Protein AF-A0A2U2SBF8-F1 (afdb_monomer_lite)

pLDDT: mean 79.32, std 17.65, range [24.75, 98.31]

Sequence (1031 aa):
MKTRMFLLTSVWLTLLSLLQAPPASLASSTLSITDLVFDFTANAALAEWRSGAGPLPFPGTSGDHRGYVIKLDSPMQEDGTTGAPGLLTVPQNKYDGYIQGVYPAFTVQNGDRFQVTVGCELGAKNCYVTYRLDYITPAGATKILWSWKEKHEGRTYSANIDLSKLAGQRVRFVLTLLASGPASPDRPLWVSPRIVRPGNGQTPLPSMTPTATPFNTPPPIPPAGCDRASFVADVTVRDGTAFAPGQAFTKTWRLKNAGSCTWTKDYALVFYGGEQLNAPTLVNLPWRVEPGAMVDVTINAIAPPTPGQYRSDWILRNASGQLFGIGTKADKPFWLLINVLGQAPQANTGYTFSDNLCAAEWRSGAGSLSCPFNEGDSRGFALTRSVRLEDGSTIASAILTSPQNKYDGYIQGTFPTFTVQPGDRFQATVGCEHNANCYVTFRLEYLTAGGAPRIFWKWTEKNEGKTYSVDLDLSPLAGQSLRFVLTTLAAGPATNDRAVWGQPRIVRPGLTIITPTASPAPHWPLFTHPAYGFQFRYPPQASFQNQETHFLHLELPKLVADTNLSSKYLEYRLVNGLENCTVENTLGTLPGVISTQQVSLNGRTFTRIDGLDAAMNHTYRYTYYITQNNQTCLALLFMLRAGNPEVYDPPRPVYNYELEASTFTEIINSFTWLPLPSGQVTNVSLSATLAPVSCTPGPVQVELSGTITTNGAAIVAYHWEIIGDSVNQVTTDQILTFPEASTQTVATTMHLPCGNHALRLVTVAPNVYGAQFNAPLYPPDPTPIATFTSPYAVINIPAENSLPLYLSASAQSPVIGWLPAQTRNLERSVEMIPAENSHWVQARLPGGITGWVDDQYLTEYITPAQFTADPRPRERLQQLAQAINNADGELLASLISPKHGLRIFYHGSWGSNPITYDAERAQQAFRSPEILDWGVEGASGYNAIGTFSEVIQPKLLEVFTAPHEFYPNDPSYAYMYWEPWPGIYQNINYYAVLKLPTPEIQLDWRLWLIGFEYVDGVPYLTALLHYVWEP

Structure (mmCIF, N/CA/C/O backbone):
data_AF-A0A2U2SBF8-F1
#
_entry.id   AF-A0A2U2SBF8-F1
#
loop_
_atom_site.group_PDB
_atom_site.id
_atom_site.type_symbol
_atom_site.label_atom_id
_atom_site.label_alt_id
_atom_site.label_comp_id
_atom_site.label_asym_id
_atom_site.label_entity_id
_atom_site.label_seq_id
_atom_site.pdbx_PDB_ins_code
_atom_site.Cartn_x
_atom_site.Cartn_y
_atom_site.Cartn_z
_atom_site.occupancy
_atom_site.B_iso_or_equiv
_atom_site.auth_seq_id
_atom_site.auth_comp_id
_atom_site.auth_asym_id
_atom_site.auth_atom_id
_atom_site.pdbx_PDB_model_num
ATOM 1 N N . MET A 1 1 ? 57.103 -41.539 -51.529 1.00 36.16 1 MET A N 1
ATOM 2 C CA . MET A 1 1 ? 58.163 -40.503 -51.477 1.00 36.16 1 MET A CA 1
ATOM 3 C C . MET A 1 1 ? 58.186 -39.970 -50.058 1.00 36.16 1 MET A C 1
ATOM 5 O O . MET A 1 1 ? 57.188 -39.430 -49.625 1.00 36.16 1 MET A O 1
ATOM 9 N N . LYS A 1 2 ? 59.088 -40.489 -49.228 1.00 33.41 2 LYS A N 1
ATOM 10 C CA . LYS A 1 2 ? 60.466 -40.027 -48.941 1.00 33.41 2 LYS A CA 1
ATOM 11 C C . LYS A 1 2 ? 60.442 -39.219 -47.628 1.00 33.41 2 LYS A C 1
ATOM 13 O O . LYS A 1 2 ? 59.820 -38.173 -47.595 1.00 33.41 2 LYS A O 1
ATOM 18 N N . THR A 1 3 ? 60.835 -39.815 -46.496 1.00 33.91 3 THR A N 1
ATOM 19 C CA . THR A 1 3 ? 62.224 -39.920 -45.970 1.00 33.91 3 THR A CA 1
ATOM 20 C C . THR A 1 3 ? 62.618 -38.619 -45.255 1.00 33.91 3 THR A C 1
ATOM 22 O O . THR A 1 3 ? 62.738 -37.610 -45.931 1.00 33.91 3 THR A O 1
ATOM 25 N N . ARG A 1 4 ? 62.654 -38.639 -43.901 1.00 34.62 4 ARG A N 1
ATOM 26 C CA . ARG A 1 4 ? 63.838 -38.471 -42.997 1.00 34.62 4 ARG A CA 1
ATOM 27 C C . ARG A 1 4 ? 64.533 -37.100 -43.109 1.00 34.62 4 ARG A C 1
ATOM 29 O O . ARG A 1 4 ? 64.665 -36.594 -44.204 1.00 34.62 4 ARG A O 1
ATOM 36 N N . MET A 1 5 ? 65.159 -36.477 -42.113 1.00 30.03 5 MET A N 1
ATOM 37 C CA . MET A 1 5 ? 65.556 -36.690 -40.706 1.00 30.03 5 MET A CA 1
ATOM 38 C C . MET A 1 5 ? 66.524 -35.508 -40.405 1.00 30.03 5 MET A C 1
ATOM 40 O O . MET A 1 5 ? 66.919 -34.840 -41.358 1.00 30.03 5 MET A O 1
ATOM 44 N N . PHE A 1 6 ? 66.974 -35.336 -39.149 1.00 31.64 6 PHE A N 1
ATOM 45 C CA . PHE A 1 6 ? 68.003 -34.381 -38.646 1.00 31.64 6 PHE A CA 1
ATOM 46 C C . PHE A 1 6 ? 67.497 -32.967 -38.290 1.00 31.64 6 PHE A C 1
ATOM 48 O O . PHE A 1 6 ? 66.692 -32.415 -39.021 1.00 31.64 6 PHE A O 1
ATOM 55 N N . LEU A 1 7 ? 67.950 -32.265 -37.241 1.00 28.86 7 LEU A N 1
ATOM 56 C CA . LEU A 1 7 ? 68.692 -32.533 -35.993 1.00 28.86 7 LEU A CA 1
ATOM 57 C C . LEU A 1 7 ? 68.703 -31.183 -35.214 1.00 28.86 7 LEU A C 1
ATOM 59 O O . LEU A 1 7 ? 68.804 -30.142 -35.848 1.00 28.86 7 LEU A O 1
ATOM 63 N N . LEU A 1 8 ? 68.681 -31.234 -33.876 1.00 28.58 8 LEU A N 1
ATOM 64 C CA . LEU A 1 8 ? 69.198 -30.261 -32.882 1.00 28.58 8 LEU A CA 1
ATOM 65 C C . LEU A 1 8 ? 68.748 -28.771 -32.823 1.00 28.58 8 LEU A C 1
ATOM 67 O O . LEU A 1 8 ? 68.954 -27.958 -33.715 1.00 28.58 8 LEU A O 1
ATOM 71 N N . THR A 1 9 ? 68.369 -28.433 -31.580 1.00 29.89 9 THR A N 1
ATOM 72 C CA . THR A 1 9 ? 68.481 -27.169 -30.818 1.00 29.89 9 THR A CA 1
ATOM 73 C C . THR A 1 9 ? 67.500 -26.008 -31.033 1.00 29.89 9 THR A C 1
ATOM 75 O O . THR A 1 9 ? 67.595 -25.245 -31.984 1.00 29.89 9 THR A O 1
ATOM 78 N N . SER A 1 10 ? 66.760 -25.770 -29.935 1.00 30.94 10 SER A N 1
ATOM 79 C CA . SER A 1 10 ? 66.361 -24.484 -29.335 1.00 30.94 10 SER A CA 1
ATOM 80 C C . SER A 1 10 ? 64.996 -23.852 -29.694 1.00 30.94 10 SER A C 1
ATOM 82 O O . SER A 1 10 ? 64.654 -23.677 -30.853 1.00 30.94 10 SER A O 1
ATOM 84 N N . VAL A 1 11 ? 64.298 -23.431 -28.617 1.00 28.05 11 VAL A N 1
ATOM 85 C CA . VAL A 1 11 ? 63.286 -22.350 -28.512 1.00 28.05 11 VAL A CA 1
ATOM 86 C C . VAL A 1 11 ? 61.798 -22.708 -28.787 1.00 28.05 11 VAL A C 1
ATOM 88 O O . VAL A 1 11 ? 61.366 -22.842 -29.919 1.00 28.05 11 VAL A O 1
ATOM 91 N N . TRP A 1 12 ? 61.028 -22.705 -27.680 1.00 24.75 12 TRP A N 1
ATOM 92 C CA . TRP A 1 12 ? 59.601 -22.343 -27.484 1.00 24.75 12 TRP A CA 1
ATOM 93 C C . TRP A 1 12 ? 58.421 -23.304 -27.813 1.00 24.75 12 TRP A C 1
ATOM 95 O O . TRP A 1 12 ? 58.272 -23.827 -28.905 1.00 24.75 12 TRP A O 1
ATOM 105 N N . LEU A 1 13 ? 57.537 -23.388 -26.798 1.00 24.77 13 LEU A N 1
ATOM 106 C CA . LEU A 1 13 ? 56.058 -23.481 -26.756 1.00 24.77 13 LEU A CA 1
ATOM 107 C C . LEU A 1 13 ? 55.248 -24.689 -27.325 1.00 24.77 13 LEU A C 1
ATOM 109 O O . LEU A 1 13 ? 55.001 -24.814 -28.515 1.00 24.77 13 LEU A O 1
ATOM 113 N N . THR A 1 14 ? 54.642 -25.416 -26.366 1.00 29.00 14 THR A N 1
ATOM 114 C CA . THR A 1 14 ? 53.218 -25.847 -26.224 1.00 29.00 14 THR A CA 1
ATOM 115 C C . THR A 1 14 ? 52.525 -26.951 -27.057 1.00 29.00 14 THR A C 1
ATOM 117 O O . THR A 1 14 ? 52.389 -26.865 -28.267 1.00 29.00 14 THR A O 1
ATOM 120 N N . LEU A 1 15 ? 51.856 -27.818 -26.265 1.00 26.94 15 LEU A N 1
ATOM 121 C CA . LEU A 1 15 ? 50.497 -28.409 -26.359 1.00 26.94 15 LEU A CA 1
ATOM 122 C C . LEU A 1 15 ? 50.253 -29.838 -26.924 1.00 26.94 15 LEU A C 1
ATOM 124 O O . LEU A 1 15 ? 50.361 -30.097 -28.112 1.00 26.94 15 LEU A O 1
ATOM 128 N N . LEU A 1 16 ? 49.777 -30.699 -26.002 1.00 27.50 16 LEU A N 1
ATOM 129 C CA . LEU A 1 16 ? 48.580 -31.572 -26.035 1.00 27.50 16 LEU A CA 1
ATOM 130 C C . LEU A 1 16 ? 48.309 -32.509 -27.237 1.00 27.50 16 LEU A C 1
ATOM 132 O O . LEU A 1 16 ? 47.969 -32.065 -28.326 1.00 27.50 16 LEU A O 1
ATOM 136 N N . SER A 1 17 ? 48.180 -33.816 -26.974 1.00 26.89 17 SER A N 1
ATOM 137 C CA . SER A 1 17 ? 46.876 -34.498 -26.774 1.00 26.89 17 SER A CA 1
ATOM 138 C C . SER A 1 17 ? 46.970 -36.031 -26.905 1.00 26.89 17 SER A C 1
ATOM 140 O O . SER A 1 17 ? 47.814 -36.582 -27.604 1.00 26.89 17 SER A O 1
ATOM 142 N N . LEU A 1 18 ? 46.085 -36.690 -26.156 1.00 28.81 18 LEU A N 1
ATOM 143 C CA . LEU A 1 18 ? 45.899 -38.121 -25.900 1.00 28.81 18 LEU A CA 1
ATOM 144 C C . LEU A 1 18 ? 44.418 -38.455 -26.162 1.00 28.81 18 LEU A C 1
ATOM 146 O O . LEU A 1 18 ? 43.567 -37.639 -25.821 1.00 28.81 18 LEU A O 1
ATOM 150 N N . LEU A 1 19 ? 44.120 -39.669 -26.637 1.00 25.41 19 LEU A N 1
ATOM 151 C CA . LEU A 1 19 ? 42.870 -40.446 -26.465 1.00 25.41 19 LEU A CA 1
ATOM 152 C C . LEU A 1 19 ? 43.270 -41.935 -26.658 1.00 25.41 19 LEU A C 1
ATOM 154 O O . LEU A 1 19 ? 44.097 -42.197 -27.522 1.00 25.41 19 LEU A O 1
ATOM 158 N N . GLN A 1 20 ? 42.803 -42.971 -25.944 1.00 28.08 20 GLN A N 1
ATOM 159 C CA . GLN A 1 20 ? 41.683 -43.166 -25.010 1.00 28.08 20 GLN A CA 1
ATOM 160 C C . GLN A 1 20 ? 41.868 -44.506 -24.220 1.00 28.08 20 GLN A C 1
ATOM 162 O O . GLN A 1 20 ? 42.428 -45.440 -24.782 1.00 28.08 20 GLN A O 1
ATOM 167 N N . ALA A 1 21 ? 41.394 -44.531 -22.954 1.00 30.25 21 ALA A N 1
ATOM 168 C CA . ALA A 1 21 ? 40.854 -45.574 -22.015 1.00 30.25 21 ALA A CA 1
ATOM 169 C C . ALA A 1 21 ? 40.942 -47.111 -22.302 1.00 30.25 21 ALA A C 1
ATOM 171 O O . ALA A 1 21 ? 41.028 -47.465 -23.475 1.00 30.25 21 ALA A O 1
ATOM 172 N N . PRO A 1 22 ? 40.804 -48.056 -21.307 1.00 38.22 22 PRO A N 1
ATOM 173 C CA . PRO A 1 22 ? 39.936 -48.052 -20.080 1.00 38.22 22 PRO A CA 1
ATOM 174 C C . PRO A 1 22 ? 40.557 -48.795 -18.834 1.00 38.22 22 PRO A C 1
ATOM 176 O O . PRO A 1 22 ? 41.773 -48.975 -18.857 1.00 38.22 22 PRO A O 1
ATOM 179 N N . PRO A 1 23 ? 39.856 -49.307 -17.771 1.00 38.09 23 PRO A N 1
ATOM 180 C CA . PRO A 1 23 ? 38.511 -49.097 -17.188 1.00 38.09 23 PRO A CA 1
ATOM 181 C C . PRO A 1 23 ? 38.514 -48.708 -15.669 1.00 38.09 23 PRO A C 1
ATOM 183 O O . PRO A 1 23 ? 39.554 -48.528 -15.043 1.00 38.09 23 PRO A O 1
ATOM 186 N N . ALA A 1 24 ? 37.314 -48.571 -15.086 1.00 30.27 24 ALA A N 1
ATOM 187 C CA . ALA A 1 24 ? 37.006 -48.033 -13.755 1.00 30.27 24 ALA A CA 1
ATOM 188 C C . ALA A 1 24 ? 36.966 -49.060 -12.595 1.00 30.27 24 ALA A C 1
ATOM 190 O O . ALA A 1 24 ? 36.478 -50.176 -12.762 1.00 30.27 24 ALA A O 1
ATOM 191 N N . SER A 1 25 ? 37.339 -48.611 -11.385 1.00 28.20 25 SER A N 1
ATOM 192 C CA . SER A 1 25 ? 36.855 -49.132 -10.094 1.00 28.20 25 SER A CA 1
ATOM 193 C C . SER A 1 25 ? 36.404 -47.964 -9.207 1.00 28.20 25 SER A C 1
ATOM 195 O O . SER A 1 25 ? 37.173 -47.033 -8.970 1.00 28.20 25 SER A O 1
ATOM 197 N N . LEU A 1 26 ? 35.160 -48.022 -8.733 1.00 31.70 26 LEU A N 1
ATOM 198 C CA . LEU A 1 26 ? 34.514 -47.039 -7.863 1.00 31.70 26 LEU A CA 1
ATOM 199 C C . LEU A 1 26 ? 35.007 -47.182 -6.415 1.00 31.70 26 LEU A C 1
ATOM 201 O O . LEU A 1 26 ? 34.719 -48.179 -5.758 1.00 31.70 26 LEU A O 1
ATOM 205 N N . ALA A 1 27 ? 35.686 -46.154 -5.907 1.00 29.67 27 ALA A N 1
ATOM 206 C CA . ALA A 1 27 ? 35.792 -45.881 -4.478 1.00 29.67 27 ALA A CA 1
ATOM 207 C C . ALA A 1 27 ? 34.960 -44.629 -4.179 1.00 29.67 27 ALA A C 1
ATOM 209 O O . ALA A 1 27 ? 35.193 -43.558 -4.738 1.00 29.67 27 ALA A O 1
ATOM 210 N N . SER A 1 28 ? 33.953 -44.802 -3.326 1.00 34.53 28 SER A N 1
ATOM 211 C CA . SER A 1 28 ? 33.046 -43.761 -2.853 1.00 34.53 28 SER A CA 1
ATOM 212 C C . SER A 1 28 ? 33.815 -42.748 -2.000 1.00 34.53 28 SER A C 1
ATOM 214 O O . SER A 1 28 ? 34.154 -43.033 -0.853 1.00 34.53 28 SER A O 1
ATOM 216 N N . SER A 1 29 ? 34.103 -41.566 -2.546 1.00 30.88 29 SER A N 1
ATOM 217 C CA . SER A 1 29 ? 34.658 -40.448 -1.783 1.00 30.88 29 SER A CA 1
ATOM 218 C C . SER A 1 29 ? 33.524 -39.699 -1.081 1.00 30.88 29 SER A C 1
ATOM 220 O O . SER A 1 29 ? 32.827 -38.883 -1.684 1.00 30.88 29 SER A O 1
ATOM 222 N N . THR A 1 30 ? 33.330 -39.982 0.203 1.00 32.44 30 THR A N 1
ATOM 223 C CA . THR A 1 30 ? 32.526 -39.152 1.103 1.00 32.44 30 THR A CA 1
ATOM 224 C C . THR A 1 30 ? 33.192 -37.781 1.237 1.00 32.44 30 THR A C 1
ATOM 226 O O . THR A 1 30 ? 34.246 -37.669 1.862 1.00 32.44 30 THR A O 1
ATOM 229 N N . LEU A 1 31 ? 32.604 -36.749 0.626 1.00 32.62 31 LEU A N 1
ATOM 230 C CA . LEU A 1 31 ? 33.008 -35.355 0.827 1.00 32.62 31 LEU A CA 1
ATOM 231 C C . LEU A 1 31 ? 32.787 -34.974 2.299 1.00 32.62 31 LEU A C 1
ATOM 233 O O . LEU A 1 31 ? 31.705 -35.195 2.846 1.00 32.62 31 LEU A O 1
ATOM 237 N N . SER A 1 32 ? 33.815 -34.428 2.949 1.00 35.38 32 SER A N 1
ATOM 238 C CA . SER A 1 32 ? 33.715 -33.886 4.301 1.00 35.38 32 SER A CA 1
ATOM 239 C C . SER A 1 32 ? 32.763 -32.686 4.328 1.00 35.38 32 SER A C 1
ATOM 241 O O . SER A 1 32 ? 32.751 -31.849 3.429 1.00 35.38 32 SER A O 1
ATOM 243 N N . ILE A 1 33 ? 31.975 -32.569 5.400 1.00 41.34 33 ILE A N 1
ATOM 244 C CA . ILE A 1 33 ? 30.994 -31.487 5.642 1.00 41.34 33 ILE A CA 1
ATOM 245 C C . ILE A 1 33 ? 31.677 -30.103 5.810 1.00 41.34 33 ILE A C 1
ATOM 247 O O . ILE A 1 33 ? 31.018 -29.082 5.960 1.00 41.34 33 ILE A O 1
ATOM 251 N N . THR A 1 34 ? 33.008 -30.041 5.747 1.00 47.22 34 THR A N 1
ATOM 252 C CA . THR A 1 34 ? 33.827 -28.842 5.975 1.00 47.22 34 THR A CA 1
ATOM 253 C C . THR A 1 34 ? 33.850 -27.842 4.819 1.00 47.22 34 THR A C 1
ATOM 255 O O . THR A 1 34 ? 34.283 -26.714 5.033 1.00 47.22 34 THR A O 1
ATOM 258 N N . ASP A 1 35 ? 33.364 -28.217 3.630 1.00 63.34 35 ASP A N 1
ATOM 259 C CA . ASP A 1 35 ? 33.554 -27.410 2.414 1.00 63.34 35 ASP A CA 1
ATOM 260 C C . ASP A 1 35 ? 32.246 -26.790 1.879 1.00 63.34 35 ASP A C 1
ATOM 262 O O . ASP A 1 35 ? 32.288 -26.003 0.935 1.00 63.34 35 ASP A O 1
ATOM 266 N N . LEU A 1 36 ? 31.076 -27.118 2.450 1.00 72.56 36 LEU A N 1
ATOM 267 C CA . LEU A 1 36 ? 29.775 -26.563 2.046 1.00 72.56 36 LEU A CA 1
ATOM 268 C C . LEU A 1 36 ? 29.567 -25.168 2.651 1.00 72.56 36 LEU A C 1
ATOM 270 O O . LEU A 1 36 ? 29.479 -25.020 3.866 1.00 72.56 36 LEU A O 1
ATOM 274 N N . VAL A 1 37 ? 29.430 -24.153 1.798 1.00 74.19 37 VAL A N 1
ATOM 275 C CA . VAL A 1 37 ? 29.276 -22.748 2.217 1.00 74.19 37 VAL A CA 1
ATOM 276 C C . VAL A 1 37 ? 27.838 -22.259 2.064 1.00 74.19 37 VAL A C 1
ATOM 278 O O . VAL A 1 37 ? 27.371 -21.452 2.865 1.00 74.19 37 VAL A O 1
ATOM 281 N N . PHE A 1 38 ? 27.115 -22.737 1.050 1.00 65.06 38 PHE A N 1
ATOM 282 C CA . PHE A 1 38 ? 25.713 -22.375 0.839 1.00 65.06 38 PHE A CA 1
ATOM 283 C C . PHE A 1 38 ? 24.968 -23.478 0.091 1.00 65.06 38 PHE A C 1
ATOM 285 O O . PHE A 1 38 ? 25.454 -23.959 -0.925 1.00 65.06 38 PHE A O 1
ATOM 292 N N . ASP A 1 39 ? 23.780 -23.856 0.553 1.00 78.62 39 ASP A N 1
ATOM 293 C CA . ASP A 1 39 ? 22.914 -24.844 -0.106 1.00 78.62 39 ASP A CA 1
ATOM 294 C C . ASP A 1 39 ? 21.624 -24.159 -0.575 1.00 78.62 39 ASP A C 1
ATOM 296 O O . ASP A 1 39 ? 20.821 -23.699 0.241 1.00 78.62 39 ASP A O 1
ATOM 300 N N . PHE A 1 40 ? 21.410 -24.078 -1.887 1.00 84.12 40 PHE A N 1
ATOM 301 C CA . PHE A 1 40 ? 20.254 -23.387 -2.461 1.00 84.12 40 PHE A CA 1
ATOM 302 C C . PHE A 1 40 ? 18.950 -24.169 -2.277 1.00 84.12 40 PHE A C 1
ATOM 304 O O . PHE A 1 40 ? 17.884 -23.559 -2.217 1.00 84.12 40 PHE A O 1
ATOM 311 N N . THR A 1 41 ? 19.007 -25.496 -2.151 1.00 81.06 41 THR A N 1
ATOM 312 C CA . THR A 1 41 ? 17.818 -26.331 -1.926 1.00 81.06 41 THR A CA 1
ATOM 313 C C . THR A 1 41 ? 17.344 -26.194 -0.486 1.00 81.06 41 THR A C 1
ATOM 315 O O . THR A 1 41 ? 16.157 -25.982 -0.232 1.00 81.06 41 THR A O 1
ATOM 318 N N . ALA A 1 42 ? 18.273 -26.250 0.471 1.00 65.69 42 ALA A N 1
ATOM 319 C CA . ALA A 1 42 ? 17.965 -26.032 1.881 1.00 65.69 42 ALA A CA 1
ATOM 320 C C . ALA A 1 42 ? 17.438 -24.608 2.128 1.00 65.69 42 ALA A C 1
ATOM 322 O O . ALA A 1 42 ? 16.514 -24.414 2.920 1.00 65.69 42 ALA A O 1
ATOM 323 N N . ASN A 1 43 ? 17.969 -23.617 1.408 1.00 59.69 43 ASN A N 1
ATOM 324 C CA . ASN A 1 43 ? 17.605 -22.205 1.549 1.00 59.69 43 ASN A CA 1
ATOM 325 C C . ASN A 1 43 ? 16.546 -21.718 0.545 1.00 59.69 43 ASN A C 1
ATOM 327 O O . ASN A 1 43 ? 16.310 -20.518 0.462 1.00 59.69 43 ASN A O 1
ATOM 331 N N . ALA A 1 44 ? 15.871 -22.606 -0.192 1.00 59.91 44 ALA A N 1
ATOM 332 C CA . ALA A 1 44 ? 14.910 -22.204 -1.225 1.00 59.91 44 ALA A CA 1
ATOM 333 C C . ALA A 1 44 ? 13.714 -21.392 -0.691 1.00 59.91 44 ALA A C 1
ATOM 335 O O . ALA A 1 44 ? 13.187 -20.557 -1.411 1.00 59.91 44 ALA A O 1
ATOM 336 N N . ALA A 1 45 ? 13.334 -21.555 0.581 1.00 58.84 45 ALA A N 1
ATOM 337 C CA . ALA A 1 45 ? 12.300 -20.729 1.221 1.00 58.84 45 ALA A CA 1
ATOM 338 C C . ALA A 1 45 ? 12.740 -19.277 1.495 1.00 58.84 45 ALA A C 1
ATOM 340 O O . ALA A 1 45 ? 11.899 -18.427 1.753 1.00 58.84 45 ALA A O 1
ATOM 341 N N . LEU A 1 46 ? 14.050 -19.002 1.468 1.00 52.25 46 LEU A N 1
ATOM 342 C CA . LEU A 1 46 ? 14.616 -17.660 1.634 1.00 52.25 46 LEU A CA 1
ATOM 343 C C . LEU A 1 46 ? 14.756 -16.920 0.298 1.00 52.25 46 LEU A C 1
ATOM 345 O O . LEU A 1 46 ? 15.131 -15.749 0.292 1.00 52.25 46 LEU A O 1
ATOM 349 N N . ALA A 1 47 ? 14.536 -17.608 -0.824 1.00 64.19 47 ALA A N 1
ATOM 350 C CA . ALA A 1 47 ? 14.574 -16.991 -2.136 1.00 64.19 47 ALA A CA 1
ATOM 351 C C . ALA A 1 47 ? 13.238 -16.307 -2.443 1.00 64.19 47 ALA A C 1
ATOM 353 O O . ALA A 1 47 ? 12.165 -16.859 -2.203 1.00 64.19 47 ALA A O 1
ATOM 354 N N . GLU A 1 48 ? 13.311 -15.113 -3.020 1.00 76.81 48 GLU A N 1
ATOM 355 C CA . GLU A 1 48 ? 12.152 -14.423 -3.579 1.00 76.81 48 GLU A CA 1
ATOM 356 C C . GLU A 1 48 ? 11.833 -15.058 -4.935 1.00 76.81 48 GLU A C 1
ATOM 358 O O . GLU A 1 48 ? 12.492 -14.772 -5.941 1.00 76.81 48 GLU A O 1
ATOM 363 N N . TRP A 1 49 ? 10.862 -15.973 -4.949 1.00 85.56 49 TRP A N 1
ATOM 364 C CA . TRP A 1 49 ? 10.415 -16.637 -6.168 1.00 85.56 49 TRP A CA 1
ATOM 365 C C . TRP A 1 49 ? 9.431 -15.769 -6.934 1.00 85.56 49 TRP A C 1
ATOM 367 O O . TRP A 1 49 ? 8.505 -15.191 -6.364 1.00 85.56 49 TRP A O 1
ATOM 377 N N . ARG A 1 50 ? 9.612 -15.695 -8.249 1.00 85.12 50 ARG A N 1
ATOM 378 C CA . ARG A 1 50 ? 8.707 -14.977 -9.147 1.00 85.12 50 ARG A CA 1
ATOM 379 C C . ARG A 1 50 ? 8.736 -15.553 -10.552 1.00 85.12 50 ARG A C 1
ATOM 381 O O . ARG A 1 50 ? 9.735 -16.126 -10.987 1.00 85.12 50 ARG A O 1
ATOM 388 N N . SER A 1 51 ? 7.664 -15.305 -11.283 1.00 88.25 51 SER A N 1
ATOM 389 C CA . SER A 1 51 ? 7.575 -15.502 -12.728 1.00 88.25 51 SER A CA 1
ATOM 390 C C . SER A 1 51 ? 7.111 -14.210 -13.405 1.00 88.25 51 SER A C 1
ATOM 392 O O . SER A 1 51 ? 7.119 -13.138 -12.786 1.00 88.25 51 SER A O 1
ATOM 394 N N . GLY A 1 52 ? 6.717 -14.295 -14.677 1.00 65.50 52 GLY A N 1
ATOM 395 C CA . GLY A 1 52 ? 6.015 -13.209 -15.362 1.00 65.50 52 GLY A CA 1
ATOM 396 C C . GLY A 1 52 ? 4.629 -12.917 -14.769 1.00 65.50 52 GLY A C 1
ATOM 397 O O . GLY A 1 52 ? 4.108 -11.830 -14.977 1.00 65.50 52 GLY A O 1
ATOM 398 N N . ALA A 1 53 ? 4.058 -13.835 -13.979 1.00 66.06 53 ALA A N 1
ATOM 399 C CA . ALA A 1 53 ? 2.773 -13.669 -13.293 1.00 66.06 53 ALA A CA 1
ATOM 400 C C . ALA A 1 53 ? 2.887 -13.057 -11.880 1.00 66.06 53 ALA A C 1
ATOM 402 O O . ALA A 1 53 ? 1.899 -13.005 -11.149 1.00 66.06 53 ALA A O 1
ATOM 403 N N . GLY A 1 54 ? 4.084 -12.614 -11.480 1.00 67.69 54 GLY A N 1
ATOM 404 C CA . GLY A 1 54 ? 4.333 -11.994 -10.177 1.00 67.69 54 GLY A CA 1
ATOM 405 C C . GLY A 1 54 ? 5.001 -12.924 -9.154 1.00 67.69 54 GLY A C 1
ATOM 406 O O . GLY A 1 54 ? 5.626 -13.920 -9.537 1.00 67.69 54 GLY A O 1
ATOM 407 N N . PRO A 1 55 ? 4.952 -12.568 -7.854 1.00 76.44 55 PRO A N 1
ATOM 408 C CA . PRO A 1 55 ? 5.552 -13.352 -6.775 1.00 76.44 55 PRO A CA 1
ATOM 409 C C . PRO A 1 55 ? 4.916 -14.741 -6.641 1.00 76.44 55 PRO A C 1
ATOM 411 O O . PRO A 1 55 ? 3.699 -14.891 -6.750 1.00 76.44 55 PRO A O 1
ATOM 414 N N . LEU A 1 56 ? 5.738 -15.752 -6.361 1.00 69.75 56 LEU A N 1
ATOM 415 C CA . LEU A 1 56 ? 5.320 -17.143 -6.193 1.00 69.75 56 LEU A CA 1
ATOM 416 C C . LEU A 1 56 ? 5.628 -17.634 -4.769 1.00 69.75 56 LEU A C 1
ATOM 418 O O . LEU A 1 56 ? 6.693 -17.326 -4.232 1.00 69.75 56 LEU A O 1
ATOM 422 N N . PRO A 1 57 ? 4.731 -18.417 -4.145 1.00 72.44 57 PRO A N 1
ATOM 423 C CA . PRO A 1 57 ? 4.994 -19.012 -2.842 1.00 72.44 57 PRO A CA 1
ATOM 424 C C . PRO A 1 57 ? 5.994 -20.175 -2.948 1.00 72.44 57 PRO A C 1
ATOM 426 O O . PRO A 1 57 ? 6.043 -20.881 -3.957 1.00 72.44 57 PRO A O 1
ATOM 429 N N . PHE A 1 58 ? 6.745 -20.419 -1.871 1.00 72.25 58 PHE A N 1
ATOM 430 C CA . PHE A 1 58 ? 7.537 -21.636 -1.685 1.00 72.25 58 PHE A CA 1
ATOM 431 C C . PHE A 1 58 ? 7.099 -22.362 -0.394 1.00 72.25 58 PHE A C 1
ATOM 433 O O . PHE A 1 58 ? 7.075 -21.732 0.664 1.00 72.25 58 PHE A O 1
ATOM 440 N N . PRO A 1 59 ? 6.815 -23.679 -0.432 1.00 84.62 59 PRO A N 1
ATOM 441 C CA . PRO A 1 59 ? 6.697 -24.495 -1.638 1.00 84.62 59 PRO A CA 1
ATOM 442 C C . PRO A 1 59 ? 5.490 -24.054 -2.482 1.00 84.62 59 PRO A C 1
ATOM 444 O O . PRO A 1 59 ? 4.448 -23.669 -1.955 1.00 84.62 59 PRO A O 1
ATOM 447 N N . GLY A 1 60 ? 5.647 -24.099 -3.800 1.00 80.38 60 GLY A N 1
ATOM 448 C CA . GLY A 1 60 ? 4.585 -23.824 -4.757 1.00 80.38 60 GLY A CA 1
ATOM 449 C C . GLY A 1 60 ? 3.602 -24.990 -4.869 1.00 80.38 60 GLY A C 1
ATOM 450 O O . GLY A 1 60 ? 3.893 -26.119 -4.473 1.00 80.38 60 GLY A O 1
ATOM 451 N N . THR A 1 61 ? 2.426 -24.722 -5.436 1.00 88.38 61 THR A N 1
ATOM 452 C CA . THR A 1 61 ? 1.418 -25.759 -5.698 1.00 88.38 61 THR A CA 1
ATOM 453 C C . THR A 1 61 ? 1.673 -26.377 -7.069 1.00 88.38 61 THR A C 1
ATOM 455 O O . THR A 1 61 ? 1.746 -25.660 -8.065 1.00 88.38 61 THR A O 1
ATOM 458 N N . SER A 1 62 ? 1.816 -27.704 -7.140 1.00 84.25 62 SER A N 1
ATOM 459 C CA . SER A 1 62 ? 2.032 -28.378 -8.424 1.00 84.25 62 SER A CA 1
ATOM 460 C C . SER A 1 62 ? 0.836 -28.158 -9.352 1.00 84.25 62 SER A C 1
ATOM 462 O O . SER A 1 62 ? -0.304 -28.393 -8.960 1.00 84.25 62 SER A O 1
ATOM 464 N N . GLY A 1 63 ? 1.105 -27.693 -10.572 1.00 78.88 63 GLY A N 1
ATOM 465 C CA . GLY A 1 63 ? 0.081 -27.361 -11.565 1.00 78.88 63 GLY A CA 1
ATOM 466 C C . GLY A 1 63 ? -0.385 -25.901 -11.547 1.00 78.88 63 GLY A C 1
ATOM 467 O O . GLY A 1 63 ? -1.216 -25.545 -12.379 1.00 78.88 63 GLY A O 1
ATOM 468 N N . ASP A 1 64 ? 0.146 -25.044 -10.663 1.00 85.00 64 ASP A N 1
ATOM 469 C CA . ASP A 1 64 ? -0.120 -23.600 -10.718 1.00 85.00 64 ASP A CA 1
ATOM 470 C C . ASP A 1 64 ? 0.335 -23.033 -12.075 1.00 85.00 64 ASP A C 1
ATOM 472 O O . ASP A 1 64 ? 1.509 -23.121 -12.448 1.00 85.00 64 ASP A O 1
ATOM 476 N N . HIS A 1 65 ? -0.605 -22.449 -12.821 1.00 81.06 65 HIS A N 1
ATOM 477 C CA . HIS A 1 65 ? -0.364 -21.901 -14.156 1.00 81.06 65 HIS A CA 1
ATOM 478 C C . HIS A 1 65 ? 0.611 -20.713 -14.140 1.00 81.06 65 HIS A C 1
ATOM 480 O O . HIS A 1 65 ? 1.216 -20.399 -15.164 1.00 81.06 65 HIS A O 1
ATOM 486 N N . ARG A 1 66 ? 0.817 -20.074 -12.983 1.00 85.38 66 ARG A N 1
ATOM 487 C CA . ARG A 1 66 ? 1.799 -18.998 -12.788 1.00 85.38 66 ARG A CA 1
ATOM 488 C C . ARG A 1 66 ? 3.239 -19.513 -12.694 1.00 85.38 66 ARG A C 1
ATOM 490 O O . ARG A 1 66 ? 4.162 -18.700 -12.714 1.00 85.38 66 ARG A O 1
ATOM 497 N N . GLY A 1 67 ? 3.442 -20.829 -12.641 1.00 86.62 67 GLY A N 1
ATOM 498 C CA . GLY A 1 67 ? 4.720 -21.478 -12.353 1.00 86.62 67 GLY A CA 1
ATOM 499 C C . GLY A 1 67 ? 4.820 -21.849 -10.875 1.00 86.62 67 GLY A C 1
ATOM 500 O O . GLY A 1 67 ? 4.121 -21.292 -10.030 1.00 86.62 67 GLY A O 1
ATOM 501 N N . TYR A 1 68 ? 5.669 -22.817 -10.543 1.00 90.56 68 TYR A N 1
ATOM 502 C CA . TYR A 1 68 ? 5.816 -23.284 -9.166 1.00 90.56 68 TYR A CA 1
ATOM 503 C C . TYR A 1 68 ? 7.194 -23.876 -8.903 1.00 90.56 68 TYR A C 1
ATOM 505 O O . TYR A 1 68 ? 7.843 -24.431 -9.787 1.00 90.56 68 TYR A O 1
ATOM 513 N N . VAL A 1 69 ? 7.621 -23.797 -7.645 1.00 93.31 69 VAL A N 1
ATOM 514 C CA . VAL A 1 69 ? 8.867 -24.396 -7.173 1.00 93.31 69 VAL A CA 1
ATOM 515 C C . VAL A 1 69 ? 8.607 -25.317 -5.988 1.00 93.31 69 VAL A C 1
ATOM 517 O O . VAL A 1 69 ? 7.988 -24.920 -5.005 1.00 93.31 69 VAL A O 1
ATOM 520 N N . ILE A 1 70 ? 9.080 -26.557 -6.052 1.00 88.75 70 ILE A N 1
ATOM 521 C CA . ILE A 1 70 ? 8.913 -27.539 -4.974 1.00 88.75 70 ILE A CA 1
ATOM 522 C C . ILE A 1 70 ? 10.272 -28.163 -4.671 1.00 88.75 70 ILE A C 1
ATOM 524 O O . ILE A 1 70 ? 11.018 -28.519 -5.582 1.00 88.75 70 ILE A O 1
ATOM 528 N N . LYS A 1 71 ? 10.600 -28.310 -3.385 1.00 90.38 71 LYS A N 1
ATOM 529 C CA . LYS A 1 71 ? 11.754 -29.107 -2.961 1.00 90.38 71 LYS A CA 1
ATOM 530 C C . LYS A 1 71 ? 11.415 -30.592 -3.056 1.00 90.38 71 LYS A C 1
ATOM 532 O O . LYS A 1 71 ? 10.413 -31.030 -2.500 1.00 90.38 71 LYS A O 1
ATOM 537 N N . LEU A 1 72 ? 12.290 -31.355 -3.697 1.00 82.44 72 LEU A N 1
ATOM 538 C CA . LEU A 1 72 ? 12.230 -32.810 -3.769 1.00 82.44 72 LEU A CA 1
ATOM 539 C C . LEU A 1 72 ? 13.413 -33.381 -2.987 1.00 82.44 72 LEU A C 1
ATOM 541 O O . LEU A 1 72 ? 14.555 -33.012 -3.249 1.00 82.44 72 LEU A O 1
ATOM 545 N N . ASP A 1 73 ? 13.162 -34.268 -2.023 1.00 83.06 73 ASP A N 1
ATOM 546 C CA . ASP A 1 73 ? 14.233 -34.851 -1.197 1.00 83.06 73 ASP A CA 1
ATOM 547 C C . ASP A 1 73 ? 15.004 -35.969 -1.924 1.00 83.06 73 ASP A C 1
ATOM 549 O O . ASP A 1 73 ? 16.141 -36.278 -1.572 1.00 83.06 73 ASP A O 1
ATOM 553 N N . SER A 1 74 ? 14.401 -36.583 -2.944 1.00 86.25 74 SER A N 1
ATOM 554 C CA . SER A 1 74 ? 15.008 -37.650 -3.754 1.00 86.25 74 SER A CA 1
ATOM 555 C C . SER A 1 74 ? 14.415 -37.654 -5.172 1.00 86.25 74 SER A C 1
ATOM 557 O O . SER A 1 74 ? 13.634 -38.547 -5.507 1.00 86.25 74 SER A O 1
ATOM 559 N N . PRO A 1 75 ? 14.690 -36.623 -5.994 1.00 89.94 75 PRO A N 1
ATOM 560 C CA . PRO A 1 75 ? 14.112 -36.505 -7.329 1.00 89.94 75 PRO A CA 1
ATOM 561 C C . PRO A 1 75 ? 14.599 -37.627 -8.254 1.00 89.94 75 PRO A C 1
ATOM 563 O O . PRO A 1 75 ? 15.797 -37.903 -8.327 1.00 89.94 75 PRO A O 1
ATOM 566 N N . MET A 1 76 ? 13.680 -38.258 -8.987 1.00 87.25 76 MET A N 1
ATOM 567 C CA . MET A 1 76 ? 14.044 -39.165 -10.078 1.00 87.25 76 MET A CA 1
ATOM 568 C C . MET A 1 76 ? 14.393 -38.346 -11.319 1.00 87.25 76 MET A C 1
ATOM 570 O O . MET A 1 76 ? 13.552 -37.613 -11.841 1.00 87.25 76 MET A O 1
ATOM 574 N N . GLN A 1 77 ? 15.632 -38.471 -11.776 1.00 89.06 77 GLN A N 1
ATOM 575 C CA . GLN A 1 77 ? 16.153 -37.747 -12.929 1.00 89.06 77 GLN A CA 1
ATOM 576 C C . GLN A 1 77 ? 15.899 -38.527 -14.225 1.00 89.06 77 GLN A C 1
ATOM 578 O O . GLN A 1 77 ? 15.662 -39.735 -14.205 1.00 89.06 77 GLN A O 1
ATOM 583 N N . GLU A 1 78 ? 15.952 -37.838 -15.362 1.00 89.50 78 GLU A N 1
ATOM 584 C CA . GLU A 1 78 ? 15.653 -38.399 -16.686 1.00 89.50 78 GLU A CA 1
ATOM 585 C C . GLU A 1 78 ? 16.534 -39.582 -17.130 1.00 89.50 78 GLU A C 1
ATOM 587 O O . GLU A 1 78 ? 16.115 -40.360 -17.985 1.00 89.50 78 GLU A O 1
ATOM 592 N N . ASP A 1 79 ? 17.717 -39.766 -16.536 1.00 86.56 79 ASP A N 1
ATOM 593 C CA . ASP A 1 79 ? 18.601 -40.922 -16.764 1.00 86.56 79 ASP A CA 1
ATOM 594 C C . ASP A 1 79 ? 18.217 -42.164 -15.929 1.00 86.56 79 ASP A C 1
ATOM 596 O O . ASP A 1 79 ? 18.880 -43.202 -15.988 1.00 86.56 79 ASP A O 1
ATOM 600 N N . GLY A 1 80 ? 17.134 -42.071 -15.150 1.00 80.88 80 GLY A N 1
ATOM 601 C CA . GLY A 1 80 ? 16.632 -43.131 -14.278 1.00 80.88 80 GLY A CA 1
ATOM 602 C C . GLY A 1 80 ? 17.312 -43.191 -12.909 1.00 80.88 80 GLY A C 1
ATOM 603 O O . GLY A 1 80 ? 16.961 -44.055 -12.103 1.00 80.88 80 GLY A O 1
ATOM 604 N N . THR A 1 81 ? 18.256 -42.292 -12.613 1.00 83.06 81 THR A N 1
ATOM 605 C CA . THR A 1 81 ? 18.918 -42.221 -11.306 1.00 83.06 81 THR A CA 1
ATOM 606 C C . THR A 1 81 ? 18.118 -41.393 -10.300 1.00 83.06 81 THR A C 1
ATOM 608 O O . THR A 1 81 ? 17.381 -40.468 -10.646 1.00 83.06 81 THR A O 1
ATOM 611 N N . THR A 1 82 ? 18.268 -41.709 -9.014 1.00 84.19 82 THR A N 1
ATOM 612 C CA . THR A 1 82 ? 17.733 -40.887 -7.922 1.00 84.19 82 THR A CA 1
ATOM 613 C C . THR A 1 82 ? 18.782 -39.864 -7.495 1.00 84.19 82 THR A C 1
ATOM 615 O O . THR A 1 82 ? 19.872 -40.233 -7.057 1.00 84.19 82 THR A O 1
ATOM 618 N N . GLY A 1 83 ? 18.456 -38.580 -7.631 1.00 77.06 83 GLY A N 1
ATOM 619 C CA . GLY A 1 83 ? 19.314 -37.469 -7.232 1.00 77.06 83 GLY A CA 1
ATOM 620 C C . GLY A 1 83 ? 19.276 -37.188 -5.726 1.00 77.06 83 GLY A C 1
ATOM 621 O O . GLY A 1 83 ? 18.363 -37.607 -5.013 1.00 77.06 83 GLY A O 1
ATOM 622 N N . ALA A 1 84 ? 20.265 -36.430 -5.243 1.00 81.31 84 ALA A N 1
ATOM 623 C CA . ALA A 1 84 ? 20.222 -35.814 -3.913 1.00 81.31 84 ALA A CA 1
ATOM 624 C C . ALA A 1 84 ? 19.103 -34.746 -3.846 1.00 81.31 84 ALA A C 1
ATOM 626 O O . ALA A 1 84 ? 18.550 -34.397 -4.894 1.00 81.31 84 ALA A O 1
ATOM 627 N N . PRO A 1 85 ? 18.772 -34.177 -2.668 1.00 87.25 85 PRO A N 1
ATOM 628 C CA . PRO A 1 85 ? 17.749 -33.142 -2.582 1.00 87.25 85 PRO A CA 1
ATOM 629 C C . PRO A 1 85 ? 17.952 -32.017 -3.608 1.00 87.25 85 PRO A C 1
ATOM 631 O O . PRO A 1 85 ? 19.069 -31.525 -3.808 1.00 87.25 85 PRO A O 1
ATOM 634 N N . GLY A 1 86 ? 16.864 -31.616 -4.258 1.00 89.69 86 GLY A N 1
ATOM 635 C CA . GLY A 1 86 ? 16.868 -30.628 -5.331 1.00 89.69 86 GLY A CA 1
ATOM 636 C C . GLY A 1 86 ? 15.562 -29.848 -5.432 1.00 89.69 86 GLY A C 1
ATOM 637 O O . GLY A 1 86 ? 14.644 -30.024 -4.628 1.00 89.69 86 GLY A O 1
ATOM 638 N N . LEU A 1 87 ? 15.480 -28.971 -6.427 1.00 95.94 87 LEU A N 1
ATOM 639 C CA . LEU A 1 87 ? 14.318 -28.131 -6.702 1.00 95.94 87 LEU A CA 1
ATOM 640 C C . LEU A 1 87 ? 13.709 -28.503 -8.050 1.00 95.94 87 LEU A C 1
ATOM 642 O O . LEU A 1 87 ? 14.400 -28.460 -9.063 1.00 95.94 87 LEU A O 1
ATOM 646 N N . LEU A 1 88 ? 12.415 -28.807 -8.062 1.00 95.44 88 LEU A N 1
ATOM 647 C CA . LEU A 1 88 ? 11.595 -28.799 -9.268 1.00 95.44 88 LEU A CA 1
ATOM 648 C C . LEU A 1 88 ? 11.112 -27.366 -9.486 1.00 95.44 88 LEU A C 1
ATOM 650 O O . LEU A 1 88 ? 10.341 -26.868 -8.669 1.00 95.44 88 LEU A O 1
ATOM 654 N N . THR A 1 89 ? 11.568 -26.703 -10.547 1.00 93.44 89 THR A N 1
ATOM 655 C CA . THR A 1 89 ? 11.264 -25.285 -10.819 1.00 93.44 89 THR A CA 1
ATOM 656 C C . THR A 1 89 ? 10.492 -25.152 -12.124 1.00 93.44 89 THR A C 1
ATOM 658 O O . THR A 1 89 ? 11.089 -24.930 -13.170 1.00 93.44 89 THR A O 1
ATOM 661 N N . VAL A 1 90 ? 9.171 -25.303 -12.090 1.00 93.00 90 VAL A N 1
ATOM 662 C CA . VAL A 1 90 ? 8.339 -25.244 -13.297 1.00 93.00 90 VAL A CA 1
ATOM 663 C C . VAL A 1 90 ? 8.056 -23.783 -13.663 1.00 93.00 90 VAL A C 1
ATOM 665 O O . VAL A 1 90 ? 7.531 -23.044 -12.822 1.00 93.00 90 VAL A O 1
ATOM 668 N N . PRO A 1 91 ? 8.413 -23.342 -14.885 1.00 89.19 91 PRO A N 1
ATOM 669 C CA . PRO A 1 91 ? 8.159 -21.980 -15.335 1.00 89.19 91 PRO A CA 1
ATOM 670 C C . PRO A 1 91 ? 6.657 -21.701 -15.458 1.00 89.19 91 PRO A C 1
ATOM 672 O O . PRO A 1 91 ? 5.829 -22.611 -15.457 1.00 89.19 91 PRO A O 1
ATOM 675 N N . GLN A 1 92 ? 6.291 -20.421 -15.553 1.00 90.25 92 GLN A N 1
ATOM 676 C CA . GLN A 1 92 ? 4.914 -20.028 -15.860 1.00 90.25 92 GLN A CA 1
ATOM 677 C C . GLN A 1 92 ? 4.402 -20.772 -17.096 1.00 90.25 92 GLN A C 1
ATOM 679 O O . GLN A 1 92 ? 5.110 -20.827 -18.097 1.00 90.25 92 GLN A O 1
ATOM 684 N N . ASN A 1 93 ? 3.173 -21.292 -17.039 1.00 85.44 93 ASN A N 1
ATOM 685 C CA . ASN A 1 93 ? 2.539 -22.054 -18.114 1.00 85.44 93 ASN A CA 1
ATOM 686 C C . ASN A 1 93 ? 2.143 -21.143 -19.296 1.00 85.44 93 ASN A C 1
ATOM 688 O O . ASN A 1 93 ? 0.969 -20.864 -19.531 1.00 85.44 93 ASN A O 1
ATOM 692 N N . LYS A 1 94 ? 3.155 -20.631 -19.998 1.00 76.38 94 LYS A N 1
ATOM 693 C CA . LYS A 1 94 ? 3.094 -19.779 -21.186 1.00 76.38 94 LYS A CA 1
ATOM 694 C C . LYS A 1 94 ? 4.275 -20.137 -22.094 1.00 76.38 94 LYS A C 1
ATOM 696 O O . LYS A 1 94 ? 5.289 -20.652 -21.628 1.00 76.38 94 LYS A O 1
ATOM 701 N N . TYR A 1 95 ? 4.142 -19.863 -23.386 1.00 75.94 95 TYR A N 1
ATOM 702 C CA . TYR A 1 95 ? 5.256 -19.955 -24.328 1.00 75.94 95 TYR A CA 1
ATOM 703 C C . TYR A 1 95 ? 6.423 -19.060 -23.867 1.00 75.94 95 TYR A C 1
ATOM 705 O O . TYR A 1 95 ? 6.200 -17.888 -23.562 1.00 75.94 95 TYR A O 1
ATOM 713 N N . ASP A 1 96 ? 7.627 -19.628 -23.755 1.00 75.69 96 ASP A N 1
ATOM 714 C CA . ASP A 1 96 ? 8.838 -18.983 -23.212 1.00 75.69 96 ASP A CA 1
ATOM 715 C C . ASP A 1 96 ? 8.669 -18.405 -21.789 1.00 75.69 96 ASP A C 1
ATOM 717 O O . ASP A 1 96 ? 9.312 -17.428 -21.393 1.00 75.69 96 ASP A O 1
ATOM 721 N N . GLY A 1 97 ? 7.788 -19.015 -20.988 1.00 78.81 97 GLY A N 1
ATOM 722 C CA . GLY A 1 97 ? 7.612 -18.665 -19.582 1.00 78.81 97 GLY A CA 1
ATOM 723 C C . GLY A 1 97 ? 8.902 -18.833 -18.774 1.00 78.81 97 GLY A C 1
ATOM 724 O O . GLY A 1 97 ? 9.749 -19.668 -19.083 1.00 78.81 97 GLY A O 1
ATOM 725 N N . TYR A 1 98 ? 9.049 -18.066 -17.694 1.00 90.12 98 TYR A N 1
ATOM 726 C CA . TYR A 1 98 ? 10.203 -18.179 -16.801 1.00 90.12 98 TYR A CA 1
ATOM 727 C C . TYR A 1 98 ? 9.800 -18.344 -15.342 1.00 90.12 98 TYR A C 1
ATOM 729 O O . TYR A 1 98 ? 8.698 -17.976 -14.930 1.00 90.12 98 TYR A O 1
ATOM 737 N N . ILE A 1 99 ? 10.734 -18.851 -14.546 1.00 92.50 99 ILE A N 1
ATOM 738 C CA . ILE A 1 99 ? 10.716 -18.771 -13.087 1.00 92.50 99 ILE A CA 1
ATOM 739 C C . ILE A 1 99 ? 12.115 -18.398 -12.600 1.00 92.50 99 ILE A C 1
ATOM 741 O O . ILE A 1 99 ? 13.117 -18.863 -13.140 1.00 92.50 99 ILE A O 1
ATOM 745 N N . GLN A 1 100 ? 12.194 -17.528 -11.599 1.00 93.12 100 GLN A N 1
ATOM 746 C CA . GLN A 1 100 ? 13.457 -17.134 -10.982 1.00 93.12 100 GLN A CA 1
ATOM 747 C C . GLN A 1 100 ? 13.322 -17.094 -9.459 1.00 93.12 100 GLN A C 1
ATOM 749 O O . GLN A 1 100 ? 12.289 -16.667 -8.943 1.00 93.12 100 GLN A O 1
ATOM 754 N N . GLY A 1 101 ? 14.360 -17.538 -8.753 1.00 84.62 101 GLY A N 1
ATOM 755 C CA . GLY A 1 101 ? 14.477 -17.444 -7.299 1.00 84.62 101 GLY A CA 1
ATOM 756 C C . GLY A 1 101 ? 15.680 -16.594 -6.923 1.00 84.62 101 GLY A C 1
ATOM 757 O O . GLY A 1 101 ? 16.814 -17.009 -7.165 1.00 84.62 101 GLY A O 1
ATOM 758 N N . VAL A 1 102 ? 15.446 -15.411 -6.344 1.00 83.31 102 VAL A N 1
ATOM 759 C CA . VAL A 1 102 ? 16.514 -14.493 -5.915 1.00 83.31 102 VAL A CA 1
ATOM 760 C C . VAL A 1 102 ? 16.868 -14.761 -4.455 1.00 83.31 102 VAL A C 1
ATOM 762 O O . VAL A 1 102 ? 16.100 -14.435 -3.552 1.00 83.31 102 VAL A O 1
ATOM 765 N N . TYR A 1 103 ? 18.053 -15.311 -4.210 1.00 78.88 103 TYR A N 1
ATOM 766 C CA . TYR A 1 103 ? 18.516 -15.674 -2.872 1.00 78.88 103 TYR A CA 1
ATOM 767 C C . TYR A 1 103 ? 19.066 -14.457 -2.099 1.00 78.88 103 TYR A C 1
ATOM 769 O O . TYR A 1 103 ? 19.416 -13.432 -2.703 1.00 78.88 103 TYR A O 1
ATOM 777 N N . PRO A 1 104 ? 19.154 -14.536 -0.756 1.00 67.25 104 PRO A N 1
ATOM 778 C CA . PRO A 1 104 ? 19.759 -13.488 0.062 1.00 67.25 104 PRO A CA 1
ATOM 779 C C . PRO A 1 104 ? 21.208 -13.183 -0.337 1.00 67.25 104 PRO A C 1
ATOM 781 O O . PRO A 1 104 ? 21.894 -13.993 -0.961 1.00 67.25 104 PRO A O 1
ATOM 784 N N . ALA A 1 105 ? 21.687 -11.998 0.042 1.00 60.91 105 ALA A N 1
ATOM 785 C CA . ALA A 1 105 ? 23.029 -11.554 -0.316 1.00 60.91 105 ALA A CA 1
ATOM 786 C C . ALA A 1 105 ? 24.117 -12.454 0.299 1.00 60.91 105 ALA A C 1
ATOM 788 O O . ALA A 1 105 ? 24.178 -12.644 1.515 1.00 60.91 105 ALA A O 1
ATOM 789 N N . PHE A 1 106 ? 25.011 -12.942 -0.554 1.00 70.81 106 PHE A N 1
ATOM 790 C CA . PHE A 1 106 ? 26.130 -13.818 -0.248 1.00 70.81 106 PHE A CA 1
ATOM 791 C C . PHE A 1 106 ? 27.448 -13.099 -0.553 1.00 70.81 106 PHE A C 1
ATOM 793 O O . PHE A 1 106 ? 27.623 -12.532 -1.632 1.00 70.81 106 PHE A O 1
ATOM 800 N N . THR A 1 107 ? 28.386 -13.107 0.394 1.00 82.94 107 THR A N 1
ATOM 801 C CA . THR A 1 107 ? 29.733 -12.572 0.161 1.00 82.94 107 THR A CA 1
ATOM 802 C C . THR A 1 107 ? 30.610 -13.678 -0.402 1.00 82.94 107 THR A C 1
ATOM 804 O O . THR A 1 107 ? 30.955 -14.614 0.318 1.00 82.94 107 THR A O 1
ATOM 807 N N . VAL A 1 108 ? 30.976 -13.554 -1.677 1.00 76.38 108 VAL A N 1
ATOM 808 C CA . VAL A 1 108 ? 31.822 -14.540 -2.350 1.00 76.38 108 VAL A CA 1
ATOM 809 C C . VAL A 1 108 ? 33.246 -14.422 -1.831 1.00 76.38 108 VAL A C 1
ATOM 811 O O . VAL A 1 108 ? 33.785 -13.324 -1.715 1.00 76.38 108 VAL A O 1
ATOM 814 N N . GLN A 1 109 ? 33.876 -15.544 -1.521 1.00 81.69 109 GLN A N 1
ATOM 815 C CA . GLN A 1 109 ? 35.288 -15.606 -1.169 1.00 81.69 109 GLN A CA 1
ATOM 816 C C . GLN A 1 109 ? 36.107 -16.208 -2.304 1.00 81.69 109 GLN A C 1
ATOM 818 O O . GLN A 1 109 ? 35.600 -16.904 -3.185 1.00 81.69 109 GLN A O 1
ATOM 823 N N . ASN A 1 110 ? 37.403 -15.909 -2.290 1.00 82.75 110 ASN A N 1
ATOM 824 C CA . ASN A 1 110 ? 38.329 -16.484 -3.251 1.00 82.75 110 ASN A CA 1
ATOM 825 C C . ASN A 1 110 ? 38.350 -18.011 -3.089 1.00 82.75 110 ASN A C 1
ATOM 827 O O . ASN A 1 110 ? 38.531 -18.504 -1.976 1.00 82.75 110 ASN A O 1
ATOM 831 N N . GLY A 1 111 ? 38.150 -18.743 -4.185 1.00 81.44 111 GLY A N 1
ATOM 832 C CA . GLY A 1 111 ? 38.016 -20.200 -4.171 1.00 81.44 111 GLY A CA 1
ATOM 833 C C . GLY A 1 111 ? 36.587 -20.729 -4.010 1.00 81.44 111 GLY A C 1
ATOM 834 O O . GLY A 1 111 ? 36.400 -21.939 -4.113 1.00 81.44 111 GLY A O 1
ATOM 835 N N . ASP A 1 112 ? 35.574 -19.878 -3.812 1.00 89.38 112 ASP A N 1
ATOM 836 C CA . ASP A 1 112 ? 34.176 -20.325 -3.833 1.00 89.38 112 ASP A CA 1
ATOM 837 C C . ASP A 1 112 ? 33.797 -20.855 -5.228 1.00 89.38 112 ASP A C 1
ATOM 839 O O . ASP A 1 112 ? 34.121 -20.256 -6.260 1.00 89.38 112 ASP A O 1
ATOM 843 N N . ARG A 1 113 ? 33.069 -21.975 -5.271 1.00 89.69 113 ARG A N 1
ATOM 844 C CA . ARG A 1 113 ? 32.572 -22.583 -6.513 1.00 89.69 113 ARG A CA 1
ATOM 845 C C . ARG A 1 113 ? 31.110 -22.979 -6.403 1.00 89.69 113 ARG A C 1
ATOM 847 O O . ARG A 1 113 ? 30.732 -23.652 -5.448 1.00 89.69 113 ARG A O 1
ATOM 854 N N . PHE A 1 114 ? 30.305 -22.615 -7.399 1.00 94.31 114 PHE A N 1
ATOM 855 C CA . PHE A 1 114 ? 28.925 -23.086 -7.520 1.00 94.31 114 PHE A CA 1
ATOM 856 C C . PHE A 1 114 ? 28.889 -24.461 -8.193 1.00 94.31 114 PHE A C 1
ATOM 858 O O . PHE A 1 114 ? 29.455 -24.635 -9.269 1.00 94.31 114 PHE A O 1
ATOM 865 N N . GLN A 1 115 ? 28.217 -25.429 -7.578 1.00 91.56 115 GLN A N 1
ATOM 866 C CA . GLN A 1 115 ? 28.072 -26.798 -8.061 1.00 91.56 115 GLN A CA 1
ATOM 867 C C . GLN A 1 115 ? 26.596 -27.183 -8.135 1.00 91.56 115 GLN A C 1
ATOM 869 O O . GLN A 1 115 ? 25.862 -26.956 -7.176 1.00 91.56 115 GLN A O 1
ATOM 874 N N . VAL A 1 116 ? 26.170 -27.795 -9.240 1.00 94.56 116 VAL A N 1
ATOM 875 C CA . VAL A 1 116 ? 24.800 -28.304 -9.423 1.00 94.56 116 VAL A CA 1
ATOM 876 C C . VAL A 1 116 ? 24.760 -29.431 -10.453 1.00 94.56 116 VAL A C 1
ATOM 878 O O . VAL A 1 116 ? 25.650 -29.510 -11.296 1.00 94.56 116 VAL A O 1
ATOM 881 N N . THR A 1 117 ? 23.731 -30.278 -10.410 1.00 91.44 117 THR A N 1
ATOM 882 C CA . THR A 1 117 ? 23.334 -31.150 -11.528 1.00 91.44 117 THR A CA 1
ATOM 883 C C . THR A 1 117 ? 21.957 -30.731 -12.039 1.00 91.44 117 THR A C 1
ATOM 885 O O . THR A 1 117 ? 21.058 -30.502 -11.236 1.00 91.44 117 THR A O 1
ATOM 888 N N . VAL A 1 118 ? 21.796 -30.570 -13.350 1.00 94.25 118 VAL A N 1
ATOM 889 C CA . VAL A 1 118 ? 20.548 -30.154 -14.006 1.00 94.25 118 VAL A CA 1
ATOM 890 C C . VAL A 1 118 ? 20.063 -31.231 -14.977 1.00 94.25 118 VAL A C 1
ATOM 892 O O . VAL A 1 118 ? 20.866 -32.014 -15.487 1.00 94.25 118 VAL A O 1
ATOM 895 N N . GLY A 1 119 ? 18.752 -31.285 -15.193 1.00 90.50 119 GLY A N 1
ATOM 896 C CA . GLY A 1 119 ? 18.066 -32.263 -16.042 1.00 90.50 119 GLY A CA 1
ATOM 897 C C . GLY A 1 119 ? 16.561 -32.252 -15.769 1.00 90.50 119 GLY A C 1
ATOM 898 O O . GLY A 1 119 ? 16.096 -31.572 -14.855 1.00 90.50 119 GLY A O 1
ATOM 899 N N . CYS A 1 120 ? 15.782 -33.006 -16.528 1.00 93.62 120 CYS A N 1
ATOM 900 C CA . CYS A 1 120 ? 14.334 -33.101 -16.360 1.00 93.62 120 CYS A CA 1
ATOM 901 C C . CYS A 1 120 ? 13.925 -34.247 -15.413 1.00 93.62 120 CYS A C 1
ATOM 903 O O . CYS A 1 120 ? 14.668 -35.204 -15.187 1.00 93.62 120 CYS A O 1
ATOM 905 N N . GLU A 1 121 ? 12.729 -34.153 -14.830 1.00 92.69 121 GLU A N 1
ATOM 906 C CA . GLU A 1 121 ? 12.138 -35.231 -14.034 1.00 92.69 121 GLU A CA 1
ATOM 907 C C . GLU A 1 121 ? 11.792 -36.430 -14.929 1.00 92.69 121 GLU A C 1
ATOM 909 O O . GLU A 1 121 ? 11.324 -36.270 -16.063 1.00 92.69 121 GLU A O 1
ATOM 914 N N . LEU A 1 122 ? 12.012 -37.644 -14.416 1.00 89.06 122 LEU A N 1
ATOM 915 C CA . LEU A 1 122 ? 11.786 -38.882 -15.159 1.00 89.06 122 LEU A CA 1
ATOM 916 C C . LEU A 1 122 ? 10.367 -38.945 -15.751 1.00 89.06 122 LEU A C 1
ATOM 918 O O . LEU A 1 122 ? 9.371 -38.928 -15.030 1.00 89.06 122 LEU A O 1
ATOM 922 N N . GLY A 1 123 ? 10.280 -39.074 -17.078 1.00 82.06 123 GLY A N 1
ATOM 923 C CA . GLY A 1 123 ? 9.013 -39.179 -17.809 1.00 82.06 123 GLY A CA 1
ATOM 924 C C . GLY A 1 123 ? 8.519 -37.870 -18.432 1.00 82.06 123 GLY A C 1
ATOM 925 O O . GLY A 1 123 ? 7.601 -37.912 -19.255 1.00 82.06 123 GLY A O 1
ATOM 926 N N . ALA A 1 124 ? 9.150 -36.728 -18.141 1.00 87.62 124 ALA A N 1
ATOM 927 C CA . ALA A 1 124 ? 8.833 -35.434 -18.746 1.00 87.62 124 ALA A CA 1
ATOM 928 C C . ALA A 1 124 ? 9.430 -35.286 -20.162 1.00 87.62 124 ALA A C 1
ATOM 930 O O . ALA A 1 124 ? 10.254 -34.416 -20.422 1.00 87.62 124 ALA A O 1
ATOM 931 N N . LYS A 1 125 ? 9.010 -36.141 -21.105 1.00 83.88 125 LYS A N 1
ATOM 932 C CA . LYS A 1 125 ? 9.605 -36.272 -22.458 1.00 83.88 125 LYS A CA 1
ATOM 933 C C . LYS A 1 125 ? 9.577 -35.005 -23.324 1.00 83.88 125 LYS A C 1
ATOM 935 O O . LYS A 1 125 ? 10.317 -34.929 -24.298 1.00 83.88 125 LYS A O 1
ATOM 940 N N . ASN A 1 126 ? 8.717 -34.045 -22.992 1.00 81.38 126 ASN A N 1
ATOM 941 C CA . ASN A 1 126 ? 8.593 -32.773 -23.707 1.00 81.38 126 ASN A CA 1
ATOM 942 C C . ASN A 1 126 ? 9.370 -31.632 -23.034 1.00 81.38 126 ASN A C 1
ATOM 944 O O . ASN A 1 126 ? 9.288 -30.509 -23.510 1.00 81.38 126 ASN A O 1
ATOM 948 N N . CYS A 1 127 ? 10.101 -31.916 -21.951 1.00 87.06 127 CYS A N 1
ATOM 949 C CA . CYS A 1 127 ? 10.851 -30.919 -21.202 1.00 87.06 127 CYS A CA 1
ATOM 950 C C . CYS A 1 127 ? 11.935 -30.278 -22.083 1.00 87.06 127 CYS A C 1
ATOM 952 O O . CYS A 1 127 ? 12.837 -30.975 -22.565 1.00 87.06 127 CYS A O 1
ATOM 954 N N . TYR A 1 128 ? 11.827 -28.967 -22.313 1.00 87.44 128 TYR A N 1
ATOM 955 C CA . TYR A 1 128 ? 12.784 -28.202 -23.111 1.00 87.44 128 TYR A CA 1
ATOM 956 C C . TYR A 1 128 ? 12.995 -26.796 -22.537 1.00 87.44 128 TYR A C 1
ATOM 958 O O . TYR A 1 128 ? 12.188 -25.890 -22.735 1.00 87.44 128 TYR A O 1
ATOM 966 N N . VAL A 1 129 ? 14.103 -26.605 -21.817 1.00 91.38 129 VAL A N 1
ATOM 967 C CA . VAL A 1 129 ? 14.324 -25.429 -20.961 1.00 91.38 129 VAL A CA 1
ATOM 968 C C . VAL A 1 129 ? 15.751 -24.891 -21.062 1.00 91.38 129 VAL A C 1
ATOM 970 O O . VAL A 1 129 ? 16.666 -25.562 -21.522 1.00 91.38 129 VAL A O 1
ATOM 973 N N . THR A 1 130 ? 15.972 -23.667 -20.595 1.00 89.31 130 THR A N 1
ATOM 974 C CA . THR A 1 130 ? 17.299 -23.079 -20.394 1.00 89.31 130 THR A CA 1
ATOM 975 C C . THR A 1 130 ? 17.491 -22.743 -18.916 1.00 89.31 130 THR A C 1
ATOM 977 O O . THR A 1 130 ? 16.778 -21.909 -18.359 1.00 89.31 130 THR A O 1
ATOM 980 N N . TYR A 1 131 ? 18.471 -23.390 -18.289 1.00 93.12 131 TYR A N 1
ATOM 981 C CA . TYR A 1 131 ? 18.961 -23.114 -16.942 1.00 93.12 131 TYR A CA 1
ATOM 982 C C . TYR A 1 131 ? 19.929 -21.941 -16.965 1.00 93.12 131 TYR A C 1
ATOM 984 O O . TYR A 1 131 ? 20.790 -21.870 -17.840 1.00 93.12 131 TYR A O 1
ATOM 992 N N . ARG A 1 132 ? 19.849 -21.051 -15.975 1.00 93.38 132 ARG A N 1
ATOM 993 C CA . ARG A 1 132 ? 20.758 -19.913 -15.850 1.00 93.38 132 ARG A CA 1
ATOM 994 C C . ARG A 1 132 ? 21.073 -19.609 -14.386 1.00 93.38 132 ARG A C 1
ATOM 996 O O . ARG A 1 132 ? 20.171 -19.513 -13.556 1.00 93.38 132 ARG A O 1
ATOM 1003 N N . LEU A 1 133 ? 22.360 -19.465 -14.072 1.00 94.25 133 LEU A N 1
ATOM 1004 C CA . LEU A 1 133 ? 22.821 -18.895 -12.807 1.00 94.25 133 LEU A CA 1
ATOM 1005 C C . LEU A 1 133 ? 23.154 -17.428 -13.049 1.00 94.25 133 LEU A C 1
ATOM 1007 O O . LEU A 1 133 ? 24.093 -17.121 -13.791 1.00 94.25 133 LEU A O 1
ATOM 1011 N N . ASP A 1 134 ? 22.434 -16.546 -12.370 1.00 90.69 134 ASP A N 1
ATOM 1012 C CA . ASP A 1 134 ? 22.731 -15.119 -12.359 1.00 90.69 134 ASP A CA 1
ATOM 1013 C C . ASP A 1 134 ? 23.216 -14.668 -10.994 1.00 90.69 134 ASP A C 1
ATOM 1015 O O . ASP A 1 134 ? 23.103 -15.364 -9.982 1.00 90.69 134 ASP A O 1
ATOM 1019 N N . TYR A 1 135 ? 23.717 -13.444 -10.964 1.00 84.94 135 TYR A N 1
ATOM 1020 C CA . TYR A 1 135 ? 23.921 -12.705 -9.739 1.00 84.94 135 TYR A CA 1
ATOM 1021 C C . TYR A 1 135 ? 23.534 -11.247 -9.930 1.00 84.94 135 TYR A C 1
ATOM 1023 O O . TYR A 1 135 ? 23.748 -10.652 -10.987 1.00 84.94 135 TYR A O 1
ATOM 1031 N N . ILE A 1 136 ? 22.978 -10.670 -8.878 1.00 73.06 136 ILE A N 1
ATOM 1032 C CA . ILE A 1 136 ? 22.690 -9.251 -8.770 1.00 73.06 136 ILE A CA 1
ATOM 1033 C C . ILE A 1 136 ? 23.852 -8.629 -8.002 1.00 73.06 136 ILE A C 1
ATOM 1035 O O . ILE A 1 136 ? 24.177 -9.057 -6.889 1.00 73.06 136 ILE A O 1
ATOM 1039 N N . THR A 1 137 ? 24.509 -7.648 -8.614 1.00 73.69 137 THR A N 1
ATOM 1040 C CA . THR A 1 137 ? 25.570 -6.875 -7.960 1.00 73.69 137 THR A CA 1
ATOM 1041 C C . THR A 1 137 ? 24.981 -5.992 -6.850 1.00 73.69 137 THR A C 1
ATOM 1043 O O . THR A 1 137 ? 23.778 -5.731 -6.859 1.00 73.69 137 THR A O 1
ATOM 1046 N N . PRO A 1 138 ? 25.794 -5.466 -5.915 1.00 53.31 138 PRO A N 1
ATOM 1047 C CA . PRO A 1 138 ? 25.320 -4.469 -4.946 1.00 53.31 138 PRO A CA 1
ATOM 1048 C C . PRO A 1 138 ? 24.584 -3.282 -5.597 1.00 53.31 138 PRO A C 1
ATOM 1050 O O . PRO A 1 138 ? 23.583 -2.804 -5.077 1.00 53.31 138 PRO A O 1
ATOM 1053 N N . ALA A 1 139 ? 25.012 -2.907 -6.809 1.00 48.69 139 ALA A N 1
ATOM 1054 C CA . ALA A 1 139 ? 24.411 -1.863 -7.637 1.00 48.69 139 ALA A CA 1
ATOM 1055 C C . ALA A 1 139 ? 23.078 -2.260 -8.317 1.00 48.69 139 ALA A C 1
ATOM 1057 O O . ALA A 1 139 ? 22.581 -1.517 -9.158 1.00 48.69 139 ALA A O 1
ATOM 1058 N N . GLY A 1 140 ? 22.520 -3.439 -8.025 1.00 55.56 140 GLY A N 1
ATOM 1059 C CA . GLY A 1 140 ? 21.240 -3.906 -8.570 1.00 55.56 140 GLY A CA 1
ATOM 1060 C C . GLY A 1 140 ? 21.296 -4.460 -10.000 1.00 55.56 140 GLY A C 1
ATOM 1061 O O . GLY A 1 140 ? 20.280 -4.918 -10.517 1.00 55.56 140 GLY A O 1
ATOM 1062 N N . ALA A 1 141 ? 22.465 -4.466 -10.649 1.00 58.94 141 ALA A N 1
ATOM 1063 C CA . ALA A 1 141 ? 22.606 -4.985 -12.007 1.00 58.94 141 ALA A CA 1
ATOM 1064 C C . ALA A 1 141 ? 22.635 -6.520 -12.003 1.00 58.94 141 ALA A C 1
ATOM 1066 O O . ALA A 1 141 ? 23.480 -7.126 -11.340 1.00 58.94 141 ALA A O 1
ATOM 1067 N N . THR A 1 142 ? 21.749 -7.144 -12.781 1.00 76.31 142 THR A N 1
ATOM 1068 C CA . THR A 1 142 ? 21.738 -8.602 -12.972 1.00 76.31 142 THR A CA 1
ATOM 1069 C C . THR A 1 142 ? 22.750 -8.991 -14.046 1.00 76.31 142 THR A C 1
ATOM 1071 O O . THR A 1 142 ? 22.749 -8.430 -15.142 1.00 76.31 142 THR A O 1
ATOM 1074 N N . LYS A 1 143 ? 23.622 -9.951 -13.741 1.00 80.94 143 LYS A N 1
ATOM 1075 C CA . LYS A 1 143 ? 24.637 -10.481 -14.656 1.00 80.94 143 LYS A CA 1
ATOM 1076 C C . LYS A 1 143 ? 24.565 -12.002 -14.709 1.00 80.94 143 LYS A C 1
ATOM 1078 O O . LYS A 1 143 ? 24.403 -12.653 -13.681 1.00 80.94 143 LYS A O 1
ATOM 1083 N N . ILE A 1 144 ? 24.738 -12.552 -15.907 1.00 87.12 144 ILE A N 1
ATOM 1084 C CA . ILE A 1 144 ? 24.721 -13.997 -16.150 1.00 87.12 144 ILE A CA 1
ATOM 1085 C C . ILE A 1 144 ? 26.106 -14.569 -15.829 1.00 87.12 144 ILE A C 1
ATOM 1087 O O . ILE A 1 144 ? 27.106 -14.110 -16.384 1.00 87.12 144 ILE A O 1
ATOM 1091 N N . LEU A 1 145 ? 26.171 -15.568 -14.946 1.00 82.88 145 LEU A N 1
ATOM 1092 C CA . LEU A 1 145 ? 27.400 -16.322 -14.656 1.00 82.88 145 LEU A CA 1
ATOM 1093 C C . LEU A 1 145 ? 27.507 -17.591 -15.484 1.00 82.88 145 LEU A C 1
ATOM 1095 O O . LEU A 1 145 ? 28.607 -17.980 -15.872 1.00 82.88 145 LEU A O 1
ATOM 1099 N N . TRP A 1 146 ? 26.378 -18.251 -15.723 1.00 92.12 146 TRP A N 1
ATOM 1100 C CA . TRP A 1 146 ? 26.333 -19.525 -16.425 1.00 92.12 146 TRP A CA 1
ATOM 1101 C C . TRP A 1 146 ? 24.948 -19.767 -17.027 1.00 92.12 146 TRP A C 1
ATOM 1103 O O . TRP A 1 146 ? 23.948 -19.325 -16.466 1.00 92.12 146 TRP A O 1
ATOM 1113 N N . SER A 1 147 ? 24.900 -20.466 -18.162 1.00 87.44 147 SER A N 1
ATOM 1114 C CA . SER A 1 147 ? 23.671 -20.855 -18.855 1.00 87.44 147 SER A CA 1
ATOM 1115 C C . SER A 1 147 ? 23.837 -22.231 -19.506 1.00 87.44 147 SER A C 1
ATOM 1117 O O . SER A 1 147 ? 24.925 -22.544 -19.997 1.00 87.44 147 SER A O 1
ATOM 1119 N N . TRP A 1 148 ? 22.775 -23.034 -19.523 1.00 87.50 148 TRP A N 1
ATOM 1120 C CA . TRP A 1 148 ? 22.721 -24.350 -20.163 1.00 87.50 148 TRP A CA 1
ATOM 1121 C C . TRP A 1 148 ? 21.330 -24.624 -20.726 1.00 87.50 148 TRP A C 1
ATOM 1123 O O . TRP A 1 148 ? 20.337 -24.425 -20.031 1.00 87.50 148 TRP A O 1
ATOM 1133 N N . LYS A 1 149 ? 21.252 -25.096 -21.972 1.00 87.94 149 LYS A N 1
ATOM 1134 C CA . LYS A 1 149 ? 19.988 -25.466 -22.613 1.00 87.94 149 LYS A CA 1
ATOM 1135 C C . LYS A 1 149 ? 19.799 -26.976 -22.527 1.00 87.94 149 LYS A C 1
ATOM 1137 O O . LYS A 1 149 ? 20.639 -27.712 -23.028 1.00 87.94 149 LYS A O 1
ATOM 1142 N N . GLU A 1 150 ? 18.696 -27.393 -21.925 1.00 85.44 150 GLU A N 1
ATOM 1143 C CA . GLU A 1 150 ? 18.345 -28.781 -21.654 1.00 85.44 150 GLU A CA 1
ATOM 1144 C C . GLU A 1 150 ? 17.155 -29.218 -22.504 1.00 85.44 150 GLU A C 1
ATOM 1146 O O . GLU A 1 150 ? 16.164 -28.490 -22.595 1.00 85.44 150 GLU A O 1
ATOM 1151 N N . LYS A 1 151 ? 17.235 -30.412 -23.095 1.00 85.69 151 LYS A N 1
ATOM 1152 C CA . LYS A 1 151 ? 16.131 -31.075 -23.791 1.00 85.69 151 LYS A CA 1
ATOM 1153 C C . LYS A 1 151 ? 16.116 -32.522 -23.338 1.00 85.69 151 LYS A C 1
ATOM 1155 O O . LYS A 1 151 ? 17.116 -33.194 -23.540 1.00 85.69 151 LYS A O 1
ATOM 1160 N N . HIS A 1 152 ? 14.972 -33.014 -22.860 1.00 83.75 152 HIS A N 1
ATOM 1161 C CA . HIS A 1 152 ? 14.875 -34.386 -22.362 1.00 83.75 152 HIS A CA 1
ATOM 1162 C C . HIS A 1 152 ? 15.420 -35.401 -23.385 1.00 83.75 152 HIS A C 1
ATOM 1164 O O . HIS A 1 152 ? 14.798 -35.701 -24.409 1.00 83.75 152 HIS A O 1
ATOM 1170 N N . GLU A 1 153 ? 16.567 -35.985 -23.059 1.00 85.12 153 GLU A N 1
ATOM 1171 C CA . GLU A 1 153 ? 17.338 -36.896 -23.912 1.00 85.12 153 GLU A CA 1
ATOM 1172 C C . GLU A 1 153 ? 17.900 -38.091 -23.129 1.00 85.12 153 GLU A C 1
ATOM 1174 O O . GLU A 1 153 ? 18.605 -38.936 -23.686 1.00 85.12 153 GLU A O 1
ATOM 1179 N N . GLY A 1 154 ? 17.515 -38.204 -21.851 1.00 80.50 154 GLY A N 1
ATOM 1180 C CA . GLY A 1 154 ? 17.860 -39.318 -20.973 1.00 80.50 154 GLY A CA 1
ATOM 1181 C C . GLY A 1 154 ? 19.245 -39.174 -20.347 1.00 80.50 154 GLY A C 1
ATOM 1182 O O . GLY A 1 154 ? 19.908 -40.182 -20.096 1.00 80.50 154 GLY A O 1
ATOM 1183 N N . ARG A 1 155 ? 19.716 -37.937 -20.152 1.00 78.31 155 ARG A N 1
ATOM 1184 C CA . ARG A 1 155 ? 21.019 -37.612 -19.554 1.00 78.31 155 ARG A CA 1
ATOM 1185 C C . ARG A 1 155 ? 20.884 -36.468 -18.558 1.00 78.31 155 ARG A C 1
ATOM 1187 O O . ARG A 1 155 ? 19.975 -35.666 -18.656 1.00 78.31 155 ARG A O 1
ATOM 1194 N N . THR A 1 156 ? 21.812 -36.385 -17.613 1.00 85.00 156 THR A N 1
ATOM 1195 C CA . THR A 1 156 ? 21.911 -35.275 -16.658 1.00 85.00 156 THR A CA 1
ATOM 1196 C C . THR A 1 156 ? 23.251 -34.563 -16.815 1.00 85.00 156 THR A C 1
ATOM 1198 O O . THR A 1 156 ? 24.237 -35.155 -17.268 1.00 85.00 156 THR A O 1
ATOM 1201 N N . TYR A 1 157 ? 23.305 -33.283 -16.441 1.00 84.62 157 TYR A N 1
ATOM 1202 C CA . TYR A 1 157 ? 24.476 -32.434 -16.662 1.00 84.62 157 TYR A CA 1
ATOM 1203 C C . TYR A 1 157 ? 24.928 -31.748 -15.378 1.00 84.62 157 TYR A C 1
ATOM 1205 O O . TYR A 1 157 ? 24.178 -31.001 -14.756 1.00 84.62 157 TYR A O 1
ATOM 1213 N N . SER A 1 158 ? 26.185 -31.961 -14.985 1.00 87.62 158 SER A N 1
ATOM 1214 C CA . SER A 1 158 ? 26.770 -31.300 -13.815 1.00 87.62 158 SER A CA 1
ATOM 1215 C C . SER A 1 158 ? 27.573 -30.057 -14.200 1.00 87.62 158 SER A C 1
ATOM 1217 O O . SER A 1 158 ? 28.401 -30.090 -15.109 1.00 87.62 158 SER A O 1
ATOM 1219 N N . ALA A 1 159 ? 27.386 -28.973 -13.450 1.00 82.12 159 ALA A N 1
ATOM 1220 C CA . ALA A 1 159 ? 28.133 -27.728 -13.581 1.00 82.12 159 ALA A CA 1
ATOM 1221 C C . ALA A 1 159 ? 28.975 -27.451 -12.324 1.00 82.12 159 ALA A C 1
ATOM 1223 O O . ALA A 1 159 ? 28.552 -27.731 -11.203 1.00 82.12 159 ALA A O 1
ATOM 1224 N N . ASN A 1 160 ? 30.172 -26.887 -12.519 1.00 87.69 160 ASN A N 1
ATOM 1225 C CA . ASN A 1 160 ? 31.099 -26.472 -11.460 1.00 87.69 160 ASN A CA 1
ATOM 1226 C C . ASN A 1 160 ? 31.750 -25.133 -11.847 1.00 87.69 160 ASN A C 1
ATOM 1228 O O . ASN A 1 160 ? 32.739 -25.100 -12.584 1.00 87.69 160 ASN A O 1
ATOM 1232 N N . ILE A 1 161 ? 31.158 -24.034 -11.386 1.00 90.12 161 ILE A N 1
ATOM 1233 C CA . ILE A 1 161 ? 31.452 -22.669 -11.823 1.00 90.12 161 ILE A CA 1
ATOM 1234 C C . ILE A 1 161 ? 32.344 -21.973 -10.802 1.00 90.12 161 ILE A C 1
ATOM 1236 O O . ILE A 1 161 ? 32.025 -21.927 -9.616 1.00 90.12 161 ILE A O 1
ATOM 1240 N N . ASP A 1 162 ? 33.456 -21.413 -11.272 1.00 88.38 162 ASP A N 1
ATOM 1241 C CA . ASP A 1 162 ? 34.384 -20.655 -10.437 1.00 88.38 162 ASP A CA 1
ATOM 1242 C C . ASP A 1 162 ? 33.838 -19.260 -10.132 1.00 88.38 162 ASP A C 1
ATOM 1244 O O . ASP A 1 162 ? 33.619 -18.459 -11.047 1.00 88.38 162 ASP A O 1
ATOM 1248 N N . LEU A 1 163 ? 33.639 -18.955 -8.851 1.00 91.25 163 LEU A N 1
ATOM 1249 C CA . LEU A 1 163 ? 33.122 -17.663 -8.415 1.00 91.25 163 LEU A CA 1
ATOM 1250 C C . LEU A 1 163 ? 34.239 -16.701 -8.005 1.00 91.25 163 LEU A C 1
ATOM 1252 O O . LEU A 1 163 ? 33.947 -15.568 -7.637 1.00 91.25 163 LEU A O 1
ATOM 1256 N N . SER A 1 164 ? 35.516 -17.079 -8.117 1.00 85.19 164 SER A N 1
ATOM 1257 C CA . SER A 1 164 ? 36.642 -16.272 -7.618 1.00 85.19 164 SER A CA 1
ATOM 1258 C C . SER A 1 164 ? 36.736 -14.882 -8.260 1.00 85.19 164 SER A C 1
ATOM 1260 O O . SER A 1 164 ? 37.237 -13.949 -7.642 1.00 85.19 164 SER A O 1
ATOM 1262 N N . LYS A 1 165 ? 36.178 -14.683 -9.465 1.00 82.56 165 LYS A N 1
ATOM 1263 C CA . LYS A 1 165 ? 36.054 -13.349 -10.095 1.00 82.56 165 LYS A CA 1
ATOM 1264 C C . LYS A 1 165 ? 35.141 -12.390 -9.321 1.00 82.56 165 LYS A C 1
ATOM 1266 O O . LYS A 1 165 ? 35.204 -11.180 -9.523 1.00 82.56 165 LYS A O 1
ATOM 1271 N N . LEU A 1 166 ? 34.279 -12.937 -8.472 1.00 81.44 166 LEU A N 1
ATOM 1272 C CA . LEU A 1 166 ? 33.385 -12.213 -7.581 1.00 81.44 166 LEU A CA 1
ATOM 1273 C C . LEU A 1 166 ? 33.924 -12.158 -6.149 1.00 81.44 166 LEU A C 1
ATOM 1275 O O . LEU A 1 166 ? 33.248 -11.600 -5.293 1.00 81.44 166 LEU A O 1
ATOM 1279 N N . ALA A 1 167 ? 35.109 -12.712 -5.866 1.00 79.81 167 ALA A N 1
ATOM 1280 C CA . ALA A 1 167 ? 35.674 -12.727 -4.522 1.00 79.81 167 ALA A CA 1
ATOM 1281 C C . ALA A 1 167 ? 35.717 -11.317 -3.909 1.00 79.81 167 ALA A C 1
ATOM 1283 O O . ALA A 1 167 ? 36.132 -10.350 -4.548 1.00 79.81 167 ALA A O 1
ATOM 1284 N N . GLY A 1 168 ? 35.254 -11.205 -2.667 1.00 61.44 168 GLY A N 1
ATOM 1285 C CA . GLY A 1 168 ? 35.073 -9.949 -1.942 1.00 61.44 168 GLY A CA 1
ATOM 1286 C C . GLY A 1 168 ? 33.768 -9.210 -2.260 1.00 61.44 168 GLY A C 1
ATOM 1287 O O . GLY A 1 168 ? 33.381 -8.330 -1.496 1.00 61.44 168 GLY A O 1
ATOM 1288 N N . GLN A 1 169 ? 33.050 -9.560 -3.332 1.00 67.81 169 GLN A N 1
ATOM 1289 C CA . GLN A 1 169 ? 31.776 -8.928 -3.679 1.00 67.81 169 GLN A CA 1
ATOM 1290 C C . GLN A 1 169 ? 30.616 -9.579 -2.919 1.00 67.81 169 GLN A C 1
ATOM 1292 O O . GLN A 1 169 ? 30.521 -10.804 -2.799 1.00 67.81 169 GLN A O 1
ATOM 1297 N N . ARG A 1 170 ? 29.694 -8.741 -2.436 1.00 75.44 170 ARG A N 1
ATOM 1298 C CA . ARG A 1 170 ? 28.435 -9.162 -1.816 1.00 75.44 170 ARG A CA 1
ATOM 1299 C C . ARG A 1 170 ? 27.326 -9.158 -2.864 1.00 75.44 170 ARG A C 1
ATOM 1301 O O . ARG A 1 170 ? 26.840 -8.102 -3.242 1.00 75.44 170 ARG A O 1
ATOM 1308 N N . VAL A 1 171 ? 26.939 -10.328 -3.352 1.00 69.50 171 VAL A N 1
ATOM 1309 C CA . VAL A 1 171 ? 26.021 -10.479 -4.493 1.00 69.50 171 VAL A CA 1
ATOM 1310 C C . VAL A 1 171 ? 24.794 -11.293 -4.096 1.00 69.50 171 VAL A C 1
ATOM 1312 O O . VAL A 1 171 ? 24.867 -12.110 -3.185 1.00 69.50 171 VAL A O 1
ATOM 1315 N N . ARG A 1 172 ? 23.654 -11.104 -4.761 1.00 84.62 172 ARG A N 1
ATOM 1316 C CA . ARG A 1 172 ? 22.490 -12.000 -4.606 1.00 84.62 172 ARG A CA 1
ATOM 1317 C C . ARG A 1 172 ? 22.472 -12.976 -5.771 1.00 84.62 172 ARG A C 1
ATOM 1319 O O . ARG A 1 172 ? 22.381 -12.528 -6.907 1.00 84.62 172 ARG A O 1
ATOM 1326 N N . PHE A 1 173 ? 22.573 -14.277 -5.524 1.00 89.38 173 PHE A N 1
ATOM 1327 C CA . PHE A 1 173 ? 22.478 -15.269 -6.600 1.00 89.38 173 PHE A CA 1
ATOM 1328 C C . PHE A 1 173 ? 21.026 -15.485 -7.024 1.00 89.38 173 PHE A C 1
ATOM 1330 O O . PHE A 1 173 ? 20.125 -15.468 -6.186 1.00 89.38 173 PHE A O 1
ATOM 1337 N N . VAL A 1 174 ? 20.809 -15.715 -8.318 1.00 93.50 174 VAL A N 1
ATOM 1338 C CA . VAL A 1 174 ? 19.490 -16.008 -8.884 1.00 93.50 174 VAL A CA 1
ATOM 1339 C C . VAL A 1 174 ? 19.554 -17.332 -9.629 1.00 93.50 174 VAL A C 1
ATOM 1341 O O . VAL A 1 174 ? 20.381 -17.500 -10.527 1.00 93.50 174 VAL A O 1
ATOM 1344 N N . LEU A 1 175 ? 18.682 -18.268 -9.256 1.00 94.94 175 LEU A N 1
ATOM 1345 C CA . LEU A 1 175 ? 18.423 -19.458 -10.064 1.00 94.94 175 LEU A CA 1
ATOM 1346 C C . LEU A 1 175 ? 17.291 -19.121 -11.028 1.00 94.94 175 LEU A C 1
ATOM 1348 O O . LEU A 1 175 ? 16.166 -18.902 -10.584 1.00 94.94 175 LEU A O 1
ATOM 1352 N N . THR A 1 176 ? 17.596 -19.056 -12.319 1.00 93.81 176 THR A N 1
ATOM 1353 C CA . THR A 1 176 ? 16.652 -18.676 -13.372 1.00 93.81 176 THR A CA 1
ATOM 1354 C C . THR A 1 176 ? 16.430 -19.854 -14.306 1.00 93.81 176 THR A C 1
ATOM 1356 O O . THR A 1 176 ? 17.383 -20.487 -14.759 1.00 93.81 176 THR A O 1
ATOM 1359 N N . LEU A 1 177 ? 15.172 -20.129 -14.629 1.00 93.75 177 LEU A N 1
ATOM 1360 C CA . LEU A 1 177 ? 14.801 -21.141 -15.600 1.00 93.75 177 LEU A CA 1
ATOM 1361 C C . LEU A 1 177 ? 13.821 -20.570 -16.627 1.00 93.75 177 LEU A C 1
ATOM 1363 O O . LEU A 1 177 ? 12.848 -19.913 -16.260 1.00 93.75 177 LEU A O 1
ATOM 1367 N N . LEU A 1 178 ? 14.106 -20.811 -17.904 1.00 88.44 178 LEU A N 1
ATOM 1368 C CA . LEU A 1 178 ? 13.356 -20.317 -19.059 1.00 88.44 178 LEU A CA 1
ATOM 1369 C C . LEU A 1 178 ? 12.808 -21.517 -19.839 1.00 88.44 178 LEU A C 1
ATOM 1371 O O . LEU A 1 178 ? 13.588 -22.390 -20.211 1.00 88.44 178 LEU A O 1
ATOM 1375 N N . ALA A 1 179 ? 11.511 -21.566 -20.126 1.00 85.75 179 ALA A N 1
ATOM 1376 C CA . ALA A 1 179 ? 10.978 -22.491 -21.123 1.00 85.75 179 ALA A CA 1
ATOM 1377 C C . ALA A 1 179 ? 11.536 -22.126 -22.507 1.00 85.75 179 ALA A C 1
ATOM 1379 O O . ALA A 1 179 ? 11.832 -20.964 -22.782 1.00 85.75 179 ALA A O 1
ATOM 1380 N N . SER A 1 180 ? 11.746 -23.116 -23.368 1.00 77.75 180 SER A N 1
ATOM 1381 C CA . SER A 1 180 ? 12.156 -22.918 -24.763 1.00 77.75 180 SER A CA 1
ATOM 1382 C C . SER A 1 180 ? 11.041 -23.412 -25.681 1.00 77.75 180 SER A C 1
ATOM 1384 O O . SER A 1 180 ? 11.178 -24.444 -26.330 1.00 77.75 180 SER A O 1
ATOM 1386 N N . GLY A 1 181 ? 9.918 -22.697 -25.705 1.00 74.44 181 GLY A N 1
ATOM 1387 C CA . GLY A 1 181 ? 8.648 -23.163 -26.264 1.00 74.44 181 GLY A CA 1
ATOM 1388 C C . GLY A 1 181 ? 7.533 -23.266 -25.209 1.00 74.44 181 GLY A C 1
ATOM 1389 O O . GLY A 1 181 ? 7.546 -22.512 -24.233 1.00 74.44 181 GLY A O 1
ATOM 1390 N N . PRO A 1 182 ? 6.524 -24.143 -25.390 1.00 67.25 182 PRO A N 1
ATOM 1391 C CA . PRO A 1 182 ? 5.428 -24.283 -24.433 1.00 67.25 182 PRO A CA 1
ATOM 1392 C C . PRO A 1 182 ? 5.916 -24.857 -23.093 1.00 67.25 182 PRO A C 1
ATOM 1394 O O . PRO A 1 182 ? 6.364 -25.995 -23.032 1.00 67.25 182 PRO A O 1
ATOM 1397 N N . ALA A 1 183 ? 5.747 -24.085 -22.014 1.00 66.12 183 ALA A N 1
ATOM 1398 C CA . ALA A 1 183 ? 6.178 -24.432 -20.654 1.00 66.12 183 ALA A CA 1
ATOM 1399 C C . ALA A 1 183 ? 5.444 -25.626 -20.014 1.00 66.12 183 ALA A C 1
ATOM 1401 O O . ALA A 1 183 ? 5.861 -26.137 -18.975 1.00 66.12 183 ALA A O 1
ATOM 1402 N N . SER A 1 184 ? 4.331 -26.078 -20.596 1.00 68.88 184 SER A N 1
ATOM 1403 C CA . SER A 1 184 ? 3.650 -27.301 -20.172 1.00 68.88 184 SER A CA 1
ATOM 1404 C C . SER A 1 184 ? 3.849 -28.390 -21.226 1.00 68.88 184 SER A C 1
ATOM 1406 O O . SER A 1 184 ? 3.456 -28.174 -22.377 1.00 68.88 184 SER A O 1
ATOM 1408 N N . PRO A 1 185 ? 4.407 -29.568 -20.871 1.00 66.62 185 PRO A N 1
ATOM 1409 C CA . PRO A 1 185 ? 4.684 -30.073 -19.519 1.00 66.62 185 PRO A CA 1
ATOM 1410 C C . PRO A 1 185 ? 6.186 -30.068 -19.133 1.00 66.62 185 PRO A C 1
ATOM 1412 O O . PRO A 1 185 ? 6.757 -31.138 -18.897 1.00 66.62 185 PRO A O 1
ATOM 1415 N N . ASP A 1 186 ? 6.841 -28.904 -19.028 1.00 79.69 186 ASP A N 1
ATOM 1416 C CA . ASP A 1 186 ? 8.232 -28.833 -18.550 1.00 79.69 186 ASP A CA 1
ATOM 1417 C C . ASP A 1 186 ? 8.315 -29.195 -17.057 1.00 79.69 186 ASP A C 1
ATOM 1419 O O . ASP A 1 186 ? 7.593 -28.650 -16.218 1.00 79.69 186 ASP A O 1
ATOM 1423 N N . ARG A 1 187 ? 9.220 -30.117 -16.696 1.00 91.56 187 ARG A N 1
ATOM 1424 C CA . ARG A 1 187 ? 9.472 -30.519 -15.296 1.00 91.56 187 ARG A CA 1
ATOM 1425 C C . ARG A 1 187 ? 10.971 -30.550 -14.985 1.00 91.56 187 ARG A C 1
ATOM 1427 O O . ARG A 1 187 ? 11.548 -31.627 -14.867 1.00 91.56 187 ARG A O 1
ATOM 1434 N N . PRO A 1 188 ? 11.620 -29.384 -14.890 1.00 94.50 188 PRO A N 1
ATOM 1435 C CA . PRO A 1 188 ? 13.069 -29.285 -14.795 1.00 94.50 188 PRO A CA 1
ATOM 1436 C C . PRO A 1 188 ? 13.560 -29.282 -13.341 1.00 94.50 188 PRO A C 1
ATOM 1438 O O . PRO A 1 188 ? 12.949 -28.678 -12.454 1.00 94.50 188 PRO A O 1
ATOM 1441 N N . LEU A 1 189 ? 14.690 -29.944 -13.106 1.00 95.44 189 LEU A N 1
ATOM 1442 C CA . LEU A 1 189 ? 15.302 -30.156 -11.799 1.00 95.44 189 LEU A CA 1
ATOM 1443 C C . LEU A 1 189 ? 16.628 -29.397 -11.652 1.00 95.44 189 LEU A C 1
ATOM 1445 O O . LEU A 1 189 ? 17.488 -29.454 -12.530 1.00 95.44 189 LEU A O 1
ATOM 1449 N N . TRP A 1 190 ? 16.817 -28.744 -10.504 1.00 95.56 190 TRP A N 1
ATOM 1450 C CA . TRP A 1 190 ? 18.120 -28.331 -9.973 1.00 95.56 190 TRP A CA 1
ATOM 1451 C C . TRP A 1 190 ? 18.502 -29.278 -8.832 1.00 95.56 190 TRP A C 1
ATOM 1453 O O . TRP A 1 190 ? 17.984 -29.157 -7.723 1.00 95.56 190 TRP A O 1
ATOM 1463 N N . VAL A 1 191 ? 19.405 -30.222 -9.069 1.00 93.06 191 VAL A N 1
ATOM 1464 C CA . VAL A 1 191 ? 19.816 -31.248 -8.099 1.00 93.06 191 VAL A CA 1
ATOM 1465 C C . VAL A 1 191 ? 21.093 -30.824 -7.373 1.00 93.06 191 VAL A C 1
ATOM 1467 O O . VAL A 1 191 ? 22.141 -30.606 -7.984 1.00 93.06 191 VAL A O 1
ATOM 1470 N N . SER A 1 192 ? 21.011 -30.706 -6.043 1.00 87.75 192 SER A N 1
ATOM 1471 C CA . SER A 1 192 ? 22.092 -30.244 -5.156 1.00 87.75 192 SER A CA 1
ATOM 1472 C C . SER A 1 192 ? 22.810 -28.933 -5.575 1.00 87.75 192 SER A C 1
ATOM 1474 O O . SER A 1 192 ? 24.047 -28.890 -5.524 1.00 87.75 192 SER A O 1
ATOM 1476 N N . PRO A 1 193 ? 22.092 -27.853 -5.971 1.00 93.62 193 PRO A N 1
ATOM 1477 C CA . PRO A 1 193 ? 22.698 -26.538 -6.185 1.00 93.62 193 PRO A CA 1
ATOM 1478 C C . PRO A 1 193 ? 23.326 -26.007 -4.890 1.00 93.62 193 PRO A C 1
ATOM 1480 O O . PRO A 1 193 ? 22.636 -25.812 -3.887 1.00 93.62 193 PRO A O 1
ATOM 1483 N N . ARG A 1 194 ? 24.638 -25.756 -4.900 1.00 90.25 194 ARG A N 1
ATOM 1484 C CA . ARG A 1 194 ? 25.405 -25.337 -3.716 1.00 90.25 194 ARG A CA 1
ATOM 1485 C C . ARG A 1 194 ? 26.634 -24.502 -4.060 1.00 90.25 194 ARG A C 1
ATOM 1487 O O . ARG A 1 194 ? 27.172 -24.626 -5.152 1.00 90.25 194 ARG A O 1
ATOM 1494 N N . ILE A 1 195 ? 27.119 -23.707 -3.111 1.00 88.00 195 ILE A N 1
ATOM 1495 C CA . ILE A 1 195 ? 28.460 -23.113 -3.136 1.00 88.00 195 ILE A CA 1
ATOM 1496 C C . ILE A 1 195 ? 29.349 -23.881 -2.169 1.00 88.00 195 ILE A C 1
ATOM 1498 O O . ILE A 1 195 ? 28.979 -24.093 -1.012 1.00 88.00 195 ILE A O 1
ATOM 1502 N N . VAL A 1 196 ? 30.525 -24.274 -2.646 1.00 87.38 196 VAL A N 1
ATOM 1503 C CA . VAL A 1 196 ? 31.566 -24.928 -1.853 1.00 87.38 196 VAL A CA 1
ATOM 1504 C C . VAL A 1 196 ? 32.853 -24.110 -1.867 1.00 87.38 196 VAL A C 1
ATOM 1506 O O . VAL A 1 196 ? 33.122 -23.411 -2.843 1.00 87.38 196 VAL A O 1
ATOM 1509 N N . ARG A 1 197 ? 33.661 -24.218 -0.812 1.00 84.06 197 ARG A N 1
ATOM 1510 C CA . ARG A 1 197 ? 34.980 -23.583 -0.701 1.00 84.06 197 ARG A CA 1
ATOM 1511 C C . ARG A 1 197 ? 36.032 -24.626 -0.329 1.00 84.06 197 ARG A C 1
ATOM 1513 O O . ARG A 1 197 ? 36.009 -25.109 0.800 1.00 84.06 197 ARG A O 1
ATOM 1520 N N . PRO A 1 198 ? 36.974 -24.950 -1.228 1.00 59.22 198 PRO A N 1
ATOM 1521 C CA . PRO A 1 198 ? 38.090 -25.833 -0.913 1.00 59.22 198 PRO A CA 1
ATOM 1522 C C . PRO A 1 198 ? 39.091 -25.111 0.002 1.00 59.22 198 PRO A C 1
ATOM 1524 O O . PRO A 1 198 ? 39.601 -24.045 -0.345 1.00 59.22 198 PRO A O 1
ATOM 1527 N N . GLY A 1 199 ? 39.362 -25.668 1.183 1.00 52.34 199 GLY A N 1
ATOM 1528 C CA . GLY A 1 199 ? 40.231 -25.048 2.184 1.00 52.34 199 GLY A CA 1
ATOM 1529 C C . GLY A 1 199 ? 41.724 -25.096 1.836 1.00 52.34 199 GLY A C 1
ATOM 1530 O O . GLY A 1 199 ? 42.281 -26.166 1.614 1.00 52.34 199 GLY A O 1
ATOM 1531 N N . ASN A 1 200 ? 42.400 -23.944 1.902 1.00 34.88 200 ASN A N 1
ATOM 1532 C CA . ASN A 1 200 ? 43.802 -23.879 2.317 1.00 34.88 200 ASN A CA 1
ATOM 1533 C C . ASN A 1 200 ? 43.820 -23.412 3.774 1.00 34.88 200 ASN A C 1
ATOM 1535 O O . ASN A 1 200 ? 43.235 -22.380 4.103 1.00 34.88 200 ASN A O 1
ATOM 1539 N N . GLY A 1 201 ? 44.449 -24.211 4.637 1.00 42.62 201 GLY A N 1
ATOM 1540 C CA . GLY A 1 201 ? 44.420 -24.057 6.087 1.00 42.62 201 GLY A CA 1
ATOM 1541 C C . GLY A 1 201 ? 44.823 -22.662 6.556 1.00 42.62 201 GLY A C 1
ATOM 1542 O O . GLY A 1 201 ? 45.990 -22.283 6.482 1.00 42.62 201 GLY A O 1
ATOM 1543 N N . GLN A 1 202 ? 43.856 -21.931 7.104 1.00 27.94 202 GLN A N 1
ATOM 1544 C CA . GLN A 1 202 ? 44.111 -20.872 8.067 1.00 27.94 202 GLN A CA 1
ATOM 1545 C C . GLN A 1 202 ? 43.613 -21.331 9.436 1.00 27.94 202 GLN A C 1
ATOM 1547 O O . GLN A 1 202 ? 42.546 -21.927 9.578 1.00 27.94 202 GLN A O 1
ATOM 1552 N N . THR A 1 203 ? 44.471 -21.094 10.419 1.00 27.14 203 THR A N 1
ATOM 1553 C CA . THR A 1 203 ? 44.341 -21.351 11.852 1.00 27.14 203 THR A CA 1
ATOM 1554 C C . THR A 1 203 ? 42.967 -20.909 12.383 1.00 27.14 203 THR A C 1
ATOM 1556 O O . THR A 1 203 ? 42.488 -19.847 11.981 1.00 27.14 203 THR A O 1
ATOM 1559 N N . PRO A 1 204 ? 42.323 -21.671 13.291 1.00 29.28 204 PRO A N 1
ATOM 1560 C CA . PRO A 1 204 ? 40.991 -21.329 13.769 1.00 29.28 204 PRO A CA 1
ATOM 1561 C C . PRO A 1 204 ? 41.028 -20.003 14.534 1.00 29.28 204 PRO A C 1
ATOM 1563 O O . PRO A 1 204 ? 41.773 -19.860 15.505 1.00 29.28 204 PRO A O 1
ATOM 1566 N N . LEU A 1 205 ? 40.197 -19.044 14.114 1.00 28.44 205 LEU A N 1
ATOM 1567 C CA . LEU A 1 205 ? 39.781 -17.939 14.978 1.00 28.44 205 LEU A CA 1
ATOM 1568 C C . LEU A 1 205 ? 39.103 -18.524 16.236 1.00 28.44 205 LEU A C 1
ATOM 1570 O O . LEU A 1 205 ? 38.486 -19.591 16.151 1.00 28.44 205 LEU A O 1
ATOM 1574 N N . PRO A 1 206 ? 39.199 -17.858 17.401 1.00 26.17 206 PRO A N 1
ATOM 1575 C CA . PRO A 1 206 ? 38.696 -18.395 18.656 1.00 26.17 206 PRO A CA 1
ATOM 1576 C C . PRO A 1 206 ? 37.197 -18.692 18.558 1.00 26.17 206 PRO A C 1
ATOM 1578 O O . PRO A 1 206 ? 36.396 -17.840 18.174 1.00 26.17 206 PRO A O 1
ATOM 1581 N N . SER A 1 207 ? 36.835 -19.920 18.926 1.00 29.58 207 SER A N 1
ATOM 1582 C CA . SER A 1 207 ? 35.454 -20.345 19.132 1.00 29.58 207 SER A CA 1
ATOM 1583 C C . SER A 1 207 ? 34.806 -19.435 20.175 1.00 29.58 207 SER A C 1
ATOM 1585 O O . SER A 1 207 ? 35.222 -19.441 21.333 1.00 29.58 207 SER A O 1
ATOM 1587 N N . MET A 1 208 ? 33.784 -18.670 19.788 1.00 26.20 208 MET A N 1
ATOM 1588 C CA . MET A 1 208 ? 32.911 -18.016 20.761 1.00 26.20 208 MET A CA 1
ATOM 1589 C C . MET A 1 208 ? 32.043 -19.093 21.409 1.00 26.20 208 MET A C 1
ATOM 1591 O O . MET A 1 208 ? 31.085 -19.591 20.824 1.00 26.20 208 MET A O 1
ATOM 1595 N N . THR A 1 209 ? 32.439 -19.505 22.607 1.00 27.80 209 THR A N 1
ATOM 1596 C CA . THR A 1 209 ? 31.671 -20.396 23.473 1.00 27.80 209 THR A CA 1
ATOM 1597 C C . THR A 1 209 ? 30.342 -19.718 23.833 1.00 27.80 209 THR A C 1
ATOM 1599 O O . THR A 1 209 ? 30.364 -18.540 24.195 1.00 27.80 209 THR A O 1
ATOM 1602 N N . PRO A 1 210 ? 29.191 -20.412 23.778 1.00 28.91 210 PRO A N 1
ATOM 1603 C CA . PRO A 1 210 ? 27.944 -19.866 24.301 1.00 28.91 210 PRO A CA 1
ATOM 1604 C C . PRO A 1 210 ? 28.118 -19.547 25.791 1.00 28.91 210 PRO A C 1
ATOM 1606 O O . PRO A 1 210 ? 28.430 -20.431 26.592 1.00 28.91 210 PRO A O 1
ATOM 1609 N N . THR A 1 211 ? 27.926 -18.285 26.177 1.00 32.31 211 THR A N 1
ATOM 1610 C CA . THR A 1 211 ? 27.732 -17.923 27.582 1.00 32.31 211 THR A CA 1
ATOM 1611 C C . THR A 1 211 ? 26.367 -18.462 27.989 1.00 32.31 211 THR A C 1
ATOM 1613 O O . THR A 1 211 ? 25.343 -17.842 27.731 1.00 32.31 211 THR A O 1
ATOM 1616 N N . ALA A 1 212 ? 26.349 -19.661 28.568 1.00 30.61 212 ALA A N 1
ATOM 1617 C CA . ALA A 1 212 ? 25.150 -20.216 29.171 1.00 30.61 212 ALA A CA 1
ATOM 1618 C C . ALA A 1 212 ? 24.752 -19.346 30.372 1.00 30.61 212 ALA A C 1
ATOM 1620 O O . ALA A 1 212 ? 25.419 -19.355 31.408 1.00 30.61 212 ALA A O 1
ATOM 1621 N N . THR A 1 213 ? 23.657 -18.605 30.237 1.00 35.16 213 THR A N 1
ATOM 1622 C CA . THR A 1 213 ? 22.855 -18.159 31.375 1.00 35.16 213 THR A CA 1
ATOM 1623 C C . THR A 1 213 ? 22.447 -19.418 32.166 1.00 35.16 213 THR A C 1
ATOM 1625 O O . THR A 1 213 ? 22.038 -20.410 31.556 1.00 35.16 213 THR A O 1
ATOM 1628 N N . PRO A 1 214 ? 22.622 -19.466 33.500 1.00 32.06 214 PRO A N 1
ATOM 1629 C CA . PRO A 1 214 ? 22.347 -20.667 34.285 1.00 32.06 214 PRO A CA 1
ATOM 1630 C C . PRO A 1 214 ? 20.878 -21.090 34.145 1.00 32.06 214 PRO A C 1
ATOM 1632 O O . PRO A 1 214 ? 19.960 -20.334 34.458 1.00 32.06 214 PRO A O 1
ATOM 1635 N N . PHE A 1 215 ? 20.669 -22.313 33.656 1.00 36.56 215 PHE A N 1
ATOM 1636 C CA . PHE A 1 215 ? 19.353 -22.898 33.430 1.00 36.56 215 PHE A CA 1
ATOM 1637 C C . PHE A 1 215 ? 18.712 -23.304 34.762 1.00 36.56 215 PHE A C 1
ATOM 1639 O O . PHE A 1 215 ? 19.121 -24.293 35.371 1.00 36.56 215 PHE A O 1
ATOM 1646 N N . ASN A 1 216 ? 17.639 -22.622 35.170 1.00 39.25 216 ASN A N 1
ATOM 1647 C CA . ASN A 1 216 ? 16.634 -23.270 36.010 1.00 39.25 216 ASN A CA 1
ATOM 1648 C C . ASN A 1 216 ? 15.960 -24.329 35.140 1.00 39.25 216 ASN A C 1
ATOM 1650 O O . ASN A 1 216 ? 15.167 -23.998 34.264 1.00 39.25 216 ASN A O 1
ATOM 1654 N N . THR A 1 217 ? 16.329 -25.595 35.323 1.00 44.44 217 THR A N 1
ATOM 1655 C CA . THR A 1 217 ? 15.696 -26.704 34.608 1.00 44.44 217 THR A CA 1
ATOM 1656 C C . THR A 1 217 ? 14.236 -26.776 35.066 1.00 44.44 217 THR A C 1
ATOM 1658 O O . THR A 1 217 ? 14.003 -27.000 36.257 1.00 44.44 217 THR A O 1
ATOM 1661 N N . PRO A 1 218 ? 13.245 -26.555 34.183 1.00 55.22 218 PRO A N 1
ATOM 1662 C CA . PRO A 1 218 ? 11.850 -26.686 34.573 1.00 55.22 218 PRO A CA 1
ATOM 1663 C C . PRO A 1 218 ? 11.562 -28.138 34.996 1.00 55.22 218 PRO A C 1
ATOM 1665 O O . PRO A 1 218 ? 12.231 -29.061 34.514 1.00 55.22 218 PRO A O 1
ATOM 1668 N N . PRO A 1 219 ? 10.606 -28.362 35.915 1.00 57.88 219 PRO A N 1
ATOM 1669 C CA . PRO A 1 219 ? 10.306 -29.691 36.433 1.00 57.88 219 PRO A CA 1
ATOM 1670 C C . PRO A 1 219 ? 9.910 -30.672 35.311 1.00 57.88 219 PRO A C 1
ATOM 1672 O O . PRO A 1 219 ? 9.302 -30.254 34.324 1.00 57.88 219 PRO A O 1
ATOM 1675 N N . PRO A 1 220 ? 10.221 -31.977 35.455 1.00 60.69 220 PRO A N 1
ATOM 1676 C CA . PRO A 1 220 ? 9.849 -32.995 34.477 1.00 60.69 220 PRO A CA 1
ATOM 1677 C C . PRO A 1 220 ? 8.344 -32.978 34.193 1.00 60.69 220 PRO A C 1
ATOM 1679 O O . PRO A 1 220 ? 7.531 -32.996 35.119 1.00 60.69 220 PRO A O 1
ATOM 1682 N N . ILE A 1 221 ? 7.978 -32.967 32.913 1.00 70.44 221 ILE A N 1
ATOM 1683 C CA . ILE A 1 221 ? 6.580 -32.950 32.474 1.00 70.44 221 ILE A CA 1
ATOM 1684 C C . ILE A 1 221 ? 5.983 -34.363 32.638 1.00 70.44 221 ILE A C 1
ATOM 1686 O O . ILE A 1 221 ? 6.550 -35.324 32.107 1.00 70.44 221 ILE A O 1
ATOM 1690 N N . PRO A 1 222 ? 4.862 -34.537 33.366 1.00 69.81 222 PRO A N 1
ATOM 1691 C CA . PRO A 1 222 ? 4.159 -35.819 33.442 1.00 69.81 222 PRO A CA 1
ATOM 1692 C C . PRO A 1 222 ? 3.629 -36.255 32.060 1.00 69.81 222 PRO A C 1
ATOM 1694 O O . PRO A 1 222 ? 3.259 -35.391 31.267 1.00 69.81 222 PRO A O 1
ATOM 1697 N N . PRO A 1 223 ? 3.512 -37.565 31.757 1.00 65.75 223 PRO A N 1
ATOM 1698 C CA . PRO A 1 223 ? 2.969 -38.026 30.478 1.00 65.75 223 PRO A CA 1
ATOM 1699 C C . PRO A 1 223 ? 1.545 -37.503 30.241 1.00 65.75 223 PRO A C 1
ATOM 1701 O O . PRO A 1 223 ? 0.631 -37.793 31.014 1.00 65.75 223 PRO A O 1
ATOM 1704 N N . ALA A 1 224 ? 1.349 -36.767 29.149 1.00 65.19 224 ALA A N 1
ATOM 1705 C CA . ALA A 1 224 ? 0.138 -35.991 28.880 1.00 65.19 224 ALA A CA 1
ATOM 1706 C C . ALA A 1 224 ? -1.053 -36.799 28.322 1.00 65.19 224 ALA A C 1
ATOM 1708 O O . ALA A 1 224 ? -1.770 -36.336 27.440 1.00 65.19 224 ALA A O 1
ATOM 1709 N N . GLY A 1 225 ? -1.284 -38.021 28.813 1.00 81.19 225 GLY A N 1
ATOM 1710 C CA . GLY A 1 225 ? -2.428 -38.849 28.411 1.00 81.19 225 GLY A CA 1
ATOM 1711 C C . GLY A 1 225 ? -2.603 -38.956 26.885 1.00 81.19 225 GLY A C 1
ATOM 1712 O O . GLY A 1 225 ? -1.797 -39.593 26.199 1.00 81.19 225 GLY A O 1
ATOM 1713 N N . CYS A 1 226 ? -3.679 -38.347 26.375 1.00 89.06 226 CYS A N 1
ATOM 1714 C CA . CYS A 1 226 ? -4.043 -38.289 24.957 1.00 89.06 226 CYS A CA 1
ATOM 1715 C C . CYS A 1 226 ? -3.408 -37.126 24.172 1.00 89.06 226 CYS A C 1
ATOM 1717 O O . CYS A 1 226 ? -3.426 -37.181 22.943 1.00 89.06 226 CYS A O 1
ATOM 1719 N N . ASP A 1 227 ? -2.876 -36.090 24.827 1.00 94.00 227 ASP A N 1
ATOM 1720 C CA . ASP A 1 227 ? -2.323 -34.890 24.191 1.00 94.00 227 ASP A CA 1
ATOM 1721 C C . ASP A 1 227 ? -0.879 -35.124 23.743 1.00 94.00 227 ASP A C 1
ATOM 1723 O O . ASP A 1 227 ? -0.003 -35.462 24.541 1.00 94.00 227 ASP A O 1
ATOM 1727 N N . ARG A 1 228 ? -0.608 -34.967 22.442 1.00 93.06 228 ARG A N 1
ATOM 1728 C CA . ARG A 1 228 ? 0.740 -35.140 21.878 1.00 93.06 228 ARG A CA 1
ATOM 1729 C C . ARG A 1 228 ? 0.953 -34.212 20.703 1.00 93.06 228 ARG A C 1
ATOM 1731 O O . ARG A 1 228 ? 0.171 -34.246 19.756 1.00 93.06 228 ARG A O 1
ATOM 1738 N N . ALA A 1 229 ? 2.034 -33.444 20.715 1.00 94.50 229 ALA A N 1
ATOM 1739 C CA . ALA A 1 229 ? 2.425 -32.647 19.564 1.00 94.50 229 ALA A CA 1
ATOM 1740 C C . ALA A 1 229 ? 3.526 -33.341 18.764 1.00 94.50 229 ALA A C 1
ATOM 1742 O O . ALA A 1 229 ? 4.381 -34.048 19.294 1.00 94.50 229 ALA A O 1
ATOM 1743 N N . SER A 1 230 ? 3.534 -33.100 17.462 1.00 90.69 230 SER A N 1
ATOM 1744 C CA . SER A 1 230 ? 4.685 -33.368 16.610 1.00 90.69 230 SER A CA 1
ATOM 1745 C C . SER A 1 230 ? 5.118 -32.055 15.977 1.00 90.69 230 SER A C 1
ATOM 1747 O O . SER A 1 230 ? 4.294 -31.329 15.418 1.00 90.69 230 SER A O 1
ATOM 1749 N N . PHE A 1 231 ? 6.403 -31.731 16.107 1.00 93.56 231 PHE A N 1
ATOM 1750 C CA . PHE A 1 231 ? 6.988 -30.598 15.406 1.00 93.56 231 PHE A CA 1
ATOM 1751 C C . PHE A 1 231 ? 7.030 -30.908 13.911 1.00 93.56 231 PHE A C 1
ATOM 1753 O O . PHE A 1 231 ? 7.554 -31.950 13.516 1.00 93.56 231 PHE A O 1
ATOM 1760 N N . VAL A 1 232 ? 6.459 -30.019 13.098 1.00 88.06 232 VAL A N 1
ATOM 1761 C CA . VAL A 1 232 ? 6.422 -30.177 11.641 1.00 88.06 232 VAL A CA 1
ATOM 1762 C C . VAL A 1 232 ? 7.481 -29.298 10.993 1.00 88.06 232 VAL A C 1
ATOM 1764 O O . VAL A 1 232 ? 8.272 -29.801 10.201 1.00 88.06 232 VAL A O 1
ATOM 1767 N N . ALA A 1 233 ? 7.503 -27.998 11.306 1.00 68.12 233 ALA A N 1
ATOM 1768 C CA . ALA A 1 233 ? 8.460 -27.071 10.711 1.00 68.12 233 ALA A CA 1
ATOM 1769 C C . ALA A 1 233 ? 8.597 -25.759 11.487 1.00 68.12 233 ALA A C 1
ATOM 1771 O O . ALA A 1 233 ? 7.645 -25.268 12.095 1.00 68.12 233 ALA A O 1
ATOM 1772 N N . ASP A 1 234 ? 9.761 -25.136 11.340 1.00 68.38 234 ASP A N 1
ATOM 1773 C CA . ASP A 1 234 ? 9.896 -23.692 11.473 1.00 68.38 234 ASP A CA 1
ATOM 1774 C C . ASP A 1 234 ? 9.355 -23.053 10.191 1.00 68.38 234 ASP A C 1
ATOM 1776 O O . ASP A 1 234 ? 9.921 -23.250 9.114 1.00 68.38 234 ASP A O 1
ATOM 1780 N N . VAL A 1 235 ? 8.240 -22.328 10.293 1.00 69.50 235 VAL A N 1
ATOM 1781 C CA . VAL A 1 235 ? 7.549 -21.739 9.134 1.00 69.50 235 VAL A CA 1
ATOM 1782 C C . VAL A 1 235 ? 8.243 -20.460 8.670 1.00 69.50 235 VAL A C 1
ATOM 1784 O O . VAL A 1 235 ? 8.410 -20.274 7.469 1.00 69.50 235 VAL A O 1
ATOM 1787 N N . THR A 1 236 ? 8.676 -19.597 9.596 1.00 57.56 236 THR A N 1
ATOM 1788 C CA . THR A 1 236 ? 9.350 -18.327 9.260 1.00 57.56 236 THR A CA 1
ATOM 1789 C C . THR A 1 236 ? 10.847 -18.360 9.580 1.00 57.56 236 THR A C 1
ATOM 1791 O O . THR A 1 236 ? 11.682 -18.417 8.683 1.00 57.56 236 THR A O 1
ATOM 1794 N N . VAL A 1 237 ? 11.206 -18.337 10.864 1.00 58.47 237 VAL A N 1
ATOM 1795 C CA . VAL A 1 237 ? 12.588 -18.197 11.346 1.00 58.47 237 VAL A CA 1
ATOM 1796 C C . VAL A 1 237 ? 13.138 -19.567 11.704 1.00 58.47 237 VAL A C 1
ATOM 1798 O O . VAL A 1 237 ? 12.687 -20.164 12.677 1.00 58.47 237 VAL A O 1
ATOM 1801 N N . ARG A 1 238 ? 14.099 -20.080 10.934 1.00 53.19 238 ARG A N 1
ATOM 1802 C CA . ARG A 1 238 ? 14.769 -21.357 11.232 1.00 53.19 238 ARG A CA 1
ATOM 1803 C C . ARG A 1 238 ? 15.856 -21.185 12.280 1.00 53.19 238 ARG A C 1
ATOM 1805 O O . ARG A 1 238 ? 16.371 -20.084 12.482 1.00 53.19 238 ARG A O 1
ATOM 1812 N N . ASP A 1 239 ? 16.242 -22.284 12.898 1.00 59.66 239 ASP A N 1
ATOM 1813 C CA . ASP A 1 239 ? 17.338 -22.279 13.854 1.00 59.66 239 ASP A CA 1
ATOM 1814 C C . ASP A 1 239 ? 18.654 -21.750 13.269 1.00 59.66 239 ASP A C 1
ATOM 1816 O O . ASP A 1 239 ? 19.086 -22.135 12.183 1.00 59.66 239 ASP A O 1
ATOM 1820 N N . GLY A 1 240 ? 19.295 -20.846 14.010 1.00 48.56 240 GLY A N 1
ATOM 1821 C CA . GLY A 1 240 ? 20.532 -20.177 13.621 1.00 48.56 240 GLY A CA 1
ATOM 1822 C C . GLY A 1 240 ? 20.342 -18.997 12.662 1.00 48.56 240 GLY A C 1
ATOM 1823 O O . GLY A 1 240 ? 21.340 -18.456 12.179 1.00 48.56 240 GLY A O 1
ATOM 1824 N N . THR A 1 241 ? 19.100 -18.570 12.389 1.00 49.00 241 THR A N 1
ATOM 1825 C CA . THR A 1 241 ? 18.834 -17.381 11.557 1.00 49.00 241 THR A CA 1
ATOM 1826 C C . THR A 1 241 ? 19.581 -16.170 12.115 1.00 49.00 241 THR A C 1
ATOM 1828 O O . THR A 1 241 ? 19.509 -15.887 13.312 1.00 49.00 241 THR A O 1
ATOM 1831 N N . ALA A 1 242 ? 20.320 -15.477 11.246 1.00 46.44 242 ALA A N 1
ATOM 1832 C CA . ALA A 1 242 ? 21.084 -14.300 11.620 1.00 46.44 242 ALA A CA 1
ATOM 1833 C C . ALA A 1 242 ? 20.204 -13.046 11.617 1.00 46.44 242 ALA A C 1
ATOM 1835 O O . ALA A 1 242 ? 19.549 -12.742 10.622 1.00 46.44 242 ALA A O 1
ATOM 1836 N N . PHE A 1 243 ? 20.252 -12.298 12.708 1.00 50.50 243 PHE A N 1
ATOM 1837 C CA . PHE A 1 243 ? 19.589 -11.018 12.887 1.00 50.50 243 PHE A CA 1
ATOM 1838 C C . PHE A 1 243 ? 20.624 -9.952 13.252 1.00 50.50 243 PHE A C 1
ATOM 1840 O O . PHE A 1 243 ? 21.654 -10.243 13.863 1.00 50.50 243 PHE A O 1
ATOM 1847 N N . ALA A 1 244 ? 20.366 -8.704 12.880 1.00 45.34 244 ALA A N 1
ATOM 1848 C CA . ALA A 1 244 ? 21.103 -7.579 13.431 1.00 45.34 244 ALA A CA 1
ATOM 1849 C C . ALA A 1 244 ? 20.691 -7.352 14.899 1.00 45.34 244 ALA A C 1
ATOM 1851 O O . ALA A 1 244 ? 19.553 -7.658 15.274 1.00 45.34 244 ALA A O 1
ATOM 1852 N N . PRO A 1 245 ? 21.580 -6.789 15.735 1.00 54.38 245 PRO A N 1
ATOM 1853 C CA . PRO A 1 245 ? 21.216 -6.325 17.065 1.00 54.38 245 PRO A CA 1
ATOM 1854 C C . PRO A 1 245 ? 19.934 -5.482 17.068 1.00 54.38 245 PRO A C 1
ATOM 1856 O O . PRO A 1 245 ? 19.839 -4.501 16.333 1.00 54.38 245 PRO A O 1
ATOM 1859 N N . GLY A 1 246 ? 18.947 -5.857 17.886 1.00 48.38 246 GLY A N 1
ATOM 1860 C CA . GLY A 1 246 ? 17.670 -5.138 18.003 1.00 48.38 246 GLY A CA 1
ATOM 1861 C C . GLY A 1 246 ? 16.675 -5.366 16.858 1.00 48.38 246 GLY A C 1
ATOM 1862 O O . GLY A 1 246 ? 15.609 -4.753 16.855 1.00 48.38 246 GLY A O 1
ATOM 1863 N N . GLN A 1 247 ? 16.981 -6.230 15.885 1.00 45.88 247 GLN A N 1
ATOM 1864 C CA . GLN A 1 247 ? 16.075 -6.521 14.773 1.00 45.88 247 GLN A CA 1
ATOM 1865 C C . GLN A 1 247 ? 14.826 -7.272 15.265 1.00 45.88 247 GLN A C 1
ATOM 1867 O O . GLN A 1 247 ? 14.929 -8.363 15.826 1.00 45.88 247 GLN A O 1
ATOM 1872 N N . ALA A 1 248 ? 13.641 -6.704 15.028 1.00 52.94 248 ALA A N 1
ATOM 1873 C CA . ALA A 1 248 ? 12.365 -7.375 15.268 1.00 52.94 248 ALA A CA 1
ATOM 1874 C C . ALA A 1 248 ? 12.091 -8.441 14.196 1.00 52.94 248 ALA A C 1
ATOM 1876 O O . ALA A 1 248 ? 12.430 -8.262 13.023 1.00 52.94 248 ALA A O 1
ATOM 1877 N N . PHE A 1 249 ? 11.468 -9.547 14.593 1.00 58.53 249 PHE A N 1
ATOM 1878 C CA . PHE A 1 249 ? 11.094 -10.632 13.693 1.00 58.53 249 PHE A CA 1
ATOM 1879 C C . PHE A 1 249 ? 9.900 -11.436 14.220 1.00 58.53 249 PHE A C 1
ATOM 1881 O O . PHE A 1 249 ? 9.611 -11.462 15.415 1.00 58.53 249 PHE A O 1
ATOM 1888 N N . THR A 1 250 ? 9.215 -12.139 13.319 1.00 64.62 250 THR A N 1
ATOM 1889 C CA . THR A 1 250 ? 8.067 -12.993 13.652 1.00 64.62 250 THR A CA 1
ATOM 1890 C C . THR A 1 250 ? 8.453 -14.456 13.495 1.00 64.62 250 THR A C 1
ATOM 1892 O O . THR A 1 250 ? 8.865 -14.878 12.413 1.00 64.62 250 THR A O 1
ATOM 1895 N N . LYS A 1 251 ? 8.316 -15.248 14.561 1.00 85.62 251 LYS A N 1
ATOM 1896 C CA . LYS A 1 251 ? 8.572 -16.692 14.569 1.00 85.62 251 LYS A CA 1
ATOM 1897 C C . LYS A 1 251 ? 7.251 -17.453 14.543 1.00 85.62 251 LYS A C 1
ATOM 1899 O O . LYS A 1 251 ? 6.437 -17.308 15.447 1.00 85.62 251 LYS A O 1
ATOM 1904 N N . THR A 1 252 ? 7.090 -18.315 13.549 1.00 80.75 252 THR A N 1
ATOM 1905 C CA . THR A 1 252 ? 5.956 -19.232 13.430 1.00 80.75 252 THR A CA 1
ATOM 1906 C C . THR A 1 252 ? 6.461 -20.670 13.409 1.00 80.75 252 THR A C 1
ATOM 1908 O O . THR A 1 252 ? 7.356 -21.004 12.629 1.00 80.75 252 THR A O 1
ATOM 1911 N N . TRP A 1 253 ? 5.884 -21.526 14.250 1.00 93.62 253 TRP A N 1
ATOM 1912 C CA . TRP A 1 253 ? 6.085 -22.975 14.219 1.00 93.62 253 TRP A CA 1
ATOM 1913 C C . TRP A 1 253 ? 4.827 -23.654 13.686 1.00 93.62 253 TRP A C 1
ATOM 1915 O O . TRP A 1 253 ? 3.721 -23.315 14.106 1.00 93.62 253 TRP A O 1
ATOM 1925 N N . ARG A 1 254 ? 4.995 -24.660 12.828 1.00 93.31 254 ARG A N 1
ATOM 1926 C CA . ARG A 1 254 ? 3.925 -25.582 12.449 1.00 93.31 254 ARG A CA 1
ATOM 1927 C C . ARG A 1 254 ? 3.988 -26.809 13.339 1.00 93.31 254 ARG A C 1
ATOM 1929 O O . ARG A 1 254 ? 5.003 -27.511 13.369 1.00 93.31 254 ARG A O 1
ATOM 1936 N N . LEU A 1 255 ? 2.896 -27.085 14.037 1.00 94.62 255 LEU A N 1
ATOM 1937 C CA . LEU A 1 255 ? 2.735 -28.247 14.904 1.00 94.62 255 LEU A CA 1
ATOM 1938 C C . LEU A 1 255 ? 1.593 -29.117 14.388 1.00 94.62 255 LEU A C 1
ATOM 1940 O O . LEU A 1 255 ? 0.597 -28.614 13.874 1.00 94.62 255 LEU A O 1
ATOM 1944 N N . LYS A 1 256 ? 1.723 -30.431 14.546 1.00 94.06 256 LYS A N 1
ATOM 1945 C CA . LYS A 1 256 ? 0.658 -31.397 14.275 1.00 94.06 256 LYS A CA 1
ATOM 1946 C C . LYS A 1 256 ? 0.130 -31.953 15.587 1.00 94.06 256 LYS A C 1
ATOM 1948 O O . LYS A 1 256 ? 0.923 -32.354 16.442 1.00 94.06 256 LYS A O 1
ATOM 1953 N N . ASN A 1 257 ? -1.190 -32.054 15.701 1.00 96.62 257 ASN A N 1
ATOM 1954 C CA . ASN A 1 257 ? -1.816 -32.838 16.752 1.00 96.62 257 ASN A CA 1
ATOM 1955 C C . ASN A 1 257 ? -1.593 -34.328 16.466 1.00 96.62 257 ASN A C 1
ATOM 1957 O O . ASN A 1 257 ? -2.220 -34.915 15.589 1.00 96.62 257 ASN A O 1
ATOM 1961 N N . ALA A 1 258 ? -0.632 -34.927 17.163 1.00 93.50 258 ALA A N 1
ATOM 1962 C CA . ALA A 1 258 ? -0.294 -36.347 17.086 1.00 93.50 258 ALA A CA 1
ATOM 1963 C C . ALA A 1 258 ? -0.964 -37.164 18.207 1.00 93.50 258 ALA A C 1
ATOM 1965 O O . ALA A 1 258 ? -0.642 -38.339 18.399 1.00 93.50 258 ALA A O 1
ATOM 1966 N N . GLY A 1 259 ? -1.838 -36.522 18.982 1.00 91.62 259 GLY A N 1
ATOM 1967 C CA . GLY A 1 259 ? -2.606 -37.119 20.059 1.00 91.62 259 GLY A CA 1
ATOM 1968 C C . GLY A 1 259 ? -3.945 -37.678 19.590 1.00 91.62 259 GLY A C 1
ATOM 1969 O O . GLY A 1 259 ? -4.240 -37.724 18.397 1.00 91.62 259 GLY A O 1
ATOM 1970 N N . SER A 1 260 ? -4.768 -38.092 20.552 1.00 93.25 260 SER A N 1
ATOM 1971 C CA . SER A 1 260 ? -6.171 -38.471 20.330 1.00 93.25 260 SER A CA 1
ATOM 1972 C C . SER A 1 260 ? -7.170 -37.441 20.866 1.00 93.25 260 SER A C 1
ATOM 1974 O O . SER A 1 260 ? -8.363 -37.569 20.604 1.00 93.25 260 SER A O 1
ATOM 1976 N N . CYS A 1 261 ? -6.703 -36.414 21.583 1.00 94.25 261 CYS A N 1
ATOM 1977 C CA . CYS A 1 261 ? -7.534 -35.315 22.068 1.00 94.25 261 CYS A CA 1
ATOM 1978 C C . CYS A 1 261 ? -7.520 -34.136 21.097 1.00 94.25 261 CYS A C 1
ATOM 1980 O O . CYS A 1 261 ? -6.472 -33.763 20.573 1.00 94.25 261 CYS A O 1
ATOM 1982 N N . THR A 1 262 ? -8.685 -33.536 20.851 1.00 95.94 262 THR A N 1
ATOM 1983 C CA . THR A 1 262 ? -8.782 -32.312 20.053 1.00 95.94 262 THR A CA 1
ATOM 1984 C C . THR A 1 262 ? -8.288 -31.111 20.857 1.00 95.94 262 THR A C 1
ATOM 1986 O O . THR A 1 262 ? -8.796 -30.846 21.947 1.00 95.94 262 THR A O 1
ATOM 1989 N N . TRP A 1 263 ? -7.371 -30.326 20.292 1.00 96.56 263 TRP A N 1
ATOM 1990 C CA . TRP A 1 263 ? -6.929 -29.078 20.915 1.00 96.56 263 TRP A CA 1
ATOM 1991 C C . TRP A 1 263 ? -7.961 -27.980 20.659 1.00 96.56 263 TRP A C 1
ATOM 1993 O O . TRP A 1 263 ? -8.295 -27.700 19.508 1.00 96.56 263 TRP A O 1
ATOM 2003 N N . THR A 1 264 ? -8.499 -27.371 21.712 1.00 94.19 264 THR A N 1
ATOM 2004 C CA . THR A 1 264 ? -9.425 -26.228 21.615 1.00 94.19 264 THR A CA 1
ATOM 2005 C C . THR A 1 264 ? -8.654 -24.905 21.652 1.00 94.19 264 THR A C 1
ATOM 2007 O O . THR A 1 264 ? -7.433 -24.891 21.796 1.00 94.19 264 THR A O 1
ATOM 2010 N N . LYS A 1 265 ? -9.355 -23.769 21.551 1.00 90.81 265 LYS A N 1
ATOM 2011 C CA . LYS A 1 265 ? -8.741 -22.439 21.725 1.00 90.81 265 LYS A CA 1
ATOM 2012 C C . LYS A 1 265 ? -8.261 -22.167 23.162 1.00 90.81 265 LYS A C 1
ATOM 2014 O O . LYS A 1 265 ? -7.538 -21.201 23.375 1.00 90.81 265 LYS A O 1
ATOM 2019 N N . ASP A 1 266 ? -8.625 -23.023 24.121 1.00 89.06 266 ASP A N 1
ATOM 2020 C CA . ASP A 1 266 ? -8.165 -22.956 25.518 1.00 89.06 266 ASP A CA 1
ATOM 2021 C C . ASP A 1 266 ? -6.778 -23.593 25.716 1.00 89.06 266 ASP A C 1
ATOM 2023 O O . ASP A 1 266 ? -6.202 -23.533 26.804 1.00 89.06 266 ASP A O 1
ATOM 2027 N N . TYR A 1 267 ? -6.239 -24.221 24.666 1.00 95.44 267 TYR A N 1
ATOM 2028 C CA . TYR A 1 267 ? -4.862 -24.693 24.619 1.00 95.44 267 TYR A CA 1
ATOM 2029 C C . TYR A 1 267 ? -3.948 -23.522 24.261 1.00 95.44 267 TYR A C 1
ATOM 2031 O O . TYR A 1 267 ? -4.329 -22.635 23.494 1.00 95.44 267 TYR A O 1
ATOM 2039 N N . ALA A 1 268 ? -2.722 -23.530 24.776 1.00 93.38 268 ALA A N 1
ATOM 2040 C CA . ALA A 1 268 ? -1.789 -22.429 24.573 1.00 93.38 268 ALA A CA 1
ATOM 2041 C C . ALA A 1 268 ? -0.353 -22.901 24.340 1.00 93.38 268 ALA A C 1
ATOM 2043 O O . ALA A 1 268 ? 0.082 -23.906 24.894 1.00 93.38 268 ALA A O 1
ATOM 2044 N N . LEU A 1 269 ? 0.387 -22.128 23.553 1.00 96.38 269 LEU A N 1
ATOM 2045 C CA . LEU A 1 269 ? 1.841 -22.106 23.511 1.00 96.38 269 LEU A CA 1
ATOM 2046 C C . LEU A 1 269 ? 2.357 -21.345 24.738 1.00 96.38 269 LEU A C 1
ATOM 2048 O O . LEU A 1 269 ? 1.881 -20.249 25.023 1.00 96.38 269 LEU A O 1
ATOM 2052 N N . VAL A 1 270 ? 3.321 -21.907 25.459 1.00 92.81 270 VAL A N 1
ATOM 2053 C CA . VAL A 1 270 ? 3.856 -21.359 26.709 1.00 92.81 270 VAL A CA 1
ATOM 2054 C C . VAL A 1 270 ? 5.377 -21.328 26.649 1.00 92.81 270 VAL A C 1
ATOM 2056 O O . VAL A 1 270 ? 6.012 -22.300 26.233 1.00 92.81 270 VAL A O 1
ATOM 2059 N N . PHE A 1 271 ? 5.958 -20.207 27.072 1.00 91.81 271 PHE A N 1
ATOM 2060 C CA . PHE A 1 271 ? 7.401 -20.074 27.234 1.00 91.81 271 PHE A CA 1
ATOM 2061 C C . PHE A 1 271 ? 7.888 -21.029 28.330 1.00 91.81 271 PHE A C 1
ATOM 2063 O O . PHE A 1 271 ? 7.399 -20.997 29.460 1.00 91.81 271 PHE A O 1
ATOM 2070 N N . TYR A 1 272 ? 8.830 -21.901 27.982 1.00 86.19 272 TYR A N 1
ATOM 2071 C CA . TYR A 1 272 ? 9.305 -22.984 28.841 1.00 86.19 272 TYR A CA 1
ATOM 2072 C C . TYR A 1 272 ? 10.677 -22.686 29.457 1.00 86.19 272 TYR A C 1
ATOM 2074 O O . TYR A 1 272 ? 10.927 -23.070 30.598 1.00 86.19 272 TYR A O 1
ATOM 2082 N N . GLY A 1 273 ? 11.564 -21.996 28.730 1.00 79.31 273 GLY A N 1
ATOM 2083 C CA . GLY A 1 273 ? 12.904 -21.655 29.214 1.00 79.31 273 GLY A CA 1
ATOM 2084 C C . GLY A 1 273 ? 13.798 -20.988 28.165 1.00 79.31 273 GLY A C 1
ATOM 2085 O O . GLY A 1 273 ? 13.389 -20.767 27.029 1.00 79.31 273 GLY A O 1
ATOM 2086 N N . GLY A 1 274 ? 15.035 -20.659 28.542 1.00 82.62 274 GLY A N 1
ATOM 2087 C CA . GLY A 1 274 ? 15.976 -19.931 27.683 1.00 82.62 274 GLY A CA 1
ATOM 2088 C C . GLY A 1 274 ? 15.751 -18.416 27.706 1.00 82.62 274 GLY A C 1
ATOM 2089 O O . GLY A 1 274 ? 15.367 -17.851 28.725 1.00 82.62 274 GLY A O 1
ATOM 2090 N N . GLU A 1 275 ? 16.005 -17.758 26.581 1.00 83.75 275 GLU A N 1
ATOM 2091 C CA . GLU A 1 275 ? 15.882 -16.312 26.401 1.00 83.75 275 GLU A CA 1
ATOM 2092 C C . GLU A 1 275 ? 14.508 -15.984 25.817 1.00 83.75 275 GLU A C 1
ATOM 2094 O O . GLU A 1 275 ? 14.109 -16.524 24.787 1.00 83.75 275 GLU A O 1
ATOM 2099 N N . GLN A 1 276 ? 13.747 -15.104 26.463 1.00 79.38 276 GLN A N 1
ATOM 2100 C CA . GLN A 1 276 ? 12.367 -14.819 26.053 1.00 79.38 276 GLN A CA 1
ATOM 2101 C C . GLN A 1 276 ? 12.283 -13.970 24.770 1.00 79.38 276 GLN A C 1
ATOM 2103 O O . GLN A 1 276 ? 11.255 -13.977 24.098 1.00 79.38 276 GLN A O 1
ATOM 2108 N N . LEU A 1 277 ? 13.356 -13.253 24.405 1.00 84.75 277 LEU A N 1
ATOM 2109 C CA . LEU A 1 277 ? 13.449 -12.440 23.178 1.00 84.75 277 LEU A CA 1
ATOM 2110 C C . LEU A 1 277 ? 12.294 -11.431 23.018 1.00 84.75 277 LEU A C 1
ATOM 2112 O O . LEU A 1 277 ? 11.819 -11.186 21.911 1.00 84.75 277 LEU A O 1
ATOM 2116 N N . ASN A 1 278 ? 11.813 -10.875 24.133 1.00 81.31 278 ASN A N 1
ATOM 2117 C CA . ASN A 1 278 ? 10.643 -9.990 24.220 1.00 81.31 278 ASN A CA 1
ATOM 2118 C C . ASN A 1 278 ? 9.318 -10.593 23.698 1.00 81.31 278 ASN A C 1
ATOM 2120 O O . ASN A 1 278 ? 8.362 -9.854 23.463 1.00 81.31 278 ASN A O 1
ATOM 2124 N N . ALA A 1 279 ? 9.225 -11.917 23.550 1.00 77.19 279 ALA A N 1
ATOM 2125 C CA . ALA A 1 279 ? 7.996 -12.592 23.139 1.00 77.19 279 ALA A CA 1
ATOM 2126 C C . ALA A 1 279 ? 6.987 -12.755 24.302 1.00 77.19 279 ALA A C 1
ATOM 2128 O O . ALA A 1 279 ? 7.400 -12.835 25.461 1.00 77.19 279 ALA A O 1
ATOM 2129 N N . PRO A 1 280 ? 5.666 -12.852 24.047 1.00 77.69 280 PRO A N 1
ATOM 2130 C CA . PRO A 1 280 ? 4.658 -13.094 25.091 1.00 77.69 280 PRO A CA 1
ATOM 2131 C C . PRO A 1 280 ? 4.843 -14.451 25.787 1.00 77.69 280 PRO A C 1
ATOM 2133 O O . PRO A 1 280 ? 5.033 -15.449 25.112 1.00 77.69 280 PRO A O 1
ATOM 2136 N N . THR A 1 281 ? 4.711 -14.554 27.114 1.00 81.19 281 THR A N 1
ATOM 2137 C CA . THR A 1 281 ? 4.915 -15.838 27.830 1.00 81.19 281 THR A CA 1
ATOM 2138 C C . THR A 1 281 ? 3.858 -16.910 27.536 1.00 81.19 281 THR A C 1
ATOM 2140 O O . THR A 1 281 ? 4.090 -18.086 27.821 1.00 81.19 281 THR A O 1
ATOM 2143 N N . LEU A 1 282 ? 2.702 -16.521 26.989 1.00 88.88 282 LEU A N 1
ATOM 2144 C CA . LEU A 1 282 ? 1.586 -17.404 26.663 1.00 88.88 282 LEU A CA 1
ATOM 2145 C C . LEU A 1 282 ? 0.851 -16.901 25.412 1.00 88.88 282 LEU A C 1
ATOM 2147 O O . LEU A 1 282 ? 0.525 -15.718 25.323 1.00 88.88 282 LEU A O 1
ATOM 2151 N N . VAL A 1 283 ? 0.550 -17.803 24.475 1.00 88.56 283 VAL A N 1
ATOM 2152 C CA . VAL A 1 283 ? -0.227 -17.526 23.256 1.00 88.56 283 VAL A CA 1
ATOM 2153 C C . VAL A 1 283 ? -1.268 -18.626 23.049 1.00 88.56 283 VAL A C 1
ATOM 2155 O O . VAL A 1 283 ? -0.910 -19.784 22.850 1.00 88.56 283 VAL A O 1
ATOM 2158 N N . ASN A 1 284 ? -2.557 -18.281 23.084 1.00 87.69 284 ASN A N 1
ATOM 2159 C CA . ASN A 1 284 ? -3.638 -19.241 22.826 1.00 87.69 284 ASN A CA 1
ATOM 2160 C C . ASN A 1 284 ? -3.602 -19.748 21.377 1.00 87.69 284 ASN A C 1
ATOM 2162 O O . ASN A 1 284 ? -3.219 -19.013 20.463 1.00 87.69 284 ASN A O 1
ATOM 2166 N N . LEU A 1 285 ? -4.036 -20.992 21.150 1.00 86.25 285 LEU A N 1
ATOM 2167 C CA . LEU A 1 285 ? -4.150 -21.524 19.795 1.00 86.25 285 LEU A CA 1
ATOM 2168 C C . LEU A 1 285 ? -5.213 -20.751 18.991 1.00 86.25 285 LEU A C 1
ATOM 2170 O O . LEU A 1 285 ? -6.291 -20.446 19.510 1.00 86.25 285 LEU A O 1
ATOM 2174 N N . PRO A 1 286 ? -4.951 -20.457 17.705 1.00 78.38 286 PRO A N 1
ATOM 2175 C CA . PRO A 1 286 ? -5.809 -19.574 16.916 1.00 78.38 286 PRO A CA 1
ATOM 2176 C C . PRO A 1 286 ? -7.146 -20.229 16.518 1.00 78.38 286 PRO A C 1
ATOM 2178 O O . PRO A 1 286 ? -8.147 -19.541 16.294 1.00 78.38 286 PRO A O 1
ATOM 2181 N N . TRP A 1 287 ? -7.203 -21.564 16.475 1.00 84.62 287 TRP A N 1
ATOM 2182 C CA . TRP A 1 287 ? -8.405 -22.352 16.196 1.00 84.62 287 TRP A CA 1
ATOM 2183 C C . TRP A 1 287 ? -8.300 -23.769 16.766 1.00 84.62 287 TRP A C 1
ATOM 2185 O O . TRP A 1 287 ? -7.255 -24.191 17.257 1.00 84.62 287 TRP A O 1
ATOM 2195 N N . ARG A 1 288 ? -9.420 -24.498 16.706 1.00 89.56 288 ARG A N 1
ATOM 2196 C CA . ARG A 1 288 ? -9.528 -25.899 17.123 1.00 89.56 288 ARG A CA 1
ATOM 2197 C C . ARG A 1 288 ? -8.717 -26.805 16.184 1.00 89.56 288 ARG A C 1
ATOM 2199 O O . ARG A 1 288 ? -8.849 -26.679 14.970 1.00 89.56 288 ARG A O 1
ATOM 2206 N N . VAL A 1 289 ? -7.926 -27.728 16.731 1.00 92.94 289 VAL A N 1
ATOM 2207 C CA . VAL A 1 289 ? -7.019 -28.616 15.980 1.00 92.94 289 VAL A CA 1
ATOM 2208 C C . VAL A 1 289 ? -7.356 -30.074 16.269 1.00 92.94 289 VAL A C 1
ATOM 2210 O O . VAL A 1 289 ? -7.017 -30.616 17.325 1.00 92.94 289 VAL A O 1
ATOM 2213 N N . GLU A 1 290 ? -8.040 -30.713 15.325 1.00 92.25 290 GLU A N 1
ATOM 2214 C CA . GLU A 1 290 ? -8.409 -32.129 15.423 1.00 92.25 290 GLU A CA 1
ATOM 2215 C C . GLU A 1 290 ? -7.183 -33.056 15.454 1.00 92.25 290 GLU A C 1
ATOM 2217 O O . GLU A 1 290 ? -6.132 -32.687 14.920 1.00 92.25 290 GLU A O 1
ATOM 2222 N N . PRO A 1 291 ? -7.294 -34.269 16.029 1.00 96.81 291 PRO A N 1
ATOM 2223 C CA . PRO A 1 291 ? -6.275 -35.304 15.890 1.00 96.81 291 PRO A CA 1
ATOM 2224 C C . PRO A 1 291 ? -5.852 -35.485 14.428 1.00 96.81 291 PRO A C 1
ATOM 2226 O O . PRO A 1 291 ? -6.674 -35.687 13.537 1.00 96.81 291 PRO A O 1
ATOM 2229 N N . GLY A 1 292 ? -4.552 -35.384 14.167 1.00 87.56 292 GLY A N 1
ATOM 2230 C CA . GLY A 1 292 ? -3.970 -35.449 12.829 1.00 87.56 292 GLY A CA 1
ATOM 2231 C C . GLY A 1 292 ? -3.918 -34.120 12.064 1.00 87.56 292 GLY A C 1
ATOM 2232 O O . GLY A 1 292 ? -3.194 -34.053 11.069 1.00 87.56 292 GLY A O 1
ATOM 2233 N N . ALA A 1 293 ? -4.604 -33.065 12.514 1.00 84.31 293 ALA A N 1
ATOM 2234 C CA . ALA A 1 293 ? -4.559 -31.742 11.892 1.00 84.31 293 ALA A CA 1
ATOM 2235 C C . ALA A 1 293 ? -3.318 -30.937 12.322 1.00 84.31 293 ALA A C 1
ATOM 2237 O O . ALA A 1 293 ? -2.659 -31.247 13.320 1.00 84.31 293 ALA A O 1
ATOM 2238 N N . MET A 1 294 ? -2.987 -29.904 11.544 1.00 93.56 294 MET A N 1
ATOM 2239 C CA . MET A 1 294 ? -1.853 -29.010 11.795 1.00 93.56 294 MET A CA 1
ATOM 2240 C C . MET A 1 294 ? -2.317 -27.614 12.208 1.00 93.56 294 MET A C 1
ATOM 2242 O O . MET A 1 294 ? -3.411 -27.176 11.853 1.00 93.56 294 MET A O 1
ATOM 2246 N N . VAL A 1 295 ? -1.457 -26.910 12.935 1.00 90.94 295 VAL A N 1
ATOM 2247 C CA . VAL A 1 295 ? -1.654 -25.526 13.358 1.00 90.94 295 VAL A CA 1
ATOM 2248 C C . VAL A 1 295 ? -0.345 -24.759 13.269 1.00 90.94 295 VAL A C 1
ATOM 2250 O O . VAL A 1 295 ? 0.712 -25.285 13.621 1.00 90.94 295 VAL A O 1
ATOM 2253 N N . ASP A 1 296 ? -0.439 -23.511 12.820 1.00 90.81 296 ASP A N 1
ATOM 2254 C CA . ASP A 1 296 ? 0.665 -22.560 12.834 1.00 90.81 296 ASP A CA 1
ATOM 2255 C C . ASP A 1 296 ? 0.511 -21.658 14.058 1.00 90.81 296 ASP A C 1
ATOM 2257 O O . ASP A 1 296 ? -0.486 -20.953 14.212 1.00 90.81 296 ASP A O 1
ATOM 2261 N N . VAL A 1 297 ? 1.493 -21.707 14.954 1.00 82.62 297 VAL A N 1
ATOM 2262 C CA . VAL A 1 297 ? 1.528 -20.922 16.193 1.00 82.62 297 VAL A CA 1
ATOM 2263 C C . VAL A 1 297 ? 2.634 -19.886 16.081 1.00 82.62 297 VAL A C 1
ATOM 2265 O O . VAL A 1 297 ? 3.765 -20.228 15.738 1.00 82.62 297 VAL A O 1
ATOM 2268 N N . THR A 1 298 ? 2.299 -18.621 16.339 1.00 85.06 298 THR A N 1
ATOM 2269 C CA . THR A 1 298 ? 3.153 -17.470 16.016 1.00 85.06 298 THR A CA 1
ATOM 2270 C C . THR A 1 298 ? 3.452 -16.619 17.244 1.00 85.06 298 THR A C 1
ATOM 2272 O O . THR A 1 298 ? 2.558 -16.343 18.041 1.00 85.06 298 THR A O 1
ATOM 2275 N N . ILE A 1 299 ? 4.698 -16.157 17.352 1.00 84.69 299 ILE A N 1
ATOM 2276 C CA . ILE A 1 299 ? 5.150 -15.131 18.295 1.00 84.69 299 ILE A CA 1
ATOM 2277 C C . ILE A 1 299 ? 5.874 -14.005 17.545 1.00 84.69 299 ILE A C 1
ATOM 2279 O O . ILE A 1 299 ? 6.519 -14.236 16.521 1.00 84.69 299 ILE A O 1
ATOM 2283 N N . ASN A 1 300 ? 5.820 -12.794 18.093 1.00 71.00 300 ASN A N 1
ATOM 2284 C CA . ASN A 1 300 ? 6.712 -11.701 17.708 1.00 71.00 300 ASN A CA 1
ATOM 2285 C C . ASN A 1 300 ? 7.868 -11.636 18.710 1.00 71.00 300 ASN A C 1
ATOM 2287 O O . ASN A 1 300 ? 7.635 -11.768 19.910 1.00 71.00 300 ASN A O 1
ATOM 2291 N N . ALA A 1 301 ? 9.092 -11.453 18.220 1.00 71.12 301 ALA A N 1
ATOM 2292 C CA . ALA A 1 301 ? 10.314 -11.446 19.015 1.00 71.12 301 ALA A CA 1
ATOM 2293 C C . ALA A 1 301 ? 11.291 -10.363 18.524 1.00 71.12 301 ALA A C 1
ATOM 2295 O O . ALA A 1 301 ? 11.172 -9.848 17.411 1.00 71.12 301 ALA A O 1
ATOM 2296 N N . ILE A 1 302 ? 12.261 -10.003 19.365 1.00 66.19 302 ILE A N 1
ATOM 2297 C CA . ILE A 1 302 ? 13.302 -9.015 19.063 1.00 66.19 302 ILE A CA 1
ATOM 2298 C C . ILE A 1 302 ? 14.672 -9.635 19.342 1.00 66.19 302 ILE A C 1
ATOM 2300 O O . ILE A 1 302 ? 14.916 -10.182 20.418 1.00 66.19 302 ILE A O 1
ATOM 2304 N N . ALA A 1 303 ? 15.571 -9.544 18.361 1.00 60.56 303 ALA A N 1
ATOM 2305 C CA . ALA A 1 303 ? 16.946 -10.001 18.483 1.00 60.56 303 ALA A CA 1
ATOM 2306 C C . ALA A 1 303 ? 17.696 -9.168 19.544 1.00 60.56 303 ALA A C 1
ATOM 2308 O O . ALA A 1 303 ? 17.622 -7.937 19.505 1.00 60.56 303 ALA A O 1
ATOM 2309 N N . PRO A 1 304 ? 18.434 -9.787 20.482 1.00 68.38 304 PRO A N 1
ATOM 2310 C CA . PRO A 1 304 ? 19.136 -9.053 21.531 1.00 68.38 304 PRO A CA 1
ATOM 2311 C C . PRO A 1 304 ? 20.166 -8.060 20.970 1.00 68.38 304 PRO A C 1
ATOM 2313 O O . PRO A 1 304 ? 20.655 -8.240 19.856 1.00 68.38 304 PRO A O 1
ATOM 2316 N N . PRO A 1 305 ? 20.520 -7.001 21.718 1.00 48.94 305 PRO A N 1
ATOM 2317 C CA . PRO A 1 305 ? 21.446 -5.970 21.244 1.00 48.94 305 PRO A CA 1
ATOM 2318 C C . PRO A 1 305 ? 22.912 -6.432 21.223 1.00 48.94 305 PRO A C 1
ATOM 2320 O O . PRO A 1 305 ? 23.770 -5.764 20.646 1.00 48.94 305 PRO A O 1
ATOM 2323 N N . THR A 1 306 ? 23.216 -7.558 21.866 1.00 54.34 306 THR A N 1
ATOM 2324 C CA . THR A 1 306 ? 24.569 -8.104 21.941 1.00 54.34 306 THR A CA 1
ATOM 2325 C C . THR A 1 306 ? 24.736 -9.196 20.886 1.00 54.34 306 THR A C 1
ATOM 2327 O O . THR A 1 306 ? 23.879 -10.070 20.776 1.00 54.34 306 THR A O 1
ATOM 2330 N N . PRO A 1 307 ? 25.825 -9.178 20.099 1.00 50.47 307 PRO A N 1
ATOM 2331 C CA . PRO A 1 307 ? 26.139 -10.276 19.197 1.00 50.47 307 PRO A CA 1
ATOM 2332 C C . PRO A 1 307 ? 26.330 -11.578 19.965 1.00 50.47 307 PRO A C 1
ATOM 2334 O O . PRO A 1 307 ? 27.025 -11.618 20.978 1.00 50.47 307 PRO A O 1
ATOM 2337 N N . GLY A 1 308 ? 25.719 -12.647 19.477 1.00 51.53 308 GLY A N 1
ATOM 2338 C CA . GLY A 1 308 ? 25.704 -13.924 20.176 1.00 51.53 308 GLY A CA 1
ATOM 2339 C C . GLY A 1 308 ? 24.641 -14.860 19.628 1.00 51.53 308 GLY A C 1
ATOM 2340 O O . GLY A 1 308 ? 23.789 -14.463 18.836 1.00 51.53 308 GLY A O 1
ATOM 2341 N N . GLN A 1 309 ? 24.700 -16.120 20.036 1.00 70.62 309 GLN A N 1
ATOM 2342 C CA . GLN A 1 309 ? 23.657 -17.091 19.736 1.00 70.62 309 GLN A CA 1
ATOM 2343 C C . GLN A 1 309 ? 22.656 -17.131 20.890 1.00 70.62 309 GLN A C 1
ATOM 2345 O O . GLN A 1 309 ? 23.055 -17.223 22.049 1.00 70.62 309 GLN A O 1
ATOM 2350 N N . TYR A 1 310 ? 21.365 -17.093 20.572 1.00 71.62 310 TYR A N 1
ATOM 2351 C CA . TYR A 1 310 ? 20.284 -17.049 21.552 1.00 71.62 310 TYR A CA 1
ATOM 2352 C C . TYR A 1 310 ? 19.263 -18.145 21.282 1.00 71.62 310 TYR A C 1
ATOM 2354 O O . TYR A 1 310 ? 18.900 -18.385 20.130 1.00 71.62 310 TYR A O 1
ATOM 2362 N N . ARG A 1 311 ? 18.784 -18.795 22.348 1.00 88.31 311 ARG A N 1
ATOM 2363 C CA . ARG A 1 311 ? 17.801 -19.883 22.292 1.00 88.31 311 ARG A CA 1
ATOM 2364 C C . ARG A 1 311 ? 16.607 -19.583 23.195 1.00 88.31 311 ARG A C 1
ATOM 2366 O O . ARG A 1 311 ? 16.808 -19.228 24.348 1.00 88.31 311 ARG A O 1
ATOM 2373 N N . SER A 1 312 ? 15.396 -19.798 22.689 1.00 85.06 312 SER A N 1
ATOM 2374 C CA . SER A 1 312 ? 14.118 -19.662 23.401 1.00 85.06 312 SER A CA 1
ATOM 2375 C C . SER A 1 312 ? 13.330 -20.970 23.296 1.00 85.06 312 SER A C 1
ATOM 2377 O O . SER A 1 312 ? 13.028 -21.397 22.184 1.00 85.06 312 SER A O 1
ATOM 2379 N N . ASP A 1 313 ? 13.019 -21.626 24.413 1.00 90.50 313 ASP A N 1
ATOM 2380 C CA . ASP A 1 313 ? 12.316 -22.914 24.476 1.00 90.50 313 ASP A CA 1
ATOM 2381 C C . ASP A 1 313 ? 10.825 -22.731 24.807 1.00 90.50 313 ASP A C 1
ATOM 2383 O O . ASP A 1 313 ? 10.455 -21.956 25.690 1.00 90.50 313 ASP A O 1
ATOM 2387 N N . TRP A 1 314 ? 9.966 -23.492 24.128 1.00 94.19 314 TRP A N 1
ATOM 2388 C CA . TRP A 1 314 ? 8.506 -23.394 24.179 1.00 94.19 314 TRP A CA 1
ATOM 2389 C C . TRP A 1 314 ? 7.839 -24.771 24.249 1.00 94.19 314 TRP A C 1
ATOM 2391 O O . TRP A 1 314 ? 8.364 -25.772 23.755 1.00 94.19 314 TRP A O 1
ATOM 2401 N N . ILE A 1 315 ? 6.658 -24.817 24.864 1.00 94.38 315 ILE A N 1
ATOM 2402 C CA . ILE A 1 315 ? 5.856 -26.032 25.053 1.00 94.38 315 ILE A CA 1
ATOM 2403 C C . ILE A 1 315 ? 4.355 -25.724 24.939 1.00 94.38 315 ILE A C 1
ATOM 2405 O O . ILE A 1 315 ? 3.964 -24.563 25.016 1.00 94.38 315 ILE A O 1
ATOM 2409 N N . LEU A 1 316 ? 3.496 -26.732 24.753 1.00 95.88 316 LEU A N 1
ATOM 2410 C CA . LEU A 1 316 ? 2.043 -26.548 24.784 1.00 95.88 316 LEU A CA 1
ATOM 2411 C C . LEU A 1 316 ? 1.471 -26.805 26.184 1.00 95.88 316 LEU A C 1
ATOM 2413 O O . LEU A 1 316 ? 2.029 -27.556 26.984 1.00 95.88 316 LEU A O 1
ATOM 2417 N N . ARG A 1 317 ? 0.321 -26.193 26.462 1.00 94.31 317 ARG A N 1
ATOM 2418 C CA . ARG A 1 317 ? -0.499 -26.391 27.658 1.00 94.31 317 ARG A CA 1
ATOM 2419 C C . ARG A 1 317 ? -1.933 -26.694 27.243 1.00 94.31 317 ARG A C 1
ATOM 2421 O O . ARG A 1 317 ? -2.473 -25.985 26.396 1.00 94.31 317 ARG A O 1
ATOM 2428 N N . ASN A 1 318 ? -2.549 -27.713 27.834 1.00 93.06 318 ASN A N 1
ATOM 2429 C CA . ASN A 1 318 ? -3.956 -28.033 27.599 1.00 93.06 318 ASN A CA 1
ATOM 2430 C C . ASN A 1 318 ? -4.903 -27.192 28.483 1.00 93.06 318 ASN A C 1
ATOM 2432 O O . ASN A 1 318 ? -4.465 -26.405 29.329 1.00 93.06 318 ASN A O 1
ATOM 2436 N N . ALA A 1 319 ? -6.214 -27.370 28.292 1.00 88.94 319 ALA A N 1
ATOM 2437 C CA . ALA A 1 319 ? -7.252 -26.604 28.989 1.00 88.94 319 ALA A CA 1
ATOM 2438 C C . ALA A 1 319 ? -7.251 -26.783 30.524 1.00 88.94 319 ALA A C 1
ATOM 2440 O O . ALA A 1 319 ? -7.673 -25.881 31.244 1.00 88.94 319 ALA A O 1
ATOM 2441 N N . SER A 1 320 ? -6.753 -27.912 31.047 1.00 86.50 320 SER A N 1
ATOM 2442 C CA . SER A 1 320 ? -6.616 -28.160 32.494 1.00 86.50 320 SER A CA 1
ATOM 2443 C C . SER A 1 320 ? -5.295 -27.639 33.075 1.00 86.50 320 SER A C 1
ATOM 2445 O O . SER A 1 320 ? -5.028 -27.811 34.264 1.00 86.50 320 SER A O 1
ATOM 2447 N N . GLY A 1 321 ? -4.466 -26.988 32.254 1.00 86.31 321 GLY A N 1
ATOM 2448 C CA . GLY A 1 321 ? -3.187 -26.418 32.663 1.00 86.31 321 GLY A CA 1
ATOM 2449 C C . GLY A 1 321 ? -2.005 -27.390 32.604 1.00 86.31 321 GLY A C 1
ATOM 2450 O O . GLY A 1 321 ? -0.903 -27.009 32.995 1.00 86.31 321 GLY A O 1
ATOM 2451 N N . GLN A 1 322 ? -2.191 -28.616 32.108 1.00 89.50 322 GLN A N 1
ATOM 2452 C CA . GLN A 1 322 ? -1.118 -29.605 31.985 1.00 89.50 322 GLN A CA 1
ATOM 2453 C C . GLN A 1 322 ? -0.247 -29.311 30.758 1.00 89.50 322 GLN A C 1
ATOM 2455 O O . GLN A 1 322 ? -0.759 -29.027 29.674 1.00 89.50 322 GLN A O 1
ATOM 2460 N N . LEU A 1 323 ? 1.076 -29.380 30.932 1.00 92.06 323 LEU A N 1
ATOM 2461 C CA . LEU A 1 323 ? 2.040 -29.182 29.850 1.00 92.06 323 LEU A CA 1
ATOM 2462 C C . LEU A 1 323 ? 2.216 -30.460 29.034 1.00 92.06 323 LEU A C 1
ATOM 2464 O O . LEU A 1 323 ? 2.237 -31.559 29.583 1.00 92.06 323 LEU A O 1
ATOM 2468 N N . PHE A 1 324 ? 2.388 -30.299 27.729 1.00 94.00 324 PHE A N 1
ATOM 2469 C CA . PHE A 1 324 ? 2.720 -31.375 26.810 1.00 94.00 324 PHE A CA 1
ATOM 2470 C C . PHE A 1 324 ? 3.468 -30.812 25.606 1.00 94.00 324 PHE A C 1
ATOM 2472 O O . PHE A 1 324 ? 3.335 -29.647 25.240 1.00 94.00 324 PHE A O 1
ATOM 2479 N N . GLY A 1 325 ? 4.282 -31.638 24.972 1.00 91.81 325 GLY A N 1
ATOM 2480 C CA . GLY A 1 325 ? 5.162 -31.194 23.907 1.00 91.81 325 GLY A CA 1
ATOM 2481 C C . GLY A 1 325 ? 5.379 -32.262 22.857 1.00 91.81 325 GLY A C 1
ATOM 2482 O O . GLY A 1 325 ? 4.482 -33.041 22.522 1.00 91.81 325 GLY A O 1
ATOM 2483 N N . ILE A 1 326 ? 6.589 -32.263 22.318 1.00 91.56 326 ILE A N 1
ATOM 2484 C CA . ILE A 1 326 ? 7.005 -33.151 21.240 1.00 91.56 326 ILE A CA 1
ATOM 2485 C C . ILE A 1 326 ? 7.733 -34.388 21.777 1.00 91.56 326 ILE A C 1
ATOM 2487 O O . ILE A 1 326 ? 8.000 -34.526 22.972 1.00 91.56 326 ILE A O 1
ATOM 2491 N N . GLY A 1 327 ? 8.074 -35.307 20.874 1.00 85.31 327 GLY A N 1
ATOM 2492 C CA . GLY A 1 327 ? 8.774 -36.550 21.200 1.00 85.31 327 GLY A CA 1
ATOM 2493 C C . GLY A 1 327 ? 7.833 -37.698 21.570 1.00 85.31 327 GLY A C 1
ATOM 2494 O O . GLY A 1 327 ? 6.630 -37.525 21.735 1.00 85.31 327 GLY A O 1
ATOM 2495 N N . THR A 1 328 ? 8.386 -38.905 21.692 1.00 82.38 328 THR A N 1
ATOM 2496 C CA . THR A 1 328 ? 7.601 -40.141 21.880 1.00 82.38 328 THR A CA 1
ATOM 2497 C C . THR A 1 328 ? 6.793 -40.170 23.179 1.00 82.38 328 THR A C 1
ATOM 2499 O O . THR A 1 328 ? 5.787 -40.872 23.250 1.00 82.38 328 THR A O 1
ATOM 2502 N N . LYS A 1 329 ? 7.210 -39.393 24.185 1.00 83.81 329 LYS A N 1
ATOM 2503 C CA . LYS A 1 329 ? 6.528 -39.229 25.476 1.00 83.81 329 LYS A CA 1
ATOM 2504 C C . LYS A 1 329 ? 5.739 -37.918 25.601 1.00 83.81 329 LYS A C 1
ATOM 2506 O O . LYS A 1 329 ? 5.117 -37.711 26.636 1.00 83.81 329 LYS A O 1
ATOM 2511 N N . ALA A 1 330 ? 5.748 -37.068 24.569 1.00 87.94 330 ALA A N 1
ATOM 2512 C CA . ALA A 1 330 ? 5.157 -35.726 24.581 1.00 87.94 330 ALA A CA 1
ATOM 2513 C C . ALA A 1 330 ? 5.651 -34.833 25.740 1.00 87.94 330 ALA A C 1
ATOM 2515 O O . ALA A 1 330 ? 4.896 -34.032 26.281 1.00 87.94 330 ALA A O 1
ATOM 2516 N N . ASP A 1 331 ? 6.923 -34.964 26.117 1.00 86.81 331 ASP A N 1
ATOM 2517 C CA . ASP A 1 331 ? 7.551 -34.300 27.267 1.00 86.81 331 ASP A CA 1
ATOM 2518 C C . ASP A 1 331 ? 8.702 -33.359 26.870 1.00 86.81 331 ASP A C 1
ATOM 2520 O O . ASP A 1 331 ? 9.408 -32.845 27.736 1.00 86.81 331 ASP A O 1
ATOM 2524 N N . LYS A 1 332 ? 8.923 -33.123 25.568 1.00 89.06 332 LYS A N 1
ATOM 2525 C CA . LYS A 1 332 ? 10.022 -32.272 25.088 1.00 89.06 332 LYS A CA 1
ATOM 2526 C C . LYS A 1 332 ? 9.526 -30.912 24.592 1.00 89.06 332 LYS A C 1
ATOM 2528 O O . LYS A 1 332 ? 8.537 -30.875 23.855 1.00 89.06 332 LYS A O 1
ATOM 2533 N N . PRO A 1 333 ? 10.228 -29.810 24.911 1.00 91.81 333 PRO A N 1
ATOM 2534 C CA . PRO A 1 333 ? 9.975 -28.524 24.280 1.00 91.81 333 PRO A CA 1
ATOM 2535 C C . PRO A 1 333 ? 10.494 -28.505 22.834 1.00 91.81 333 PRO A C 1
ATOM 2537 O O . PRO A 1 333 ? 11.290 -29.352 22.416 1.00 91.81 333 PRO A O 1
ATOM 2540 N N . PHE A 1 334 ? 10.063 -27.496 22.089 1.00 92.88 334 PHE A N 1
ATOM 2541 C CA . PHE A 1 334 ? 10.637 -27.061 20.814 1.00 92.88 334 PHE A CA 1
ATOM 2542 C C . PHE A 1 334 ? 11.168 -25.636 20.977 1.00 92.88 334 PHE A C 1
ATOM 2544 O O . PHE A 1 334 ? 10.887 -24.992 21.985 1.00 92.88 334 PHE A O 1
ATOM 2551 N N . TRP A 1 335 ? 11.974 -25.143 20.039 1.00 91.94 335 TRP A N 1
ATOM 2552 C CA . TRP A 1 335 ? 12.741 -23.924 20.287 1.00 91.94 335 TRP A CA 1
ATOM 2553 C C . TRP A 1 335 ? 12.805 -22.965 19.101 1.00 91.94 335 TRP A C 1
ATOM 2555 O O . TRP A 1 335 ? 12.408 -23.265 17.975 1.00 91.94 335 TRP A O 1
ATOM 2565 N N . LEU A 1 336 ? 13.273 -21.761 19.405 1.00 89.12 336 LEU A N 1
ATOM 2566 C CA . LEU A 1 336 ? 13.749 -20.744 18.484 1.00 89.12 336 LEU A CA 1
ATOM 2567 C C . LEU A 1 336 ? 15.232 -20.539 18.779 1.00 89.12 336 LEU A C 1
ATOM 2569 O O . LEU A 1 336 ? 15.576 -20.136 19.887 1.00 89.12 336 LEU A O 1
ATOM 2573 N N . LEU A 1 337 ? 16.096 -20.801 17.802 1.00 79.38 337 LEU A N 1
ATOM 2574 C CA . LEU A 1 337 ? 17.523 -20.497 17.874 1.00 79.38 337 LEU A CA 1
ATOM 2575 C C . LEU A 1 337 ? 17.869 -19.387 16.873 1.00 79.38 337 LEU A C 1
ATOM 2577 O O . LEU A 1 337 ? 17.549 -19.504 15.694 1.00 79.38 337 LEU A O 1
ATOM 2581 N N . ILE A 1 338 ? 18.548 -18.327 17.306 1.00 68.44 338 ILE A N 1
ATOM 2582 C CA . ILE A 1 338 ? 18.971 -17.211 16.445 1.00 68.44 338 ILE A CA 1
ATOM 2583 C C . ILE A 1 338 ? 20.436 -16.848 16.675 1.00 68.44 338 ILE A C 1
ATOM 2585 O O . ILE A 1 338 ? 20.982 -17.108 17.744 1.00 68.44 338 ILE A O 1
ATOM 2589 N N . ASN A 1 339 ? 21.058 -16.203 15.691 1.00 54.12 339 ASN A N 1
ATOM 2590 C CA . ASN A 1 339 ? 22.388 -15.610 15.797 1.00 54.12 339 ASN A CA 1
ATOM 2591 C C . ASN A 1 339 ? 22.276 -14.089 15.638 1.00 54.12 339 ASN A C 1
ATOM 2593 O O . ASN A 1 339 ? 21.642 -13.620 14.704 1.00 54.12 339 ASN A O 1
ATOM 2597 N N . VAL A 1 340 ? 22.911 -13.305 16.498 1.00 49.88 340 VAL A N 1
ATOM 2598 C CA . VAL A 1 340 ? 22.985 -11.846 16.368 1.00 49.88 340 VAL A CA 1
ATOM 2599 C C . VAL A 1 340 ? 24.372 -11.459 15.855 1.00 49.88 340 VAL A C 1
ATOM 2601 O O . VAL A 1 340 ? 25.365 -11.803 16.495 1.00 49.88 340 VAL A O 1
ATOM 2604 N N . LEU A 1 341 ? 24.456 -10.775 14.704 1.00 41.22 341 LEU A N 1
ATOM 2605 C CA . LEU A 1 341 ? 25.718 -10.446 14.013 1.00 41.22 341 LEU A CA 1
ATOM 2606 C C . LEU A 1 341 ? 25.884 -8.931 13.763 1.00 41.22 341 LEU A C 1
ATOM 2608 O O . LEU A 1 341 ? 24.933 -8.260 13.372 1.00 41.22 341 LEU A O 1
ATOM 2612 N N . GLY A 1 342 ? 27.115 -8.414 13.897 1.00 40.59 342 GLY A N 1
ATOM 2613 C CA . GLY A 1 342 ? 27.481 -7.000 13.668 1.00 40.59 342 GLY A CA 1
ATOM 2614 C C . GLY A 1 342 ? 27.660 -6.189 14.959 1.00 40.59 342 GLY A C 1
ATOM 2615 O O . GLY A 1 342 ? 27.191 -6.598 16.012 1.00 40.59 342 GLY A O 1
ATOM 2616 N N . GLN A 1 343 ? 28.360 -5.049 14.916 1.00 40.59 343 GLN A N 1
ATOM 2617 C CA . GLN A 1 343 ? 28.440 -4.155 16.080 1.00 40.59 343 GLN A CA 1
ATOM 2618 C C . GLN A 1 343 ? 27.210 -3.243 16.114 1.00 40.59 343 GLN A C 1
ATOM 2620 O O . GLN A 1 343 ? 26.976 -2.471 15.185 1.00 40.59 343 GLN A O 1
ATOM 2625 N N . ALA A 1 344 ? 26.427 -3.330 17.190 1.00 40.94 344 ALA A N 1
ATOM 2626 C CA . ALA A 1 344 ? 25.447 -2.302 17.519 1.00 40.94 344 ALA A CA 1
ATOM 2627 C C . ALA A 1 344 ? 26.170 -0.963 17.769 1.00 40.94 344 ALA A C 1
ATOM 2629 O O . ALA A 1 344 ? 27.312 -0.983 18.245 1.00 40.94 344 ALA A O 1
ATOM 2630 N N . PRO A 1 345 ? 25.529 0.197 17.531 1.00 40.44 345 PRO A N 1
ATOM 2631 C CA . PRO A 1 345 ? 26.019 1.460 18.065 1.00 40.44 345 PRO A CA 1
ATOM 2632 C C . PRO A 1 345 ? 26.190 1.302 19.578 1.00 40.44 345 PRO A C 1
ATOM 2634 O O . PRO A 1 345 ? 25.216 1.051 20.291 1.00 40.44 345 PRO A O 1
ATOM 2637 N N . GLN A 1 346 ? 27.422 1.406 20.071 1.00 41.84 346 GLN A N 1
ATOM 2638 C CA . GLN A 1 346 ? 27.646 1.473 21.508 1.00 41.84 346 GLN A CA 1
ATOM 2639 C C . GLN A 1 346 ? 27.187 2.841 22.012 1.00 41.84 346 GLN A C 1
ATOM 2641 O O . GLN A 1 346 ? 27.320 3.856 21.317 1.00 41.84 346 GLN A O 1
ATOM 2646 N N . ALA A 1 347 ? 26.639 2.869 23.228 1.00 36.03 347 ALA A N 1
ATOM 2647 C CA . ALA A 1 347 ? 26.362 4.121 23.913 1.00 36.03 347 ALA A CA 1
ATOM 2648 C C . ALA A 1 347 ? 27.650 4.968 23.944 1.00 36.03 347 ALA A C 1
ATOM 2650 O O . ALA A 1 347 ? 28.691 4.489 24.390 1.00 36.03 347 ALA A O 1
ATOM 2651 N N . ASN A 1 348 ? 27.557 6.211 23.460 1.00 44.53 348 ASN A N 1
ATOM 2652 C CA . ASN A 1 348 ? 28.599 7.248 23.433 1.00 44.53 348 ASN A CA 1
ATOM 2653 C C . ASN A 1 348 ? 29.651 7.239 22.298 1.00 44.53 348 ASN A C 1
ATOM 2655 O O . ASN A 1 348 ? 30.535 8.094 22.351 1.00 44.53 348 ASN A O 1
ATOM 2659 N N . THR A 1 349 ? 29.581 6.392 21.254 1.00 46.34 349 THR A N 1
ATOM 2660 C CA . THR A 1 349 ? 30.547 6.491 20.118 1.00 46.34 349 THR A CA 1
ATOM 2661 C C . THR A 1 349 ? 29.976 6.495 18.698 1.00 46.34 349 THR A C 1
ATOM 2663 O O . THR A 1 349 ? 30.617 7.071 17.823 1.00 46.34 349 THR A O 1
ATOM 2666 N N . GLY A 1 350 ? 28.764 5.991 18.446 1.00 62.88 350 GLY A N 1
ATOM 2667 C CA . GLY A 1 350 ? 28.120 6.185 17.138 1.00 62.88 350 GLY A CA 1
ATOM 2668 C C . GLY A 1 350 ? 28.771 5.461 15.930 1.00 62.88 350 GLY A C 1
ATOM 2669 O O . GLY A 1 350 ? 29.655 4.629 16.108 1.00 62.88 350 GLY A O 1
ATOM 2670 N N . TYR A 1 351 ? 28.294 5.715 14.699 1.00 73.62 351 TYR A N 1
ATOM 2671 C CA . TYR A 1 351 ? 28.770 5.100 13.438 1.00 73.62 351 TYR A CA 1
ATOM 2672 C C . TYR A 1 351 ? 29.844 5.962 12.761 1.00 73.62 351 TYR A C 1
ATOM 2674 O O . TYR A 1 351 ? 29.535 7.051 12.288 1.00 73.62 351 TYR A O 1
ATOM 2682 N N . THR A 1 352 ? 31.086 5.485 12.655 1.00 81.88 352 THR A N 1
ATOM 2683 C CA . THR A 1 352 ? 32.189 6.218 12.002 1.00 81.88 352 THR A CA 1
ATOM 2684 C C . THR A 1 352 ? 32.330 5.814 10.533 1.00 81.88 352 THR A C 1
ATOM 2686 O O . THR A 1 352 ? 32.584 4.650 10.222 1.00 81.88 352 THR A O 1
ATOM 2689 N N . PHE A 1 353 ? 32.212 6.768 9.608 1.00 87.62 353 PHE A N 1
ATOM 2690 C CA . PHE A 1 353 ? 32.268 6.489 8.168 1.00 87.62 353 PHE A CA 1
ATOM 2691 C C . PHE A 1 353 ? 33.691 6.177 7.686 1.00 87.62 353 PHE A C 1
ATOM 2693 O O . PHE A 1 353 ? 33.853 5.366 6.777 1.00 87.62 353 PHE A O 1
ATOM 2700 N N . SER A 1 354 ? 34.729 6.770 8.290 1.00 85.38 354 SER A N 1
ATOM 2701 C CA . SER A 1 354 ? 36.125 6.483 7.924 1.00 85.38 354 SER A CA 1
ATOM 2702 C C . SER A 1 354 ? 36.520 5.036 8.238 1.00 85.38 354 SER A C 1
ATOM 2704 O O . SER A 1 354 ? 37.095 4.372 7.381 1.00 85.38 354 SER A O 1
ATOM 2706 N N . ASP A 1 355 ? 36.113 4.494 9.387 1.00 79.31 355 ASP A N 1
ATOM 2707 C CA . ASP A 1 355 ? 36.358 3.084 9.744 1.00 79.31 355 ASP A CA 1
ATOM 2708 C C . ASP A 1 355 ? 35.613 2.103 8.817 1.00 79.31 355 ASP A C 1
ATOM 2710 O O . ASP A 1 355 ? 35.985 0.938 8.683 1.00 79.31 355 ASP A O 1
ATOM 2714 N N . ASN A 1 356 ? 34.573 2.592 8.136 1.00 73.69 356 ASN A N 1
ATOM 2715 C CA . ASN A 1 356 ? 33.718 1.833 7.230 1.00 73.69 356 ASN A CA 1
ATOM 2716 C C . ASN A 1 356 ? 33.930 2.206 5.748 1.00 73.69 356 ASN A C 1
ATOM 2718 O O . ASN A 1 356 ? 33.072 1.904 4.917 1.00 73.69 356 ASN A O 1
ATOM 2722 N N . LEU A 1 357 ? 35.067 2.819 5.380 1.00 79.81 357 LEU A N 1
ATOM 2723 C CA . LEU A 1 357 ? 35.336 3.296 4.012 1.00 79.81 357 LEU A CA 1
ATOM 2724 C C . LEU A 1 357 ? 35.116 2.217 2.940 1.00 79.81 357 LEU A C 1
ATOM 2726 O O . LEU A 1 357 ? 34.430 2.463 1.947 1.00 79.81 357 LEU A O 1
ATOM 2730 N N . CYS A 1 358 ? 35.685 1.024 3.134 1.00 79.25 358 CYS A N 1
ATOM 2731 C CA . CYS A 1 358 ? 35.541 -0.083 2.184 1.00 79.25 358 CYS A CA 1
ATOM 2732 C C . CYS A 1 358 ? 34.210 -0.844 2.322 1.00 79.25 358 CYS A C 1
ATOM 2734 O O . CYS A 1 358 ? 33.926 -1.707 1.495 1.00 79.25 358 CYS A O 1
ATOM 2736 N N . ALA A 1 359 ? 33.397 -0.548 3.343 1.00 64.19 359 ALA A N 1
ATOM 2737 C CA . ALA A 1 359 ? 32.037 -1.075 3.453 1.00 64.19 359 ALA A CA 1
ATOM 2738 C C . ALA A 1 359 ? 31.033 -0.269 2.607 1.00 64.19 359 ALA A C 1
ATOM 2740 O O . ALA A 1 359 ? 29.913 -0.731 2.390 1.00 64.19 359 ALA A O 1
ATOM 2741 N N . ALA A 1 360 ? 31.422 0.920 2.131 1.00 72.19 360 ALA A N 1
ATOM 2742 C CA . ALA A 1 360 ? 30.630 1.717 1.208 1.00 72.19 360 ALA A CA 1
ATOM 2743 C C . ALA A 1 360 ? 30.782 1.247 -0.249 1.00 72.19 360 ALA A C 1
ATOM 2745 O O . ALA A 1 360 ? 31.860 0.855 -0.697 1.00 72.19 360 ALA A O 1
ATOM 2746 N N . GLU A 1 361 ? 29.696 1.342 -1.012 1.00 81.88 361 GLU A N 1
ATOM 2747 C CA . GLU A 1 361 ? 29.698 1.163 -2.463 1.00 81.88 361 GLU A CA 1
ATOM 2748 C C . GLU A 1 361 ? 30.080 2.481 -3.138 1.00 81.88 361 GLU A C 1
ATOM 2750 O O . GLU A 1 361 ? 29.362 3.477 -3.009 1.00 81.88 361 GLU A O 1
ATOM 2755 N N . TRP A 1 362 ? 31.198 2.494 -3.863 1.00 85.94 362 TRP A N 1
ATOM 2756 C CA . TRP A 1 362 ? 31.722 3.707 -4.481 1.00 85.94 362 TRP A CA 1
ATOM 2757 C C . TRP A 1 362 ? 31.420 3.787 -5.976 1.00 85.94 362 TRP A C 1
ATOM 2759 O O . TRP A 1 362 ? 31.504 2.798 -6.708 1.00 85.94 362 TRP A O 1
ATOM 2769 N N . ARG A 1 363 ? 31.088 4.988 -6.448 1.00 89.50 363 ARG A N 1
ATOM 2770 C CA . ARG A 1 363 ? 30.805 5.277 -7.861 1.00 89.50 363 ARG A CA 1
ATOM 2771 C C . ARG A 1 363 ? 31.238 6.683 -8.254 1.00 89.50 363 ARG A C 1
ATOM 2773 O O . ARG A 1 363 ? 31.254 7.591 -7.426 1.00 89.50 363 ARG A O 1
ATOM 2780 N N . SER A 1 364 ? 31.509 6.861 -9.538 1.00 90.12 364 SER A N 1
ATOM 2781 C CA . SER A 1 364 ? 31.685 8.156 -10.195 1.00 90.12 364 SER A CA 1
ATOM 2782 C C . SER A 1 364 ? 30.978 8.163 -11.552 1.00 90.12 364 SER A C 1
ATOM 2784 O O . SER A 1 364 ? 30.316 7.192 -11.930 1.00 90.12 364 SER A O 1
ATOM 2786 N N . GLY A 1 365 ? 31.138 9.233 -12.335 1.00 77.88 365 GLY A N 1
ATOM 2787 C CA . GLY A 1 365 ? 30.704 9.245 -13.736 1.00 77.88 365 GLY A CA 1
ATOM 2788 C C . GLY A 1 365 ? 31.445 8.230 -14.623 1.00 77.88 365 GLY A C 1
ATOM 2789 O O . GLY A 1 365 ? 31.014 7.980 -15.743 1.00 77.88 365 GLY A O 1
ATOM 2790 N N . ALA A 1 366 ? 32.523 7.605 -14.130 1.00 80.38 366 ALA A N 1
ATOM 2791 C CA . ALA A 1 366 ? 33.211 6.492 -14.788 1.00 80.38 366 ALA A CA 1
ATOM 2792 C C . ALA A 1 366 ? 32.639 5.104 -14.420 1.00 80.38 366 ALA A C 1
ATOM 2794 O O . ALA A 1 366 ? 33.160 4.089 -14.885 1.00 80.38 366 ALA A O 1
ATOM 2795 N N . GLY A 1 367 ? 31.591 5.044 -13.590 1.00 75.38 367 GLY A N 1
ATOM 2796 C CA . GLY A 1 367 ? 30.979 3.806 -13.103 1.00 75.38 367 GLY A CA 1
ATOM 2797 C C . GLY A 1 367 ? 31.404 3.440 -11.678 1.00 75.38 367 GLY A C 1
ATOM 2798 O O . GLY A 1 367 ? 31.826 4.294 -10.899 1.00 75.38 367 GLY A O 1
ATOM 2799 N N . SER A 1 368 ? 31.243 2.166 -11.312 1.00 81.62 368 SER A N 1
ATOM 2800 C CA . SER A 1 368 ? 31.595 1.657 -9.980 1.00 81.62 368 SER A CA 1
ATOM 2801 C C . SER A 1 368 ? 33.110 1.644 -9.754 1.00 81.62 368 SER A C 1
ATOM 2803 O O . SER A 1 368 ? 33.878 1.243 -10.631 1.00 81.62 368 SER A O 1
ATOM 2805 N N . LEU A 1 369 ? 33.529 2.034 -8.553 1.00 74.19 369 LEU A N 1
ATOM 2806 C CA . LEU A 1 369 ? 34.915 2.040 -8.095 1.00 74.19 369 LEU A CA 1
ATOM 2807 C C . LEU A 1 369 ? 35.060 1.061 -6.923 1.00 74.19 369 LEU A C 1
ATOM 2809 O O . LEU A 1 369 ? 34.173 0.966 -6.076 1.00 74.19 369 LEU A O 1
ATOM 2813 N N . SER A 1 370 ? 36.172 0.331 -6.870 1.00 77.88 370 SER A N 1
ATOM 2814 C CA . SER A 1 370 ? 36.418 -0.687 -5.842 1.00 77.88 370 SER A CA 1
ATOM 2815 C C . SER A 1 370 ? 37.441 -0.196 -4.820 1.00 77.88 370 SER A C 1
ATOM 2817 O O . SER A 1 370 ? 38.483 0.325 -5.203 1.00 77.88 370 SER A O 1
ATOM 2819 N N . CYS A 1 371 ? 37.163 -0.413 -3.533 1.00 69.06 371 CYS A N 1
ATOM 2820 C CA . CYS A 1 371 ? 38.129 -0.254 -2.441 1.00 69.06 371 CYS A CA 1
ATOM 2821 C C . CYS A 1 371 ? 39.049 -1.497 -2.382 1.00 69.06 371 CYS A C 1
ATOM 2823 O O . CYS A 1 371 ? 38.538 -2.605 -2.570 1.00 69.06 371 CYS A O 1
ATOM 2825 N N . PRO A 1 372 ? 40.361 -1.378 -2.096 1.00 80.19 372 PRO A N 1
ATOM 2826 C CA . PRO A 1 372 ? 41.112 -0.152 -1.821 1.00 80.19 372 PRO A CA 1
ATOM 2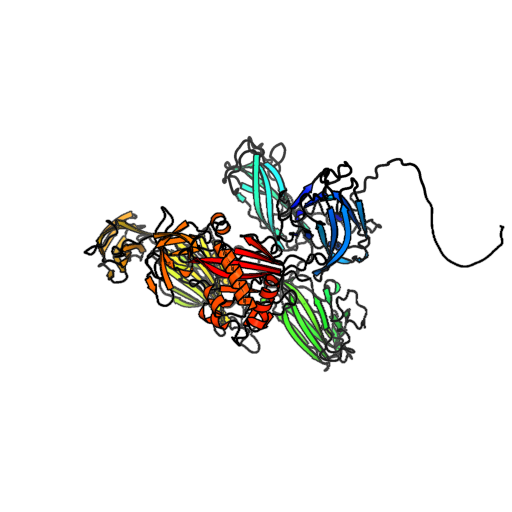827 C C . PRO A 1 372 ? 41.382 0.678 -3.083 1.00 80.19 372 PRO A C 1
ATOM 2829 O O . PRO A 1 372 ? 41.474 0.146 -4.186 1.00 80.19 372 PRO A O 1
ATOM 2832 N N . PHE A 1 373 ? 41.536 1.989 -2.902 1.00 86.75 373 PHE A N 1
ATOM 2833 C CA . PHE A 1 373 ? 41.765 2.931 -3.994 1.00 86.75 373 PHE A CA 1
ATOM 2834 C C . PHE A 1 373 ? 43.249 3.194 -4.237 1.00 86.75 373 PHE A C 1
ATOM 2836 O O . PHE A 1 373 ? 44.049 3.206 -3.303 1.00 86.75 373 PHE A O 1
ATOM 2843 N N . ASN A 1 374 ? 43.588 3.499 -5.489 1.00 88.19 374 ASN A N 1
ATOM 2844 C CA . ASN A 1 374 ? 44.886 4.059 -5.842 1.00 88.19 374 ASN A CA 1
ATOM 2845 C C . ASN A 1 374 ? 44.800 5.587 -5.818 1.00 88.19 374 ASN A C 1
ATOM 2847 O O . ASN A 1 374 ? 43.939 6.181 -6.471 1.00 88.19 374 ASN A O 1
ATOM 2851 N N . GLU A 1 375 ? 45.697 6.225 -5.072 1.00 90.94 375 GLU A N 1
ATOM 2852 C CA . GLU A 1 375 ? 45.793 7.682 -5.045 1.00 90.94 375 GLU A CA 1
ATOM 2853 C C . GLU A 1 375 ? 46.131 8.219 -6.443 1.00 90.94 375 GLU A C 1
ATOM 2855 O O . GLU A 1 375 ? 47.097 7.782 -7.065 1.00 90.94 375 GLU A O 1
ATOM 2860 N N . GLY A 1 376 ? 45.325 9.161 -6.940 1.00 87.31 376 GLY A N 1
ATOM 2861 C CA . GLY A 1 376 ? 45.487 9.740 -8.277 1.00 87.31 376 GLY A CA 1
ATOM 2862 C C . GLY A 1 376 ? 44.743 9.022 -9.412 1.00 87.31 376 GLY A C 1
ATOM 2863 O O . GLY A 1 376 ? 44.930 9.410 -10.565 1.00 87.31 376 GLY A O 1
ATOM 2864 N N . ASP A 1 377 ? 43.894 8.019 -9.135 1.00 93.00 377 ASP A N 1
ATOM 2865 C CA . ASP A 1 377 ? 43.018 7.424 -10.162 1.00 93.00 377 ASP A CA 1
ATOM 2866 C C . ASP A 1 377 ? 42.130 8.511 -10.798 1.00 93.00 377 ASP A C 1
ATOM 2868 O O . ASP A 1 377 ? 41.350 9.183 -10.119 1.00 93.00 377 ASP A O 1
ATOM 2872 N N . SER A 1 378 ? 42.235 8.684 -12.119 1.00 91.56 378 SER A N 1
ATOM 2873 C CA . SER A 1 378 ? 41.499 9.710 -12.868 1.00 91.56 378 SER A CA 1
ATOM 2874 C C . SER A 1 378 ? 39.987 9.471 -12.897 1.00 91.56 378 SER A C 1
ATOM 2876 O O . SER A 1 378 ? 39.224 10.379 -13.224 1.00 91.56 378 SER A O 1
ATOM 2878 N N . ARG A 1 379 ? 39.525 8.274 -12.522 1.00 91.88 379 ARG A N 1
ATOM 2879 C CA . ARG A 1 379 ? 38.102 7.957 -12.339 1.00 91.88 379 ARG A CA 1
ATOM 2880 C C . ARG A 1 379 ? 37.550 8.443 -10.994 1.00 91.88 379 ARG A C 1
ATOM 2882 O O . ARG A 1 379 ? 36.337 8.365 -10.799 1.00 91.88 379 ARG A O 1
ATOM 2889 N N . GLY A 1 380 ? 38.409 8.969 -10.122 1.00 92.88 380 GLY A N 1
ATOM 2890 C CA . GLY A 1 380 ? 38.117 9.385 -8.754 1.00 92.88 380 GLY A CA 1
ATOM 2891 C C . GLY A 1 380 ? 38.608 8.358 -7.731 1.00 92.88 380 GLY A C 1
ATOM 2892 O O . GLY A 1 380 ? 38.714 7.167 -8.032 1.00 92.88 380 GLY A O 1
ATOM 2893 N N . PHE A 1 381 ? 38.905 8.805 -6.510 1.00 94.88 381 PHE A N 1
ATOM 2894 C CA . PHE A 1 381 ? 39.349 7.928 -5.422 1.00 94.88 381 PHE A CA 1
ATOM 2895 C C . PHE A 1 381 ? 38.884 8.396 -4.040 1.00 94.88 381 PHE A C 1
ATOM 2897 O O . PHE A 1 381 ? 38.603 9.577 -3.841 1.00 94.88 381 PHE A O 1
ATOM 2904 N N . ALA A 1 382 ? 38.852 7.472 -3.076 1.00 95.38 382 ALA A N 1
ATOM 2905 C CA . ALA A 1 382 ? 38.619 7.761 -1.664 1.00 95.38 382 ALA A CA 1
ATOM 2906 C C . ALA A 1 382 ? 39.648 7.037 -0.778 1.00 95.38 382 ALA A C 1
ATOM 2908 O O . ALA A 1 382 ? 39.905 5.853 -0.960 1.00 95.38 382 ALA A O 1
ATOM 2909 N N . LEU A 1 383 ? 40.266 7.724 0.180 1.00 92.19 383 LEU A N 1
ATOM 2910 C CA . LEU A 1 383 ? 41.323 7.172 1.033 1.00 92.19 383 LEU A CA 1
ATOM 2911 C C . LEU A 1 383 ? 41.111 7.587 2.484 1.00 92.19 383 LEU A C 1
ATOM 2913 O O . LEU A 1 383 ? 40.808 8.743 2.762 1.00 92.19 383 LEU A O 1
ATOM 2917 N N . THR A 1 384 ? 41.338 6.668 3.418 1.00 90.88 384 THR A N 1
ATOM 2918 C CA . THR A 1 384 ? 41.360 6.974 4.852 1.00 90.88 384 THR A CA 1
ATOM 2919 C C . THR A 1 384 ? 42.774 7.225 5.330 1.00 90.88 384 THR A C 1
ATOM 2921 O O . THR A 1 384 ? 43.612 6.326 5.246 1.00 90.88 384 THR A O 1
ATOM 2924 N N . ARG A 1 385 ? 43.046 8.422 5.851 1.00 87.19 385 ARG A N 1
ATOM 2925 C CA . ARG A 1 385 ? 44.347 8.762 6.445 1.00 87.19 385 ARG A CA 1
ATOM 2926 C C . ARG A 1 385 ? 44.263 9.988 7.346 1.00 87.19 385 ARG A C 1
ATOM 2928 O O . ARG A 1 385 ? 43.258 10.700 7.345 1.00 87.19 385 ARG A O 1
ATOM 2935 N N . SER A 1 386 ? 45.353 10.255 8.057 1.00 91.44 386 SER A N 1
ATOM 2936 C CA . SER A 1 386 ? 45.597 11.577 8.625 1.00 91.44 386 SER A CA 1
ATOM 2937 C C . SER A 1 386 ? 45.809 12.580 7.493 1.00 91.44 386 SER A C 1
ATOM 2939 O O . SER A 1 386 ? 46.655 12.354 6.626 1.00 91.44 386 SER A O 1
ATOM 2941 N N . VAL A 1 387 ? 45.057 13.678 7.492 1.00 92.50 387 VAL A N 1
ATOM 2942 C CA . VAL A 1 387 ? 45.126 14.713 6.450 1.00 92.50 387 VAL A CA 1
ATOM 2943 C C . VAL A 1 387 ? 45.374 16.068 7.097 1.00 92.50 387 VAL A C 1
ATOM 2945 O O . VAL A 1 387 ? 44.735 16.413 8.093 1.00 92.50 387 VAL A O 1
ATOM 2948 N N . ARG A 1 388 ? 46.300 16.841 6.524 1.00 94.31 388 ARG A N 1
ATOM 2949 C CA . ARG A 1 388 ? 46.456 18.259 6.848 1.00 94.31 388 ARG A CA 1
ATOM 2950 C C . ARG A 1 388 ? 45.471 19.057 5.998 1.00 94.31 388 ARG A C 1
ATOM 2952 O O . ARG A 1 388 ? 45.493 18.921 4.777 1.00 94.31 388 ARG A O 1
ATOM 2959 N N . LEU A 1 389 ? 44.610 19.838 6.635 1.00 92.50 389 LEU A N 1
ATOM 2960 C CA . LEU A 1 389 ? 43.608 20.673 5.981 1.00 92.50 389 LEU A CA 1
ATOM 2961 C C . LEU A 1 389 ? 44.209 21.999 5.501 1.00 92.50 389 LEU A C 1
ATOM 2963 O O . LEU A 1 389 ? 45.329 22.376 5.861 1.00 92.50 389 LEU A O 1
ATOM 2967 N N . GLU A 1 390 ? 43.459 22.710 4.669 1.00 92.12 390 GLU A N 1
ATOM 2968 C CA . GLU A 1 390 ? 43.855 23.996 4.092 1.00 92.12 390 GLU A CA 1
ATOM 2969 C C . GLU A 1 390 ? 44.162 25.103 5.116 1.00 92.12 390 GLU A C 1
ATOM 2971 O O . GLU A 1 390 ? 45.079 25.885 4.878 1.00 92.12 390 GLU A O 1
ATOM 2976 N N . ASP A 1 391 ? 43.518 25.113 6.289 1.00 90.62 391 ASP A N 1
ATOM 2977 C CA . ASP A 1 391 ? 43.827 26.033 7.403 1.00 90.62 391 ASP A CA 1
ATOM 2978 C C . ASP A 1 391 ? 45.130 25.676 8.155 1.00 90.62 391 ASP A C 1
ATOM 2980 O O . ASP A 1 391 ? 45.551 26.361 9.090 1.00 90.62 391 ASP A O 1
ATOM 2984 N N . GLY A 1 392 ? 45.791 24.588 7.749 1.00 87.81 392 GLY A N 1
ATOM 2985 C CA . GLY A 1 392 ? 47.028 24.087 8.332 1.00 87.81 392 GLY A CA 1
ATOM 2986 C C . GLY A 1 392 ? 46.837 23.119 9.499 1.00 87.81 392 GLY A C 1
ATOM 2987 O O . GLY A 1 392 ? 47.838 22.518 9.912 1.00 87.81 392 GLY A O 1
ATOM 2988 N N . SER A 1 393 ? 45.608 22.924 9.992 1.00 88.44 393 SER A N 1
ATOM 2989 C CA . SER A 1 393 ? 45.269 21.931 11.017 1.00 88.44 393 SER A CA 1
ATOM 2990 C C . SER A 1 393 ? 45.414 20.502 10.481 1.00 88.44 393 SER A C 1
ATOM 2992 O O . SER A 1 393 ? 45.466 20.268 9.275 1.00 88.44 393 SER A O 1
ATOM 2994 N N . THR A 1 394 ? 45.548 19.513 11.367 1.00 89.38 394 THR A N 1
ATOM 2995 C CA . THR A 1 394 ? 45.662 18.096 10.978 1.00 89.38 394 THR A CA 1
ATOM 2996 C C . THR A 1 394 ? 44.564 17.282 11.641 1.00 89.38 394 THR A C 1
ATOM 2998 O O . THR A 1 394 ? 44.431 17.302 12.862 1.00 89.38 394 THR A O 1
ATOM 3001 N N . ILE A 1 395 ? 43.813 16.527 10.839 1.00 85.44 395 ILE A N 1
ATOM 3002 C CA . ILE A 1 395 ? 42.797 15.586 11.311 1.00 85.44 395 ILE A CA 1
ATOM 3003 C C . ILE A 1 395 ? 43.348 14.165 11.216 1.00 85.44 395 ILE A C 1
ATOM 3005 O O . ILE A 1 395 ? 43.799 13.743 10.156 1.00 85.44 395 ILE A O 1
ATOM 3009 N N . ALA A 1 396 ? 43.288 13.422 12.325 1.00 77.31 396 ALA A N 1
ATOM 3010 C CA . ALA A 1 396 ? 43.870 12.082 12.445 1.00 77.31 396 ALA A CA 1
ATOM 3011 C C . ALA A 1 396 ? 43.083 10.973 11.715 1.00 77.31 396 ALA A C 1
ATOM 3013 O O . ALA A 1 396 ? 43.653 9.947 11.362 1.00 77.31 396 ALA A O 1
ATOM 3014 N N . SER A 1 397 ? 41.779 11.159 11.493 1.00 82.94 397 SER A N 1
ATOM 3015 C CA . SER A 1 397 ? 40.929 10.203 10.771 1.00 82.94 397 SER A CA 1
ATOM 3016 C C . SER A 1 397 ? 40.009 10.970 9.831 1.00 82.94 397 SER A C 1
ATOM 3018 O O . SER A 1 397 ? 39.072 11.631 10.276 1.00 82.94 397 SER A O 1
ATOM 3020 N N . ALA A 1 398 ? 40.313 10.939 8.537 1.00 91.06 398 ALA A N 1
ATOM 3021 C CA . ALA A 1 398 ? 39.533 11.595 7.497 1.00 91.06 398 ALA A CA 1
ATOM 3022 C C . ALA A 1 398 ? 39.333 10.665 6.299 1.00 91.06 398 ALA A C 1
ATOM 3024 O O . ALA A 1 398 ? 40.155 9.783 6.055 1.00 91.06 398 ALA A O 1
ATOM 3025 N N . ILE A 1 399 ? 38.261 10.892 5.541 1.00 96.06 399 ILE A N 1
ATOM 3026 C CA . ILE A 1 399 ? 38.087 10.360 4.192 1.00 96.06 399 ILE A CA 1
ATOM 3027 C C . ILE A 1 399 ? 38.506 11.458 3.217 1.00 96.06 399 ILE A C 1
ATOM 3029 O O . ILE A 1 399 ? 37.799 12.448 3.031 1.00 96.06 399 ILE A O 1
ATOM 3033 N N . LEU A 1 400 ? 39.660 11.278 2.589 1.00 96.19 400 LEU A N 1
ATOM 3034 C CA . LEU A 1 400 ? 40.091 12.091 1.468 1.00 96.19 400 LEU A CA 1
ATOM 3035 C C . LEU A 1 400 ? 39.441 11.567 0.192 1.00 96.19 400 LEU A C 1
ATOM 3037 O O . LEU A 1 400 ? 39.681 10.430 -0.198 1.00 96.19 400 LEU A O 1
ATOM 3041 N N . THR A 1 401 ? 38.661 12.403 -0.471 1.00 96.81 401 THR A N 1
ATOM 3042 C CA . THR A 1 401 ? 38.007 12.111 -1.744 1.00 96.81 401 THR A CA 1
ATOM 3043 C C . THR A 1 401 ? 38.587 12.968 -2.858 1.00 96.81 401 THR A C 1
ATOM 3045 O O . THR A 1 401 ? 38.904 14.137 -2.653 1.00 96.81 401 THR A O 1
ATOM 3048 N N . SER A 1 402 ? 38.691 12.399 -4.052 1.00 95.75 402 SER A N 1
ATOM 3049 C CA . SER A 1 402 ? 38.907 13.151 -5.281 1.00 95.75 402 SER A CA 1
ATOM 3050 C C . SER A 1 402 ? 37.848 12.735 -6.298 1.00 95.75 402 SER A C 1
ATOM 3052 O O . SER A 1 402 ? 37.720 11.532 -6.561 1.00 95.75 402 SER A O 1
ATOM 3054 N N . PRO A 1 403 ? 37.043 13.677 -6.822 1.00 95.75 403 PRO A N 1
ATOM 3055 C CA . PRO A 1 403 ? 36.065 13.390 -7.864 1.00 95.75 403 PRO A CA 1
ATOM 3056 C C . PRO A 1 403 ? 36.721 12.811 -9.122 1.00 95.75 403 PRO A C 1
ATOM 3058 O O . PRO A 1 403 ? 37.932 12.902 -9.315 1.00 95.75 403 PRO A O 1
ATOM 3061 N N . GLN A 1 404 ? 35.919 12.232 -10.019 1.00 95.12 404 GLN A N 1
ATOM 3062 C CA . GLN A 1 404 ? 36.400 11.903 -11.364 1.00 95.12 404 GLN A CA 1
ATOM 3063 C C . GLN A 1 404 ? 37.075 13.128 -11.996 1.00 95.12 404 GLN A C 1
ATOM 3065 O O . GLN A 1 404 ? 36.473 14.197 -12.021 1.00 95.12 404 GLN A O 1
ATOM 3070 N N . ASN A 1 405 ? 38.282 12.962 -12.545 1.00 90.75 405 ASN A N 1
ATOM 3071 C CA . ASN A 1 405 ? 39.088 14.048 -13.102 1.00 90.75 405 ASN A CA 1
ATOM 3072 C C . ASN A 1 405 ? 38.527 14.545 -14.452 1.00 90.75 405 ASN A C 1
ATOM 3074 O O . ASN A 1 405 ? 39.073 14.282 -15.524 1.00 90.75 405 ASN A O 1
ATOM 3078 N N . LYS A 1 406 ? 37.372 15.206 -14.390 1.00 87.25 406 LYS A N 1
ATOM 3079 C CA . LYS A 1 406 ? 36.627 15.820 -15.486 1.00 87.25 406 LYS A CA 1
ATOM 3080 C C . LYS A 1 406 ? 35.883 17.039 -14.935 1.00 87.25 406 LYS A C 1
ATOM 3082 O O . LYS A 1 406 ? 35.632 17.127 -13.738 1.00 87.25 406 LYS A O 1
ATOM 3087 N N . TYR A 1 407 ? 35.520 17.966 -15.816 1.00 83.88 407 TYR A N 1
ATOM 3088 C CA . TYR A 1 407 ? 34.596 19.047 -15.483 1.00 83.88 407 TYR A CA 1
ATOM 3089 C C . TYR A 1 407 ? 33.297 18.485 -14.875 1.00 83.88 407 TYR A C 1
ATOM 3091 O O . TYR A 1 407 ? 32.715 17.564 -15.457 1.00 83.88 407 TYR A O 1
ATOM 3099 N N . ASP A 1 408 ? 32.897 18.998 -13.709 1.00 79.25 408 ASP A N 1
ATOM 3100 C CA . ASP A 1 408 ? 31.741 18.548 -12.910 1.00 79.25 408 ASP A CA 1
ATOM 3101 C C . ASP A 1 408 ? 31.740 17.038 -12.585 1.00 79.25 408 ASP A C 1
ATOM 3103 O O . ASP A 1 408 ? 30.695 16.399 -12.425 1.00 79.25 408 ASP A O 1
ATOM 3107 N N . GLY A 1 409 ? 32.928 16.430 -12.504 1.00 87.81 409 GLY A N 1
ATOM 3108 C CA . GLY A 1 409 ? 33.075 15.051 -12.054 1.00 87.81 409 GLY A CA 1
ATOM 3109 C C . GLY A 1 409 ? 32.586 14.873 -10.616 1.00 87.81 409 GLY A C 1
ATOM 3110 O O . GLY A 1 409 ? 32.605 15.801 -9.818 1.00 87.81 409 GLY A O 1
ATOM 3111 N N . TYR A 1 410 ? 32.162 13.666 -10.250 1.00 95.25 410 TYR A N 1
ATOM 3112 C CA . TYR A 1 410 ? 31.751 13.361 -8.877 1.00 95.25 410 TYR A CA 1
ATOM 3113 C C . TYR A 1 410 ? 32.370 12.059 -8.392 1.00 95.25 410 TYR A C 1
ATOM 3115 O O . TYR A 1 410 ? 32.775 11.215 -9.192 1.00 95.25 410 TYR A O 1
ATOM 3123 N N . ILE A 1 411 ? 32.407 11.885 -7.078 1.00 95.50 411 ILE A N 1
ATOM 3124 C CA . ILE A 1 411 ? 32.596 10.597 -6.424 1.00 95.50 411 ILE A CA 1
ATOM 3125 C C . ILE A 1 411 ? 31.591 10.472 -5.279 1.00 95.50 411 ILE A C 1
ATOM 3127 O O . ILE A 1 411 ? 31.345 11.429 -4.549 1.00 95.50 411 ILE A O 1
ATOM 3131 N N . GLN A 1 412 ? 30.981 9.300 -5.147 1.00 94.88 412 GLN A N 1
ATOM 3132 C CA . GLN A 1 412 ? 29.942 9.023 -4.163 1.00 94.88 412 GLN A CA 1
ATOM 3133 C C . GLN A 1 412 ? 30.204 7.681 -3.483 1.00 94.88 412 GLN A C 1
ATOM 3135 O O . GLN A 1 412 ? 30.405 6.687 -4.180 1.00 94.88 412 GLN A O 1
ATOM 3140 N N . GLY A 1 413 ? 30.157 7.651 -2.151 1.00 87.81 413 GLY A N 1
ATOM 3141 C CA . GLY A 1 413 ? 30.218 6.438 -1.334 1.00 87.81 413 GLY A CA 1
ATOM 3142 C C . GLY A 1 413 ? 28.884 6.182 -0.634 1.00 87.81 413 GLY A C 1
ATOM 3143 O O . GLY A 1 413 ? 28.452 6.996 0.179 1.00 87.81 413 GLY A O 1
ATOM 3144 N N . THR A 1 414 ? 28.230 5.060 -0.942 1.00 83.19 414 THR A N 1
ATOM 3145 C CA . THR A 1 414 ? 26.952 4.640 -0.338 1.00 83.19 414 THR A CA 1
ATOM 3146 C C . THR A 1 414 ? 27.188 3.613 0.766 1.00 83.19 414 THR A C 1
ATOM 3148 O O . THR A 1 414 ? 27.552 2.469 0.492 1.00 83.19 414 THR A O 1
ATOM 3151 N N . PHE A 1 415 ? 26.948 3.995 2.015 1.00 81.69 415 PHE A N 1
ATOM 3152 C CA . PHE A 1 415 ? 27.252 3.193 3.199 1.00 81.69 415 PHE A CA 1
ATOM 3153 C C . PHE A 1 415 ? 26.155 2.145 3.493 1.00 81.69 415 PHE A C 1
ATOM 3155 O O . PHE A 1 415 ? 25.055 2.212 2.928 1.00 81.69 415 PHE A O 1
ATOM 3162 N N . PRO A 1 416 ? 26.442 1.116 4.311 1.00 67.44 416 PRO A N 1
ATOM 3163 C CA . PRO A 1 416 ? 25.453 0.135 4.758 1.00 67.44 416 PRO A CA 1
ATOM 3164 C C . PRO A 1 416 ? 24.227 0.757 5.441 1.00 67.44 416 PRO A C 1
ATOM 3166 O O . PRO A 1 416 ? 24.247 1.912 5.866 1.00 67.44 416 PRO A O 1
ATOM 3169 N N . THR A 1 417 ? 23.153 -0.028 5.554 1.00 55.88 417 THR A N 1
ATOM 3170 C CA . THR A 1 417 ? 21.914 0.413 6.203 1.00 55.88 417 THR A CA 1
ATOM 3171 C C . THR A 1 417 ? 22.161 0.800 7.660 1.00 55.88 417 THR A C 1
ATOM 3173 O O . THR A 1 417 ? 22.744 0.038 8.429 1.00 55.88 417 THR A O 1
ATOM 3176 N N . PHE A 1 418 ? 21.662 1.969 8.033 1.00 64.44 418 PHE A N 1
ATOM 3177 C CA . PHE A 1 418 ? 21.665 2.534 9.365 1.00 64.44 418 PHE A CA 1
ATOM 3178 C C . PHE A 1 418 ? 20.218 2.823 9.773 1.00 64.44 418 PHE A C 1
ATOM 3180 O O . PHE A 1 418 ? 19.471 3.463 9.031 1.00 64.44 418 PHE A O 1
ATOM 3187 N N . THR A 1 419 ? 19.816 2.339 10.947 1.00 63.03 419 THR A N 1
ATOM 3188 C CA . THR A 1 419 ? 18.521 2.693 11.538 1.00 63.03 419 THR A CA 1
ATOM 3189 C C . THR A 1 419 ? 18.716 3.910 12.418 1.00 63.03 419 THR A C 1
ATOM 3191 O O . THR A 1 419 ? 19.346 3.813 13.473 1.00 63.03 419 THR A O 1
ATOM 3194 N N . VAL A 1 420 ? 18.174 5.041 11.980 1.00 57.91 420 VAL A N 1
ATOM 3195 C CA . VAL A 1 420 ? 18.308 6.300 12.709 1.00 57.91 420 VAL A CA 1
ATOM 3196 C C . VAL A 1 420 ? 17.495 6.234 13.993 1.00 57.91 420 VAL A C 1
ATOM 3198 O O . VAL A 1 420 ? 16.325 5.855 13.979 1.00 57.91 420 VAL A O 1
ATOM 3201 N N . GLN A 1 421 ? 18.122 6.587 15.110 1.00 55.16 421 GLN A N 1
ATOM 3202 C CA . GLN A 1 421 ? 17.460 6.722 16.400 1.00 55.16 421 GLN A CA 1
ATOM 3203 C C . GLN A 1 421 ? 17.249 8.202 16.739 1.00 55.16 421 GLN A C 1
ATOM 3205 O O . GLN A 1 421 ? 18.006 9.060 16.271 1.00 55.16 421 GLN A O 1
ATOM 3210 N N . PRO A 1 422 ? 16.246 8.519 17.573 1.00 48.66 422 PRO A N 1
ATOM 3211 C CA . PRO A 1 422 ? 16.080 9.860 18.115 1.00 48.66 422 PRO A CA 1
ATOM 3212 C C . PRO A 1 422 ? 17.383 10.407 18.715 1.00 48.66 422 PRO A C 1
ATOM 3214 O O . PRO A 1 422 ? 18.014 9.752 19.546 1.00 48.66 422 PRO A O 1
ATOM 3217 N N . GLY A 1 423 ? 17.779 11.612 18.300 1.00 60.16 423 GLY A N 1
ATOM 3218 C CA . GLY A 1 423 ? 18.977 12.291 18.799 1.00 60.16 423 GLY A CA 1
ATOM 3219 C C . GLY A 1 423 ? 20.289 11.914 18.106 1.00 60.16 423 GLY A C 1
ATOM 3220 O O . GLY A 1 423 ? 21.314 12.511 18.428 1.00 60.16 423 GLY A O 1
ATOM 3221 N N . ASP A 1 424 ? 20.295 10.977 17.154 1.00 72.44 424 ASP A N 1
ATOM 3222 C CA . ASP A 1 424 ? 21.479 10.720 16.329 1.00 72.44 424 ASP A CA 1
ATOM 3223 C C . ASP A 1 424 ? 21.858 11.989 15.529 1.00 72.44 424 ASP A C 1
ATOM 3225 O O . ASP A 1 424 ? 21.004 12.637 14.921 1.00 72.44 424 ASP A O 1
ATOM 3229 N N . ARG A 1 425 ? 23.148 12.353 15.503 1.00 82.25 425 ARG A N 1
ATOM 3230 C CA . ARG A 1 425 ? 23.666 13.522 14.767 1.00 82.25 425 ARG A CA 1
ATOM 3231 C C . ARG A 1 425 ? 24.830 13.154 13.862 1.00 82.25 425 ARG A C 1
ATOM 3233 O O . ARG A 1 425 ? 25.776 12.515 14.313 1.00 82.25 425 ARG A O 1
ATOM 3240 N N . PHE A 1 426 ? 24.804 13.593 12.607 1.00 91.00 426 PHE A N 1
ATOM 3241 C CA . PHE A 1 426 ? 25.951 13.488 11.708 1.00 91.00 426 PHE A CA 1
ATOM 3242 C C . PHE A 1 426 ? 26.938 14.626 11.974 1.00 91.00 426 PHE A C 1
ATOM 3244 O O . PHE A 1 426 ? 26.581 15.793 11.862 1.00 91.00 426 PHE A O 1
ATOM 3251 N N . GLN A 1 427 ? 28.185 14.285 12.273 1.00 88.00 427 GLN A N 1
ATOM 3252 C CA . GLN A 1 427 ? 29.273 15.213 12.550 1.00 88.00 427 GLN A CA 1
ATOM 3253 C C . GLN A 1 427 ? 30.436 14.984 11.593 1.00 88.00 427 GLN A C 1
ATOM 3255 O O . GLN A 1 427 ? 30.863 13.846 11.409 1.00 88.00 427 GLN A O 1
ATOM 3260 N N . ALA A 1 428 ? 30.973 16.060 11.022 1.00 92.88 428 ALA A N 1
ATOM 3261 C CA . ALA A 1 428 ? 32.181 16.043 10.200 1.00 92.88 428 ALA A CA 1
ATOM 3262 C C . ALA A 1 428 ? 32.861 17.422 10.197 1.00 92.88 428 ALA A C 1
ATOM 3264 O O . ALA A 1 428 ? 32.252 18.424 10.552 1.00 92.88 428 ALA A O 1
ATOM 3265 N N . THR A 1 429 ? 34.103 17.491 9.737 1.00 92.00 429 THR A N 1
ATOM 3266 C CA . THR A 1 429 ? 34.741 18.729 9.268 1.00 92.00 429 THR A CA 1
ATOM 3267 C C . THR A 1 429 ? 34.954 18.598 7.766 1.00 92.00 429 THR A C 1
ATOM 3269 O O . THR A 1 429 ? 35.453 17.568 7.331 1.00 92.00 429 THR A O 1
ATOM 3272 N N . VAL A 1 430 ? 34.587 19.587 6.959 1.00 94.56 430 VAL A N 1
ATOM 3273 C CA . VAL A 1 430 ? 34.817 19.583 5.507 1.00 94.56 430 VAL A CA 1
ATOM 3274 C C . VAL A 1 430 ? 35.807 20.678 5.107 1.00 94.56 430 VAL A C 1
ATOM 3276 O O . VAL A 1 430 ? 35.879 21.718 5.763 1.00 94.56 430 VAL A O 1
ATOM 3279 N N . GLY A 1 431 ? 36.601 20.416 4.069 1.00 93.25 431 GLY A N 1
ATOM 3280 C CA . GLY A 1 431 ? 37.611 21.340 3.538 1.00 93.25 431 GLY A CA 1
ATOM 3281 C C . GLY A 1 431 ? 38.491 20.687 2.467 1.00 93.25 431 GLY A C 1
ATOM 3282 O O . GLY A 1 431 ? 38.340 19.498 2.170 1.00 93.25 431 GLY A O 1
ATOM 3283 N N . CYS A 1 432 ? 39.431 21.433 1.899 1.00 95.44 432 CYS A N 1
ATOM 3284 C CA . CYS A 1 432 ? 40.461 20.921 0.996 1.00 95.44 432 CYS A CA 1
ATOM 3285 C C . CYS A 1 432 ? 41.666 20.339 1.760 1.00 95.44 432 CYS A C 1
ATOM 3287 O O . CYS A 1 432 ? 41.998 20.743 2.879 1.00 95.44 432 CYS A O 1
ATOM 3289 N N . GLU A 1 433 ? 42.386 19.407 1.130 1.00 95.75 433 GLU A N 1
ATOM 3290 C CA . GLU A 1 433 ? 43.729 19.028 1.578 1.00 95.75 433 GLU A CA 1
ATOM 3291 C C . GLU A 1 433 ? 44.699 20.214 1.423 1.00 95.75 433 GLU A C 1
ATOM 3293 O O . GLU A 1 433 ? 44.611 21.005 0.482 1.00 95.75 433 GLU A O 1
ATOM 3298 N N . HIS A 1 434 ? 45.649 20.345 2.348 1.00 92.19 434 HIS A N 1
ATOM 3299 C CA . HIS A 1 434 ? 46.634 21.421 2.348 1.00 92.19 434 HIS A CA 1
ATOM 3300 C C . HIS A 1 434 ? 47.390 21.507 1.009 1.00 92.19 434 HIS A C 1
ATOM 3302 O O . HIS A 1 434 ? 47.909 20.506 0.517 1.00 92.19 434 HIS A O 1
ATOM 3308 N N . ASN A 1 435 ? 47.490 22.719 0.449 1.00 87.00 435 ASN A N 1
ATOM 3309 C CA . ASN A 1 435 ? 48.059 23.025 -0.876 1.00 87.00 435 ASN A CA 1
ATOM 3310 C C . ASN A 1 435 ? 47.304 22.437 -2.090 1.00 87.00 435 ASN A C 1
ATOM 3312 O O . ASN A 1 435 ? 47.804 22.535 -3.213 1.00 87.00 435 ASN A O 1
ATOM 3316 N N . ALA A 1 436 ? 46.116 21.849 -1.909 1.00 91.19 436 ALA A N 1
ATOM 3317 C CA . ALA A 1 436 ? 45.258 21.446 -3.020 1.00 91.19 436 ALA A CA 1
ATOM 3318 C C . ALA A 1 436 ? 44.299 22.579 -3.405 1.00 91.19 436 ALA A C 1
ATOM 3320 O O . ALA A 1 436 ? 43.539 23.055 -2.569 1.00 91.19 436 ALA A O 1
ATOM 3321 N N . ASN A 1 437 ? 44.283 22.983 -4.675 1.00 87.00 437 ASN A N 1
ATOM 3322 C CA . ASN A 1 437 ? 43.400 24.044 -5.180 1.00 87.00 437 ASN A CA 1
ATOM 3323 C C . ASN A 1 437 ? 41.986 23.509 -5.450 1.00 87.00 437 ASN A C 1
ATOM 3325 O O . ASN A 1 437 ? 41.508 23.598 -6.579 1.00 87.00 437 ASN A O 1
ATOM 3329 N N . CYS A 1 438 ? 41.358 22.906 -4.437 1.00 90.62 438 CYS A N 1
ATOM 3330 C CA . CYS A 1 438 ? 40.078 22.243 -4.623 1.00 90.62 438 CYS A CA 1
ATOM 3331 C C . CYS A 1 438 ? 38.925 23.249 -4.751 1.00 90.62 438 CYS A C 1
ATOM 3333 O O . CYS A 1 438 ? 38.918 24.287 -4.085 1.00 90.62 438 CYS A O 1
ATOM 3335 N N . TYR A 1 439 ? 37.962 22.949 -5.620 1.00 92.94 439 TYR A N 1
ATOM 3336 C CA . TYR A 1 439 ? 36.690 23.653 -5.719 1.00 92.94 439 TYR A CA 1
ATOM 3337 C C . TYR A 1 439 ? 35.563 22.632 -5.902 1.00 92.94 439 TYR A C 1
ATOM 3339 O O . TYR A 1 439 ? 35.304 22.164 -7.008 1.00 92.94 439 TYR A O 1
ATOM 3347 N N . VAL A 1 440 ? 34.911 22.251 -4.800 1.00 94.75 440 VAL A N 1
ATOM 3348 C CA . VAL A 1 440 ? 34.004 21.095 -4.737 1.00 94.75 440 VAL A CA 1
ATOM 3349 C C . VAL A 1 440 ? 32.704 21.396 -3.997 1.00 94.75 440 VAL A C 1
ATOM 3351 O O . VAL A 1 440 ? 32.638 22.278 -3.155 1.00 94.75 440 VAL A O 1
ATOM 3354 N N . THR A 1 441 ? 31.664 20.605 -4.236 1.00 93.31 441 THR A N 1
ATOM 3355 C CA . THR A 1 441 ? 30.458 20.538 -3.411 1.00 93.31 441 THR A CA 1
ATOM 3356 C C . THR A 1 441 ? 30.400 19.209 -2.661 1.00 93.31 441 THR A C 1
ATOM 3358 O O . THR A 1 441 ? 30.336 18.144 -3.273 1.00 93.31 441 THR A O 1
ATOM 3361 N N . PHE A 1 442 ? 30.344 19.267 -1.335 1.00 95.19 442 PHE A N 1
ATOM 3362 C CA . PHE A 1 442 ? 30.022 18.154 -0.449 1.00 95.19 442 PHE A CA 1
ATOM 3363 C C . PHE A 1 442 ? 28.503 17.971 -0.347 1.00 95.19 442 PHE A C 1
ATOM 3365 O O . PHE A 1 442 ? 27.764 18.953 -0.256 1.00 95.19 442 PHE A O 1
ATOM 3372 N N . ARG A 1 443 ? 28.017 16.724 -0.322 1.00 95.19 443 ARG A N 1
ATOM 3373 C CA . ARG A 1 443 ? 26.624 16.385 0.010 1.00 95.19 443 ARG A CA 1
ATOM 3374 C C . ARG A 1 443 ? 26.555 15.189 0.950 1.00 95.19 443 ARG A C 1
ATOM 3376 O O . ARG A 1 443 ? 27.214 14.179 0.711 1.00 95.19 443 ARG A O 1
ATOM 3383 N N . LEU A 1 444 ? 25.718 15.306 1.977 1.00 93.62 444 LEU A N 1
ATOM 3384 C CA . LEU A 1 444 ? 25.200 14.166 2.727 1.00 93.62 444 LEU A CA 1
ATOM 3385 C C . LEU A 1 444 ? 23.822 13.839 2.157 1.00 93.62 444 LEU A C 1
ATOM 3387 O O . LEU A 1 444 ? 22.935 14.693 2.147 1.00 93.62 444 LEU A O 1
ATOM 3391 N N . GLU A 1 445 ? 23.641 12.616 1.681 1.00 90.06 445 GLU A N 1
ATOM 3392 C CA . GLU A 1 445 ? 22.386 12.136 1.104 1.00 90.06 445 GLU A CA 1
ATOM 3393 C C . GLU A 1 445 ? 21.945 10.842 1.809 1.00 90.06 445 GLU A C 1
ATOM 3395 O O . GLU A 1 445 ? 22.727 10.212 2.527 1.00 90.06 445 GLU A O 1
ATOM 3400 N N . TYR A 1 446 ? 20.689 10.436 1.622 1.00 80.50 446 TYR A N 1
ATOM 3401 C CA . TYR A 1 446 ? 20.168 9.165 2.131 1.00 80.50 446 TYR A CA 1
ATOM 3402 C C . TYR A 1 446 ? 19.289 8.440 1.103 1.00 80.50 446 TYR A C 1
ATOM 3404 O O . TYR A 1 446 ? 18.671 9.061 0.236 1.00 80.50 446 TYR A O 1
ATOM 3412 N N . LEU A 1 447 ? 19.235 7.112 1.215 1.00 63.41 447 LEU A N 1
ATOM 3413 C CA . LEU A 1 447 ? 18.444 6.201 0.383 1.00 63.41 447 LEU A CA 1
ATOM 3414 C C . LEU A 1 447 ? 17.463 5.405 1.249 1.00 63.41 447 LEU A C 1
ATOM 3416 O O . LEU A 1 447 ? 17.870 4.792 2.238 1.00 63.41 447 LEU A O 1
ATOM 3420 N N . THR A 1 448 ? 16.195 5.359 0.844 1.00 59.12 448 THR A N 1
ATOM 3421 C CA . THR A 1 448 ? 15.177 4.456 1.409 1.00 59.12 448 THR A CA 1
ATOM 3422 C C . THR A 1 448 ? 15.114 3.145 0.614 1.00 59.12 448 THR A C 1
ATOM 3424 O O . THR A 1 448 ? 15.684 3.051 -0.472 1.00 59.12 448 THR A O 1
ATOM 3427 N N . ALA A 1 449 ? 14.405 2.131 1.129 1.00 43.12 449 ALA A N 1
ATOM 3428 C CA . ALA A 1 449 ? 14.359 0.762 0.585 1.00 43.12 449 ALA A CA 1
ATOM 3429 C C . ALA A 1 449 ? 13.898 0.615 -0.890 1.00 43.12 449 ALA A C 1
ATOM 3431 O O . ALA A 1 449 ? 13.978 -0.481 -1.437 1.00 43.12 449 ALA A O 1
ATOM 3432 N N . GLY A 1 450 ? 13.473 1.696 -1.555 1.00 40.69 450 GLY A N 1
ATOM 3433 C CA . GLY A 1 450 ? 13.155 1.719 -2.989 1.00 40.69 450 GLY A CA 1
ATOM 3434 C C . GLY A 1 450 ? 13.316 3.090 -3.659 1.00 40.69 450 GLY A C 1
ATOM 3435 O O . GLY A 1 450 ? 12.678 3.334 -4.678 1.00 40.69 450 GLY A O 1
ATOM 3436 N N . GLY A 1 451 ? 14.095 4.014 -3.079 1.00 47.22 451 GLY A N 1
ATOM 3437 C CA . GLY A 1 451 ? 14.137 5.423 -3.503 1.00 47.22 451 GLY A CA 1
ATOM 3438 C C . GLY A 1 451 ? 15.460 5.882 -4.128 1.00 47.22 451 GLY A C 1
ATOM 3439 O O . GLY A 1 451 ? 16.519 5.333 -3.838 1.00 47.22 451 GLY A O 1
ATOM 3440 N N . ALA A 1 452 ? 15.403 6.938 -4.950 1.00 46.66 452 ALA A N 1
ATOM 3441 C CA . ALA A 1 452 ? 16.582 7.682 -5.410 1.00 46.66 452 ALA A CA 1
ATOM 3442 C C . ALA A 1 452 ? 17.255 8.453 -4.245 1.00 46.66 452 ALA A C 1
ATOM 3444 O O . ALA A 1 452 ? 16.554 8.802 -3.289 1.00 46.66 452 ALA A O 1
ATOM 3445 N N . PRO A 1 453 ? 18.578 8.741 -4.303 1.00 65.94 453 PRO A N 1
ATOM 3446 C CA . PRO A 1 453 ? 19.264 9.497 -3.254 1.00 65.94 453 PRO A CA 1
ATOM 3447 C C . PRO A 1 453 ? 18.597 10.854 -3.008 1.00 65.94 453 PRO A C 1
ATOM 3449 O O . PRO A 1 453 ? 18.371 11.619 -3.947 1.00 65.94 453 PRO A O 1
ATOM 3452 N N . ARG A 1 454 ? 18.294 11.158 -1.744 1.00 73.12 454 ARG A N 1
ATOM 3453 C CA . ARG A 1 454 ? 17.738 12.446 -1.314 1.00 73.12 454 ARG A CA 1
ATOM 3454 C C . ARG A 1 454 ? 18.802 13.254 -0.591 1.00 73.12 454 ARG A C 1
ATOM 3456 O O . ARG A 1 454 ? 19.421 12.751 0.344 1.00 73.12 454 ARG A O 1
ATOM 3463 N N . ILE A 1 455 ? 18.993 14.507 -0.998 1.00 77.75 455 ILE A N 1
ATOM 3464 C CA . ILE A 1 455 ? 19.975 15.404 -0.380 1.00 77.75 455 ILE A CA 1
ATOM 3465 C C . ILE A 1 455 ? 19.473 15.812 1.006 1.00 77.75 455 ILE A C 1
ATOM 3467 O O . ILE A 1 455 ? 18.419 16.430 1.124 1.00 77.75 455 ILE A O 1
ATOM 3471 N N . PHE A 1 456 ? 20.239 15.474 2.042 1.00 74.81 456 PHE A N 1
ATOM 3472 C CA . PHE A 1 456 ? 19.996 15.909 3.418 1.00 74.81 456 PHE A CA 1
ATOM 3473 C C . PHE A 1 456 ? 20.720 17.222 3.722 1.00 74.81 456 PHE A C 1
ATOM 3475 O O . PHE A 1 456 ? 20.185 18.095 4.395 1.00 74.81 456 PHE A O 1
ATOM 3482 N N . TRP A 1 457 ? 21.938 17.379 3.200 1.00 89.94 457 TRP A N 1
ATOM 3483 C CA . TRP A 1 457 ? 22.754 18.577 3.382 1.00 89.94 457 TRP A CA 1
ATOM 3484 C C . TRP A 1 457 ? 23.745 18.756 2.229 1.00 89.94 457 TRP A C 1
ATOM 3486 O O . TRP A 1 457 ? 24.173 17.769 1.625 1.00 89.94 457 TRP A O 1
ATOM 3496 N N . LYS A 1 458 ? 24.120 20.007 1.927 1.00 89.75 458 LYS A N 1
ATOM 3497 C CA . LYS A 1 458 ? 25.131 20.352 0.918 1.00 89.75 458 LYS A CA 1
ATOM 3498 C C . LYS A 1 458 ? 25.978 21.560 1.332 1.00 89.75 458 LYS A C 1
ATOM 3500 O O . LYS A 1 458 ? 25.455 22.481 1.954 1.00 89.75 458 LYS A O 1
ATOM 3505 N N . TRP A 1 459 ? 27.236 21.590 0.902 1.00 88.06 459 TRP A N 1
ATOM 3506 C CA . TRP A 1 459 ? 28.156 22.720 1.073 1.00 88.06 459 TRP A CA 1
ATOM 3507 C C . TRP A 1 459 ? 29.126 22.815 -0.098 1.00 88.06 459 TRP A C 1
ATOM 3509 O O . TRP A 1 459 ? 29.626 21.784 -0.537 1.00 88.06 459 TRP A O 1
ATOM 3519 N N . THR A 1 460 ? 29.399 24.020 -0.596 1.00 91.19 460 THR A N 1
ATOM 3520 C CA . THR A 1 460 ? 30.404 24.241 -1.644 1.00 91.19 460 THR A CA 1
ATOM 3521 C C . THR A 1 460 ? 31.643 24.868 -1.030 1.00 91.19 460 THR A C 1
ATOM 3523 O O . THR A 1 460 ? 31.555 25.936 -0.438 1.00 91.19 460 THR A O 1
ATOM 3526 N N . GLU A 1 461 ? 32.770 24.197 -1.213 1.00 87.81 461 GLU A N 1
ATOM 3527 C CA . GLU A 1 461 ? 34.088 24.548 -0.714 1.00 87.81 461 GLU A CA 1
ATOM 3528 C C . GLU A 1 461 ? 34.984 25.019 -1.852 1.00 87.81 461 GLU A C 1
ATOM 3530 O O . GLU A 1 461 ? 35.032 24.378 -2.905 1.00 87.81 461 GLU A O 1
ATOM 3535 N N . LYS A 1 462 ? 35.741 26.090 -1.623 1.00 90.38 462 LYS A N 1
ATOM 3536 C CA . LYS A 1 462 ? 36.846 26.514 -2.478 1.00 90.38 462 LYS A CA 1
ATOM 3537 C C . LYS A 1 462 ? 38.056 26.707 -1.579 1.00 90.38 462 LYS A C 1
ATOM 3539 O O . LYS A 1 462 ? 37.906 27.290 -0.524 1.00 90.38 462 LYS A O 1
ATOM 3544 N N . ASN A 1 463 ? 39.254 26.296 -1.997 1.00 87.69 463 ASN A N 1
ATOM 3545 C CA . ASN A 1 463 ? 40.412 26.530 -1.135 1.00 87.69 463 ASN A CA 1
ATOM 3546 C C . ASN A 1 463 ? 40.614 28.038 -0.881 1.00 87.69 463 ASN A C 1
ATOM 3548 O O . ASN A 1 463 ? 40.981 28.798 -1.786 1.00 87.69 463 ASN A O 1
ATOM 3552 N N . GLU A 1 464 ? 40.376 28.449 0.357 1.00 89.94 464 GLU A N 1
ATOM 3553 C CA . GLU A 1 464 ? 40.462 29.822 0.858 1.00 89.94 464 GLU A CA 1
ATOM 3554 C C . GLU A 1 464 ? 41.185 29.898 2.209 1.00 89.94 464 GLU A C 1
ATOM 3556 O O . GLU A 1 464 ? 41.242 30.962 2.836 1.00 89.94 464 GLU A O 1
ATOM 3561 N N . GLY A 1 465 ? 41.753 28.770 2.651 1.00 86.75 465 GLY A N 1
ATOM 3562 C CA . GLY A 1 465 ? 42.491 28.644 3.902 1.00 86.75 465 GLY A CA 1
ATOM 3563 C C . GLY A 1 465 ? 41.589 28.534 5.131 1.00 86.75 465 GLY A C 1
ATOM 3564 O O . GLY A 1 465 ? 42.015 28.911 6.224 1.00 86.75 465 GLY A O 1
ATOM 3565 N N . LYS A 1 466 ? 40.349 28.055 4.968 1.00 85.81 466 LYS A N 1
ATOM 3566 C CA . LYS A 1 466 ? 39.372 27.850 6.049 1.00 85.81 466 LYS A CA 1
ATOM 3567 C C . LYS A 1 466 ? 38.822 26.430 6.027 1.00 85.81 466 LYS A C 1
ATOM 3569 O O . LYS A 1 466 ? 38.918 25.735 5.035 1.00 85.81 466 LYS A O 1
ATOM 3574 N N . THR A 1 467 ? 38.261 25.986 7.144 1.00 86.06 467 THR A N 1
ATOM 3575 C CA . THR A 1 467 ? 37.604 24.679 7.252 1.00 86.06 467 THR A CA 1
ATOM 3576 C C . THR A 1 467 ? 36.249 24.846 7.926 1.00 86.06 467 THR A C 1
ATOM 3578 O O . THR A 1 467 ? 36.032 25.804 8.677 1.00 86.06 467 THR A O 1
ATOM 3581 N N . TYR A 1 468 ? 35.322 23.923 7.661 1.00 85.06 468 TYR A N 1
ATOM 3582 C CA . TYR A 1 468 ? 33.929 24.055 8.091 1.00 85.06 468 TYR A CA 1
ATOM 3583 C C . TYR A 1 468 ? 33.466 22.839 8.885 1.00 85.06 468 TYR A C 1
ATOM 3585 O O . TYR A 1 468 ? 33.558 21.702 8.430 1.00 85.06 468 TYR A O 1
ATOM 3593 N N . SER A 1 469 ? 32.931 23.076 10.080 1.00 84.25 469 SER A N 1
ATOM 3594 C CA . SER A 1 469 ? 32.329 22.028 10.907 1.00 84.25 469 SER A CA 1
ATOM 3595 C C . SER A 1 469 ? 30.870 21.802 10.522 1.00 84.25 469 SER A C 1
ATOM 3597 O O . SER A 1 469 ? 30.085 22.740 10.400 1.00 84.25 469 SER A O 1
ATOM 3599 N N . VAL A 1 470 ? 30.509 20.535 10.376 1.00 83.69 470 VAL A N 1
ATOM 3600 C CA . VAL A 1 470 ? 29.183 20.033 10.028 1.00 83.69 470 VAL A CA 1
ATOM 3601 C C . VAL A 1 470 ? 28.650 19.274 11.236 1.00 83.69 470 VAL A C 1
ATOM 3603 O O . VAL A 1 470 ? 29.314 18.366 11.730 1.00 83.69 470 VAL A O 1
ATOM 3606 N N . ASP A 1 471 ? 27.464 19.640 11.717 1.00 83.31 471 ASP A N 1
ATOM 3607 C CA . ASP A 1 471 ? 26.802 18.982 12.848 1.00 83.31 471 ASP A CA 1
ATOM 3608 C C . ASP A 1 471 ? 25.282 18.976 12.623 1.00 83.31 471 ASP A C 1
ATOM 3610 O O . ASP A 1 471 ? 24.572 19.934 12.933 1.00 83.31 471 ASP A O 1
ATOM 3614 N N . LEU A 1 472 ? 24.781 17.907 12.011 1.00 80.56 472 LEU A N 1
ATOM 3615 C CA . LEU A 1 472 ? 23.421 17.791 11.487 1.00 80.56 472 LEU A CA 1
ATOM 3616 C C . LEU A 1 472 ? 22.592 16.866 12.370 1.00 80.56 472 LEU A C 1
ATOM 3618 O O . LEU A 1 472 ? 23.006 15.745 12.649 1.00 80.56 472 LEU A O 1
ATOM 3622 N N . ASP A 1 473 ? 21.411 17.311 12.785 1.00 74.31 473 ASP A N 1
ATOM 3623 C CA . ASP A 1 473 ? 20.450 16.455 13.482 1.00 74.31 473 ASP A CA 1
ATOM 3624 C C . ASP A 1 473 ? 19.774 15.497 12.494 1.00 74.31 473 ASP A C 1
ATOM 3626 O O . ASP A 1 473 ? 19.148 15.938 11.532 1.00 74.31 473 ASP A O 1
ATOM 3630 N N . LEU A 1 474 ? 19.913 14.188 12.719 1.00 75.50 474 LEU A N 1
ATOM 3631 C CA . LEU A 1 474 ? 19.315 13.153 11.875 1.00 75.50 474 LEU A CA 1
ATOM 3632 C C . LEU A 1 474 ? 17.927 12.734 12.364 1.00 75.50 474 LEU A C 1
ATOM 3634 O O . LEU A 1 474 ? 17.268 11.948 11.690 1.00 75.50 474 LEU A O 1
ATOM 3638 N N . SER A 1 475 ? 17.442 13.280 13.480 1.00 64.75 475 SER A N 1
ATOM 3639 C CA . SER A 1 475 ? 16.124 12.983 14.051 1.00 64.75 475 SER A CA 1
ATOM 3640 C C . SER A 1 475 ? 14.937 13.019 13.071 1.00 64.75 475 SER A C 1
ATOM 3642 O O . SER A 1 475 ? 14.031 12.205 13.256 1.00 64.75 475 SER A O 1
ATOM 3644 N N . PRO A 1 476 ? 14.904 13.851 12.005 1.00 64.00 476 PRO A N 1
ATOM 3645 C CA . PRO A 1 476 ? 13.844 13.784 10.988 1.00 64.00 476 PRO A CA 1
ATOM 3646 C C . PRO A 1 476 ? 13.750 12.436 10.253 1.00 64.00 476 PRO A C 1
ATOM 3648 O O . PRO A 1 476 ? 12.748 12.145 9.602 1.00 64.00 476 PRO A O 1
ATOM 3651 N N . LEU A 1 477 ? 14.797 11.616 10.343 1.00 59.88 477 LEU A N 1
ATOM 3652 C CA . LEU A 1 477 ? 14.890 10.290 9.747 1.00 59.88 477 LEU A CA 1
ATOM 3653 C C . LEU A 1 477 ? 14.720 9.157 10.778 1.00 59.88 477 LEU A C 1
ATOM 3655 O O . LEU A 1 477 ? 14.827 7.990 10.403 1.00 59.88 477 LEU A O 1
ATOM 3659 N N . ALA A 1 478 ? 14.473 9.473 12.057 1.00 53.47 478 ALA A N 1
ATOM 3660 C CA . ALA A 1 478 ? 14.358 8.489 13.135 1.00 53.47 478 ALA A CA 1
ATOM 3661 C C . ALA A 1 478 ? 13.291 7.416 12.846 1.00 53.47 478 ALA A C 1
ATOM 3663 O O . ALA A 1 478 ? 12.270 7.682 12.209 1.00 53.47 478 ALA A O 1
ATOM 3664 N N . GLY A 1 479 ? 13.573 6.181 13.266 1.00 44.09 479 GLY A N 1
ATOM 3665 C CA . GLY A 1 479 ? 12.733 5.008 13.015 1.00 44.09 479 GLY A CA 1
ATOM 3666 C C . GLY A 1 479 ? 12.878 4.421 11.605 1.00 44.09 479 GLY A C 1
ATOM 3667 O O . GLY A 1 479 ? 12.465 3.285 11.368 1.00 44.09 479 GLY A O 1
ATOM 3668 N N . GLN A 1 480 ? 13.510 5.136 10.667 1.00 47.50 480 GLN A N 1
ATOM 3669 C CA . GLN A 1 480 ? 13.758 4.634 9.316 1.00 47.50 480 GLN A CA 1
ATOM 3670 C C . GLN A 1 480 ? 15.095 3.892 9.234 1.00 47.50 480 GLN A C 1
ATOM 3672 O O . GLN A 1 480 ? 16.133 4.368 9.701 1.00 47.50 480 GLN A O 1
ATOM 3677 N N . SER A 1 481 ? 15.076 2.736 8.572 1.00 55.56 481 SER A N 1
ATOM 3678 C CA . SER A 1 481 ? 16.279 2.039 8.118 1.00 55.56 481 SER A CA 1
ATOM 3679 C C . SER A 1 481 ? 16.642 2.522 6.716 1.00 55.56 481 SER A C 1
ATOM 3681 O O . SER A 1 481 ? 15.933 2.245 5.748 1.00 55.56 481 SER A O 1
ATOM 3683 N N . LEU A 1 482 ? 17.745 3.254 6.607 1.00 64.44 482 LEU A N 1
ATOM 3684 C CA . LEU A 1 482 ? 18.167 3.940 5.384 1.00 64.44 482 LEU A CA 1
ATOM 3685 C C . LEU A 1 482 ? 19.667 3.776 5.144 1.00 64.44 482 LEU A C 1
ATOM 3687 O O . LEU A 1 482 ? 20.394 3.349 6.032 1.00 64.44 482 LEU A O 1
ATOM 3691 N N . ARG A 1 483 ? 20.160 4.096 3.948 1.00 77.75 483 ARG A N 1
ATOM 3692 C CA . ARG A 1 483 ? 21.604 4.100 3.648 1.00 77.75 483 ARG A CA 1
ATOM 3693 C C . ARG A 1 483 ? 22.084 5.534 3.486 1.00 77.75 483 ARG A C 1
ATOM 3695 O O . ARG A 1 483 ? 21.523 6.254 2.666 1.00 77.75 483 ARG A O 1
ATOM 3702 N N . PHE A 1 484 ? 23.108 5.942 4.231 1.00 84.62 484 PHE A N 1
ATOM 3703 C CA . PHE A 1 484 ? 23.728 7.259 4.059 1.00 84.62 484 PHE A CA 1
ATOM 3704 C C . PHE A 1 484 ? 24.727 7.262 2.911 1.00 84.62 484 PHE A C 1
ATOM 3706 O O . PHE A 1 484 ? 25.371 6.254 2.615 1.00 84.62 484 PHE A O 1
ATOM 3713 N N . VAL A 1 485 ? 24.868 8.416 2.277 1.00 91.56 485 VAL A N 1
ATOM 3714 C CA . VAL A 1 485 ? 25.675 8.597 1.082 1.00 91.56 485 VAL A CA 1
ATOM 3715 C C . VAL A 1 485 ? 26.509 9.866 1.229 1.00 91.56 485 VAL A C 1
ATOM 3717 O O . VAL A 1 485 ? 25.959 10.943 1.455 1.00 91.56 485 VAL A O 1
ATOM 3720 N N . LEU A 1 486 ? 27.831 9.739 1.111 1.00 95.38 486 LEU A N 1
ATOM 3721 C CA . LEU A 1 486 ? 28.749 10.880 1.076 1.00 95.38 486 LEU A CA 1
ATOM 3722 C C . LEU A 1 486 ? 29.150 11.144 -0.373 1.00 95.38 486 LEU A C 1
ATOM 3724 O O . LEU A 1 486 ? 29.745 10.274 -1.014 1.00 95.38 486 LEU A O 1
ATOM 3728 N N . THR A 1 487 ? 28.840 12.335 -0.878 1.00 96.25 487 THR A N 1
ATOM 3729 C CA . THR A 1 487 ? 29.123 12.725 -2.264 1.00 96.25 487 THR A CA 1
ATOM 3730 C C . THR A 1 487 ? 30.013 13.957 -2.308 1.00 96.25 487 THR A C 1
ATOM 3732 O O . THR A 1 487 ? 29.714 14.964 -1.671 1.00 96.25 487 THR A O 1
ATOM 3735 N N . THR A 1 488 ? 31.064 13.900 -3.118 1.00 96.56 488 THR A N 1
ATOM 3736 C CA . THR A 1 488 ? 31.921 15.039 -3.460 1.00 96.56 488 THR A CA 1
ATOM 3737 C C . THR A 1 488 ? 31.792 15.295 -4.960 1.00 96.56 488 THR A C 1
ATOM 3739 O O . THR A 1 488 ? 32.080 14.407 -5.765 1.00 96.56 488 THR A O 1
ATOM 3742 N N . LEU A 1 489 ? 31.349 16.488 -5.348 1.00 93.69 489 LEU A N 1
ATOM 3743 C CA . LEU A 1 489 ? 31.229 16.927 -6.741 1.00 93.69 489 LEU A CA 1
ATOM 3744 C C . LEU A 1 489 ? 32.266 18.012 -7.024 1.00 93.69 489 LEU A C 1
ATOM 3746 O O . LEU A 1 489 ? 32.432 18.892 -6.196 1.00 93.69 489 LEU A O 1
ATOM 3750 N N . ALA A 1 490 ? 32.925 17.996 -8.173 1.00 90.50 490 ALA A N 1
ATOM 3751 C CA . ALA A 1 490 ? 33.713 19.129 -8.639 1.00 90.50 490 ALA A CA 1
ATOM 3752 C C . ALA A 1 490 ? 32.773 20.281 -9.026 1.00 90.50 490 ALA A C 1
ATOM 3754 O O . ALA A 1 490 ? 31.741 20.052 -9.655 1.00 90.50 490 ALA A O 1
ATOM 3755 N N . ALA A 1 491 ? 33.123 21.510 -8.657 1.00 84.50 491 ALA A N 1
ATOM 3756 C CA . ALA A 1 491 ? 32.417 22.732 -9.042 1.00 84.50 491 ALA A CA 1
ATOM 3757 C C . ALA A 1 491 ? 33.153 23.434 -10.204 1.00 84.50 491 ALA A C 1
ATOM 3759 O O . ALA A 1 491 ? 33.347 24.648 -10.209 1.00 84.50 491 ALA A O 1
ATOM 3760 N N . GLY A 1 492 ? 33.626 22.657 -11.179 1.00 81.00 492 GLY A N 1
ATOM 3761 C CA . GLY A 1 492 ? 34.532 23.100 -12.237 1.00 81.00 492 GLY A CA 1
ATOM 3762 C C . GLY A 1 492 ? 35.487 21.983 -12.677 1.00 81.00 492 GLY A C 1
ATOM 3763 O O . GLY A 1 492 ? 35.137 20.803 -12.580 1.00 81.00 492 GLY A O 1
ATOM 3764 N N . PRO A 1 493 ? 36.691 22.309 -13.194 1.00 82.38 493 PRO A N 1
ATOM 3765 C CA . PRO A 1 493 ? 37.703 21.305 -13.511 1.00 82.38 493 PRO A CA 1
ATOM 3766 C C . PRO A 1 493 ? 38.171 20.566 -12.250 1.00 82.38 493 PRO A C 1
ATOM 3768 O O . PRO A 1 493 ? 38.740 21.186 -11.362 1.00 82.38 493 PRO A O 1
ATOM 3771 N N . ALA A 1 494 ? 38.029 19.239 -12.223 1.00 85.12 494 ALA A N 1
ATOM 3772 C CA . ALA A 1 494 ? 38.392 18.406 -11.070 1.00 85.12 494 ALA A CA 1
ATOM 3773 C C . ALA A 1 494 ? 39.908 18.186 -10.855 1.00 85.12 494 ALA A C 1
ATOM 3775 O O . ALA A 1 494 ? 40.326 17.372 -10.024 1.00 85.12 494 ALA A O 1
ATOM 3776 N N . THR A 1 495 ? 40.762 18.874 -11.619 1.00 85.12 495 THR A N 1
ATOM 3777 C CA . THR A 1 495 ? 42.217 18.715 -11.535 1.00 85.12 495 THR A CA 1
ATOM 3778 C C . THR A 1 495 ? 42.708 19.174 -10.165 1.00 85.12 495 THR A C 1
ATOM 3780 O O . THR A 1 495 ? 42.716 20.366 -9.876 1.00 85.12 495 THR A O 1
ATOM 3783 N N . ASN A 1 496 ? 43.205 18.229 -9.362 1.00 86.31 496 ASN A N 1
ATOM 3784 C CA . ASN A 1 496 ? 43.666 18.456 -7.987 1.00 86.31 496 ASN A CA 1
ATOM 3785 C C . ASN A 1 496 ? 42.543 18.808 -6.983 1.00 86.31 496 ASN A C 1
ATOM 3787 O O . ASN A 1 496 ? 42.828 19.347 -5.912 1.00 86.31 496 ASN A O 1
ATOM 3791 N N . ASP A 1 497 ? 41.292 18.435 -7.280 1.00 92.56 497 ASP A N 1
ATOM 3792 C CA . ASP A 1 497 ? 40.191 18.487 -6.314 1.00 92.56 497 ASP A CA 1
ATOM 3793 C C . ASP A 1 497 ? 40.363 17.388 -5.265 1.00 92.56 497 ASP A C 1
ATOM 3795 O O . ASP A 1 497 ? 39.977 16.233 -5.460 1.00 92.56 497 ASP A O 1
ATOM 3799 N N . ARG A 1 498 ? 41.008 17.743 -4.154 1.00 95.44 498 ARG A N 1
ATOM 3800 C CA . ARG A 1 498 ? 41.333 16.840 -3.046 1.00 95.44 498 ARG A CA 1
ATOM 3801 C C . ARG A 1 498 ? 40.578 17.300 -1.809 1.00 95.44 498 ARG A C 1
ATOM 3803 O O . ARG A 1 498 ? 41.028 18.175 -1.076 1.00 95.44 498 ARG A O 1
ATOM 3810 N N . ALA A 1 499 ? 39.398 16.725 -1.643 1.00 96.31 499 ALA A N 1
ATOM 3811 C CA . ALA A 1 499 ? 38.363 17.150 -0.719 1.00 96.31 499 ALA A CA 1
ATOM 3812 C C . ALA A 1 499 ? 38.288 16.216 0.487 1.00 96.31 499 ALA A C 1
ATOM 3814 O O . ALA A 1 499 ? 38.270 14.993 0.340 1.00 96.31 499 ALA A O 1
ATOM 3815 N N . VAL A 1 500 ? 38.216 16.773 1.685 1.00 96.81 500 VAL A N 1
ATOM 3816 C CA . VAL A 1 500 ? 38.368 16.041 2.938 1.00 96.81 500 VAL A CA 1
ATOM 3817 C C . VAL A 1 500 ? 37.046 16.024 3.693 1.00 96.81 500 VAL A C 1
ATOM 3819 O O . VAL A 1 500 ? 36.530 17.070 4.063 1.00 96.81 500 VAL A O 1
ATOM 3822 N N . TRP A 1 501 ? 36.538 14.826 3.982 1.00 96.38 501 TRP A N 1
ATOM 3823 C CA . TRP A 1 501 ? 35.574 14.594 5.055 1.00 96.38 501 TRP A CA 1
ATOM 3824 C C . TRP A 1 501 ? 36.354 14.205 6.317 1.00 96.38 501 TRP A C 1
ATOM 3826 O O . TRP A 1 501 ? 36.784 13.064 6.474 1.00 96.38 501 TRP A O 1
ATOM 3836 N N . GLY A 1 502 ? 36.591 15.154 7.211 1.00 91.94 502 GLY A N 1
ATOM 3837 C CA . GLY A 1 502 ? 37.265 14.981 8.494 1.00 91.94 502 GLY A CA 1
ATOM 3838 C C . GLY A 1 502 ? 36.348 14.381 9.558 1.00 91.94 502 GLY A C 1
ATOM 3839 O O . GLY A 1 502 ? 35.283 14.921 9.835 1.00 91.94 502 GLY A O 1
ATOM 3840 N N . GLN A 1 503 ? 36.758 13.257 10.150 1.00 88.12 503 GLN A N 1
ATOM 3841 C CA . GLN A 1 503 ? 36.026 12.503 11.180 1.00 88.12 503 GLN A CA 1
ATOM 3842 C C . GLN A 1 503 ? 34.505 12.354 10.949 1.00 88.12 503 GLN A C 1
ATOM 3844 O O . GLN A 1 503 ? 33.742 12.560 11.901 1.00 88.12 503 GLN A O 1
ATOM 3849 N N . PRO A 1 504 ? 34.046 11.991 9.731 1.00 92.88 504 PRO A N 1
ATOM 3850 C CA . PRO A 1 504 ? 32.629 11.830 9.449 1.00 92.88 504 PRO A CA 1
ATOM 3851 C C . PRO A 1 504 ? 32.072 10.693 10.299 1.00 92.88 504 PRO A C 1
ATOM 3853 O O . PRO A 1 504 ? 32.534 9.550 10.213 1.00 92.88 504 PRO A O 1
ATOM 3856 N N . ARG A 1 505 ? 31.078 10.997 11.129 1.00 87.06 505 ARG A N 1
ATOM 3857 C CA . ARG A 1 505 ? 30.455 10.037 12.043 1.00 87.06 505 ARG A CA 1
ATOM 3858 C C . ARG A 1 505 ? 29.010 10.406 12.342 1.00 87.06 505 ARG A C 1
ATOM 3860 O O . ARG A 1 505 ? 28.660 11.576 12.329 1.00 87.06 505 ARG A O 1
ATOM 3867 N N . ILE A 1 506 ? 28.184 9.424 12.669 1.00 84.50 506 ILE A N 1
ATOM 3868 C CA . ILE A 1 506 ? 26.903 9.641 13.339 1.00 84.50 506 ILE A CA 1
ATOM 3869 C C . ILE A 1 506 ? 27.143 9.427 14.818 1.00 84.50 506 ILE A C 1
ATOM 3871 O O . ILE A 1 506 ? 27.353 8.289 15.210 1.00 84.50 506 ILE A O 1
ATOM 3875 N N . VAL A 1 507 ? 27.122 10.471 15.638 1.00 76.88 507 VAL A N 1
ATOM 3876 C CA . VAL A 1 507 ? 27.155 10.314 17.094 1.00 76.88 507 VAL A CA 1
ATOM 3877 C C . VAL A 1 507 ? 25.747 10.143 17.628 1.00 76.88 507 VAL A C 1
ATOM 3879 O O . VAL A 1 507 ? 24.818 10.808 17.183 1.00 76.88 507 VAL A O 1
ATOM 3882 N N . ARG A 1 508 ? 25.615 9.291 18.639 1.00 69.75 508 ARG A N 1
ATOM 3883 C CA . ARG A 1 508 ? 24.465 9.300 19.533 1.00 69.75 508 ARG A CA 1
ATOM 3884 C C . ARG A 1 508 ? 24.908 10.008 20.806 1.00 69.75 508 ARG A C 1
ATOM 3886 O O . ARG A 1 508 ? 25.637 9.391 21.589 1.00 69.75 508 ARG A O 1
ATOM 3893 N N . PRO A 1 509 ? 24.559 11.289 21.010 1.00 55.38 509 PRO A N 1
ATOM 3894 C CA . PRO A 1 509 ? 24.731 11.920 22.305 1.00 55.38 509 PRO A CA 1
ATOM 3895 C C . PRO A 1 509 ? 24.026 11.026 23.315 1.00 55.38 509 PRO A C 1
ATOM 3897 O O . PRO A 1 509 ? 22.887 10.618 23.079 1.00 55.38 509 PRO A O 1
ATOM 3900 N N . GLY A 1 510 ? 24.723 10.655 24.386 1.00 45.59 510 GLY A N 1
ATOM 3901 C CA . GLY A 1 510 ? 24.124 9.885 25.459 1.00 45.59 510 GLY A CA 1
ATOM 3902 C C . GLY A 1 510 ? 22.909 10.639 25.976 1.00 45.59 510 GLY A C 1
ATOM 3903 O O . GLY A 1 510 ? 23.040 11.555 26.783 1.00 45.59 510 GLY A O 1
ATOM 3904 N N . LEU A 1 511 ? 21.722 10.239 25.522 1.00 35.97 511 LEU A N 1
ATOM 3905 C CA . LEU A 1 511 ? 20.547 10.312 26.358 1.00 35.97 511 LEU A CA 1
ATOM 3906 C C . LEU A 1 511 ? 20.959 9.547 27.606 1.00 35.97 511 LEU A C 1
ATOM 3908 O O . LEU A 1 511 ? 21.301 8.363 27.538 1.00 35.97 511 LEU A O 1
ATOM 3912 N N . THR A 1 512 ? 21.029 10.254 28.726 1.00 30.91 512 THR A N 1
ATOM 3913 C CA . THR A 1 512 ? 20.975 9.643 30.043 1.00 30.91 512 THR A CA 1
ATOM 3914 C C . THR A 1 512 ? 19.970 8.504 29.963 1.00 30.91 512 THR A C 1
ATOM 3916 O O . THR A 1 512 ? 18.790 8.728 29.698 1.00 30.91 512 THR A O 1
ATOM 3919 N N . ILE A 1 513 ? 20.474 7.276 30.091 1.00 27.58 513 ILE A N 1
ATOM 3920 C CA . ILE A 1 513 ? 19.667 6.065 30.082 1.00 27.58 513 ILE A CA 1
ATOM 3921 C C . ILE A 1 513 ? 18.782 6.155 31.321 1.00 27.58 513 ILE A C 1
ATOM 3923 O O . ILE A 1 513 ? 19.165 5.739 32.410 1.00 27.58 513 ILE A O 1
ATOM 3927 N N . ILE A 1 514 ? 17.595 6.727 31.169 1.00 27.75 514 ILE A N 1
ATOM 3928 C CA . ILE A 1 514 ? 16.455 6.287 31.951 1.00 27.75 514 ILE A CA 1
ATOM 3929 C C . ILE A 1 514 ? 15.984 5.025 31.251 1.00 27.75 514 ILE A C 1
ATOM 3931 O O . ILE A 1 514 ? 15.271 5.054 30.253 1.00 27.75 514 ILE A O 1
ATOM 3935 N N . THR A 1 515 ? 16.479 3.900 31.758 1.00 26.61 515 THR A N 1
ATOM 3936 C CA . THR A 1 515 ? 15.868 2.586 31.596 1.00 26.61 515 THR A CA 1
ATOM 3937 C C . THR A 1 515 ? 14.351 2.774 31.648 1.00 26.61 515 THR A C 1
ATOM 3939 O O . THR A 1 515 ? 13.891 3.398 32.614 1.00 26.61 515 THR A O 1
ATOM 3942 N N . PRO A 1 516 ? 13.560 2.280 30.673 1.00 30.03 516 PRO A N 1
ATOM 3943 C CA . PRO A 1 516 ? 12.115 2.262 30.805 1.00 30.03 516 PRO A CA 1
ATOM 3944 C C . PRO A 1 516 ? 11.796 1.289 31.934 1.00 30.03 516 PRO A C 1
ATOM 3946 O O . PRO A 1 516 ? 11.608 0.088 31.760 1.00 30.03 516 PRO A O 1
ATOM 3949 N N . THR A 1 517 ? 11.812 1.833 33.142 1.00 29.39 517 THR A N 1
ATOM 3950 C CA . THR A 1 517 ? 11.144 1.246 34.276 1.00 29.39 517 THR A CA 1
ATOM 3951 C C . THR A 1 517 ? 9.685 1.326 33.884 1.00 29.39 517 THR A C 1
ATOM 3953 O O . THR A 1 517 ? 9.174 2.417 33.632 1.00 29.39 517 THR A O 1
ATOM 3956 N N . ALA A 1 518 ? 9.021 0.180 33.806 1.00 34.81 518 ALA A N 1
ATOM 3957 C CA . ALA A 1 518 ? 7.587 0.137 33.996 1.00 34.81 518 ALA A CA 1
ATOM 3958 C C . ALA A 1 518 ? 7.297 0.776 35.367 1.00 34.81 518 ALA A C 1
ATOM 3960 O O . ALA A 1 518 ? 7.328 0.125 36.405 1.00 34.81 518 ALA A O 1
ATOM 3961 N N . SER A 1 519 ? 7.129 2.092 35.365 1.00 34.84 519 SER A N 1
ATOM 3962 C CA . SER A 1 519 ? 6.641 2.896 36.466 1.00 34.84 519 SER A CA 1
ATOM 3963 C C . SER A 1 519 ? 5.698 3.902 35.817 1.00 34.84 519 SER A C 1
ATOM 3965 O O . SER A 1 519 ? 6.158 4.766 35.069 1.00 34.84 519 SER A O 1
ATOM 3967 N N . PRO A 1 520 ? 4.376 3.757 35.991 1.00 43.38 520 PRO A N 1
ATOM 3968 C CA . PRO A 1 520 ? 3.419 4.681 35.400 1.00 43.38 520 PRO A CA 1
ATOM 3969 C C . PRO A 1 520 ? 3.634 6.019 36.082 1.00 43.38 520 PRO A C 1
ATOM 3971 O O . PRO A 1 520 ? 3.300 6.079 37.253 1.00 43.38 520 PRO A O 1
ATOM 3974 N N . ALA A 1 521 ? 4.208 7.023 35.406 1.00 51.12 521 ALA A N 1
ATOM 3975 C CA . ALA A 1 521 ? 4.548 8.356 35.925 1.00 51.12 521 ALA A CA 1
ATOM 3976 C C . ALA A 1 521 ? 3.764 8.741 37.206 1.00 51.12 521 ALA A C 1
ATOM 3978 O O . ALA A 1 521 ? 2.738 9.423 37.126 1.00 51.12 521 ALA A O 1
ATOM 3979 N N . PRO A 1 522 ? 4.190 8.303 38.416 1.00 52.59 522 PRO A N 1
ATOM 3980 C CA . PRO A 1 522 ? 3.290 8.336 39.577 1.00 52.59 522 PRO A CA 1
ATOM 3981 C C . PRO A 1 522 ? 3.099 9.765 40.095 1.00 52.59 522 PRO A C 1
ATOM 3983 O O . PRO A 1 522 ? 2.165 10.058 40.839 1.00 52.59 522 PRO A O 1
ATOM 3986 N N . HIS A 1 523 ? 4.013 10.639 39.674 1.00 68.19 523 HIS A N 1
ATOM 3987 C CA . HIS A 1 523 ? 4.186 12.028 40.062 1.00 68.19 523 HIS A CA 1
ATOM 3988 C C . HIS A 1 523 ? 3.544 13.015 39.078 1.00 68.19 523 HIS A C 1
ATOM 3990 O O . HIS A 1 523 ? 3.490 14.205 39.377 1.00 68.19 523 HIS A O 1
ATOM 3996 N N . TRP A 1 524 ? 3.059 12.559 37.918 1.00 86.69 524 TRP A N 1
ATOM 3997 C CA . TRP A 1 524 ? 2.285 13.426 37.034 1.00 86.69 524 TRP A CA 1
ATOM 3998 C C . TRP A 1 524 ? 0.916 13.705 37.654 1.00 86.69 524 TRP A C 1
ATOM 4000 O O . TRP A 1 524 ? 0.279 12.760 38.143 1.00 86.69 524 TRP A O 1
ATOM 4010 N N . PRO A 1 525 ? 0.451 14.966 37.655 1.00 89.94 525 PRO A N 1
ATOM 4011 C CA . PRO A 1 525 ? -0.884 15.298 38.119 1.00 89.94 525 PRO A CA 1
ATOM 4012 C C . PRO A 1 525 ? -1.948 14.504 37.354 1.00 89.94 525 PRO A C 1
ATOM 4014 O O . PRO A 1 525 ? -1.783 14.139 36.188 1.00 89.94 525 PRO A O 1
ATOM 4017 N N . LEU A 1 526 ? -3.029 14.192 38.064 1.00 91.50 526 LEU A N 1
ATOM 4018 C CA . LEU A 1 526 ? -4.125 13.365 37.582 1.00 91.50 526 LEU A CA 1
ATOM 4019 C C . LEU A 1 526 ? -5.290 14.267 37.176 1.00 91.50 526 LEU A C 1
ATOM 4021 O O . LEU A 1 526 ? -5.858 14.966 38.013 1.00 91.50 526 LEU A O 1
ATOM 4025 N N . PHE A 1 527 ? -5.668 14.224 35.905 1.00 93.31 527 PHE A N 1
ATOM 4026 C CA . PHE A 1 527 ? -6.936 14.764 35.441 1.00 93.31 527 PHE A CA 1
ATOM 4027 C C . PHE A 1 527 ? -8.036 13.741 35.725 1.00 93.31 527 PHE A C 1
ATOM 4029 O O . PHE A 1 527 ? -7.886 12.566 35.397 1.00 93.31 527 PHE A O 1
ATOM 4036 N N . THR A 1 528 ? -9.141 14.178 36.329 1.00 91.50 528 THR A N 1
ATOM 4037 C CA . THR A 1 528 ? -10.315 13.338 36.603 1.00 91.50 528 THR A CA 1
ATOM 4038 C C . THR A 1 528 ? -11.563 14.045 36.100 1.00 91.50 528 THR A C 1
ATOM 4040 O O . THR A 1 528 ? -11.823 15.182 36.489 1.00 91.50 528 THR A O 1
ATOM 4043 N N . HIS A 1 529 ? -12.352 13.364 35.271 1.00 88.62 529 HIS A N 1
ATOM 4044 C CA . HIS A 1 529 ? -13.640 13.850 34.804 1.00 88.62 529 HIS A CA 1
ATOM 4045 C C . HIS A 1 529 ? -14.774 13.257 35.660 1.00 88.62 529 HIS A C 1
ATOM 4047 O O . HIS A 1 529 ? -15.164 12.108 35.444 1.00 88.62 529 HIS A O 1
ATOM 4053 N N . PRO A 1 530 ? -15.359 14.013 36.607 1.00 74.19 530 PRO A N 1
ATOM 4054 C CA . PRO A 1 530 ? -16.282 13.453 37.596 1.00 74.19 530 PRO A CA 1
ATOM 4055 C C . PRO A 1 530 ? -17.630 13.006 37.009 1.00 74.19 530 PRO A C 1
ATOM 4057 O O . PRO A 1 530 ? -18.197 12.033 37.492 1.00 74.19 530 PRO A O 1
ATOM 4060 N N . ALA A 1 531 ? -18.136 13.675 35.963 1.00 74.06 531 ALA A N 1
ATOM 4061 C CA . ALA A 1 531 ? -19.456 13.361 35.397 1.00 74.06 531 ALA A CA 1
ATOM 4062 C C . ALA A 1 531 ? -19.486 12.077 34.542 1.00 74.06 531 ALA A C 1
ATOM 4064 O O . ALA A 1 531 ? -20.432 11.304 34.635 1.00 74.06 531 ALA A O 1
ATOM 4065 N N . TYR A 1 532 ? -18.443 11.830 33.740 1.00 78.31 532 TYR A N 1
ATOM 4066 C CA . TYR A 1 532 ? -18.353 10.670 32.839 1.00 78.31 532 TYR A CA 1
ATOM 4067 C C . TYR A 1 532 ? -17.376 9.595 33.319 1.00 78.31 532 TYR A C 1
ATOM 4069 O O . TYR A 1 532 ? -17.205 8.577 32.657 1.00 78.31 532 TYR A O 1
ATOM 4077 N N . GLY A 1 533 ? -16.747 9.807 34.477 1.00 82.44 533 GLY A N 1
ATOM 4078 C CA . GLY A 1 533 ? -15.953 8.795 35.158 1.00 82.44 533 GLY A CA 1
ATOM 4079 C C . GLY A 1 533 ? -14.760 8.322 34.339 1.00 82.44 533 GLY A C 1
ATOM 4080 O O . GLY A 1 533 ? -14.642 7.137 34.071 1.00 82.44 533 GLY A O 1
ATOM 4081 N N . PHE A 1 534 ? -13.842 9.208 33.960 1.00 90.50 534 PHE A N 1
ATOM 4082 C CA . PHE A 1 534 ? -12.540 8.794 33.430 1.00 90.50 534 PHE A CA 1
ATOM 4083 C C . PHE A 1 534 ? -11.419 9.660 33.984 1.00 90.50 534 PHE A C 1
ATOM 4085 O O . PHE A 1 534 ? -11.646 10.771 34.464 1.00 90.50 534 PHE A O 1
ATOM 4092 N N . GLN A 1 535 ? -10.200 9.145 33.918 1.00 92.44 535 GLN A N 1
ATOM 4093 C CA . GLN A 1 535 ? -9.009 9.849 34.366 1.00 92.44 535 GLN A CA 1
ATOM 4094 C C . GLN A 1 535 ? -7.813 9.535 33.472 1.00 92.44 535 GLN A C 1
ATOM 4096 O O . GLN A 1 535 ? -7.742 8.462 32.875 1.00 92.44 535 GLN A O 1
ATOM 4101 N N . PHE A 1 536 ? -6.866 10.465 33.416 1.00 93.38 536 PHE A N 1
ATOM 4102 C CA . PHE A 1 536 ? -5.541 10.278 32.830 1.00 93.38 536 PHE A CA 1
ATOM 4103 C C . PHE A 1 536 ? -4.550 11.218 33.520 1.00 93.38 536 PHE A C 1
ATOM 4105 O O . PHE A 1 536 ? -4.927 12.234 34.103 1.00 93.38 536 PHE A O 1
ATOM 4112 N N . ARG A 1 537 ? -3.267 10.890 33.478 1.00 92.38 537 ARG A N 1
ATOM 4113 C CA . ARG A 1 537 ? -2.179 11.733 33.975 1.00 92.38 537 ARG A CA 1
ATOM 4114 C C . ARG A 1 537 ? -1.630 12.601 32.856 1.00 92.38 537 ARG A C 1
ATOM 4116 O O . ARG A 1 537 ? -1.622 12.185 31.702 1.00 92.38 537 ARG A O 1
ATOM 4123 N N . TYR A 1 538 ? -1.151 13.789 33.204 1.00 92.94 538 TYR A N 1
ATOM 4124 C CA . TYR A 1 538 ? -0.604 14.746 32.244 1.00 92.94 538 TYR A CA 1
ATOM 4125 C C . TYR A 1 538 ? 0.676 15.415 32.773 1.00 92.94 538 TYR A C 1
ATOM 4127 O O . TYR A 1 538 ? 0.876 15.463 33.988 1.00 92.94 538 TYR A O 1
ATOM 4135 N N . PRO A 1 539 ? 1.554 15.937 31.894 1.00 89.88 539 PRO A N 1
ATOM 4136 C CA . PRO A 1 539 ? 2.787 16.592 32.316 1.00 89.88 539 PRO A CA 1
ATOM 4137 C C . PRO A 1 539 ? 2.511 17.789 33.238 1.00 89.88 539 PRO A C 1
ATOM 4139 O O . PRO A 1 539 ? 1.645 18.602 32.915 1.00 89.88 539 PRO A O 1
ATOM 4142 N N . PRO A 1 540 ? 3.268 17.981 34.332 1.00 86.88 540 PRO A N 1
ATOM 4143 C CA . PRO A 1 540 ? 3.083 19.120 35.236 1.00 86.88 540 PRO A CA 1
ATOM 4144 C C . PRO A 1 540 ? 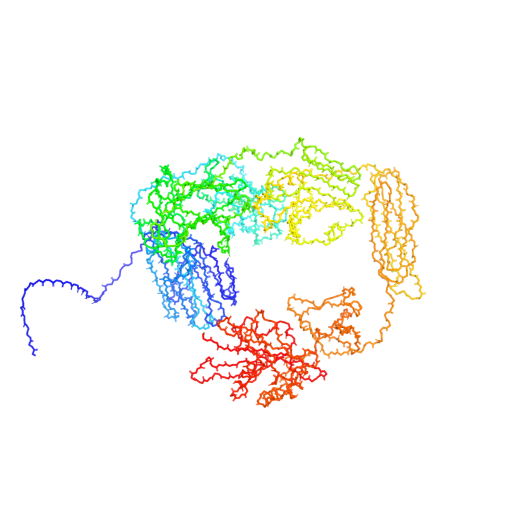3.158 20.498 34.558 1.00 86.88 540 PRO A C 1
ATOM 4146 O O . PRO A 1 540 ? 2.599 21.462 35.067 1.00 86.88 540 PRO A O 1
ATOM 4149 N N . GLN A 1 541 ? 3.862 20.595 33.427 1.00 87.75 541 GLN A N 1
ATOM 4150 C CA . GLN A 1 541 ? 4.035 21.819 32.642 1.00 87.75 541 GLN A CA 1
ATOM 4151 C C . GLN A 1 541 ? 2.918 22.049 31.612 1.00 87.75 541 GLN A C 1
ATOM 4153 O O . GLN A 1 541 ? 2.973 23.031 30.875 1.00 87.75 541 GLN A O 1
ATOM 4158 N N . ALA A 1 542 ? 1.946 21.140 31.505 1.00 90.62 542 ALA A N 1
ATOM 4159 C CA . ALA A 1 542 ? 0.817 21.327 30.606 1.00 90.62 542 ALA A CA 1
ATOM 4160 C C . ALA A 1 542 ? -0.079 22.477 31.086 1.00 90.62 542 ALA A C 1
ATOM 4162 O O . ALA A 1 542 ? -0.202 22.736 32.285 1.00 90.62 542 ALA A O 1
ATOM 4163 N N . SER A 1 543 ? -0.735 23.146 30.141 1.00 91.56 543 SER A N 1
ATOM 4164 C CA . SER A 1 543 ? -1.613 24.281 30.424 1.00 91.56 543 SER A CA 1
ATOM 4165 C C . SER A 1 543 ? -3.009 24.053 29.852 1.00 91.56 543 SER A C 1
ATOM 4167 O O . SER A 1 543 ? -3.175 23.749 28.671 1.00 91.56 543 SER A O 1
ATOM 4169 N N . PHE A 1 544 ? -4.023 24.181 30.706 1.00 90.56 544 PHE A N 1
ATOM 4170 C CA . PHE A 1 544 ? -5.427 24.070 30.320 1.00 90.56 544 PHE A CA 1
ATOM 4171 C C . PHE A 1 544 ? -5.846 25.368 29.629 1.00 90.56 544 PHE A C 1
ATOM 4173 O O . PHE A 1 544 ? -5.838 26.421 30.264 1.00 90.56 544 PHE A O 1
ATOM 4180 N N . GLN A 1 545 ? -6.180 25.300 28.339 1.00 86.19 545 GLN A N 1
ATOM 4181 C CA . GLN A 1 545 ? -6.597 26.477 27.565 1.00 86.19 545 GLN A CA 1
ATOM 4182 C C . GLN A 1 545 ? -8.121 26.597 27.502 1.00 86.19 545 GLN A C 1
ATOM 4184 O O . GLN A 1 545 ? -8.662 27.684 27.681 1.00 86.19 545 GLN A O 1
ATOM 4189 N N . ASN A 1 546 ? -8.817 25.476 27.284 1.00 83.62 546 ASN A N 1
ATOM 4190 C CA . ASN A 1 546 ? -10.275 25.401 27.349 1.00 83.62 546 ASN A CA 1
ATOM 4191 C C . ASN A 1 546 ? -10.695 24.105 28.047 1.00 83.62 546 ASN A C 1
ATOM 4193 O O . ASN A 1 546 ? -10.156 23.045 27.733 1.00 83.62 546 ASN A O 1
ATOM 4197 N N . GLN A 1 547 ? -11.644 24.188 28.977 1.00 86.81 547 GLN A N 1
ATOM 4198 C CA . GLN A 1 547 ? -12.189 23.042 29.693 1.00 86.81 547 GLN A CA 1
ATOM 4199 C C . GLN A 1 547 ? -13.706 23.185 29.814 1.00 86.81 547 GLN A C 1
ATOM 4201 O O . GLN A 1 547 ? -14.226 23.896 30.674 1.00 86.81 547 GLN A O 1
ATOM 4206 N N . GLU A 1 548 ? -14.402 22.451 28.961 1.00 85.19 548 GLU A N 1
ATOM 4207 C CA . GLU A 1 548 ? -15.849 22.297 28.949 1.00 85.19 548 GLU A CA 1
ATOM 4208 C C . GLU A 1 548 ? -16.217 20.862 29.348 1.00 85.19 548 GLU A C 1
ATOM 4210 O O . GLU A 1 548 ? -15.366 19.987 29.487 1.00 85.19 548 GLU A O 1
ATOM 4215 N N . THR A 1 549 ? -17.507 20.588 29.531 1.00 78.50 549 THR A N 1
ATOM 4216 C CA . THR A 1 549 ? -17.988 19.245 29.898 1.00 78.50 549 THR A CA 1
ATOM 4217 C C . THR A 1 549 ? -17.769 18.196 28.799 1.00 78.50 549 THR A C 1
ATOM 4219 O O . THR A 1 549 ? -17.632 17.016 29.105 1.00 78.50 549 THR A O 1
ATOM 4222 N N . HIS A 1 550 ? -17.752 18.603 27.525 1.00 81.81 550 HIS A N 1
ATOM 4223 C CA . HIS A 1 550 ? -17.628 17.691 26.376 1.00 81.81 550 HIS A CA 1
ATOM 4224 C C . HIS A 1 550 ? -16.353 17.911 25.556 1.00 81.81 550 HIS A C 1
ATOM 4226 O O . HIS A 1 550 ? -16.124 17.205 24.570 1.00 81.81 550 HIS A O 1
ATOM 4232 N N . PHE A 1 551 ? -15.528 18.877 25.962 1.00 85.81 551 PHE A N 1
ATOM 4233 C CA . PHE A 1 551 ? -14.313 19.245 25.259 1.00 85.81 551 PHE A CA 1
ATOM 4234 C C . PHE A 1 551 ? -13.239 19.738 26.226 1.00 85.81 551 PHE A C 1
ATOM 4236 O O . PHE A 1 551 ? -13.507 20.500 27.150 1.00 85.81 551 PHE A O 1
ATOM 4243 N N . LEU A 1 552 ? -12.000 19.343 25.972 1.00 90.62 552 LEU A N 1
ATOM 4244 C CA . LEU A 1 552 ? -10.816 19.889 26.627 1.00 90.62 552 LEU A CA 1
ATOM 4245 C C . LEU A 1 552 ? -9.793 20.200 25.554 1.00 90.62 552 LEU A C 1
ATOM 4247 O O . LEU A 1 552 ? -9.592 19.369 24.677 1.00 90.62 552 LEU A O 1
ATOM 4251 N N . HIS A 1 553 ? -9.095 21.321 25.704 1.00 92.44 553 HIS A N 1
ATOM 4252 C CA . HIS A 1 553 ? -7.846 21.600 25.013 1.00 92.44 553 HIS A CA 1
ATOM 4253 C C . HIS A 1 553 ? -6.734 21.816 26.043 1.00 92.44 553 HIS A C 1
ATOM 4255 O O . HIS A 1 553 ? -6.750 22.781 26.819 1.00 92.44 553 HIS A O 1
ATOM 4261 N N . LEU A 1 554 ? -5.773 20.898 26.050 1.00 94.62 554 LEU A N 1
ATOM 4262 C CA . LEU A 1 554 ? -4.628 20.876 26.948 1.00 94.62 554 LEU A CA 1
ATOM 4263 C C . LEU A 1 554 ? -3.346 21.050 26.129 1.00 94.62 554 LEU A C 1
ATOM 4265 O O . LEU A 1 554 ? -2.904 20.118 25.456 1.00 94.62 554 LEU A O 1
ATOM 4269 N N . GLU A 1 555 ? -2.731 22.228 26.215 1.00 95.44 555 GLU A N 1
ATOM 4270 C CA . GLU A 1 555 ? -1.433 22.493 25.588 1.00 95.44 555 GLU A CA 1
ATOM 4271 C C . GLU A 1 555 ? -0.334 21.764 26.364 1.00 95.44 555 GLU A C 1
ATOM 4273 O O . GLU A 1 555 ? -0.224 21.881 27.590 1.00 95.44 555 GLU A O 1
ATOM 4278 N N . LEU A 1 556 ? 0.476 20.993 25.645 1.00 94.38 556 LEU A N 1
ATOM 4279 C CA . LEU A 1 556 ? 1.504 20.121 26.198 1.00 94.38 556 LEU A CA 1
ATOM 4280 C C . LEU A 1 556 ? 2.898 20.714 25.951 1.00 94.38 556 LEU A C 1
ATOM 4282 O O . LEU A 1 556 ? 3.145 21.347 24.922 1.00 94.38 556 LEU A O 1
ATOM 4286 N N . PRO A 1 557 ? 3.861 20.480 26.859 1.00 87.38 557 PRO A N 1
ATOM 4287 C CA . PRO A 1 557 ? 5.217 20.969 26.666 1.00 87.38 557 PRO A CA 1
ATOM 4288 C C . PRO A 1 557 ? 5.871 20.305 25.446 1.00 87.38 557 PRO A C 1
ATOM 4290 O O . PRO A 1 557 ? 5.852 19.076 25.290 1.00 87.38 557 PRO A O 1
ATOM 4293 N N . LYS A 1 558 ? 6.493 21.134 24.602 1.00 85.25 558 LYS A N 1
ATOM 4294 C CA . LYS A 1 558 ? 7.433 20.680 23.571 1.00 85.25 558 LYS A CA 1
ATOM 4295 C C . LYS A 1 558 ? 8.689 20.176 24.268 1.00 85.25 558 LYS A C 1
ATOM 4297 O O . LYS A 1 558 ? 9.195 20.839 25.174 1.00 85.25 558 LYS A O 1
ATOM 4302 N N . LEU A 1 559 ? 9.172 19.009 23.867 1.00 74.25 559 LEU A N 1
ATOM 4303 C CA . LEU A 1 559 ? 10.362 18.410 24.467 1.00 74.25 559 LEU A CA 1
ATOM 4304 C C . LEU A 1 559 ? 11.645 19.036 23.921 1.00 74.25 559 LEU A C 1
ATOM 4306 O O . LEU A 1 559 ? 12.657 19.046 24.618 1.00 74.25 559 LEU A O 1
ATOM 4310 N N . VAL A 1 560 ? 11.595 19.589 22.704 1.00 70.31 560 VAL A N 1
ATOM 4311 C CA . VAL A 1 560 ? 12.728 20.276 22.076 1.00 70.31 560 VAL A CA 1
ATOM 4312 C C . VAL A 1 560 ? 12.329 21.690 21.654 1.00 70.31 560 VAL A C 1
ATOM 4314 O O . VAL A 1 560 ? 11.384 21.894 20.887 1.00 70.31 560 VAL A O 1
ATOM 4317 N N . ALA A 1 561 ? 13.068 22.679 22.157 1.00 70.62 561 ALA A N 1
ATOM 4318 C CA . ALA A 1 561 ? 12.918 24.073 21.754 1.00 70.62 561 ALA A CA 1
ATOM 4319 C C . ALA A 1 561 ? 13.465 24.311 20.332 1.00 70.62 561 ALA A C 1
ATOM 4321 O O . ALA A 1 561 ? 14.276 23.541 19.826 1.00 70.62 561 ALA A O 1
ATOM 4322 N N . ASP A 1 562 ? 13.015 25.390 19.688 1.00 71.06 562 ASP A N 1
ATOM 4323 C CA . ASP A 1 562 ? 13.551 25.892 18.411 1.00 71.06 562 ASP A CA 1
ATOM 4324 C C . ASP A 1 562 ? 13.436 24.970 17.181 1.00 71.06 562 ASP A C 1
ATOM 4326 O O . ASP A 1 562 ? 14.070 25.215 16.154 1.00 71.06 562 ASP A O 1
ATOM 4330 N N . THR A 1 563 ? 12.551 23.974 17.223 1.00 74.69 563 THR A N 1
ATOM 4331 C CA . THR A 1 563 ? 12.152 23.187 16.043 1.00 74.69 563 THR A CA 1
ATOM 4332 C C . THR A 1 563 ? 11.057 23.892 15.229 1.00 74.69 563 THR A C 1
ATOM 4334 O O . THR A 1 563 ? 10.522 24.933 15.624 1.00 74.69 563 THR A O 1
ATOM 4337 N N . ASN A 1 564 ? 10.675 23.323 14.082 1.00 78.25 564 ASN A N 1
ATOM 4338 C CA . ASN A 1 564 ? 9.496 23.761 13.334 1.00 78.25 564 ASN A CA 1
ATOM 4339 C C . ASN A 1 564 ? 8.159 23.351 13.998 1.00 78.25 564 ASN A C 1
ATOM 4341 O O . ASN A 1 564 ? 7.108 23.685 13.450 1.00 78.25 564 ASN A O 1
ATOM 4345 N N . LEU A 1 565 ? 8.155 22.667 15.157 1.00 84.88 565 LEU A N 1
ATOM 4346 C CA . LEU A 1 565 ? 6.929 22.351 15.901 1.00 84.88 565 LEU A CA 1
ATOM 4347 C C . LEU A 1 565 ? 6.334 23.622 16.501 1.00 84.88 565 LEU A C 1
ATOM 4349 O O . LEU A 1 565 ? 6.855 24.213 17.451 1.00 84.88 565 LEU A O 1
ATOM 4353 N N . SER A 1 566 ? 5.198 24.035 15.959 1.00 86.81 566 SER A N 1
ATOM 4354 C CA . SER A 1 566 ? 4.496 25.246 16.372 1.00 86.81 566 SER A CA 1
ATOM 4355 C C . SER A 1 566 ? 3.604 25.012 17.591 1.00 86.81 566 SER A C 1
ATOM 4357 O O . SER A 1 566 ? 3.593 25.854 18.487 1.00 86.81 566 SER A O 1
ATOM 4359 N N . SER A 1 567 ? 2.943 23.858 17.690 1.00 87.62 567 SER A N 1
ATOM 4360 C CA . SER A 1 567 ? 2.005 23.536 18.772 1.00 87.62 567 SER A CA 1
ATOM 4361 C C . SER A 1 567 ? 1.911 22.018 18.976 1.00 87.62 567 SER A C 1
ATOM 4363 O O . SER A 1 567 ? 2.121 21.243 18.036 1.00 87.62 567 SER A O 1
ATOM 4365 N N . LYS A 1 568 ? 1.657 21.612 20.224 1.00 93.44 568 LYS A N 1
ATOM 4366 C CA . LYS A 1 568 ? 1.553 20.222 20.673 1.00 93.44 568 LYS A CA 1
ATOM 4367 C C . LYS A 1 568 ? 0.498 20.157 21.763 1.00 93.44 568 LYS A C 1
ATOM 4369 O O . LYS A 1 568 ? 0.713 20.693 22.842 1.00 93.44 568 LYS A O 1
ATOM 4374 N N . TYR A 1 569 ? -0.598 19.459 21.518 1.00 95.38 569 TYR A N 1
ATOM 4375 C CA . TYR A 1 569 ? -1.716 19.453 22.455 1.00 95.38 569 TYR A CA 1
ATOM 4376 C C . TYR A 1 569 ? -2.454 18.122 22.480 1.00 95.38 569 TYR A C 1
ATOM 4378 O O . TYR A 1 569 ? -2.370 17.310 21.555 1.00 95.38 569 TYR A O 1
ATOM 4386 N N . LEU A 1 570 ? -3.168 17.920 23.583 1.00 96.31 570 LEU A N 1
ATOM 4387 C CA . LEU A 1 570 ? -4.205 16.915 23.736 1.00 96.31 570 LEU A CA 1
ATOM 4388 C C . LEU A 1 570 ? -5.557 17.622 23.675 1.00 96.31 570 LEU A C 1
ATOM 4390 O O . LEU A 1 570 ? -5.788 18.577 24.417 1.00 96.31 570 LEU A O 1
ATOM 4394 N N . GLU A 1 571 ? -6.469 17.091 22.876 1.00 95.25 571 GLU A N 1
ATOM 4395 C CA . GLU A 1 571 ? -7.890 17.376 23.012 1.00 95.25 571 GLU A CA 1
ATOM 4396 C C . GLU A 1 571 ? -8.656 16.118 23.399 1.00 95.25 571 GLU A C 1
ATOM 4398 O O . GLU A 1 571 ? -8.259 15.002 23.058 1.00 95.25 571 GLU A O 1
ATOM 4403 N N . TYR A 1 572 ? -9.783 16.286 24.084 1.00 93.38 572 TYR A N 1
ATOM 4404 C CA . TYR A 1 572 ? -10.807 15.249 24.073 1.00 93.38 572 TYR A CA 1
ATOM 4405 C C . TYR A 1 572 ? -12.108 15.787 23.511 1.00 93.38 572 TYR A C 1
ATOM 4407 O O . TYR A 1 572 ? -12.453 16.946 23.723 1.00 93.38 572 TYR A O 1
ATOM 4415 N N . ARG A 1 573 ? -12.851 14.912 22.840 1.00 87.31 573 ARG A N 1
ATOM 4416 C CA . ARG A 1 573 ? -14.250 15.117 22.489 1.00 87.31 573 ARG A CA 1
ATOM 4417 C C . ARG A 1 573 ? -15.074 13.992 23.092 1.00 87.31 573 ARG A C 1
ATOM 4419 O O . ARG A 1 573 ? -14.710 12.821 22.974 1.00 87.31 573 ARG A O 1
ATOM 4426 N N . LEU A 1 574 ? -16.174 14.364 23.733 1.00 86.88 574 LEU A N 1
ATOM 4427 C CA . LEU A 1 574 ? -17.090 13.436 24.376 1.00 86.88 574 LEU A CA 1
ATOM 4428 C C . LEU A 1 574 ? -18.463 13.521 23.711 1.00 86.88 574 LEU A C 1
ATOM 4430 O O . LEU A 1 574 ? -19.039 14.603 23.607 1.00 86.88 574 LEU A O 1
ATOM 4434 N N . VAL A 1 575 ? -18.973 12.376 23.265 1.00 81.75 575 VAL A N 1
ATOM 4435 C CA . VAL A 1 575 ? -20.302 12.245 22.659 1.00 81.75 575 VAL A CA 1
ATOM 4436 C C . VAL A 1 575 ? -21.086 11.207 23.453 1.00 81.75 575 VAL A C 1
ATOM 4438 O O . VAL A 1 575 ? -20.592 10.106 23.686 1.00 81.75 575 VAL A O 1
ATOM 4441 N N . ASN A 1 576 ? -22.294 11.558 23.887 1.00 76.44 576 ASN A N 1
ATOM 4442 C CA . ASN A 1 576 ? -23.166 10.664 24.650 1.00 76.44 576 ASN A CA 1
ATOM 4443 C C . ASN A 1 576 ? -24.348 10.185 23.816 1.00 76.44 576 ASN A C 1
ATOM 4445 O O . ASN A 1 576 ? -24.732 10.829 22.842 1.00 76.44 576 ASN A O 1
ATOM 4449 N N . GLY A 1 577 ? -24.953 9.083 24.256 1.00 68.44 577 GLY A N 1
ATOM 4450 C CA . GLY A 1 577 ? -26.157 8.525 23.649 1.00 68.44 577 GLY A CA 1
ATOM 4451 C C . GLY A 1 577 ? -25.899 7.781 22.340 1.00 68.44 577 GLY A C 1
ATOM 4452 O O . GLY A 1 577 ? -26.785 7.685 21.495 1.00 68.44 577 GLY A O 1
ATOM 4453 N N . LEU A 1 578 ? -24.674 7.281 22.149 1.00 71.06 578 LEU A N 1
ATOM 4454 C CA . LEU A 1 578 ? -24.318 6.450 21.003 1.00 71.06 578 LEU A CA 1
ATOM 4455 C C . LEU A 1 578 ? -24.271 4.982 21.422 1.00 71.06 578 LEU A C 1
ATOM 4457 O O . LEU A 1 578 ? -23.591 4.627 22.383 1.00 71.06 578 LEU A O 1
ATOM 4461 N N . GLU A 1 579 ? -24.957 4.116 20.674 1.00 70.00 579 GLU A N 1
ATOM 4462 C CA . GLU A 1 579 ? -24.908 2.667 20.908 1.00 70.00 579 GLU A CA 1
ATOM 4463 C C . GLU A 1 579 ? -23.525 2.078 20.610 1.00 70.00 579 GLU A C 1
ATOM 4465 O O . GLU A 1 579 ? -23.065 1.199 21.333 1.00 70.00 579 GLU A O 1
ATOM 4470 N N . ASN A 1 580 ? -22.844 2.586 19.578 1.00 79.50 580 ASN A N 1
ATOM 4471 C CA . ASN A 1 580 ? -21.496 2.176 19.190 1.00 79.50 580 ASN A CA 1
ATOM 4472 C C . ASN A 1 580 ? -20.664 3.396 18.788 1.00 79.50 580 ASN A C 1
ATOM 4474 O O . ASN A 1 580 ? -21.136 4.233 18.016 1.00 79.50 580 ASN A O 1
ATOM 4478 N N . CYS A 1 581 ? -19.412 3.469 19.235 1.00 79.38 581 CYS A N 1
ATOM 4479 C CA . CYS A 1 581 ? -18.493 4.524 18.809 1.00 79.38 581 CYS A CA 1
ATOM 4480 C C . CYS A 1 581 ? -17.845 4.174 17.469 1.00 79.38 581 CYS A C 1
ATOM 4482 O O . CYS A 1 581 ? -17.062 3.229 17.365 1.00 79.38 581 CYS A O 1
ATOM 4484 N N . THR A 1 582 ? -18.140 4.969 16.448 1.00 81.44 582 THR A N 1
ATOM 4485 C CA . THR A 1 582 ? -17.461 4.939 15.151 1.00 81.44 582 THR A CA 1
ATOM 4486 C C . THR A 1 582 ? -16.756 6.267 14.915 1.00 81.44 582 THR A C 1
ATOM 4488 O O . THR A 1 582 ? -17.039 7.272 15.569 1.00 81.44 582 THR A O 1
ATOM 4491 N N . VAL A 1 583 ? -15.816 6.289 13.972 1.00 77.94 583 VAL A N 1
ATOM 4492 C CA . VAL A 1 583 ? -15.130 7.532 13.591 1.00 77.94 583 VAL A CA 1
ATOM 4493 C C . VAL A 1 583 ? -16.145 8.580 13.136 1.00 77.94 583 VAL A C 1
ATOM 4495 O O . VAL A 1 583 ? -16.125 9.706 13.620 1.00 77.94 583 VAL A O 1
ATOM 4498 N N . GLU A 1 584 ? -17.086 8.176 12.285 1.00 78.81 584 GLU A N 1
ATOM 4499 C CA . GLU A 1 584 ? -18.080 9.062 11.686 1.00 78.81 584 GLU A CA 1
ATOM 4500 C C . GLU A 1 584 ? -19.020 9.678 12.728 1.00 78.81 584 GLU A C 1
ATOM 4502 O O . GLU A 1 584 ? -19.188 10.894 12.761 1.00 78.81 584 GLU A O 1
ATOM 4507 N N . ASN A 1 585 ? -19.575 8.878 13.643 1.00 74.69 585 ASN A N 1
ATOM 4508 C CA . ASN A 1 585 ? -20.521 9.399 14.635 1.00 74.69 585 ASN A CA 1
ATOM 4509 C C . ASN A 1 585 ? -19.859 10.115 15.827 1.00 74.69 585 ASN A C 1
ATOM 4511 O O . ASN A 1 585 ? -20.536 10.855 16.537 1.00 74.69 585 ASN A O 1
ATOM 4515 N N . THR A 1 586 ? -18.554 9.921 16.048 1.00 76.50 586 THR A N 1
ATOM 4516 C CA . THR A 1 586 ? -17.821 10.554 17.159 1.00 76.50 586 THR A CA 1
ATOM 4517 C C . THR A 1 586 ? -17.059 11.806 16.707 1.00 76.50 586 THR A C 1
ATOM 4519 O O . THR A 1 586 ? -16.967 12.787 17.449 1.00 76.50 586 THR A O 1
ATOM 4522 N N . LEU A 1 587 ? -16.501 11.788 15.493 1.00 78.56 587 LEU A N 1
ATOM 4523 C CA . LEU A 1 587 ? -15.592 12.817 14.975 1.00 78.56 587 LEU A CA 1
ATOM 4524 C C . LEU A 1 587 ? -16.027 13.407 13.625 1.00 78.56 587 LEU A C 1
ATOM 4526 O O . LEU A 1 587 ? -15.565 14.495 13.285 1.00 78.56 587 LEU A O 1
ATOM 4530 N N . GLY A 1 588 ? -16.916 12.743 12.883 1.00 78.44 588 GLY A N 1
ATOM 4531 C CA . GLY A 1 588 ? -17.249 13.098 11.504 1.00 78.44 588 GLY A CA 1
ATOM 4532 C C . GLY A 1 588 ? -16.191 12.617 10.508 1.00 78.44 588 GLY A C 1
ATOM 4533 O O . GLY A 1 588 ? -15.485 11.633 10.741 1.00 78.44 588 GLY A O 1
ATOM 4534 N N . THR A 1 589 ? -16.082 13.307 9.373 1.00 75.62 589 THR A N 1
ATOM 4535 C CA . THR A 1 589 ? -15.082 13.014 8.337 1.00 75.62 589 THR A CA 1
ATOM 4536 C C . THR A 1 589 ? -13.714 13.566 8.736 1.00 75.62 589 THR A C 1
ATOM 4538 O O . THR A 1 589 ? -13.590 14.743 9.070 1.00 75.62 589 THR A O 1
ATOM 4541 N N . LEU A 1 590 ? -12.677 12.727 8.665 1.00 79.19 590 LEU A N 1
ATOM 4542 C CA . LEU A 1 590 ? -11.299 13.101 8.992 1.00 79.19 590 LEU A CA 1
ATOM 4543 C C . LEU A 1 590 ? -10.431 13.179 7.722 1.00 79.19 590 LEU A C 1
ATOM 4545 O O . LEU A 1 590 ? -10.433 12.229 6.935 1.00 79.19 590 LEU A O 1
ATOM 4549 N N . PRO A 1 591 ? -9.664 14.263 7.510 1.00 69.62 591 PRO A N 1
ATOM 4550 C CA . PRO A 1 591 ? -8.754 14.381 6.374 1.00 69.62 591 PRO A CA 1
ATOM 4551 C C . PRO A 1 591 ? -7.471 13.564 6.585 1.00 69.62 591 PRO A C 1
ATOM 4553 O O . PRO A 1 591 ? -6.908 13.540 7.678 1.00 69.62 591 PRO A O 1
ATOM 4556 N N . GLY A 1 592 ? -6.992 12.909 5.523 1.00 73.38 592 GLY A N 1
ATOM 4557 C CA . GLY A 1 592 ? -5.651 12.313 5.475 1.00 73.38 592 GLY A CA 1
ATOM 4558 C C . GLY A 1 592 ? -5.379 11.197 6.494 1.00 73.38 592 GLY A C 1
ATOM 4559 O O . GLY A 1 592 ? -4.280 11.080 7.041 1.00 73.38 592 GLY A O 1
ATOM 4560 N N . VAL A 1 593 ? -6.384 10.354 6.744 1.00 81.75 593 VAL A N 1
ATOM 4561 C CA . VAL A 1 593 ? -6.236 9.125 7.538 1.00 81.75 593 VAL A CA 1
ATOM 4562 C C . VAL A 1 593 ? -5.232 8.184 6.866 1.00 81.75 593 VAL A C 1
ATOM 4564 O O . VAL A 1 593 ? -5.370 7.845 5.694 1.00 81.75 593 VAL A O 1
ATOM 4567 N N . ILE A 1 594 ? -4.231 7.738 7.624 1.00 73.31 594 ILE A N 1
ATOM 4568 C CA . ILE A 1 594 ? -3.205 6.787 7.170 1.00 73.31 594 ILE A CA 1
ATOM 4569 C C . ILE A 1 594 ? -3.548 5.375 7.613 1.00 73.31 594 ILE A C 1
ATOM 4571 O O . ILE A 1 594 ? -3.368 4.418 6.864 1.00 73.31 594 ILE A O 1
ATOM 4575 N N . SER A 1 595 ? -3.979 5.231 8.864 1.00 74.50 595 SER A N 1
ATOM 4576 C CA . SER A 1 595 ? -4.239 3.929 9.458 1.00 74.50 595 SER A CA 1
ATOM 4577 C C . SER A 1 595 ? -5.425 3.996 10.409 1.00 74.50 595 SER A C 1
ATOM 4579 O O . SER A 1 595 ? -5.708 5.021 11.031 1.00 74.50 595 SER A O 1
ATOM 4581 N N . THR A 1 596 ? -6.131 2.877 10.526 1.00 85.75 596 THR A N 1
ATOM 4582 C CA . THR A 1 596 ? -7.150 2.650 11.550 1.00 85.75 596 THR A CA 1
ATOM 4583 C C . THR A 1 596 ? -6.975 1.232 12.067 1.00 85.75 596 THR A C 1
ATOM 4585 O O . THR A 1 596 ? -6.944 0.283 11.287 1.00 85.75 596 THR A O 1
ATOM 4588 N N . GLN A 1 597 ? -6.818 1.082 13.379 1.00 79.06 597 GLN A N 1
ATOM 4589 C CA . GLN A 1 597 ? -6.547 -0.208 14.011 1.00 79.06 597 GLN A CA 1
ATOM 4590 C C . GLN A 1 597 ? -7.182 -0.297 15.399 1.00 79.06 597 GLN A C 1
ATOM 4592 O O . GLN A 1 597 ? -7.291 0.700 16.110 1.00 79.06 597 GLN A O 1
ATOM 4597 N N . GLN A 1 598 ? -7.569 -1.505 15.807 1.00 85.38 598 GLN A N 1
ATOM 4598 C CA . GLN A 1 598 ? -7.977 -1.780 17.185 1.00 85.38 598 GLN A CA 1
ATOM 4599 C C . GLN A 1 598 ? -6.736 -2.041 18.039 1.00 85.38 598 GLN A C 1
ATOM 4601 O O . GLN A 1 598 ? -5.920 -2.899 17.705 1.00 85.38 598 GLN A O 1
ATOM 4606 N N . VAL A 1 599 ? -6.596 -1.323 19.150 1.00 79.00 599 VAL A N 1
ATOM 4607 C CA . VAL A 1 599 ? -5.509 -1.510 20.117 1.00 79.00 599 VAL A CA 1
ATOM 4608 C C . VAL A 1 599 ? -6.082 -1.746 21.507 1.00 79.00 599 VAL A C 1
ATOM 4610 O O . VAL A 1 599 ? -7.081 -1.142 21.888 1.00 79.00 599 VAL A O 1
ATOM 4613 N N . SER A 1 600 ? -5.452 -2.636 22.272 1.00 80.50 600 SER A N 1
ATOM 4614 C CA . SER A 1 600 ? -5.810 -2.870 23.670 1.00 80.50 600 SER A CA 1
ATOM 4615 C C . SER A 1 600 ? -4.751 -2.248 24.572 1.00 80.50 600 SER A C 1
ATOM 4617 O O . SER A 1 600 ? -3.592 -2.659 24.536 1.00 80.50 600 SER A O 1
ATOM 4619 N N . LEU A 1 601 ? -5.140 -1.251 25.365 1.00 77.12 601 LEU A N 1
ATOM 4620 C CA . LEU A 1 601 ? -4.278 -0.564 26.329 1.00 77.12 601 LEU A CA 1
ATOM 4621 C C . LEU A 1 601 ? -4.888 -0.746 27.720 1.00 77.12 601 LEU A C 1
ATOM 4623 O O . LEU A 1 601 ? -6.063 -0.448 27.926 1.00 77.12 601 LEU A O 1
ATOM 4627 N N . ASN A 1 602 ? -4.121 -1.292 28.668 1.00 73.00 602 ASN A N 1
ATOM 4628 C CA . ASN A 1 602 ? -4.580 -1.591 30.035 1.00 73.00 602 ASN A CA 1
ATOM 4629 C C . ASN A 1 602 ? -5.890 -2.409 30.111 1.00 73.00 602 ASN A C 1
ATOM 4631 O O . ASN A 1 602 ? -6.726 -2.191 30.988 1.00 73.00 602 ASN A O 1
ATOM 4635 N N . GLY A 1 603 ? -6.102 -3.345 29.178 1.00 68.56 603 GLY A N 1
ATOM 4636 C CA . GLY A 1 603 ? -7.324 -4.158 29.135 1.00 68.56 603 GLY A CA 1
ATOM 4637 C C . GLY A 1 603 ? -8.571 -3.381 28.694 1.00 68.56 603 GLY A C 1
ATOM 4638 O O . GLY A 1 603 ? -9.691 -3.743 29.067 1.00 68.56 603 GLY A O 1
ATOM 4639 N N . ARG A 1 604 ? -8.389 -2.294 27.937 1.00 77.75 604 ARG A N 1
ATOM 4640 C CA . ARG A 1 604 ? -9.450 -1.521 27.286 1.00 77.75 604 ARG A CA 1
ATOM 4641 C C . ARG A 1 604 ? -9.177 -1.425 25.796 1.00 77.75 604 ARG A C 1
ATOM 4643 O O . ARG A 1 604 ? -8.043 -1.189 25.388 1.00 77.75 604 ARG A O 1
ATOM 4650 N N . THR A 1 605 ? -10.228 -1.589 25.007 1.00 83.19 605 THR A N 1
ATOM 4651 C CA . THR A 1 605 ? -10.155 -1.491 23.553 1.00 83.19 605 THR A CA 1
ATOM 4652 C C . THR A 1 605 ? -10.293 -0.036 23.119 1.00 83.19 605 THR A C 1
ATOM 4654 O O . THR A 1 605 ? -11.190 0.681 23.573 1.00 83.19 605 THR A O 1
ATOM 4657 N N . PHE A 1 606 ? -9.405 0.380 22.225 1.00 92.00 606 PHE A N 1
ATOM 4658 C CA . PHE A 1 606 ? -9.438 1.662 21.545 1.00 92.00 606 PHE A CA 1
ATOM 4659 C C . PHE A 1 606 ? -9.386 1.445 20.037 1.00 92.00 606 PHE A C 1
ATOM 4661 O O . PHE A 1 606 ? -8.578 0.659 19.542 1.00 92.00 606 PHE A O 1
ATOM 4668 N N . THR A 1 607 ? -10.160 2.232 19.300 1.00 91.38 607 THR A N 1
ATOM 4669 C CA . THR A 1 607 ? -9.901 2.470 17.882 1.00 91.38 607 THR A CA 1
ATOM 4670 C C . THR A 1 607 ? -8.829 3.547 17.790 1.00 91.38 607 THR A C 1
ATOM 4672 O O . THR A 1 607 ? -9.082 4.704 18.130 1.00 91.38 607 THR A O 1
ATOM 4675 N N . ARG A 1 608 ? -7.621 3.167 17.374 1.00 91.88 608 ARG A N 1
ATOM 4676 C CA . ARG A 1 608 ? -6.518 4.091 17.118 1.00 91.88 608 ARG A CA 1
ATOM 4677 C C . ARG A 1 608 ? -6.510 4.485 15.646 1.00 91.88 608 ARG A C 1
ATOM 4679 O O . ARG A 1 608 ? -6.498 3.612 14.779 1.00 91.88 608 ARG A O 1
ATOM 4686 N N . ILE A 1 609 ? -6.465 5.785 15.386 1.00 88.81 609 ILE A N 1
ATOM 4687 C CA . ILE A 1 609 ? -6.426 6.355 14.037 1.00 88.81 609 ILE A CA 1
ATOM 4688 C C . ILE A 1 609 ? -5.208 7.256 13.957 1.00 88.81 609 ILE A C 1
ATOM 4690 O O . ILE A 1 609 ? -5.088 8.175 14.763 1.00 88.81 609 ILE A O 1
ATOM 4694 N N . ASP A 1 610 ? -4.320 7.005 13.003 1.00 85.69 610 ASP A N 1
ATOM 4695 C CA . ASP A 1 610 ? -3.195 7.893 12.719 1.00 85.69 610 ASP A CA 1
ATOM 4696 C C . ASP A 1 610 ? -3.458 8.618 11.396 1.00 85.69 610 ASP A C 1
ATOM 4698 O O . ASP A 1 610 ? -3.866 7.991 10.414 1.00 85.69 610 ASP A O 1
ATOM 4702 N N . GLY A 1 611 ? -3.207 9.925 11.353 1.00 81.12 611 GLY A N 1
ATOM 4703 C CA . GLY A 1 611 ? -3.410 10.729 10.153 1.00 81.12 611 GLY A CA 1
ATOM 4704 C C . GLY A 1 611 ? -2.387 11.844 9.976 1.00 81.12 611 GLY A C 1
ATOM 4705 O O . GLY A 1 611 ? -1.674 12.241 10.907 1.00 81.12 611 GLY A O 1
ATOM 4706 N N . LEU A 1 612 ? -2.307 12.320 8.737 1.00 79.69 612 LEU A N 1
ATOM 4707 C CA . LEU A 1 612 ? -1.523 13.474 8.319 1.00 79.69 612 LEU A CA 1
ATOM 4708 C C . LEU A 1 612 ? -2.432 14.444 7.584 1.00 79.69 612 LEU A C 1
ATOM 4710 O O . LEU A 1 612 ? -3.213 14.031 6.740 1.00 79.69 612 LEU A O 1
ATOM 4714 N N . ASP A 1 613 ? -2.275 15.730 7.847 1.00 79.12 613 ASP A N 1
ATOM 4715 C CA . ASP A 1 613 ? -2.962 16.767 7.087 1.00 79.12 613 ASP A CA 1
ATOM 4716 C C . ASP A 1 613 ? -2.000 17.918 6.778 1.00 79.12 613 ASP A C 1
ATOM 4718 O O . ASP A 1 613 ? -0.957 18.081 7.426 1.00 79.12 613 ASP A O 1
ATOM 4722 N N . ALA A 1 614 ? -2.322 18.711 5.765 1.00 72.06 614 ALA A N 1
ATOM 4723 C CA . ALA A 1 614 ? -1.519 19.844 5.340 1.00 72.06 614 ALA A CA 1
ATOM 4724 C C . ALA A 1 614 ? -2.417 21.039 5.014 1.00 72.06 614 ALA A C 1
ATOM 4726 O O . ALA A 1 614 ? -3.364 20.942 4.242 1.00 72.06 614 ALA A O 1
ATOM 4727 N N . ALA A 1 615 ? -2.066 22.199 5.564 1.00 65.44 615 ALA A N 1
ATOM 4728 C CA . ALA A 1 615 ? -2.670 23.482 5.218 1.00 65.44 615 ALA A CA 1
ATOM 4729 C C . ALA A 1 615 ? -1.574 24.449 4.755 1.00 65.44 615 ALA A C 1
ATOM 4731 O O . ALA A 1 615 ? -0.384 24.191 4.951 1.00 65.44 615 ALA A O 1
ATOM 4732 N N . MET A 1 616 ? -1.949 25.592 4.167 1.00 59.09 616 MET A N 1
ATOM 4733 C CA . MET A 1 616 ? -0.964 26.603 3.766 1.00 59.09 616 MET A CA 1
ATOM 4734 C C . MET A 1 616 ? -0.050 26.959 4.956 1.00 59.09 616 MET A C 1
ATOM 4736 O O . MET A 1 616 ? -0.493 27.463 5.991 1.00 59.09 616 MET A O 1
ATOM 4740 N N . ASN A 1 617 ? 1.237 26.641 4.796 1.00 67.31 617 ASN A N 1
ATOM 4741 C CA . ASN A 1 617 ? 2.343 26.837 5.741 1.00 67.31 617 ASN A CA 1
ATOM 4742 C C . ASN A 1 617 ? 2.368 25.941 6.990 1.00 67.31 617 ASN A C 1
ATOM 4744 O O . ASN A 1 617 ? 3.238 26.150 7.837 1.00 67.31 617 ASN A O 1
ATOM 4748 N N . HIS A 1 618 ? 1.499 24.933 7.117 1.00 76.19 618 HIS A N 1
ATOM 4749 C CA . HIS A 1 618 ? 1.533 23.998 8.246 1.00 76.19 618 HIS A CA 1
ATOM 4750 C C . HIS A 1 618 ? 1.330 22.542 7.827 1.00 76.19 618 HIS A C 1
ATOM 4752 O O . HIS A 1 618 ? 0.555 22.231 6.929 1.00 76.19 618 HIS A O 1
ATOM 4758 N N . THR A 1 619 ? 1.995 21.649 8.549 1.00 79.31 619 THR A N 1
ATOM 4759 C CA . THR A 1 619 ? 1.758 20.206 8.518 1.00 79.31 619 THR A CA 1
ATOM 4760 C C . THR A 1 619 ? 1.215 19.767 9.868 1.00 79.31 619 THR A C 1
ATOM 4762 O O . THR A 1 619 ? 1.612 20.281 10.920 1.00 79.31 619 THR A O 1
ATOM 4765 N N . TYR A 1 620 ? 0.291 18.822 9.830 1.00 84.44 620 TYR A N 1
ATOM 4766 C CA . TYR A 1 620 ? -0.398 18.292 10.990 1.00 84.44 620 TYR A CA 1
ATOM 4767 C C . TYR A 1 620 ? -0.166 16.798 11.028 1.00 84.44 620 TYR A C 1
ATOM 4769 O O . TYR A 1 620 ? -0.311 16.104 10.021 1.00 84.44 620 TYR A O 1
ATOM 4777 N N . ARG A 1 621 ? 0.185 16.300 12.205 1.00 87.44 621 ARG A N 1
ATOM 4778 C CA . ARG A 1 621 ? 0.219 14.874 12.477 1.00 87.44 621 ARG A CA 1
ATOM 4779 C C . ARG A 1 621 ? -0.597 14.613 13.718 1.00 87.44 621 ARG A C 1
ATOM 4781 O O . ARG A 1 621 ? -0.334 15.210 14.762 1.00 87.44 621 ARG A O 1
ATOM 4788 N N . TYR A 1 622 ? -1.579 13.737 13.585 1.00 91.56 622 TYR A N 1
ATOM 4789 C CA . TYR A 1 622 ? -2.523 13.477 14.652 1.00 91.56 622 TYR A CA 1
ATOM 4790 C C . TYR A 1 622 ? -2.718 11.987 14.895 1.00 91.56 622 TYR A C 1
ATOM 4792 O O . TYR A 1 622 ? -2.646 11.170 13.974 1.00 91.56 622 TYR A O 1
ATOM 4800 N N . THR A 1 623 ? -3.001 11.655 16.152 1.00 93.00 623 THR A N 1
ATOM 4801 C CA . THR A 1 623 ? -3.459 10.329 16.557 1.00 93.00 623 THR A CA 1
ATOM 4802 C C . THR A 1 623 ? -4.726 10.471 17.388 1.00 93.00 623 THR A C 1
ATOM 4804 O O . THR A 1 623 ? -4.709 11.123 18.431 1.00 93.00 623 THR A O 1
ATOM 4807 N N . TYR A 1 624 ? -5.806 9.822 16.958 1.00 94.31 624 TYR A N 1
ATOM 4808 C CA . TYR A 1 624 ? -6.998 9.640 17.778 1.00 94.31 624 TYR A CA 1
ATOM 4809 C C . TYR A 1 624 ? -6.966 8.297 18.496 1.00 94.31 624 TYR A C 1
ATOM 4811 O O . TYR A 1 624 ? -6.596 7.279 17.911 1.00 94.31 624 TYR A O 1
ATOM 4819 N N . TYR A 1 625 ? -7.441 8.293 19.736 1.00 94.56 625 TYR A N 1
ATOM 4820 C CA . TYR A 1 625 ? -7.851 7.098 20.463 1.00 94.56 625 TYR A CA 1
ATOM 4821 C C . TYR A 1 625 ? -9.328 7.226 20.811 1.00 94.56 625 TYR A C 1
ATOM 4823 O O . TYR A 1 625 ? -9.701 8.062 21.632 1.00 94.56 625 TYR A O 1
ATOM 4831 N N . ILE A 1 626 ? -10.162 6.400 20.185 1.00 94.00 626 ILE A N 1
ATOM 4832 C CA . ILE A 1 626 ? -11.602 6.360 20.440 1.00 94.00 626 ILE A CA 1
ATOM 4833 C C . ILE A 1 626 ? -11.905 5.145 21.304 1.00 94.00 626 ILE A C 1
ATOM 4835 O O . ILE A 1 626 ? -11.569 4.022 20.933 1.00 94.00 626 ILE A O 1
ATOM 4839 N N . THR A 1 627 ? -12.550 5.352 22.443 1.00 92.69 627 THR A N 1
ATOM 4840 C CA . THR A 1 627 ? -13.009 4.271 23.316 1.00 92.69 627 THR A CA 1
ATOM 4841 C C . THR A 1 627 ? -14.429 4.531 23.788 1.00 92.69 627 THR A C 1
ATOM 4843 O O . THR A 1 627 ? -14.901 5.669 23.813 1.00 92.69 627 THR A O 1
ATOM 4846 N N . GLN A 1 628 ? -15.105 3.450 24.150 1.00 88.12 628 GLN A N 1
ATOM 4847 C CA . GLN A 1 628 ? -16.490 3.451 24.581 1.00 88.12 628 GLN A CA 1
ATOM 4848 C C . GLN A 1 628 ? -16.582 2.937 26.012 1.00 88.12 628 GLN A C 1
ATOM 4850 O O . GLN A 1 628 ? -15.932 1.951 26.370 1.00 88.12 628 GLN A O 1
ATOM 4855 N N . ASN A 1 629 ? -17.434 3.570 26.810 1.00 84.94 629 ASN A N 1
ATOM 4856 C CA . ASN A 1 629 ? -17.911 3.016 28.069 1.00 84.94 629 ASN A CA 1
ATOM 4857 C C . ASN A 1 629 ? -19.413 3.284 28.169 1.00 84.94 629 ASN A C 1
ATOM 4859 O O . ASN A 1 629 ? -19.839 4.437 28.208 1.00 84.94 629 ASN A O 1
ATOM 4863 N N . ASN A 1 630 ? -20.216 2.219 28.163 1.00 79.69 630 ASN A N 1
ATOM 4864 C CA . ASN A 1 630 ? -21.669 2.292 27.979 1.00 79.69 630 ASN A CA 1
ATOM 4865 C C . ASN A 1 630 ? -22.035 3.087 26.709 1.00 79.69 630 ASN A C 1
ATOM 4867 O O . ASN A 1 630 ? -21.532 2.755 25.640 1.00 79.69 630 ASN A O 1
ATOM 4871 N N . GLN A 1 631 ? -22.873 4.123 26.803 1.00 76.88 631 GLN A N 1
ATOM 4872 C CA . GLN A 1 631 ? -23.257 4.978 25.667 1.00 76.88 631 GLN A CA 1
ATOM 4873 C C . GLN A 1 631 ? -22.446 6.278 25.580 1.00 76.88 631 GLN A C 1
ATOM 4875 O O . GLN A 1 631 ? -22.861 7.233 24.921 1.00 76.88 631 GLN A O 1
ATOM 4880 N N . THR A 1 632 ? -21.299 6.334 26.263 1.00 81.38 632 THR A N 1
ATOM 4881 C CA . THR A 1 632 ? -20.362 7.454 26.187 1.00 81.38 632 THR A CA 1
ATOM 4882 C C . THR A 1 632 ? -19.182 7.085 25.294 1.00 81.38 632 THR A C 1
ATOM 4884 O O . THR A 1 632 ? -18.417 6.163 25.593 1.00 81.38 632 THR A O 1
ATOM 4887 N N . CYS A 1 633 ? -19.016 7.848 24.217 1.00 89.12 633 CYS A N 1
ATOM 4888 C CA . CYS A 1 633 ? -17.870 7.810 23.322 1.00 89.12 633 CYS A CA 1
ATOM 4889 C C . CYS A 1 633 ? -16.878 8.901 23.702 1.00 89.12 633 CYS A C 1
ATOM 4891 O O . CYS A 1 633 ? -17.214 10.086 23.718 1.00 89.12 633 CYS A O 1
ATOM 4893 N N . LEU A 1 634 ? -15.642 8.497 23.977 1.00 92.75 634 LEU A N 1
ATOM 4894 C CA . LEU A 1 634 ? -14.531 9.403 24.224 1.00 92.75 634 LEU A CA 1
ATOM 4895 C C . LEU A 1 634 ? -13.527 9.279 23.084 1.00 92.75 634 LEU A C 1
ATOM 4897 O O . LEU A 1 634 ? -12.980 8.200 22.858 1.00 92.75 634 LEU A O 1
ATOM 4901 N N . ALA A 1 635 ? -13.246 10.391 22.414 1.00 94.38 635 ALA A N 1
ATOM 4902 C CA . ALA A 1 635 ? -12.143 10.505 21.475 1.00 94.38 635 ALA A CA 1
ATOM 4903 C C . ALA A 1 635 ? -11.055 11.404 22.064 1.00 94.38 635 ALA A C 1
ATOM 4905 O O . ALA A 1 635 ? -11.300 12.577 22.334 1.00 94.38 635 ALA A O 1
ATOM 4906 N N . LEU A 1 636 ? -9.856 10.857 22.250 1.00 95.38 636 LEU A N 1
ATOM 4907 C CA . LEU A 1 636 ? -8.659 11.595 22.651 1.00 95.38 636 LEU A CA 1
ATOM 4908 C C . LEU A 1 636 ? -7.830 11.893 21.402 1.00 95.38 636 LEU A C 1
ATOM 4910 O O . LEU A 1 636 ? -7.349 10.962 20.758 1.00 95.38 636 LEU A O 1
ATOM 4914 N N . LEU A 1 637 ? -7.682 13.169 21.061 1.00 95.62 637 LEU A N 1
ATOM 4915 C CA . LEU A 1 637 ? -6.843 13.665 19.976 1.00 95.62 637 LEU A CA 1
ATOM 4916 C C . LEU A 1 637 ? -5.486 14.073 20.525 1.00 95.62 637 LEU A C 1
ATOM 4918 O O . LEU A 1 637 ? -5.389 14.993 21.329 1.00 95.62 637 LEU A O 1
ATOM 4922 N N . PHE A 1 638 ? -4.429 13.473 20.008 1.00 96.12 638 PHE A N 1
ATOM 4923 C CA . PHE A 1 638 ? -3.076 13.957 20.204 1.00 96.12 638 PHE A CA 1
ATOM 4924 C C . PHE A 1 638 ? -2.584 14.615 18.921 1.00 96.12 638 PHE A C 1
ATOM 4926 O O . PHE A 1 638 ? -2.515 13.953 17.885 1.00 96.12 638 PHE A O 1
ATOM 4933 N N . MET A 1 639 ? -2.254 15.905 18.981 1.00 94.31 639 MET A N 1
ATOM 4934 C CA . MET A 1 639 ? -1.887 16.697 17.808 1.00 94.31 639 MET A CA 1
ATOM 4935 C C . MET A 1 639 ? -0.460 17.229 17.901 1.00 94.31 639 MET A C 1
ATOM 4937 O O . MET A 1 639 ? -0.044 17.789 18.917 1.00 94.31 639 MET A O 1
ATOM 4941 N N . LEU A 1 640 ? 0.252 17.140 16.780 1.00 92.75 640 LEU A N 1
ATOM 4942 C CA . LEU A 1 640 ? 1.500 17.844 16.518 1.00 92.75 640 LEU A CA 1
ATOM 4943 C C . LEU A 1 640 ? 1.324 18.719 15.278 1.00 92.75 640 LEU A C 1
ATOM 4945 O O . LEU A 1 640 ? 1.136 18.221 14.168 1.00 92.75 640 LEU A O 1
ATOM 4949 N N . ARG A 1 641 ? 1.405 20.037 15.468 1.00 90.12 641 ARG A N 1
ATOM 4950 C CA . ARG A 1 641 ? 1.295 21.029 14.394 1.00 90.12 641 ARG A CA 1
ATOM 4951 C C . ARG A 1 641 ? 2.648 21.677 14.150 1.00 90.12 641 ARG A C 1
ATOM 4953 O O . ARG A 1 641 ? 3.169 22.364 15.031 1.00 90.12 641 ARG A O 1
ATOM 4960 N N . ALA A 1 642 ? 3.184 21.560 12.943 1.00 84.56 642 ALA A N 1
ATOM 4961 C CA . ALA A 1 642 ? 4.469 22.145 12.569 1.00 84.56 642 ALA A CA 1
ATOM 4962 C C . ALA A 1 642 ? 4.371 23.090 11.375 1.00 84.56 642 ALA A C 1
ATOM 4964 O O . ALA A 1 642 ? 3.509 22.927 10.519 1.00 84.56 642 ALA A O 1
ATOM 4965 N N . GLY A 1 643 ? 5.268 24.073 11.307 1.00 79.94 643 GLY A N 1
ATOM 4966 C CA . GLY A 1 643 ? 5.432 24.908 10.119 1.00 79.94 643 GLY A CA 1
ATOM 4967 C C . GLY A 1 643 ? 5.956 24.083 8.942 1.00 79.94 643 GLY A C 1
ATOM 4968 O O . GLY A 1 643 ? 6.798 23.200 9.135 1.00 79.94 643 GLY A O 1
ATOM 4969 N N . ASN A 1 644 ? 5.462 24.356 7.731 1.00 67.94 644 ASN A N 1
ATOM 4970 C CA . ASN A 1 644 ? 5.909 23.665 6.523 1.00 67.94 644 ASN A CA 1
ATOM 4971 C C . ASN A 1 644 ? 7.407 23.965 6.280 1.00 67.94 644 ASN A C 1
ATOM 4973 O O . ASN A 1 644 ? 7.756 25.133 6.078 1.00 67.94 644 ASN A O 1
ATOM 4977 N N . PRO A 1 645 ? 8.292 22.949 6.298 1.00 58.22 645 PRO A N 1
ATOM 4978 C CA . PRO A 1 645 ? 9.725 23.147 6.092 1.00 58.22 645 PRO A CA 1
ATOM 4979 C C . PRO A 1 645 ? 10.078 23.689 4.697 1.00 58.22 645 PRO A C 1
ATOM 4981 O O . PRO A 1 645 ? 11.171 24.215 4.526 1.00 58.22 645 PRO A O 1
ATOM 4984 N N . GLU A 1 646 ? 9.169 23.610 3.721 1.00 54.69 646 GLU A N 1
ATOM 4985 C CA . GLU A 1 646 ? 9.384 24.096 2.350 1.00 54.69 646 GLU A CA 1
ATOM 4986 C C . GLU A 1 646 ? 9.157 25.611 2.176 1.00 54.69 646 GLU A C 1
ATOM 4988 O O . GLU A 1 646 ? 9.446 26.148 1.111 1.00 54.69 646 GLU A O 1
ATOM 4993 N N . VAL A 1 647 ? 8.642 26.314 3.197 1.00 51.00 647 VAL A N 1
ATOM 4994 C CA . VAL A 1 647 ? 8.174 27.713 3.066 1.00 51.00 647 VAL A CA 1
ATOM 4995 C C . VAL A 1 647 ? 9.027 28.735 3.849 1.00 51.00 647 VAL A C 1
ATOM 4997 O O . VAL A 1 647 ? 8.808 29.938 3.722 1.00 51.00 647 VAL A O 1
ATOM 5000 N N . TYR A 1 648 ? 10.029 28.309 4.630 1.00 43.91 648 TYR A N 1
ATOM 5001 C CA . TYR A 1 648 ? 10.845 29.209 5.469 1.00 43.91 648 TYR A CA 1
ATOM 5002 C C . TYR A 1 648 ? 12.353 29.136 5.174 1.00 43.91 648 TYR A C 1
ATOM 5004 O O . TYR A 1 648 ? 12.896 28.060 4.939 1.00 43.91 648 TYR A O 1
ATOM 5012 N N . ASP A 1 649 ? 13.030 30.284 5.279 1.00 37.97 649 ASP A N 1
ATOM 5013 C CA . ASP A 1 649 ? 14.482 30.462 5.136 1.00 37.97 649 ASP A CA 1
ATOM 5014 C C . ASP A 1 649 ? 15.107 30.931 6.473 1.00 37.97 649 ASP A C 1
ATOM 5016 O O . ASP A 1 649 ? 14.576 31.874 7.072 1.00 37.97 649 ASP A O 1
ATOM 5020 N N . PRO A 1 650 ? 16.212 30.339 6.972 1.00 49.09 650 PRO A N 1
ATOM 5021 C CA . PRO A 1 650 ? 16.612 28.941 6.803 1.00 49.09 650 PRO A CA 1
ATOM 5022 C C . PRO A 1 650 ? 15.635 28.023 7.570 1.00 49.09 650 PRO A C 1
ATOM 5024 O O . PRO A 1 650 ? 15.133 28.417 8.631 1.00 49.09 650 PRO A O 1
ATOM 5027 N N . PRO A 1 651 ? 15.338 26.801 7.094 1.00 54.62 651 PRO A N 1
ATOM 5028 C CA . PRO A 1 651 ? 14.313 25.971 7.715 1.00 54.62 651 PRO A CA 1
ATOM 5029 C C . PRO A 1 651 ? 14.725 25.598 9.145 1.00 54.62 651 PRO A C 1
ATOM 5031 O O . PRO A 1 651 ? 15.757 24.960 9.362 1.00 54.62 651 PRO A O 1
ATOM 5034 N N . ARG A 1 652 ? 13.911 26.006 10.134 1.00 53.06 652 ARG A N 1
ATOM 5035 C CA . ARG A 1 652 ? 14.047 25.534 11.522 1.00 53.06 652 ARG A CA 1
ATOM 5036 C C . ARG A 1 652 ? 14.087 23.998 11.519 1.00 53.06 652 ARG A C 1
ATOM 5038 O O . ARG A 1 652 ? 13.332 23.402 10.744 1.00 53.06 652 ARG A O 1
ATOM 5045 N N . PRO A 1 653 ? 14.909 23.355 12.370 1.00 58.44 653 PRO A N 1
ATOM 5046 C CA . PRO A 1 653 ? 15.009 21.899 12.425 1.00 58.44 653 PRO A CA 1
ATOM 5047 C C . PRO A 1 653 ? 13.634 21.237 12.512 1.00 58.44 653 PRO A C 1
ATOM 5049 O O . PRO A 1 653 ? 12.792 21.653 13.313 1.00 58.44 653 PRO A O 1
ATOM 5052 N N . VAL A 1 654 ? 13.395 20.221 11.681 1.00 64.25 654 VAL A N 1
ATOM 5053 C CA . VAL A 1 654 ? 12.130 19.482 11.719 1.00 64.25 654 VAL A CA 1
ATOM 5054 C C . VAL A 1 654 ? 12.023 18.745 13.052 1.00 64.25 654 VAL A C 1
ATOM 5056 O O . VAL A 1 654 ? 12.960 18.066 13.464 1.00 64.25 654 VAL A O 1
ATOM 5059 N N . TYR A 1 655 ? 10.895 18.893 13.741 1.00 63.16 655 TYR A N 1
ATOM 5060 C CA . TYR A 1 655 ? 10.687 18.278 15.046 1.00 63.16 655 TYR A CA 1
ATOM 5061 C C . TYR A 1 655 ? 10.679 16.745 14.976 1.00 63.16 655 TYR A C 1
ATOM 5063 O O . TYR A 1 655 ? 10.223 16.144 14.002 1.00 63.16 655 TYR A O 1
ATOM 5071 N N . ASN A 1 656 ? 11.160 16.099 16.039 1.00 68.81 656 ASN A N 1
ATOM 5072 C CA . ASN A 1 656 ? 11.161 14.645 16.142 1.00 68.81 656 ASN A CA 1
ATOM 5073 C C . ASN A 1 656 ? 9.781 14.144 16.588 1.00 68.81 656 ASN A C 1
ATOM 5075 O O . ASN A 1 656 ? 9.379 14.356 17.732 1.00 68.81 656 ASN A O 1
ATOM 5079 N N . TYR A 1 657 ? 9.076 13.447 15.696 1.00 70.44 657 TYR A N 1
ATOM 5080 C CA . TYR A 1 657 ? 7.758 12.898 15.999 1.00 70.44 657 TYR A CA 1
ATOM 5081 C C . TYR A 1 657 ? 7.769 11.899 17.158 1.00 70.44 657 TYR A C 1
ATOM 5083 O O . TYR A 1 657 ? 6.941 12.025 18.046 1.00 70.44 657 TYR A O 1
ATOM 5091 N N . GLU A 1 658 ? 8.665 10.909 17.160 1.00 67.19 658 GLU A N 1
ATOM 5092 C CA . GLU A 1 658 ? 8.661 9.841 18.172 1.00 67.19 658 GLU A CA 1
ATOM 5093 C C . GLU A 1 658 ? 8.975 10.388 19.563 1.00 67.19 658 GLU A C 1
ATOM 5095 O O . GLU A 1 658 ? 8.317 10.028 20.540 1.00 67.19 658 GLU A O 1
ATOM 5100 N N . LEU A 1 659 ? 9.938 11.311 19.638 1.00 70.31 659 LEU A N 1
ATOM 5101 C CA . LEU A 1 659 ? 10.259 12.012 20.871 1.00 70.31 659 LEU A CA 1
ATOM 5102 C C . LEU A 1 659 ? 9.045 12.810 21.342 1.00 70.31 659 LEU A C 1
ATOM 5104 O O . LEU A 1 659 ? 8.581 12.601 22.457 1.00 70.31 659 LEU A O 1
ATOM 5108 N N . GLU A 1 660 ? 8.477 13.670 20.497 1.00 81.06 660 GLU A N 1
ATOM 5109 C CA . GLU A 1 660 ? 7.349 14.515 20.897 1.00 81.06 660 GLU A CA 1
ATOM 5110 C C . GLU A 1 660 ? 6.082 13.699 21.213 1.00 81.06 660 GLU A C 1
ATOM 5112 O O . GLU A 1 660 ? 5.359 14.031 22.154 1.00 81.06 660 GLU A O 1
ATOM 5117 N N . ALA A 1 661 ? 5.853 12.584 20.516 1.00 78.88 661 ALA A N 1
ATOM 5118 C CA . ALA A 1 661 ? 4.739 11.666 20.745 1.00 78.88 661 ALA A CA 1
ATOM 5119 C C . ALA A 1 661 ? 4.941 10.726 21.951 1.00 78.88 661 ALA A C 1
ATOM 5121 O O . ALA A 1 661 ? 3.979 10.098 22.404 1.00 78.88 661 ALA A O 1
ATOM 5122 N N . SER A 1 662 ? 6.145 10.643 22.533 1.00 79.69 662 SER A N 1
ATOM 5123 C CA . SER A 1 662 ? 6.374 9.870 23.768 1.00 79.69 662 SER A CA 1
ATOM 5124 C C . SER A 1 662 ? 5.477 10.357 24.914 1.00 79.69 662 SER A C 1
ATOM 5126 O O . SER A 1 662 ? 4.867 9.549 25.613 1.00 79.69 662 SER A O 1
ATOM 5128 N N . THR A 1 663 ? 5.270 11.677 25.017 1.00 83.56 663 THR A N 1
ATOM 5129 C CA . THR A 1 663 ? 4.343 12.287 25.981 1.00 83.56 663 THR A CA 1
ATOM 5130 C C . THR A 1 663 ? 2.912 11.781 25.791 1.00 83.56 663 THR A C 1
ATOM 5132 O O . THR A 1 663 ? 2.216 11.526 26.768 1.00 83.56 663 THR A O 1
ATOM 5135 N N . PHE A 1 664 ? 2.467 11.588 24.545 1.00 92.12 664 PHE A N 1
ATOM 5136 C CA . PHE A 1 664 ? 1.127 11.071 24.246 1.00 92.12 664 PHE A CA 1
ATOM 5137 C C . PHE A 1 664 ? 0.965 9.630 24.721 1.00 92.12 664 PHE A C 1
ATOM 5139 O O . PHE A 1 664 ? -0.066 9.268 25.285 1.00 92.12 664 PHE A O 1
ATOM 5146 N N . THR A 1 665 ? 2.017 8.828 24.537 1.00 82.81 665 THR A N 1
ATOM 5147 C CA . THR A 1 665 ? 2.060 7.424 24.959 1.00 82.81 665 THR A CA 1
ATOM 5148 C C . THR A 1 665 ? 1.936 7.299 26.479 1.00 82.81 665 THR A C 1
ATOM 5150 O O . THR A 1 665 ? 1.183 6.460 26.967 1.00 82.81 665 THR A O 1
ATOM 5153 N N . GLU A 1 666 ? 2.612 8.156 27.246 1.00 85.50 666 GLU A N 1
ATOM 5154 C CA . GLU A 1 666 ? 2.481 8.173 28.709 1.00 85.50 666 GLU A CA 1
ATOM 5155 C C . GLU A 1 666 ? 1.077 8.590 29.170 1.00 85.50 666 GLU A C 1
ATOM 5157 O O . GLU A 1 666 ? 0.509 7.954 30.062 1.00 85.50 666 GLU A O 1
ATOM 5162 N N . ILE A 1 667 ? 0.480 9.600 28.522 1.00 91.88 667 ILE A N 1
ATOM 5163 C CA . ILE A 1 667 ? -0.889 10.044 28.819 1.00 91.88 667 ILE A CA 1
ATOM 5164 C C . ILE A 1 667 ? -1.881 8.902 28.564 1.00 91.88 667 ILE A C 1
ATOM 5166 O O . ILE A 1 667 ? -2.617 8.523 29.476 1.00 91.88 667 ILE A O 1
ATOM 5170 N N . ILE A 1 668 ? -1.889 8.306 27.367 1.00 92.81 668 ILE A N 1
ATOM 5171 C CA . ILE A 1 668 ? -2.869 7.262 27.029 1.00 92.81 668 ILE A CA 1
ATOM 5172 C C . ILE A 1 668 ? -2.671 5.988 27.865 1.00 92.81 668 ILE A C 1
ATOM 5174 O O . ILE A 1 668 ? -3.649 5.376 28.287 1.00 92.81 668 ILE A O 1
ATOM 5178 N N . ASN A 1 669 ? -1.430 5.633 28.215 1.00 87.94 669 ASN A N 1
ATOM 5179 C CA . ASN A 1 669 ? -1.144 4.496 29.098 1.00 87.94 669 ASN A CA 1
ATOM 5180 C C . ASN A 1 669 ? -1.555 4.733 30.556 1.00 87.94 669 ASN A C 1
ATOM 5182 O O . ASN A 1 669 ? -1.607 3.787 31.337 1.00 87.94 669 ASN A O 1
ATOM 5186 N N . SER A 1 670 ? -1.851 5.970 30.947 1.00 89.31 670 SER A N 1
ATOM 5187 C CA . SER A 1 670 ? -2.406 6.286 32.266 1.00 89.31 670 SER A CA 1
ATOM 5188 C C . SER A 1 670 ? -3.936 6.369 32.274 1.00 89.31 670 SER A C 1
ATOM 5190 O O . SER A 1 670 ? -4.533 6.558 33.336 1.00 89.31 670 SER A O 1
ATOM 5192 N N . PHE A 1 671 ? -4.574 6.236 31.106 1.00 92.62 671 PHE A N 1
ATOM 5193 C CA . PHE A 1 671 ? -6.018 6.344 30.976 1.00 92.62 671 PHE A CA 1
ATOM 5194 C C . PHE A 1 671 ? -6.735 5.229 31.741 1.00 92.62 671 PHE A C 1
ATOM 5196 O O . PHE A 1 671 ? -6.349 4.057 31.695 1.00 92.62 671 PHE A O 1
ATOM 5203 N N . THR A 1 672 ? -7.813 5.580 32.437 1.00 89.25 672 THR A N 1
ATOM 5204 C CA . THR A 1 672 ? -8.682 4.617 33.116 1.00 89.25 672 THR A CA 1
ATOM 5205 C C . THR A 1 672 ? -10.115 5.134 33.189 1.00 89.25 672 THR A C 1
ATOM 5207 O O . THR A 1 672 ? -10.352 6.274 33.582 1.00 89.25 672 THR A O 1
ATOM 5210 N N . TRP A 1 673 ? -11.073 4.258 32.880 1.00 87.69 673 TRP A N 1
ATOM 5211 C CA . TRP A 1 673 ? -12.482 4.461 33.216 1.00 87.69 673 TRP A CA 1
ATOM 5212 C C . TRP A 1 673 ? -12.705 4.216 34.713 1.00 87.69 673 TRP A C 1
ATOM 5214 O O . TRP A 1 673 ? -12.349 3.161 35.240 1.00 87.69 673 TRP A O 1
ATOM 5224 N N . LEU A 1 674 ? -13.301 5.192 35.382 1.00 84.38 674 LEU A N 1
ATOM 5225 C CA . LEU A 1 674 ? -13.778 5.123 36.753 1.00 84.38 674 LEU A CA 1
ATOM 5226 C C . LEU A 1 674 ? -15.235 4.631 36.785 1.00 84.38 674 LEU A C 1
ATOM 5228 O O . LEU A 1 674 ? -15.997 4.882 35.848 1.00 84.38 674 LEU A O 1
ATOM 5232 N N . PRO A 1 675 ? -15.658 3.965 37.870 1.00 77.50 675 PRO A N 1
ATOM 5233 C CA . PRO A 1 675 ? -17.074 3.740 38.124 1.00 77.50 675 PRO A CA 1
ATOM 5234 C C . PRO A 1 675 ? -17.816 5.081 38.177 1.00 77.50 675 PRO A C 1
ATOM 5236 O O . PRO A 1 675 ? -17.341 6.026 38.811 1.00 77.50 675 PRO A O 1
ATOM 5239 N N . LEU A 1 676 ? -18.984 5.160 37.537 1.00 75.88 676 LEU A N 1
ATOM 5240 C CA . LEU A 1 676 ? -19.850 6.331 37.668 1.00 75.88 676 LEU A CA 1
ATOM 5241 C C . LEU A 1 676 ? -20.307 6.482 39.132 1.00 75.88 676 LEU A C 1
ATOM 5243 O O . LEU A 1 676 ? -20.560 5.465 39.789 1.00 75.88 676 LEU A O 1
ATOM 5247 N N . PRO A 1 677 ? -20.449 7.718 39.649 1.00 78.38 677 PRO A N 1
ATOM 5248 C CA . PRO A 1 677 ? -21.058 7.960 40.955 1.00 78.38 677 PRO A CA 1
ATOM 5249 C C . PRO A 1 677 ? -22.424 7.273 41.074 1.00 78.38 677 PRO A C 1
ATOM 5251 O O . PRO A 1 677 ? -23.134 7.135 40.079 1.00 78.38 677 PRO A O 1
ATOM 5254 N N . SER A 1 678 ? -22.796 6.843 42.281 1.00 82.75 678 SER A N 1
ATOM 5255 C CA . S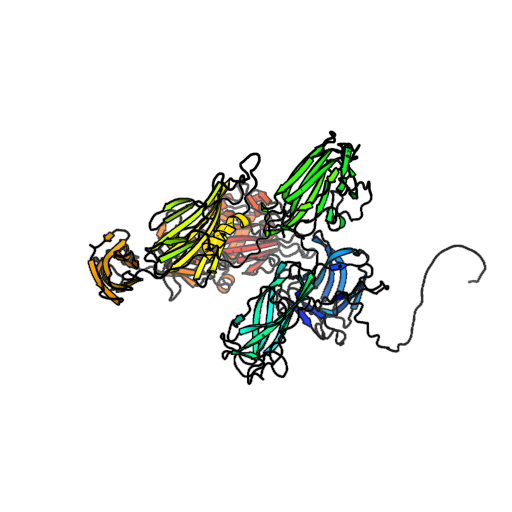ER A 1 678 ? -24.128 6.274 42.527 1.00 82.75 678 SER A CA 1
ATOM 5256 C C . SER A 1 678 ? -25.218 7.302 42.211 1.00 82.75 678 SER A C 1
ATOM 5258 O O . SER A 1 678 ? -25.061 8.483 42.525 1.00 82.75 678 SER A O 1
ATOM 5260 N N . GLY A 1 679 ? -26.313 6.844 41.603 1.00 86.56 679 GLY A N 1
ATOM 5261 C CA . GLY A 1 679 ? -27.446 7.686 41.230 1.00 86.56 679 GLY A CA 1
ATOM 5262 C C . GLY A 1 679 ? -27.306 8.356 39.862 1.00 86.56 679 GLY A C 1
ATOM 5263 O O . GLY A 1 679 ? -27.835 9.442 39.675 1.00 86.56 679 GLY A O 1
ATOM 5264 N N . GLN A 1 680 ? -26.589 7.737 38.922 1.00 86.75 680 GLN A N 1
ATOM 5265 C CA . GLN A 1 680 ? -26.435 8.175 37.530 1.00 86.75 680 GLN A CA 1
ATOM 5266 C C . GLN A 1 680 ? -27.175 7.237 36.566 1.00 86.75 680 GLN A C 1
ATOM 5268 O O . GLN A 1 680 ? -27.334 6.045 36.849 1.00 86.75 680 GLN A O 1
ATOM 5273 N N . VAL A 1 681 ? -27.593 7.761 35.409 1.00 86.88 681 VAL A N 1
ATOM 5274 C CA . VAL A 1 681 ? -28.083 6.958 34.277 1.00 86.88 681 VAL A CA 1
ATOM 5275 C C . VAL A 1 681 ? -26.894 6.244 33.638 1.00 86.88 681 VAL A C 1
ATOM 5277 O O . VAL A 1 681 ? -25.859 6.860 33.379 1.00 86.88 681 VAL A O 1
ATOM 5280 N N . THR A 1 682 ? -27.027 4.941 33.407 1.00 83.69 682 THR A N 1
ATOM 5281 C CA . THR A 1 682 ? -25.973 4.093 32.827 1.00 83.69 682 THR A CA 1
ATOM 5282 C C . THR A 1 682 ? -26.330 3.517 31.469 1.00 83.69 682 THR A C 1
ATOM 5284 O O . THR A 1 682 ? -25.430 3.095 30.745 1.00 83.69 682 THR A O 1
ATOM 5287 N N . ASN A 1 683 ? -27.616 3.480 31.115 1.00 84.81 683 ASN A N 1
ATOM 5288 C CA . ASN A 1 683 ? -28.068 3.022 29.809 1.00 84.81 683 ASN A CA 1
ATOM 5289 C C . ASN A 1 683 ? -29.460 3.570 29.481 1.00 84.81 683 ASN A C 1
ATOM 5291 O O . ASN A 1 683 ? -30.333 3.588 30.355 1.00 84.81 683 ASN A O 1
ATOM 5295 N N . VAL A 1 684 ? -29.673 3.937 28.220 1.00 84.94 684 VAL A N 1
ATOM 5296 C CA . VAL A 1 684 ? -30.982 4.258 27.647 1.00 84.94 684 VAL A CA 1
ATOM 5297 C C . VAL A 1 684 ? -31.170 3.395 26.405 1.00 84.94 684 VAL A C 1
ATOM 5299 O O . VAL A 1 684 ? -30.272 3.307 25.584 1.00 84.94 684 VAL A O 1
ATOM 5302 N N . SER A 1 685 ? -32.313 2.743 26.232 1.00 85.62 685 SER A N 1
ATOM 5303 C CA . SER A 1 685 ? -32.616 2.022 24.989 1.00 85.62 685 SER A CA 1
ATOM 5304 C C . SER A 1 685 ? -33.900 2.536 24.370 1.00 85.62 685 SER A C 1
ATOM 5306 O O . SER A 1 685 ? -34.767 3.050 25.078 1.00 85.62 685 SER A O 1
ATOM 5308 N N . LEU A 1 686 ? -34.019 2.391 23.053 1.00 85.38 686 LEU A N 1
ATOM 5309 C CA . LEU A 1 686 ? -35.195 2.788 22.300 1.00 85.38 686 LEU A CA 1
ATOM 5310 C C . LEU A 1 686 ? -35.616 1.665 21.357 1.00 85.38 686 LEU A C 1
ATOM 5312 O O . LEU A 1 686 ? -34.810 1.098 20.628 1.00 85.38 686 LEU A O 1
ATOM 5316 N N . SER A 1 687 ? -36.909 1.387 21.351 1.00 80.12 687 SER A N 1
ATOM 5317 C CA . SER A 1 687 ? -37.593 0.538 20.390 1.00 80.12 687 SER A CA 1
ATOM 5318 C C . SER A 1 687 ? -38.831 1.266 19.868 1.00 80.12 687 SER A C 1
ATOM 5320 O O . SER A 1 687 ? -39.494 2.002 20.603 1.00 80.12 687 SER A O 1
ATOM 5322 N N . ALA A 1 688 ? -39.142 1.070 18.592 1.00 76.25 688 ALA A N 1
ATOM 5323 C CA . ALA A 1 688 ? -40.331 1.624 17.963 1.00 76.25 688 ALA A CA 1
ATOM 5324 C C . ALA A 1 688 ? -41.065 0.518 17.207 1.00 76.25 688 ALA A C 1
ATOM 5326 O O . ALA A 1 688 ? -40.434 -0.300 16.535 1.00 76.25 688 ALA A O 1
ATOM 5327 N N . THR A 1 689 ? -42.393 0.511 17.295 1.00 69.06 689 THR A N 1
ATOM 5328 C CA . THR A 1 689 ? -43.232 -0.379 16.484 1.00 69.06 689 THR A CA 1
ATOM 5329 C C . THR A 1 689 ? -43.897 0.450 15.392 1.00 69.06 689 THR A C 1
ATOM 5331 O O . THR A 1 689 ? -44.686 1.348 15.684 1.00 69.06 689 THR A O 1
ATOM 5334 N N . LEU A 1 690 ? -43.560 0.170 14.130 1.00 64.50 690 LEU A N 1
ATOM 5335 C CA . LEU A 1 690 ? -44.137 0.844 12.967 1.00 64.50 690 LEU A CA 1
ATOM 5336 C C . LEU A 1 690 ? -45.281 -0.010 12.397 1.00 64.50 690 LEU A C 1
ATOM 5338 O O . LEU A 1 690 ? -45.056 -1.123 11.922 1.00 64.50 690 LEU A O 1
ATOM 5342 N N . ALA A 1 691 ? -46.510 0.513 12.428 1.00 54.69 691 ALA A N 1
ATOM 5343 C CA . ALA A 1 691 ? -47.596 0.028 11.568 1.00 54.69 691 ALA A CA 1
ATOM 5344 C C . ALA A 1 691 ? -47.227 0.306 10.081 1.00 54.69 691 ALA A C 1
ATOM 5346 O O . ALA A 1 691 ? -46.306 1.089 9.842 1.00 54.69 691 ALA A O 1
ATOM 5347 N N . PRO A 1 692 ? -47.840 -0.352 9.070 1.00 54.00 692 PRO A N 1
ATOM 5348 C CA . PRO A 1 692 ? -47.246 -0.488 7.735 1.00 54.00 692 PRO A CA 1
ATOM 5349 C C . PRO A 1 692 ? -46.805 0.846 7.108 1.00 54.00 692 PRO A C 1
ATOM 5351 O O . PRO A 1 692 ? -47.519 1.841 7.168 1.00 54.00 692 PRO A O 1
ATOM 5354 N N . VAL A 1 693 ? -45.621 0.804 6.482 1.00 57.06 693 VAL A N 1
ATOM 5355 C CA . VAL A 1 693 ? -44.702 1.892 6.055 1.00 57.06 693 VAL A CA 1
ATOM 5356 C C . VAL A 1 693 ? -45.303 2.945 5.095 1.00 57.06 693 VAL A C 1
ATOM 5358 O O . VAL A 1 693 ? -44.610 3.855 4.653 1.00 57.06 693 VAL A O 1
ATOM 5361 N N . SER A 1 694 ? -46.591 2.864 4.756 1.00 58.97 694 SER A N 1
ATOM 5362 C CA . SER A 1 694 ? -47.251 3.773 3.815 1.00 58.97 694 SER A CA 1
ATOM 5363 C C . SER A 1 694 ? -47.944 4.936 4.530 1.00 58.97 694 SER A C 1
ATOM 5365 O O . SER A 1 694 ? -48.954 4.743 5.210 1.00 58.97 694 SER A O 1
ATOM 5367 N N . CYS A 1 695 ? -47.475 6.163 4.311 1.00 63.75 695 CYS A N 1
ATOM 5368 C CA . CYS A 1 695 ? -48.124 7.366 4.830 1.00 63.75 695 CYS A CA 1
ATOM 5369 C C . CYS A 1 695 ? -49.204 7.885 3.850 1.00 63.75 695 CYS A C 1
ATOM 5371 O O . CYS A 1 695 ? -48.981 8.828 3.099 1.00 63.75 695 CYS A O 1
ATOM 5373 N N . THR A 1 696 ? -50.397 7.266 3.826 1.00 59.19 696 THR A N 1
ATOM 5374 C CA . THR A 1 696 ? -51.572 7.828 3.113 1.00 59.19 696 THR A CA 1
ATOM 5375 C C . THR A 1 696 ? -52.888 7.665 3.893 1.00 59.19 696 THR A C 1
ATOM 5377 O O . THR A 1 696 ? -53.211 6.539 4.268 1.00 59.19 696 THR A O 1
ATOM 5380 N N . PRO A 1 697 ? -53.697 8.736 4.097 1.00 53.25 697 PRO A N 1
ATOM 5381 C CA . PRO A 1 697 ? -53.423 10.170 3.971 1.00 53.25 697 PRO A CA 1
ATOM 5382 C C . PRO A 1 697 ? -53.417 10.827 5.365 1.00 53.25 697 PRO A C 1
ATOM 5384 O O . PRO A 1 697 ? -54.422 11.374 5.815 1.00 53.25 697 PRO A O 1
ATOM 5387 N N . GLY A 1 698 ? -52.298 10.755 6.084 1.00 62.16 698 GLY A N 1
ATOM 5388 C CA . GLY A 1 698 ? -52.178 11.400 7.391 1.00 62.16 698 GLY A CA 1
ATOM 5389 C C . GLY A 1 698 ? -50.885 11.047 8.125 1.00 62.16 698 GLY A C 1
ATOM 5390 O O . GLY A 1 698 ? -50.185 10.125 7.701 1.00 62.16 698 GLY A O 1
ATOM 5391 N N . PRO A 1 699 ? -50.556 11.779 9.206 1.00 67.44 699 PRO A N 1
ATOM 5392 C CA . PRO A 1 699 ? -49.449 11.427 10.084 1.00 67.44 699 PRO A CA 1
ATOM 5393 C C . PRO A 1 699 ? -49.596 9.987 10.590 1.00 67.44 699 PRO A C 1
ATOM 5395 O O . PRO A 1 699 ? -50.668 9.604 11.059 1.00 67.44 699 PRO A O 1
ATOM 5398 N N . VAL A 1 700 ? -48.530 9.196 10.505 1.00 74.69 700 VAL A N 1
ATOM 5399 C CA . VAL A 1 700 ? -48.513 7.812 10.991 1.00 74.69 700 VAL A CA 1
ATOM 5400 C C . VAL A 1 700 ? -48.288 7.837 12.500 1.00 74.69 700 VAL A C 1
ATOM 5402 O O . VAL A 1 700 ? -47.333 8.459 12.970 1.00 74.69 700 VAL A O 1
ATOM 5405 N N . GLN A 1 701 ? -49.160 7.175 13.267 1.00 79.12 701 GLN A N 1
ATOM 5406 C CA . GLN A 1 701 ? -48.893 6.944 14.685 1.00 79.12 701 GLN A CA 1
ATOM 5407 C C . GLN A 1 701 ? -47.749 5.949 14.846 1.00 79.12 701 GLN A C 1
ATOM 5409 O O . GLN A 1 701 ? -47.791 4.845 14.305 1.00 79.12 701 GLN A O 1
ATOM 5414 N N . VAL A 1 702 ? -46.757 6.340 15.636 1.00 78.75 702 VAL A N 1
ATOM 5415 C CA . VAL A 1 702 ? -45.642 5.497 16.051 1.00 78.75 702 VAL A CA 1
ATOM 5416 C C . VAL A 1 702 ? -45.689 5.348 17.560 1.00 78.75 702 VAL A C 1
ATOM 5418 O O . VAL A 1 702 ? -45.693 6.337 18.298 1.00 78.75 702 VAL A O 1
ATOM 5421 N N . GLU A 1 703 ? -45.730 4.099 18.012 1.00 82.88 703 GLU A N 1
ATOM 5422 C CA . GLU A 1 703 ? -45.574 3.759 19.420 1.00 82.88 703 GLU A CA 1
ATOM 5423 C C . GLU A 1 703 ? -44.089 3.596 19.730 1.00 82.88 703 GLU A C 1
ATOM 5425 O O . GLU A 1 703 ? -43.389 2.772 19.132 1.00 82.88 703 GLU A O 1
ATOM 5430 N N . LEU A 1 704 ? -43.617 4.414 20.666 1.00 86.00 704 LEU A N 1
ATOM 5431 C CA . LEU A 1 704 ? -42.252 4.411 21.158 1.00 86.00 704 LEU A CA 1
ATOM 5432 C C . LEU A 1 704 ? -42.215 3.789 22.544 1.00 86.00 704 LEU A C 1
ATOM 5434 O O . LEU A 1 704 ? -43.003 4.147 23.418 1.00 86.00 704 LEU A O 1
ATOM 5438 N N . SER A 1 705 ? -41.259 2.894 22.752 1.00 87.31 705 SER A N 1
ATOM 5439 C CA . SER A 1 705 ? -40.972 2.286 24.045 1.00 87.31 705 SER A CA 1
ATOM 5440 C C . SER A 1 705 ? -39.469 2.258 24.254 1.00 87.31 705 SER A C 1
ATOM 5442 O O . SER A 1 705 ? -38.722 1.790 23.397 1.00 87.31 705 SER A O 1
ATOM 5444 N N . GLY A 1 706 ? -39.007 2.733 25.399 1.00 89.25 706 GLY A N 1
ATOM 5445 C CA . GLY A 1 706 ? -37.601 2.731 25.761 1.00 89.25 706 GLY A CA 1
ATOM 5446 C C . GLY A 1 706 ? -37.389 2.324 27.206 1.00 89.25 706 GLY A C 1
ATOM 5447 O O . GLY A 1 706 ? -38.322 2.293 28.007 1.00 89.25 706 GLY A O 1
ATOM 5448 N N . THR A 1 707 ? -36.150 2.002 27.553 1.00 91.88 707 THR A N 1
ATOM 5449 C CA . THR A 1 707 ? -35.772 1.716 28.940 1.00 91.88 707 THR A CA 1
ATOM 5450 C C . THR A 1 707 ? -34.702 2.682 29.411 1.00 91.88 707 THR A C 1
ATOM 5452 O O . THR A 1 707 ? -33.834 3.070 28.639 1.00 91.88 707 THR A O 1
ATOM 5455 N N . ILE A 1 708 ? -34.759 3.064 30.685 1.00 93.00 708 ILE A N 1
ATOM 5456 C CA . ILE A 1 708 ? -33.765 3.901 31.359 1.00 93.00 708 ILE A CA 1
ATOM 5457 C C . ILE A 1 708 ? -33.239 3.106 32.551 1.00 93.00 708 ILE A C 1
ATOM 5459 O O . ILE A 1 708 ? -34.020 2.624 33.372 1.00 93.00 708 ILE A O 1
ATOM 5463 N N . THR A 1 709 ? -31.920 2.954 32.643 1.00 91.38 709 THR A N 1
ATOM 5464 C CA . THR A 1 709 ? -31.244 2.208 33.715 1.00 91.38 709 THR A CA 1
ATOM 5465 C C . THR A 1 709 ? -30.387 3.136 34.562 1.00 91.38 709 THR A C 1
ATOM 5467 O O . THR A 1 709 ? -29.622 3.926 34.008 1.00 91.38 709 THR A O 1
ATOM 5470 N N . THR A 1 710 ? -30.470 3.019 35.891 1.00 92.31 710 THR A N 1
ATOM 5471 C CA . THR A 1 710 ? -29.622 3.762 36.838 1.00 92.31 710 THR A CA 1
ATOM 5472 C C . THR A 1 710 ? -28.758 2.830 37.688 1.00 92.31 710 THR A C 1
ATOM 5474 O O . THR A 1 710 ? -29.117 1.683 37.953 1.00 92.31 710 THR A O 1
ATOM 5477 N N . ASN A 1 711 ? -27.607 3.321 38.157 1.00 88.38 711 ASN A N 1
ATOM 5478 C CA . ASN A 1 711 ? -26.705 2.579 39.057 1.00 88.38 711 ASN A CA 1
ATOM 5479 C C . ASN A 1 711 ? -26.956 2.837 40.556 1.00 88.38 711 ASN A C 1
ATOM 5481 O O . ASN A 1 711 ? -26.135 2.458 41.391 1.00 88.38 711 ASN A O 1
ATOM 5485 N N . GLY A 1 712 ? -28.056 3.502 40.909 1.00 90.25 712 GLY A N 1
ATOM 5486 C CA . GLY A 1 712 ? -28.399 3.848 42.284 1.00 90.25 712 GLY A CA 1
ATOM 5487 C C . GLY A 1 712 ? -29.681 4.669 42.365 1.00 90.25 712 GLY A C 1
ATOM 5488 O O . GLY A 1 712 ? -30.372 4.858 41.360 1.00 90.25 712 GLY A O 1
ATOM 5489 N N . ALA A 1 713 ? -29.982 5.167 43.565 1.00 91.94 713 ALA A N 1
ATOM 5490 C CA . ALA A 1 713 ? -31.118 6.054 43.778 1.00 91.94 713 ALA A CA 1
ATOM 5491 C C . ALA A 1 713 ? -30.927 7.362 42.991 1.00 91.94 713 ALA A C 1
ATOM 5493 O O . ALA A 1 713 ? -29.907 8.031 43.156 1.00 91.94 713 ALA A O 1
ATOM 5494 N N . ALA A 1 714 ? -31.882 7.719 42.135 1.00 93.06 714 ALA A N 1
ATOM 5495 C CA . ALA A 1 714 ? -31.766 8.854 41.224 1.00 93.06 714 ALA A CA 1
ATOM 5496 C C . ALA A 1 714 ? -33.130 9.479 40.912 1.00 93.06 714 ALA A C 1
ATOM 5498 O O . ALA A 1 714 ? -34.154 8.798 40.897 1.00 93.06 714 ALA A O 1
ATOM 5499 N N . ILE A 1 715 ? -33.126 10.773 40.601 1.00 94.06 715 ILE A N 1
ATOM 5500 C CA . ILE A 1 715 ? -34.252 11.460 39.965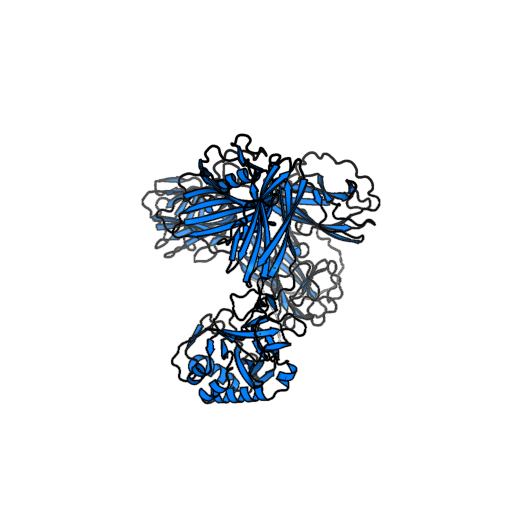 1.00 94.06 715 ILE A CA 1
ATOM 5501 C C . ILE A 1 715 ? -33.800 11.786 38.546 1.00 94.06 715 ILE A C 1
ATOM 5503 O O . ILE A 1 715 ? -32.891 12.594 38.360 1.00 94.06 715 ILE A O 1
ATOM 5507 N N . VAL A 1 716 ? -34.396 11.113 37.567 1.00 94.88 716 VAL A N 1
ATOM 5508 C CA . VAL A 1 716 ? -34.042 11.233 36.155 1.00 94.88 716 VAL A CA 1
ATOM 5509 C C . VAL A 1 716 ? -35.049 12.133 35.458 1.00 94.88 716 VAL A C 1
ATOM 5511 O O . VAL A 1 716 ? -36.245 11.858 35.494 1.00 94.88 716 VAL A O 1
ATOM 5514 N N . ALA A 1 717 ? -34.571 13.187 34.806 1.00 93.06 717 ALA A N 1
ATOM 5515 C CA . ALA A 1 717 ? -35.370 13.973 33.874 1.00 93.06 717 ALA A CA 1
ATOM 5516 C C . ALA A 1 717 ? -35.111 13.470 32.451 1.00 93.06 717 ALA A C 1
ATOM 5518 O O . ALA A 1 717 ? -33.952 13.251 32.094 1.00 93.06 717 ALA A O 1
ATOM 5519 N N . TYR A 1 718 ? -36.155 13.269 31.650 1.00 95.12 718 TYR A N 1
ATOM 5520 C CA . TYR A 1 718 ? -36.036 12.765 30.281 1.00 95.12 718 TYR A CA 1
ATOM 5521 C C . TYR A 1 718 ? -37.120 13.323 29.358 1.00 95.12 718 TYR A C 1
ATOM 5523 O O . TYR A 1 718 ? -38.203 13.683 29.813 1.00 95.12 718 TYR A O 1
ATOM 5531 N N . HIS A 1 719 ? -36.859 13.343 28.058 1.00 93.62 719 HIS A N 1
ATOM 5532 C CA . HIS A 1 719 ? -37.831 13.700 27.033 1.00 93.62 719 HIS A CA 1
ATOM 5533 C C . HIS A 1 719 ? -37.633 12.870 25.761 1.00 93.62 719 HIS A C 1
ATOM 5535 O O . HIS A 1 719 ? -36.698 12.077 25.635 1.00 93.62 719 HIS A O 1
ATOM 5541 N N . TRP A 1 720 ? -38.535 13.074 24.808 1.00 91.56 720 TRP A N 1
ATOM 5542 C CA . TRP A 1 720 ? -38.501 12.487 23.480 1.00 91.56 720 TRP A CA 1
ATOM 5543 C C . TRP A 1 720 ? -38.221 13.570 22.438 1.00 91.56 720 TRP A C 1
ATOM 5545 O O . TRP A 1 720 ? -38.798 14.656 22.517 1.00 91.56 720 TRP A O 1
ATOM 5555 N N . GLU A 1 721 ? -37.376 13.270 21.455 1.00 88.50 721 GLU A N 1
ATOM 5556 C CA . GLU A 1 721 ? -37.104 14.145 20.309 1.00 88.50 721 GLU A CA 1
ATOM 5557 C C . GLU A 1 721 ? -37.554 13.474 19.002 1.00 88.50 721 GLU A C 1
ATOM 5559 O O . GLU A 1 721 ? -37.362 12.272 18.807 1.00 88.50 721 GLU A O 1
ATOM 5564 N N . ILE A 1 722 ? -38.117 14.260 18.086 1.00 84.44 722 ILE A N 1
ATOM 5565 C CA . ILE A 1 722 ? -38.313 13.910 16.676 1.00 84.44 722 ILE A CA 1
ATOM 5566 C C . ILE A 1 722 ? -37.481 14.883 15.863 1.00 84.44 722 ILE A C 1
ATOM 5568 O O . ILE A 1 722 ? -37.713 16.088 15.936 1.00 84.44 722 ILE A O 1
ATOM 5572 N N . ILE A 1 723 ? -36.570 14.357 15.053 1.00 78.56 723 ILE A N 1
ATOM 5573 C CA . ILE A 1 723 ? -35.730 15.135 14.149 1.00 78.56 723 ILE A CA 1
ATOM 5574 C C . ILE A 1 723 ? -35.961 14.608 12.735 1.00 78.56 723 ILE A C 1
ATOM 5576 O O . ILE A 1 723 ? -35.544 13.499 12.423 1.00 78.56 723 ILE A O 1
ATOM 5580 N N . GLY A 1 724 ? -36.609 15.375 11.867 1.00 72.50 724 GLY A N 1
ATOM 5581 C CA . GLY A 1 724 ? -36.839 14.980 10.479 1.00 72.50 724 GLY A CA 1
ATOM 5582 C C . GLY A 1 724 ? -36.883 16.156 9.514 1.00 72.50 724 GLY A C 1
ATOM 5583 O O . GLY A 1 724 ? -36.827 17.314 9.926 1.00 72.50 724 GLY A O 1
ATOM 5584 N N . ASP A 1 725 ? -37.013 15.852 8.221 1.00 62.38 725 ASP A N 1
ATOM 5585 C CA . ASP A 1 725 ? -36.863 16.823 7.119 1.00 62.38 725 ASP A CA 1
ATOM 5586 C C . ASP A 1 725 ? -37.816 18.037 7.214 1.00 62.38 725 ASP A C 1
ATOM 5588 O O . ASP A 1 725 ? -37.513 19.116 6.709 1.00 62.38 725 ASP A O 1
ATOM 5592 N N . SER A 1 726 ? -38.976 17.880 7.865 1.00 60.88 726 SER A N 1
ATOM 5593 C CA . SER A 1 726 ? -40.013 18.921 7.996 1.00 60.88 726 SER A CA 1
ATOM 5594 C C . SER A 1 726 ? -40.561 19.112 9.417 1.00 60.88 726 SER A C 1
ATOM 5596 O O . SER A 1 726 ? -41.405 19.982 9.639 1.00 60.88 726 SER A O 1
ATOM 5598 N N . VAL A 1 727 ? -40.092 18.325 10.392 1.00 69.56 727 VAL A N 1
ATOM 5599 C CA . VAL A 1 727 ? -40.545 18.378 11.790 1.00 69.56 727 VAL A CA 1
ATOM 5600 C C . VAL A 1 727 ? -39.348 18.237 12.716 1.00 69.56 727 VAL A C 1
ATOM 5602 O O . VAL A 1 727 ? -38.606 17.264 12.639 1.00 69.56 727 VAL A O 1
ATOM 5605 N N . ASN A 1 728 ? -39.204 19.196 13.627 1.00 80.75 728 ASN A N 1
ATOM 5606 C CA . ASN A 1 728 ? -38.292 19.100 14.755 1.00 80.75 728 ASN A CA 1
ATOM 5607 C C . ASN A 1 728 ? -39.089 19.387 16.034 1.00 80.75 728 ASN A C 1
ATOM 5609 O O . ASN A 1 728 ? -39.601 20.496 16.205 1.00 80.75 728 ASN A O 1
ATOM 5613 N N . GLN A 1 729 ? -39.281 18.379 16.882 1.00 82.19 729 GLN A N 1
ATOM 5614 C CA . GLN A 1 729 ? -40.087 18.478 18.101 1.00 82.19 729 GLN A CA 1
ATOM 5615 C C . GLN A 1 729 ? -39.354 17.847 19.276 1.00 82.19 729 GLN A C 1
ATOM 5617 O O . GLN A 1 729 ? -38.836 16.744 19.163 1.00 82.19 729 GLN A O 1
ATOM 5622 N N . VAL A 1 730 ? -39.383 18.525 20.419 1.00 87.12 730 VAL A N 1
ATOM 5623 C CA . VAL A 1 730 ? -38.858 18.027 21.694 1.00 87.12 730 VAL A CA 1
ATOM 5624 C C . VAL A 1 730 ? -39.995 18.086 22.706 1.00 87.12 730 VAL A C 1
ATOM 5626 O O . VAL A 1 730 ? -40.641 19.128 22.850 1.00 87.12 730 VAL A O 1
ATOM 5629 N N . THR A 1 731 ? -40.303 16.970 23.368 1.00 89.12 731 THR A N 1
ATOM 5630 C CA . THR A 1 731 ? -41.346 16.953 24.403 1.00 89.12 731 THR A CA 1
ATOM 5631 C C . THR A 1 731 ? -40.861 17.656 25.668 1.00 89.12 731 THR A C 1
ATOM 5633 O O . THR A 1 731 ? -39.667 17.737 25.925 1.00 89.12 731 THR A O 1
ATOM 5636 N N . THR A 1 732 ? -41.780 18.125 26.512 1.00 89.44 732 THR A N 1
ATOM 5637 C CA . THR A 1 732 ? -41.416 18.617 27.849 1.00 89.44 732 THR A CA 1
ATOM 5638 C C . THR A 1 732 ? -40.771 17.515 28.684 1.00 89.44 732 THR A C 1
ATOM 5640 O O . THR A 1 732 ? -41.233 16.371 28.637 1.00 89.44 732 THR A O 1
ATOM 5643 N N . ASP A 1 733 ? -39.771 17.880 29.486 1.00 92.50 733 ASP A N 1
ATOM 5644 C CA . ASP A 1 733 ? -39.102 16.955 30.398 1.00 92.50 733 ASP A CA 1
ATOM 5645 C C . ASP A 1 733 ? -40.099 16.300 31.364 1.00 92.50 733 ASP A C 1
ATOM 5647 O O . ASP A 1 733 ? -40.912 16.959 32.019 1.00 92.50 733 ASP A O 1
ATOM 5651 N N . GLN A 1 734 ? -40.011 14.980 31.466 1.00 94.69 734 GLN A N 1
ATOM 5652 C CA . GLN A 1 734 ? -40.709 14.156 32.439 1.00 94.69 734 GLN A CA 1
ATOM 5653 C C . GLN A 1 734 ? -39.734 13.668 33.505 1.00 94.69 734 GLN A C 1
ATOM 5655 O O . GLN A 1 734 ? -38.549 13.480 33.238 1.00 94.69 734 GLN A O 1
ATOM 5660 N N . ILE A 1 735 ? -40.240 13.441 34.717 1.00 95.44 735 ILE A N 1
ATOM 5661 C CA . ILE A 1 735 ? -39.433 12.997 35.856 1.00 95.44 735 ILE A CA 1
ATOM 5662 C C . ILE A 1 735 ? -39.727 11.532 36.173 1.00 95.44 735 ILE A C 1
ATOM 5664 O O . ILE A 1 735 ? -40.883 11.149 36.354 1.00 95.44 735 ILE A O 1
ATOM 5668 N N . LEU A 1 736 ? -38.669 10.734 36.298 1.00 94.75 736 LEU A N 1
ATOM 5669 C CA . LEU A 1 736 ? -38.692 9.354 36.764 1.00 94.75 736 LEU A CA 1
ATOM 5670 C C . LEU A 1 736 ? -37.864 9.224 38.047 1.00 94.75 736 LEU A C 1
ATOM 5672 O O . LEU A 1 736 ? -36.709 9.645 38.092 1.00 94.75 736 LEU A O 1
ATOM 5676 N N . THR A 1 737 ? -38.423 8.603 39.084 1.00 95.12 737 THR A N 1
ATOM 5677 C CA . THR A 1 737 ? -37.715 8.386 40.354 1.00 95.12 737 THR A CA 1
ATOM 5678 C C . THR A 1 737 ? -37.297 6.927 40.485 1.00 95.12 737 THR A C 1
ATOM 5680 O O . THR A 1 737 ? -38.122 6.017 40.401 1.00 95.12 737 THR A O 1
ATOM 5683 N N . PHE A 1 738 ? -36.012 6.712 40.743 1.00 95.81 738 PHE A N 1
ATOM 5684 C CA . PHE A 1 738 ? -35.400 5.419 41.014 1.00 95.81 738 PHE A CA 1
ATOM 5685 C C . PHE A 1 738 ? -35.027 5.369 42.502 1.00 95.81 738 PHE A C 1
ATOM 5687 O O . PHE A 1 738 ? -34.180 6.154 42.928 1.00 95.81 738 PHE A O 1
ATOM 5694 N N . PRO A 1 739 ? -35.640 4.497 43.322 1.00 89.25 739 PRO A N 1
ATOM 5695 C CA . PRO A 1 739 ? -35.293 4.378 44.742 1.00 89.25 739 PRO A CA 1
ATOM 5696 C C . PRO A 1 739 ? -33.973 3.622 44.969 1.00 89.25 739 PRO A C 1
ATOM 5698 O O . PRO A 1 739 ? -33.333 3.795 46.001 1.00 89.25 739 PRO A O 1
ATOM 5701 N N . GLU A 1 740 ? -33.557 2.807 43.999 1.00 90.12 740 GLU A N 1
ATOM 5702 C CA . GLU A 1 740 ? -32.324 2.020 43.983 1.00 90.12 740 GLU A CA 1
ATOM 5703 C C . GLU A 1 740 ? -31.902 1.730 42.530 1.00 90.12 740 GLU A C 1
ATOM 5705 O O . GLU A 1 740 ? -32.633 2.060 41.589 1.00 90.12 740 GLU A O 1
ATOM 5710 N N . ALA A 1 741 ? -30.732 1.111 42.342 1.00 92.25 741 ALA A N 1
ATOM 5711 C CA . ALA A 1 741 ? -30.231 0.729 41.021 1.00 92.25 741 ALA A CA 1
ATOM 5712 C C . ALA A 1 741 ? -31.222 -0.209 40.311 1.00 92.25 741 ALA A C 1
ATOM 5714 O O . ALA A 1 741 ? -31.428 -1.343 40.742 1.00 92.25 741 ALA A O 1
ATOM 5715 N N . SER A 1 742 ? -31.857 0.268 39.241 1.00 94.06 742 SER A N 1
ATOM 5716 C CA . SER A 1 742 ? -32.890 -0.480 38.520 1.00 94.06 742 SER A CA 1
ATOM 5717 C C . SER A 1 742 ? -33.065 0.033 37.086 1.00 94.06 742 SER A C 1
ATOM 5719 O O . SER A 1 742 ? -32.547 1.088 36.716 1.00 94.06 742 SER A O 1
ATOM 5721 N N . THR A 1 743 ? -33.789 -0.729 36.265 1.00 95.06 743 THR A N 1
ATOM 5722 C CA . THR A 1 743 ? -34.218 -0.334 34.917 1.00 95.06 743 THR A CA 1
ATOM 5723 C C . THR A 1 743 ? -35.724 -0.104 34.932 1.00 95.06 743 THR A C 1
ATOM 5725 O O . THR A 1 743 ? -36.469 -0.971 35.383 1.00 95.06 743 THR A O 1
ATOM 5728 N N . GLN A 1 744 ? -36.185 1.033 34.413 1.00 94.44 744 GLN A N 1
ATOM 5729 C CA . GLN A 1 744 ? -37.608 1.322 34.222 1.00 94.44 744 GLN A CA 1
ATOM 5730 C C . GLN A 1 744 ? -37.921 1.538 32.739 1.00 94.44 744 GLN A C 1
ATOM 5732 O O . GLN A 1 744 ? -37.057 1.951 31.969 1.00 94.44 744 GLN A O 1
ATOM 5737 N N . THR A 1 745 ? -39.155 1.228 32.338 1.00 93.12 745 THR A N 1
ATOM 5738 C CA . THR A 1 745 ? -39.635 1.391 30.956 1.00 93.12 745 THR A CA 1
ATOM 5739 C C . THR A 1 745 ? -40.459 2.666 30.844 1.00 93.12 745 THR A C 1
ATOM 5741 O O . THR A 1 745 ? -41.277 2.953 31.716 1.00 93.12 745 THR A O 1
ATOM 5744 N N . VAL A 1 746 ? -40.252 3.410 29.764 1.00 91.69 746 VAL A N 1
ATOM 5745 C CA . VAL A 1 746 ? -40.986 4.626 29.413 1.00 91.69 746 VAL A CA 1
ATOM 5746 C C . VAL A 1 746 ? -41.542 4.468 28.006 1.00 91.69 746 VAL A C 1
ATOM 5748 O O . VAL A 1 746 ? -40.892 3.885 27.142 1.00 91.69 746 VAL A O 1
ATOM 5751 N N . ALA A 1 747 ? -42.749 4.964 27.763 1.00 90.38 747 ALA A N 1
ATOM 5752 C CA . ALA A 1 747 ? -43.397 4.842 26.465 1.00 90.38 747 ALA A CA 1
ATOM 5753 C C . ALA A 1 747 ? -44.170 6.112 26.120 1.00 90.38 747 ALA A C 1
ATOM 5755 O O . ALA A 1 747 ? -44.632 6.834 27.004 1.00 90.38 747 ALA A O 1
ATOM 5756 N N . THR A 1 748 ? -44.309 6.377 24.827 1.00 88.94 748 THR A N 1
ATOM 5757 C CA . THR A 1 748 ? -45.123 7.474 24.304 1.00 88.94 748 THR A CA 1
ATOM 5758 C C . THR A 1 748 ? -45.655 7.121 22.920 1.00 88.94 748 THR A C 1
ATOM 5760 O O . THR A 1 748 ? -45.189 6.180 22.277 1.00 88.94 748 THR A O 1
ATOM 5763 N N . THR A 1 749 ? -46.620 7.894 22.438 1.00 85.25 749 THR A N 1
ATOM 5764 C CA . THR A 1 749 ? -47.132 7.774 21.073 1.00 85.25 749 THR A CA 1
ATOM 5765 C C . THR A 1 749 ? -46.952 9.101 20.359 1.00 85.25 749 THR A C 1
ATOM 5767 O O . THR A 1 749 ? -47.319 10.152 20.884 1.00 85.25 749 THR A O 1
ATOM 5770 N N . MET A 1 750 ? -46.403 9.057 19.148 1.00 81.75 750 MET A N 1
ATOM 5771 C CA . MET A 1 750 ? -46.125 10.245 18.342 1.00 81.75 750 MET A CA 1
ATOM 5772 C C . MET A 1 750 ? -46.744 10.114 16.953 1.00 81.75 750 MET A C 1
ATOM 5774 O O . MET A 1 750 ? -46.967 9.009 16.475 1.00 81.75 750 MET A O 1
ATOM 5778 N N . HIS A 1 751 ? -47.034 11.242 16.308 1.00 81.69 751 HIS A N 1
ATOM 5779 C CA . HIS A 1 751 ? -47.581 11.288 14.952 1.00 81.69 751 HIS A CA 1
ATOM 5780 C C . HIS A 1 751 ? -46.527 11.863 14.008 1.00 81.69 751 HIS A C 1
ATOM 5782 O O . HIS A 1 751 ? -46.146 13.023 14.156 1.00 81.69 751 HIS A O 1
ATOM 5788 N N . LEU A 1 752 ? -46.063 11.064 13.047 1.00 79.00 752 LEU A N 1
ATOM 5789 C CA . LEU A 1 752 ? -44.991 11.451 12.129 1.00 79.00 752 LEU A CA 1
ATOM 5790 C C . LEU A 1 752 ? -45.540 11.711 10.719 1.00 79.00 752 LEU A C 1
ATOM 5792 O O . LEU A 1 752 ? -46.259 10.861 10.188 1.00 79.00 752 LEU A O 1
ATOM 5796 N N . PRO A 1 753 ? -45.228 12.854 10.081 1.00 75.94 753 PRO A N 1
ATOM 5797 C CA . PRO A 1 753 ? -45.546 13.058 8.669 1.00 75.94 753 PRO A CA 1
ATOM 5798 C C . PRO A 1 753 ? -44.661 12.177 7.772 1.00 75.94 753 PRO A C 1
ATOM 5800 O O . PRO A 1 753 ? -43.705 11.565 8.238 1.00 75.94 753 PRO A O 1
ATOM 5803 N N . CYS A 1 754 ? -44.939 12.132 6.468 1.00 74.62 754 CYS A N 1
ATOM 5804 C CA . CYS A 1 754 ? -44.002 11.533 5.515 1.00 74.62 754 CYS A CA 1
ATOM 5805 C C . CYS A 1 754 ? -42.650 12.274 5.547 1.00 74.62 754 CYS A C 1
ATOM 5807 O O . CYS A 1 754 ? -42.613 13.496 5.690 1.00 74.62 754 CYS A O 1
ATOM 5809 N N . GLY A 1 755 ? -41.553 11.544 5.390 1.00 69.81 755 GLY A N 1
ATOM 5810 C CA . GLY A 1 755 ? -40.183 12.048 5.422 1.00 69.81 755 GLY A CA 1
ATOM 5811 C C . GLY A 1 755 ? -39.256 11.117 6.198 1.00 69.81 755 GLY A C 1
ATOM 5812 O O . GLY A 1 755 ? -39.693 10.118 6.777 1.00 69.81 755 GLY A O 1
ATOM 5813 N N . ASN A 1 756 ? -37.967 11.442 6.216 1.00 76.00 756 ASN A N 1
ATOM 5814 C CA . ASN A 1 756 ? -37.027 10.761 7.096 1.00 76.00 756 ASN A CA 1
ATOM 5815 C C . ASN A 1 756 ? -37.109 11.371 8.495 1.00 76.00 756 ASN A C 1
ATOM 5817 O O . ASN A 1 756 ? -37.016 12.589 8.642 1.00 76.00 756 ASN A O 1
ATOM 5821 N N . HIS A 1 757 ? -37.249 10.521 9.514 1.00 80.25 757 HIS A N 1
ATOM 5822 C CA . HIS A 1 757 ? -37.252 10.939 10.916 1.00 80.25 757 HIS A CA 1
ATOM 5823 C C . HIS A 1 757 ? -36.240 10.133 11.726 1.00 80.25 757 HIS A C 1
ATOM 5825 O O . HIS A 1 757 ? -36.102 8.925 11.550 1.00 80.25 757 HIS A O 1
ATOM 5831 N N . ALA A 1 758 ? -35.577 10.795 12.660 1.00 81.81 758 ALA A N 1
ATOM 5832 C CA . ALA A 1 758 ? -34.817 10.219 13.752 1.00 81.81 758 ALA A CA 1
ATOM 5833 C C . ALA A 1 758 ? -35.580 10.488 15.053 1.00 81.81 758 ALA A C 1
ATOM 5835 O O . ALA A 1 758 ? -35.810 11.635 15.433 1.00 81.81 758 ALA A O 1
ATOM 5836 N N . LEU A 1 759 ? -35.992 9.417 15.720 1.00 85.50 759 LEU A N 1
ATOM 5837 C CA . LEU A 1 759 ? -36.710 9.442 16.990 1.00 85.50 759 LEU A CA 1
ATOM 5838 C C . LEU A 1 759 ? -35.700 9.199 18.099 1.00 85.50 759 LEU A C 1
ATOM 5840 O O . LEU A 1 759 ? -34.901 8.270 17.984 1.00 85.50 759 LEU A O 1
ATOM 5844 N N . ARG A 1 760 ? -35.710 10.011 19.154 1.00 87.19 760 ARG A N 1
ATOM 5845 C CA . ARG A 1 760 ? -34.763 9.880 20.264 1.00 87.19 760 ARG A CA 1
ATOM 5846 C C . ARG A 1 760 ? -35.467 9.858 21.606 1.00 87.19 760 ARG A C 1
ATOM 5848 O O . ARG A 1 760 ? -36.411 10.608 21.827 1.00 87.19 760 ARG A O 1
ATOM 5855 N N . LEU A 1 761 ? -34.969 9.020 22.506 1.00 90.31 761 LEU A N 1
ATOM 5856 C CA . LEU A 1 761 ? -35.233 9.096 23.940 1.00 90.31 761 LEU A CA 1
ATOM 5857 C C . LEU A 1 761 ? -33.984 9.674 24.594 1.00 90.31 761 LEU A C 1
ATOM 5859 O O . LEU A 1 761 ? -32.919 9.084 24.432 1.00 90.31 761 LEU A O 1
ATOM 5863 N N . VAL A 1 762 ? -34.100 10.793 25.309 1.00 88.31 762 VAL A N 1
ATOM 5864 C CA . VAL A 1 762 ? -32.956 11.519 25.883 1.00 88.31 762 VAL A CA 1
ATOM 5865 C C . VAL A 1 762 ? -33.197 11.789 27.365 1.00 88.31 762 VAL A C 1
ATOM 5867 O O . VAL A 1 762 ? -34.227 12.345 27.737 1.00 88.31 762 VAL A O 1
ATOM 5870 N N . THR A 1 763 ? -32.256 11.416 28.231 1.00 89.50 763 THR A N 1
ATOM 5871 C CA . THR A 1 763 ? -32.211 11.889 29.622 1.00 89.50 763 THR A CA 1
ATOM 5872 C C . THR A 1 763 ? -31.429 13.194 29.683 1.00 89.50 763 THR A C 1
ATOM 5874 O O . THR A 1 763 ? -30.452 13.357 28.963 1.00 89.50 763 THR A O 1
ATOM 5877 N N . VAL A 1 764 ? -31.828 14.131 30.540 1.00 84.62 764 VAL A N 1
ATOM 5878 C CA . VAL A 1 764 ? -31.175 15.446 30.694 1.00 84.62 764 VAL A CA 1
ATOM 5879 C C . VAL A 1 764 ? -30.600 15.677 32.092 1.00 84.62 764 VAL A C 1
ATOM 5881 O O . VAL A 1 764 ? -29.678 16.471 32.261 1.00 84.62 764 VAL A O 1
ATOM 5884 N N . ALA A 1 765 ? -31.085 14.945 33.094 1.00 84.75 765 ALA A N 1
ATOM 5885 C CA . ALA A 1 765 ? -30.527 14.907 34.444 1.00 84.75 765 ALA A CA 1
ATOM 5886 C C . ALA A 1 765 ? -30.695 13.493 35.021 1.00 84.75 765 ALA A C 1
ATOM 5888 O O . ALA A 1 765 ? -31.664 12.829 34.653 1.00 84.75 765 ALA A O 1
ATOM 5889 N N . PRO A 1 766 ? -29.813 13.013 35.918 1.00 80.31 766 PRO A N 1
ATOM 5890 C CA . PRO A 1 766 ? -28.615 13.672 36.457 1.00 80.31 766 PRO A CA 1
ATOM 5891 C C . PRO A 1 766 ? -27.441 13.753 35.463 1.00 80.31 766 PRO A C 1
ATOM 5893 O O . PRO A 1 766 ? -26.499 14.508 35.691 1.00 80.31 766 PRO A O 1
ATOM 5896 N N . ASN A 1 767 ? -27.521 13.022 34.353 1.00 78.56 767 ASN A N 1
ATOM 5897 C CA . ASN A 1 767 ? -26.574 13.029 33.244 1.00 78.56 767 ASN A CA 1
ATOM 5898 C C . ASN A 1 767 ? -27.295 12.745 31.915 1.00 78.56 767 ASN A C 1
ATOM 5900 O O . ASN A 1 767 ? -28.377 12.147 31.889 1.00 78.56 767 ASN A O 1
ATOM 5904 N N . VAL A 1 768 ? -26.691 13.192 30.809 1.00 81.19 768 VAL A N 1
ATOM 5905 C CA . VAL A 1 768 ? -27.283 13.079 29.472 1.00 81.19 768 VAL A CA 1
ATOM 5906 C C . VAL A 1 768 ? -26.933 11.741 28.834 1.00 81.19 768 VAL A C 1
ATOM 5908 O O . VAL A 1 768 ? -25.762 11.464 28.583 1.00 81.19 768 VAL A O 1
ATOM 5911 N N . TYR A 1 769 ? -27.947 10.928 28.561 1.00 80.94 769 TYR A N 1
ATOM 5912 C CA . TYR A 1 769 ? -27.880 9.687 27.790 1.00 80.94 769 TYR A CA 1
ATOM 5913 C C . TYR A 1 769 ? -28.987 9.713 26.741 1.00 80.94 769 TYR A C 1
ATOM 5915 O O . TYR A 1 769 ? -29.991 10.398 26.919 1.00 80.94 769 TYR A O 1
ATOM 5923 N N . GLY A 1 770 ? -28.839 8.952 25.663 1.00 80.62 770 GLY A N 1
ATOM 5924 C CA . GLY A 1 770 ? -29.908 8.845 24.686 1.00 80.62 770 GLY A CA 1
ATOM 5925 C C . GLY A 1 770 ? -29.820 7.608 23.814 1.00 80.62 770 GLY A C 1
ATOM 5926 O O . GLY A 1 770 ? -28.777 6.971 23.719 1.00 80.62 770 GLY A O 1
ATOM 5927 N N . ALA A 1 771 ? -30.940 7.273 23.191 1.00 79.38 771 ALA A N 1
ATOM 5928 C CA . ALA A 1 771 ? -31.037 6.223 22.189 1.00 79.38 771 ALA A CA 1
ATOM 5929 C C . ALA A 1 771 ? -31.835 6.743 20.996 1.00 79.38 771 ALA A C 1
ATOM 5931 O O . ALA A 1 771 ? -32.795 7.492 21.186 1.00 79.38 771 ALA A O 1
ATOM 5932 N N . GLN A 1 772 ? -31.437 6.354 19.783 1.00 83.06 772 GLN A N 1
ATOM 5933 C CA . GLN A 1 772 ? -32.048 6.807 18.534 1.00 83.06 772 GLN A CA 1
ATOM 5934 C C . GLN A 1 772 ? -32.623 5.635 17.736 1.00 83.06 772 GLN A C 1
ATOM 5936 O O . GLN A 1 772 ? -32.023 4.569 17.658 1.00 83.06 772 GLN A O 1
ATOM 5941 N N . PHE A 1 773 ? -33.752 5.874 17.075 1.00 78.75 773 PHE A N 1
ATOM 5942 C CA . PHE A 1 773 ? -34.363 4.982 16.102 1.00 78.75 773 PHE A CA 1
ATOM 5943 C C . PHE A 1 773 ? -34.697 5.769 14.830 1.00 78.75 773 PHE A C 1
ATOM 5945 O O . PHE A 1 773 ? -35.385 6.788 14.894 1.00 78.75 773 PHE A O 1
ATOM 5952 N N . ASN A 1 774 ? -34.221 5.313 13.670 1.00 80.00 774 ASN A N 1
ATOM 5953 C CA . ASN A 1 774 ? -34.534 5.952 12.389 1.00 80.00 774 ASN A CA 1
ATOM 5954 C C . ASN A 1 774 ? -35.836 5.377 11.822 1.00 80.00 774 ASN A C 1
ATOM 5956 O O . ASN A 1 774 ? -35.936 4.174 11.588 1.00 80.00 774 ASN A O 1
ATOM 5960 N N . ALA A 1 775 ? -36.813 6.244 11.575 1.00 72.94 775 ALA A N 1
ATOM 5961 C CA . ALA A 1 775 ? -38.128 5.916 11.041 1.00 72.94 775 ALA A CA 1
ATOM 5962 C C . ALA A 1 775 ? -38.363 6.653 9.707 1.00 72.94 775 ALA A C 1
ATOM 5964 O O . ALA A 1 775 ? -38.995 7.712 9.690 1.00 72.94 775 ALA A O 1
ATOM 5965 N N . PRO A 1 776 ? -37.844 6.136 8.578 1.00 69.50 776 PRO A N 1
ATOM 5966 C CA . PRO A 1 776 ? -38.176 6.673 7.265 1.00 69.50 776 PRO A CA 1
ATOM 5967 C C . PRO A 1 776 ? -39.623 6.320 6.886 1.00 69.50 776 PRO A C 1
ATOM 5969 O O . PRO A 1 776 ? -40.008 5.150 6.897 1.00 69.50 776 PRO A O 1
ATOM 5972 N N . LEU A 1 777 ? -40.430 7.330 6.547 1.00 69.06 777 LEU A N 1
ATOM 5973 C CA . LEU A 1 777 ? -41.819 7.181 6.106 1.00 69.06 777 LEU A CA 1
ATOM 5974 C C . LEU A 1 777 ? -41.975 7.756 4.698 1.00 69.06 777 LEU A C 1
ATOM 5976 O O . LEU A 1 777 ? -41.955 8.971 4.518 1.00 69.06 777 LEU A O 1
ATOM 5980 N N . TYR A 1 778 ? -42.153 6.904 3.693 1.00 61.47 778 TYR A N 1
ATOM 5981 C CA . TYR A 1 778 ? -42.266 7.351 2.304 1.00 61.47 778 TYR A CA 1
ATOM 5982 C C . TYR A 1 778 ? -43.723 7.316 1.825 1.00 61.47 778 TYR A C 1
ATOM 5984 O O . TYR A 1 778 ? -44.459 6.377 2.158 1.00 61.47 778 TYR A O 1
ATOM 5992 N N . PRO A 1 779 ? -44.173 8.313 1.035 1.00 56.44 779 PRO A N 1
ATOM 5993 C CA . PRO A 1 779 ? -45.413 8.159 0.292 1.00 56.44 779 PRO A CA 1
ATOM 5994 C C . PRO A 1 779 ? -45.246 6.999 -0.705 1.00 56.44 779 PRO A C 1
ATOM 5996 O O . PRO A 1 779 ? -44.133 6.771 -1.187 1.00 56.44 779 PRO A O 1
ATOM 5999 N N . PRO A 1 780 ? -46.315 6.256 -1.036 1.00 52.03 780 PRO A N 1
ATOM 6000 C CA . PRO A 1 780 ? -46.264 5.350 -2.173 1.00 52.03 780 PRO A CA 1
ATOM 6001 C C . PRO A 1 780 ? -45.917 6.169 -3.424 1.00 52.03 780 PRO A C 1
ATOM 6003 O O . PRO A 1 780 ? -46.629 7.117 -3.761 1.00 52.03 780 PRO A O 1
ATOM 6006 N N . ASP A 1 781 ? -44.791 5.839 -4.057 1.00 47.53 781 ASP A N 1
ATOM 6007 C CA . ASP A 1 781 ? -44.308 6.499 -5.270 1.00 47.53 781 ASP A CA 1
ATOM 6008 C C . ASP A 1 781 ? -45.378 6.370 -6.371 1.00 47.53 781 ASP A C 1
ATOM 6010 O O . ASP A 1 781 ? -45.797 5.247 -6.672 1.00 47.53 781 ASP A O 1
ATOM 6014 N N . PRO A 1 782 ? -45.873 7.472 -6.968 1.00 48.97 782 PRO A N 1
ATOM 6015 C CA . PRO A 1 782 ? -46.798 7.412 -8.089 1.00 48.97 782 PRO A CA 1
ATOM 6016 C C . PRO A 1 782 ? -46.021 7.109 -9.376 1.00 48.97 782 PRO A C 1
ATOM 6018 O O . PRO A 1 782 ? -46.153 7.823 -10.369 1.00 48.97 782 PRO A O 1
ATOM 6021 N N . THR A 1 783 ? -45.181 6.074 -9.384 1.00 51.03 783 THR A N 1
ATOM 6022 C CA . THR A 1 783 ? -44.601 5.595 -10.632 1.00 51.03 783 THR A CA 1
ATOM 6023 C C . THR A 1 783 ? -45.670 4.795 -11.385 1.00 51.03 783 THR A C 1
ATOM 6025 O O . THR A 1 783 ? -46.273 3.880 -10.812 1.00 51.03 783 THR A O 1
ATOM 6028 N N . PRO A 1 784 ? -45.966 5.119 -12.660 1.00 51.53 784 PRO A N 1
ATOM 6029 C CA . PRO A 1 784 ? -46.763 4.234 -13.502 1.00 51.53 784 PRO A CA 1
ATOM 6030 C C . PRO A 1 784 ? -46.109 2.848 -13.520 1.00 51.53 784 PRO A C 1
ATOM 6032 O O . PRO A 1 784 ? -44.893 2.737 -13.380 1.00 51.53 784 PRO A O 1
ATOM 6035 N N . ILE A 1 785 ? -46.914 1.793 -13.660 1.00 59.19 785 ILE A N 1
ATOM 6036 C CA . ILE A 1 785 ? -46.425 0.410 -13.726 1.00 59.19 785 ILE A CA 1
ATOM 6037 C C . ILE A 1 785 ? -45.355 0.337 -14.822 1.00 59.19 785 ILE A C 1
ATOM 6039 O O . ILE A 1 785 ? -45.691 0.404 -16.002 1.00 59.19 785 ILE A O 1
ATOM 6043 N N . ALA A 1 786 ? -44.086 0.246 -14.418 1.00 65.94 786 ALA A N 1
ATOM 6044 C CA . ALA A 1 786 ? -42.967 0.267 -15.343 1.00 65.94 786 ALA A CA 1
ATOM 6045 C C . ALA A 1 786 ? -43.001 -0.979 -16.227 1.00 65.94 786 ALA A C 1
ATOM 6047 O O . ALA A 1 786 ? -43.136 -2.111 -15.740 1.00 65.94 786 ALA A O 1
ATOM 6048 N N . THR A 1 787 ? -42.877 -0.769 -17.534 1.00 81.75 787 THR A N 1
ATOM 6049 C CA . THR A 1 787 ? -42.741 -1.863 -18.489 1.00 81.75 787 THR A CA 1
ATOM 6050 C C . THR A 1 787 ? -41.270 -2.235 -18.545 1.00 81.75 787 THR A C 1
ATOM 6052 O O . THR A 1 787 ? -40.434 -1.413 -18.906 1.00 81.75 787 THR A O 1
ATOM 6055 N N . PHE A 1 788 ? -40.927 -3.467 -18.180 1.00 85.25 788 PHE A N 1
ATOM 6056 C CA . PHE A 1 788 ? -39.537 -3.918 -18.183 1.00 85.25 788 PHE A CA 1
ATOM 6057 C C . PHE A 1 788 ? -39.163 -4.606 -19.496 1.00 85.25 788 PHE A C 1
ATOM 6059 O O . PHE A 1 788 ? -39.940 -5.371 -20.067 1.00 85.25 788 PHE A O 1
ATOM 6066 N N . THR A 1 789 ? -37.933 -4.364 -19.933 1.00 87.75 789 THR A N 1
ATOM 6067 C CA . THR A 1 789 ? -37.264 -5.035 -21.051 1.00 87.75 789 THR A CA 1
ATOM 6068 C C . THR A 1 789 ? -36.028 -5.768 -20.533 1.00 87.75 789 THR A C 1
ATOM 6070 O O . THR A 1 789 ? -35.439 -5.396 -19.517 1.00 87.75 789 THR A O 1
ATOM 6073 N N . SER A 1 790 ? -35.679 -6.879 -21.176 1.00 86.00 790 SER A N 1
ATOM 6074 C CA . SER A 1 790 ? -34.627 -7.797 -20.733 1.00 86.00 790 SER A CA 1
ATOM 6075 C C . SER A 1 790 ? -34.109 -8.602 -21.931 1.00 86.00 790 SER A C 1
ATOM 6077 O O . SER A 1 790 ? -34.894 -8.861 -22.850 1.00 86.00 790 SER A O 1
ATOM 6079 N N . PRO A 1 791 ? -32.837 -9.043 -21.926 1.00 93.50 791 PRO A N 1
ATOM 6080 C CA . PRO A 1 791 ? -31.849 -8.866 -20.853 1.00 93.50 791 PRO A CA 1
ATOM 6081 C C . PRO A 1 791 ? -30.938 -7.641 -21.031 1.00 93.50 791 PRO A C 1
ATOM 6083 O O . PRO A 1 791 ? -30.483 -7.355 -22.131 1.00 93.50 791 PRO A O 1
ATOM 6086 N N . TYR A 1 792 ? -30.602 -6.972 -19.923 1.00 95.56 792 TYR A N 1
ATOM 6087 C CA . TYR A 1 792 ? -29.555 -5.942 -19.834 1.00 95.56 792 TYR A CA 1
ATOM 6088 C C . TYR A 1 792 ? -28.356 -6.422 -18.996 1.00 95.56 792 TYR A C 1
ATOM 6090 O O . TYR A 1 792 ? -28.449 -7.395 -18.240 1.00 95.56 792 TYR A O 1
ATOM 6098 N N . ALA A 1 793 ? -27.214 -5.750 -19.125 1.00 96.12 793 ALA A N 1
ATOM 6099 C CA . ALA A 1 793 ? -26.004 -5.995 -18.344 1.00 96.12 793 ALA A CA 1
ATOM 6100 C C . ALA A 1 793 ? -25.334 -4.689 -17.903 1.00 96.12 793 ALA A C 1
ATOM 6102 O O . ALA A 1 793 ? -25.541 -3.640 -18.512 1.00 96.12 793 ALA A O 1
ATOM 6103 N N . VAL A 1 794 ? -24.518 -4.779 -16.849 1.00 96.12 794 VAL A N 1
ATOM 6104 C CA . VAL A 1 794 ? -23.726 -3.651 -16.333 1.00 96.12 794 VAL A CA 1
ATOM 6105 C C . VAL A 1 794 ? -22.464 -3.460 -17.181 1.00 96.12 794 VAL A C 1
ATOM 6107 O O . VAL A 1 794 ? -21.782 -4.433 -17.506 1.00 96.12 794 VAL A O 1
ATOM 6110 N N . ILE A 1 795 ? -22.136 -2.217 -17.529 1.00 94.69 795 ILE A N 1
ATOM 6111 C CA . ILE A 1 795 ? -20.913 -1.818 -18.246 1.00 94.69 795 ILE A CA 1
ATOM 6112 C C . ILE A 1 795 ? -20.344 -0.520 -17.665 1.00 94.69 795 ILE A C 1
ATOM 6114 O O . ILE A 1 795 ? -20.973 0.116 -16.826 1.00 94.69 795 ILE A O 1
ATOM 6118 N N . ASN A 1 796 ? -19.150 -0.113 -18.109 1.00 92.00 796 ASN A N 1
ATOM 6119 C CA . ASN A 1 796 ? -18.463 1.104 -17.652 1.00 92.00 796 ASN A CA 1
ATOM 6120 C C . ASN A 1 796 ? -18.117 1.112 -16.146 1.00 92.00 796 ASN A C 1
ATOM 6122 O O . ASN A 1 796 ? -17.789 2.160 -15.595 1.00 92.00 796 ASN A O 1
ATOM 6126 N N . ILE A 1 797 ? -18.134 -0.057 -15.496 1.00 90.88 797 ILE A N 1
ATOM 6127 C CA . ILE A 1 797 ? -17.730 -0.268 -14.101 1.00 90.88 797 ILE A CA 1
ATOM 6128 C C . ILE A 1 797 ? -16.543 -1.248 -14.082 1.00 90.88 797 ILE A C 1
ATOM 6130 O O . ILE A 1 797 ? -16.655 -2.310 -14.700 1.00 90.88 797 ILE A O 1
ATOM 6134 N N . PRO A 1 798 ? -15.414 -0.928 -13.413 1.00 85.69 798 PRO A N 1
ATOM 6135 C CA . PRO A 1 798 ? -14.287 -1.854 -13.257 1.00 85.69 798 PRO A CA 1
ATOM 6136 C C . PRO A 1 798 ? -14.713 -3.190 -12.634 1.00 85.69 798 PRO A C 1
ATOM 6138 O O . PRO A 1 798 ? -15.648 -3.223 -11.833 1.00 85.69 798 PRO A O 1
ATOM 6141 N N . ALA A 1 799 ? -14.037 -4.288 -12.982 1.00 76.69 799 ALA A N 1
ATOM 6142 C CA . ALA A 1 799 ? -14.463 -5.646 -12.620 1.00 76.69 799 ALA A CA 1
ATOM 6143 C C . ALA A 1 799 ? -14.527 -5.896 -11.097 1.00 76.69 799 ALA A C 1
ATOM 6145 O O . ALA A 1 799 ? -15.275 -6.755 -10.635 1.00 76.69 799 ALA A O 1
ATOM 6146 N N . GLU A 1 800 ? -13.764 -5.132 -10.320 1.00 80.00 800 GLU A N 1
ATOM 6147 C CA . GLU A 1 800 ? -13.693 -5.146 -8.860 1.00 80.00 800 GLU A CA 1
ATOM 6148 C C . GLU A 1 800 ? -14.756 -4.275 -8.162 1.00 80.00 800 GLU A C 1
ATOM 6150 O O . GLU A 1 800 ? -14.934 -4.383 -6.948 1.00 80.00 800 GLU A O 1
ATOM 6155 N N . ASN A 1 801 ? -15.476 -3.435 -8.913 1.00 87.19 801 ASN A N 1
ATOM 6156 C CA . ASN A 1 801 ? -16.447 -2.472 -8.392 1.00 87.19 801 ASN A CA 1
ATOM 6157 C C . ASN A 1 801 ? -17.905 -2.932 -8.600 1.00 87.19 801 ASN A C 1
ATOM 6159 O O . ASN A 1 801 ? -18.200 -3.961 -9.212 1.00 87.19 801 ASN A O 1
ATOM 6163 N N . SER A 1 802 ? -18.856 -2.175 -8.043 1.00 89.00 802 SER A N 1
ATOM 6164 C CA . SER A 1 802 ? -20.299 -2.429 -8.169 1.00 89.00 802 SER A CA 1
ATOM 6165 C C . SER A 1 802 ? -21.076 -1.133 -8.415 1.00 89.00 802 SER A C 1
ATOM 6167 O O . SER A 1 802 ? -20.725 -0.086 -7.877 1.00 89.00 802 SER A O 1
ATOM 6169 N N . LEU A 1 803 ? -22.144 -1.217 -9.209 1.00 91.62 803 LEU A N 1
ATOM 6170 C CA . LEU A 1 803 ? -23.072 -0.125 -9.508 1.00 91.62 803 LEU A CA 1
ATOM 6171 C C . LEU A 1 803 ? -24.125 -0.001 -8.384 1.00 91.62 803 LEU A C 1
ATOM 6173 O O . LEU A 1 803 ? -24.808 -0.990 -8.105 1.00 91.62 803 LEU A O 1
ATOM 6177 N N . PRO A 1 804 ? -24.288 1.161 -7.728 1.00 90.31 804 PRO A N 1
ATOM 6178 C CA . PRO A 1 804 ? -25.322 1.353 -6.706 1.00 90.31 804 PRO A CA 1
ATOM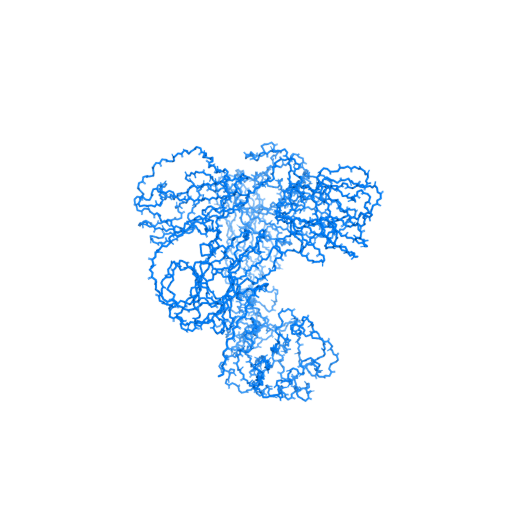 6179 C C . PRO A 1 804 ? -26.743 1.356 -7.292 1.00 90.31 804 PRO A C 1
ATOM 6181 O O . PRO A 1 804 ? -26.992 1.992 -8.312 1.00 90.31 804 PRO A O 1
ATOM 6184 N N . LEU A 1 805 ? -27.682 0.690 -6.607 1.00 85.81 805 LEU A N 1
ATOM 6185 C CA . LEU A 1 805 ? -29.131 0.831 -6.802 1.00 85.81 805 LEU A CA 1
ATOM 6186 C C . LEU A 1 805 ? -29.687 1.836 -5.798 1.00 85.81 805 LEU A C 1
ATOM 6188 O O . LEU A 1 805 ? -29.541 1.652 -4.591 1.00 85.81 805 LEU A O 1
ATOM 6192 N N . TYR A 1 806 ? -30.394 2.840 -6.289 1.00 84.75 806 TYR A N 1
ATOM 6193 C CA . TYR A 1 806 ? -30.951 3.931 -5.505 1.00 84.75 806 TYR A CA 1
ATOM 6194 C C . TYR A 1 806 ? -32.443 3.734 -5.229 1.00 84.75 806 TYR A C 1
ATOM 6196 O O . TYR A 1 806 ? -33.160 3.113 -6.014 1.00 84.75 806 TYR A O 1
ATOM 6204 N N . LEU A 1 807 ? -32.935 4.269 -4.113 1.00 75.06 807 LEU A N 1
ATOM 6205 C CA . LEU A 1 807 ? -34.360 4.204 -3.774 1.00 75.06 807 LEU A CA 1
ATOM 6206 C C . LEU A 1 807 ? -35.230 5.037 -4.731 1.00 75.06 807 LEU A C 1
ATOM 6208 O O . LEU A 1 807 ? -36.365 4.665 -5.016 1.00 75.06 807 LEU A O 1
ATOM 6212 N N . SER A 1 808 ? -34.696 6.143 -5.248 1.00 78.69 808 SER A N 1
ATOM 6213 C CA . SER A 1 808 ? -35.349 7.046 -6.204 1.00 78.69 808 SER A CA 1
ATOM 6214 C C . SER A 1 808 ? -34.370 7.504 -7.292 1.00 78.69 808 SER A C 1
ATOM 6216 O O . SER A 1 808 ? -33.162 7.317 -7.156 1.00 78.69 808 SER A O 1
ATOM 6218 N N . ALA A 1 809 ? -34.890 8.097 -8.372 1.00 80.94 809 ALA A N 1
ATOM 6219 C CA . ALA A 1 809 ? -34.143 8.595 -9.534 1.00 80.94 809 ALA A CA 1
ATOM 6220 C C . ALA A 1 809 ? -33.251 9.817 -9.214 1.00 80.94 809 ALA A C 1
ATOM 6222 O O . ALA A 1 809 ? -33.492 10.928 -9.683 1.00 80.94 809 ALA A O 1
ATOM 6223 N N . SER A 1 810 ? -32.258 9.638 -8.343 1.00 79.62 810 SER A N 1
ATOM 6224 C CA . SER A 1 810 ? -31.341 10.684 -7.893 1.00 79.62 810 SER A CA 1
ATOM 6225 C C . SER A 1 810 ? -30.089 10.066 -7.271 1.00 79.62 810 SER A C 1
ATOM 6227 O O . SER A 1 810 ? -30.179 9.183 -6.421 1.00 79.62 810 SER A O 1
ATOM 6229 N N . ALA A 1 811 ? -28.914 10.601 -7.619 1.00 76.88 811 ALA A N 1
ATOM 6230 C CA . ALA A 1 811 ? -27.637 10.178 -7.037 1.00 76.88 811 ALA A CA 1
ATOM 6231 C C . ALA A 1 811 ? -27.509 10.530 -5.541 1.00 76.88 811 ALA A C 1
ATOM 6233 O O . ALA A 1 811 ? -26.643 9.996 -4.853 1.00 76.88 811 ALA A O 1
ATOM 6234 N N . GLN A 1 812 ? -28.358 11.433 -5.040 1.00 78.06 812 GLN A N 1
ATOM 6235 C CA . GLN A 1 812 ? -28.460 11.808 -3.628 1.00 78.06 812 GLN A CA 1
ATOM 6236 C C . GLN A 1 812 ? -29.434 10.908 -2.851 1.00 78.06 812 GLN A C 1
ATOM 6238 O O . GLN A 1 812 ? -29.542 11.028 -1.631 1.00 78.06 812 GLN A O 1
ATOM 6243 N N . SER A 1 813 ? -30.162 10.027 -3.542 1.00 71.12 813 SER A N 1
ATOM 6244 C CA . SER A 1 813 ? -31.078 9.073 -2.924 1.00 71.12 813 SER A CA 1
ATOM 6245 C C . SER A 1 813 ? -30.311 8.001 -2.129 1.00 71.12 813 SER A C 1
ATOM 6247 O O . SER A 1 813 ? -29.155 7.708 -2.446 1.00 71.12 813 SER A O 1
ATOM 6249 N N . PRO A 1 814 ? -30.907 7.379 -1.097 1.00 67.75 814 PRO A N 1
ATOM 6250 C CA . PRO A 1 814 ? -30.279 6.261 -0.404 1.00 67.75 814 PRO A CA 1
ATOM 6251 C C . PRO A 1 814 ? -29.996 5.083 -1.341 1.00 67.75 814 PRO A C 1
ATOM 6253 O O . PRO A 1 814 ? -30.847 4.692 -2.144 1.00 67.75 814 PRO A O 1
ATOM 6256 N N . VAL A 1 815 ? -28.819 4.476 -1.188 1.00 79.56 815 VAL A N 1
ATOM 6257 C CA . VAL A 1 815 ? -28.474 3.225 -1.868 1.00 79.56 815 VAL A CA 1
ATOM 6258 C C . VAL A 1 815 ? -29.151 2.059 -1.146 1.00 79.56 815 VAL A C 1
ATOM 6260 O O . VAL A 1 815 ? -28.945 1.854 0.049 1.00 79.56 815 VAL A O 1
ATOM 6263 N N . ILE A 1 816 ? -29.950 1.286 -1.875 1.00 73.69 816 ILE A N 1
ATOM 6264 C CA . ILE A 1 816 ? -30.734 0.146 -1.370 1.00 73.69 816 ILE A CA 1
ATOM 6265 C C . ILE A 1 816 ? -30.185 -1.211 -1.823 1.00 73.69 816 ILE A C 1
ATOM 6267 O O . ILE A 1 816 ? -30.668 -2.257 -1.392 1.00 73.69 816 ILE A O 1
ATOM 6271 N N . GLY A 1 817 ? -29.172 -1.210 -2.689 1.00 79.56 817 GLY A N 1
ATOM 6272 C CA . GLY A 1 817 ? -28.508 -2.412 -3.176 1.00 79.56 817 GLY A CA 1
ATOM 6273 C C . GLY A 1 817 ? -27.326 -2.084 -4.082 1.00 79.56 817 GLY A C 1
ATOM 6274 O O . GLY A 1 817 ? -27.069 -0.924 -4.387 1.00 79.56 817 GLY A O 1
ATOM 6275 N N . TRP A 1 818 ? -26.615 -3.117 -4.525 1.00 85.88 818 TRP A N 1
ATOM 6276 C CA . TRP A 1 818 ? -25.469 -2.986 -5.425 1.00 85.88 818 TRP A CA 1
ATOM 6277 C C . TRP A 1 818 ? -25.519 -4.078 -6.496 1.00 85.88 818 TRP A C 1
ATOM 6279 O O . TRP A 1 818 ? -25.805 -5.235 -6.185 1.00 85.88 818 TRP A O 1
ATOM 6289 N N . LEU A 1 819 ? -25.230 -3.718 -7.746 1.00 88.12 819 LEU A N 1
ATOM 6290 C CA . LEU A 1 819 ? -25.081 -4.634 -8.875 1.00 88.12 819 LEU A CA 1
ATOM 6291 C C . LEU A 1 819 ? -23.587 -4.802 -9.184 1.00 88.12 819 LEU A C 1
ATOM 6293 O O . LEU A 1 819 ? -22.955 -3.845 -9.632 1.00 88.12 819 LEU A O 1
ATOM 6297 N N . PRO A 1 820 ? -22.992 -5.989 -8.977 1.00 89.69 820 PRO A N 1
ATOM 6298 C CA . PRO A 1 820 ? -21.615 -6.253 -9.391 1.00 89.69 820 PRO A CA 1
ATOM 6299 C C . PRO A 1 820 ? -21.396 -5.975 -10.883 1.00 89.69 820 PRO A C 1
ATOM 6301 O O . PRO A 1 820 ? -22.311 -6.175 -11.685 1.00 89.69 820 PRO A O 1
ATOM 6304 N N . ALA A 1 821 ? -20.189 -5.579 -11.286 1.00 87.75 821 ALA A N 1
ATOM 6305 C CA . ALA A 1 821 ? -19.885 -5.256 -12.684 1.00 87.75 821 ALA A CA 1
ATOM 6306 C C . ALA A 1 821 ? -20.199 -6.407 -13.668 1.00 87.75 821 ALA A C 1
ATOM 6308 O O . ALA A 1 821 ? -20.534 -6.176 -14.826 1.00 87.75 821 ALA A O 1
ATOM 6309 N N . GLN A 1 822 ? -20.114 -7.661 -13.218 1.00 88.81 822 GLN A N 1
ATOM 6310 C CA . GLN A 1 822 ? -20.395 -8.868 -14.004 1.00 88.81 822 GLN A CA 1
ATOM 6311 C C . GLN A 1 822 ? -21.894 -9.198 -14.126 1.00 88.81 822 GLN A C 1
ATOM 6313 O O . GLN A 1 822 ? -22.254 -10.245 -14.668 1.00 88.81 822 GLN A O 1
ATOM 6318 N N . THR A 1 823 ? -22.774 -8.343 -13.597 1.00 92.81 823 THR A N 1
ATOM 6319 C CA . THR A 1 823 ? -24.224 -8.560 -13.612 1.00 92.81 823 THR A CA 1
ATOM 6320 C C . THR A 1 823 ? -24.765 -8.584 -15.041 1.00 92.81 823 THR A C 1
ATOM 6322 O O . THR A 1 823 ? -24.487 -7.698 -15.848 1.00 92.81 823 THR A O 1
ATOM 6325 N N . ARG A 1 824 ? -25.574 -9.607 -15.329 1.00 91.94 824 ARG A N 1
ATOM 6326 C CA . ARG A 1 824 ? -26.230 -9.889 -16.615 1.00 91.94 824 ARG A CA 1
ATOM 6327 C C . ARG A 1 824 ? -27.694 -10.245 -16.364 1.00 91.94 824 ARG A C 1
ATOM 6329 O O . ARG A 1 824 ? -28.053 -10.575 -15.235 1.00 91.94 824 ARG A O 1
ATOM 6336 N N . ASN A 1 825 ? -28.504 -10.271 -17.421 1.00 89.38 825 ASN A N 1
ATOM 6337 C CA . ASN A 1 825 ? -29.933 -10.614 -17.360 1.00 89.38 825 ASN A CA 1
ATOM 6338 C C . ASN A 1 825 ? -30.749 -9.695 -16.437 1.00 89.38 825 ASN A C 1
ATOM 6340 O O . ASN A 1 825 ? -31.666 -10.140 -15.749 1.00 89.38 825 ASN A O 1
ATOM 6344 N N . LEU A 1 826 ? -30.392 -8.414 -16.417 1.00 93.06 826 LEU A N 1
ATOM 6345 C CA . LEU A 1 826 ? -31.116 -7.375 -15.705 1.00 93.06 826 LEU A CA 1
ATOM 6346 C C . LEU A 1 826 ? -32.408 -7.020 -16.459 1.00 93.06 826 LEU A C 1
ATOM 6348 O O . LEU A 1 826 ? -32.413 -6.937 -17.688 1.00 93.06 826 LEU A O 1
ATOM 6352 N N . GLU A 1 827 ? -33.486 -6.781 -15.719 1.00 91.88 827 GLU A N 1
ATOM 6353 C CA . GLU A 1 827 ? -34.685 -6.117 -16.227 1.00 91.88 827 GLU A CA 1
ATOM 6354 C C . GLU A 1 827 ? -34.516 -4.598 -16.083 1.00 91.88 827 GLU A C 1
ATOM 6356 O O . GLU A 1 827 ? -34.262 -4.115 -14.977 1.00 91.88 827 GLU A O 1
ATOM 6361 N N . ARG A 1 828 ? -34.673 -3.855 -17.184 1.00 91.81 828 ARG A N 1
ATOM 6362 C CA . ARG A 1 828 ? -34.600 -2.385 -17.247 1.00 91.81 828 ARG A CA 1
ATOM 6363 C C . ARG A 1 828 ? -35.961 -1.810 -17.644 1.00 91.81 828 ARG A C 1
ATOM 6365 O O . ARG A 1 828 ? -36.570 -2.312 -18.590 1.00 91.81 828 ARG A O 1
ATOM 6372 N N . SER A 1 829 ? -36.441 -0.766 -16.969 1.00 90.75 829 SER A N 1
ATOM 6373 C CA . SER A 1 829 ? -37.667 -0.071 -17.389 1.00 90.75 829 SER A CA 1
ATOM 6374 C C . SER A 1 829 ? -37.506 0.570 -18.770 1.00 90.75 829 SER A C 1
ATOM 6376 O O . SER A 1 829 ? -36.427 1.043 -19.128 1.00 90.75 829 SER A O 1
ATOM 6378 N N . VAL A 1 830 ? -38.578 0.590 -19.561 1.00 86.38 830 VAL A N 1
ATOM 6379 C CA . VAL A 1 830 ? -38.653 1.388 -20.796 1.00 86.38 830 VAL A CA 1
ATOM 6380 C C . VAL A 1 830 ? -38.751 2.867 -20.435 1.00 86.38 830 VAL A C 1
ATOM 6382 O O . VAL A 1 830 ? -38.144 3.717 -21.083 1.00 86.38 830 VAL A O 1
ATOM 6385 N N . GLU A 1 831 ? -39.495 3.165 -19.374 1.00 84.12 831 GLU A N 1
ATOM 6386 C CA . GLU A 1 831 ? -39.668 4.505 -18.845 1.00 84.12 831 GLU A CA 1
ATOM 6387 C C . GLU A 1 831 ? -38.361 5.010 -18.225 1.00 84.12 831 GLU A C 1
ATOM 6389 O O . GLU A 1 831 ? -37.693 4.307 -17.460 1.00 84.12 831 GLU A O 1
ATOM 6394 N N . MET A 1 832 ? -38.017 6.252 -18.555 1.00 83.88 832 MET A N 1
ATOM 6395 C CA . MET A 1 832 ? -36.789 6.920 -18.145 1.00 83.88 832 MET A CA 1
ATOM 6396 C C . MET A 1 832 ? -37.125 8.295 -17.574 1.00 83.88 832 MET A C 1
ATOM 6398 O O . MET A 1 832 ? -37.948 9.020 -18.136 1.00 83.88 832 MET A O 1
ATOM 6402 N N . ILE A 1 833 ? -36.463 8.666 -16.479 1.00 82.88 833 ILE A N 1
ATOM 6403 C CA . ILE A 1 833 ? -36.561 10.003 -15.893 1.00 82.88 833 ILE A CA 1
ATOM 6404 C C . ILE A 1 833 ? -35.303 10.793 -16.278 1.00 82.88 833 ILE A C 1
ATOM 6406 O O . ILE A 1 833 ? -34.202 10.420 -15.860 1.00 82.88 833 ILE A O 1
ATOM 6410 N N . PRO A 1 834 ? -35.428 11.867 -17.077 1.00 75.31 834 PRO A N 1
ATOM 6411 C CA . PRO A 1 834 ? -34.298 12.731 -17.382 1.00 75.31 834 PRO A CA 1
ATOM 6412 C C . PRO A 1 834 ? -33.915 13.578 -16.159 1.00 75.31 834 PRO A C 1
ATOM 6414 O O . PRO A 1 834 ? -34.775 14.159 -15.497 1.00 75.31 834 PRO A O 1
ATOM 6417 N N . ALA A 1 835 ? -32.616 13.680 -15.896 1.00 71.56 835 ALA A N 1
ATOM 6418 C CA . ALA A 1 835 ? -31.985 14.622 -14.976 1.00 71.56 835 ALA A CA 1
ATOM 6419 C C . ALA A 1 835 ? -30.905 15.420 -15.734 1.00 71.56 835 ALA A C 1
ATOM 6421 O O . ALA A 1 835 ? -30.493 15.007 -16.815 1.00 71.56 835 ALA A O 1
ATOM 6422 N N . GLU A 1 836 ? -30.438 16.550 -15.185 1.00 56.81 836 GLU A N 1
ATOM 6423 C CA . GLU A 1 836 ? -29.605 17.540 -15.906 1.00 56.81 836 GLU A CA 1
ATOM 6424 C C . GLU A 1 836 ? -28.416 16.956 -16.699 1.00 56.81 836 GLU A C 1
ATOM 6426 O O . GLU A 1 836 ? -28.096 17.506 -17.745 1.00 56.81 836 GLU A O 1
ATOM 6431 N N . ASN A 1 837 ? -27.806 15.843 -16.259 1.00 64.88 837 ASN A N 1
ATOM 6432 C CA . ASN A 1 837 ? -26.721 15.137 -16.966 1.00 64.88 837 ASN A CA 1
ATOM 6433 C C . ASN A 1 837 ? -26.823 13.597 -16.862 1.00 64.88 837 ASN A C 1
ATOM 6435 O O . ASN A 1 837 ? -25.808 12.905 -16.888 1.00 64.88 837 ASN A O 1
ATOM 6439 N N . SER A 1 838 ? -28.020 13.051 -16.632 1.00 74.31 838 SER A N 1
ATOM 6440 C CA . SER A 1 838 ? -28.198 11.628 -16.311 1.00 74.31 838 SER A CA 1
ATOM 6441 C C . SER A 1 838 ? -29.590 11.139 -16.697 1.00 74.31 838 SER A C 1
ATOM 6443 O O . SER A 1 838 ? -30.568 11.886 -16.641 1.00 74.31 838 SER A O 1
ATOM 6445 N N . HIS A 1 839 ? -29.681 9.869 -17.072 1.00 86.19 839 HIS A N 1
ATOM 6446 C CA . HIS A 1 839 ? -30.922 9.222 -17.465 1.00 86.19 839 HIS A CA 1
ATOM 6447 C C . HIS A 1 839 ? -31.223 8.086 -16.497 1.00 86.19 839 HIS A C 1
ATOM 6449 O O . HIS A 1 839 ? -30.564 7.054 -16.519 1.00 86.19 839 HIS A O 1
ATOM 6455 N N . TRP A 1 840 ? -32.218 8.268 -15.634 1.00 90.50 840 TRP A N 1
ATOM 6456 C CA . TRP A 1 840 ? -32.529 7.297 -14.591 1.00 90.50 840 TRP A CA 1
ATOM 6457 C C . TRP A 1 840 ? -33.560 6.283 -15.063 1.00 90.50 840 TRP A C 1
ATOM 6459 O O . TRP A 1 840 ? -34.613 6.650 -15.586 1.00 90.50 840 TRP A O 1
ATOM 6469 N N . VAL A 1 841 ? -33.275 5.007 -14.821 1.00 91.94 841 VAL A N 1
ATOM 6470 C CA . VAL A 1 841 ? -34.159 3.877 -15.130 1.00 91.94 841 VAL A CA 1
ATOM 6471 C C . VAL A 1 841 ? -34.279 2.962 -13.921 1.00 91.94 841 VAL A C 1
ATOM 6473 O O . VAL A 1 841 ? -33.384 2.905 -13.076 1.00 91.94 841 VAL A O 1
ATOM 6476 N N . GLN A 1 842 ? -35.383 2.227 -13.832 1.00 91.00 842 GLN A N 1
ATOM 6477 C CA . GLN A 1 842 ? -35.504 1.159 -12.851 1.00 91.00 842 GLN A CA 1
ATOM 6478 C C . GLN A 1 842 ? -34.772 -0.082 -13.354 1.00 91.00 842 GLN A C 1
ATOM 6480 O O . GLN A 1 842 ? -34.933 -0.499 -14.501 1.00 91.00 842 GLN A O 1
ATOM 6485 N N . ALA A 1 843 ? -33.996 -0.685 -12.465 1.00 90.19 843 ALA A N 1
ATOM 6486 C CA . ALA A 1 843 ? -33.244 -1.901 -12.685 1.00 90.19 843 ALA A CA 1
ATOM 6487 C C . ALA A 1 843 ? -33.597 -2.925 -11.605 1.00 90.19 843 ALA A C 1
ATOM 6489 O O . ALA A 1 843 ? -33.672 -2.598 -10.416 1.00 90.19 843 ALA A O 1
ATOM 6490 N N . ARG A 1 844 ? -33.791 -4.184 -12.003 1.00 85.75 844 ARG A N 1
ATOM 6491 C CA . ARG A 1 844 ? -33.928 -5.293 -11.051 1.00 85.75 844 ARG A CA 1
ATOM 6492 C C . ARG A 1 844 ? -33.435 -6.613 -11.618 1.00 85.75 844 ARG A C 1
ATOM 6494 O O . ARG A 1 844 ? -33.535 -6.877 -12.814 1.00 85.75 844 ARG A O 1
ATOM 6501 N N . LEU A 1 845 ? -32.938 -7.467 -10.730 1.00 78.56 845 LEU A N 1
ATOM 6502 C CA . LEU A 1 845 ? -32.728 -8.879 -11.036 1.00 78.56 845 LEU A CA 1
ATOM 6503 C C . LEU A 1 845 ? -34.061 -9.633 -10.919 1.00 78.56 845 LEU A C 1
ATOM 6505 O O . LEU A 1 845 ? -34.856 -9.296 -10.035 1.00 78.56 845 LEU A O 1
ATOM 6509 N N . PRO A 1 846 ? -34.308 -10.675 -11.732 1.00 66.06 846 PRO A N 1
ATOM 6510 C CA . PRO A 1 846 ? -35.466 -11.546 -11.548 1.00 66.06 846 PRO A CA 1
ATOM 6511 C C . PRO A 1 846 ? -35.512 -12.109 -10.113 1.00 66.06 846 PRO A C 1
ATOM 6513 O O . PRO A 1 846 ? -34.623 -12.853 -9.702 1.00 66.06 846 PRO A O 1
ATOM 6516 N N . GLY A 1 847 ? -36.526 -11.720 -9.330 1.00 57.78 847 GLY A N 1
ATOM 6517 C CA . GLY A 1 847 ? -36.677 -12.093 -7.911 1.00 57.78 847 GLY A CA 1
ATOM 6518 C C . GLY A 1 847 ? -35.883 -11.247 -6.898 1.00 57.78 847 GLY A C 1
ATOM 6519 O O . GLY A 1 847 ? -35.904 -11.562 -5.710 1.00 57.78 847 GLY A O 1
ATOM 6520 N N . GLY A 1 848 ? -35.190 -10.196 -7.345 1.00 67.19 848 GLY A N 1
ATOM 6521 C CA . GLY A 1 848 ? -34.409 -9.275 -6.513 1.00 67.19 848 GLY A CA 1
ATOM 6522 C C . GLY A 1 848 ? -35.111 -7.947 -6.202 1.00 67.19 848 GLY A C 1
ATOM 6523 O O . GLY A 1 848 ? -36.242 -7.692 -6.616 1.00 67.19 848 GLY A O 1
ATOM 6524 N N . ILE A 1 849 ? -34.411 -7.083 -5.461 1.00 68.81 849 ILE A N 1
ATOM 6525 C CA . ILE A 1 849 ? -34.866 -5.726 -5.119 1.00 68.81 849 ILE A CA 1
ATOM 6526 C C . ILE A 1 849 ? -34.889 -4.864 -6.392 1.00 68.81 849 ILE A C 1
ATOM 6528 O O . ILE A 1 849 ? -33.975 -4.942 -7.213 1.00 68.81 849 ILE A O 1
ATOM 6532 N N . THR A 1 850 ? -35.939 -4.055 -6.557 1.00 84.00 850 THR A N 1
ATOM 6533 C CA . THR A 1 850 ? -36.049 -3.061 -7.639 1.00 84.00 850 THR A CA 1
ATOM 6534 C C . THR A 1 850 ? -35.554 -1.712 -7.140 1.00 84.00 850 THR A C 1
ATOM 6536 O O . THR A 1 850 ? -35.976 -1.275 -6.072 1.00 84.00 850 THR A O 1
ATOM 6539 N N . GLY A 1 851 ? -34.677 -1.063 -7.904 1.00 86.62 851 GLY A N 1
ATOM 6540 C CA . GLY A 1 851 ? -34.151 0.264 -7.587 1.00 86.62 851 GLY A CA 1
ATOM 6541 C C . GLY A 1 851 ? -33.818 1.060 -8.841 1.00 86.62 851 GLY A C 1
ATOM 6542 O O . GLY A 1 851 ? -33.937 0.558 -9.955 1.00 86.62 851 GLY A O 1
ATOM 6543 N N . TRP A 1 852 ? -33.407 2.305 -8.658 1.00 90.12 852 TRP A N 1
ATOM 6544 C CA . TRP A 1 852 ? -33.051 3.230 -9.725 1.00 90.12 852 TRP A CA 1
ATOM 6545 C C . TRP A 1 852 ? -31.549 3.221 -9.977 1.00 90.12 852 TRP A C 1
ATOM 6547 O O . TRP A 1 852 ? -30.760 3.202 -9.036 1.00 90.12 852 TRP A O 1
ATOM 6557 N N . VAL A 1 853 ? -31.147 3.253 -11.240 1.00 93.44 853 VAL A N 1
ATOM 6558 C CA . VAL A 1 853 ? -29.746 3.371 -11.655 1.00 93.44 853 VAL A CA 1
ATOM 6559 C C . VAL A 1 853 ? -29.636 4.352 -12.813 1.00 93.44 853 VAL A C 1
ATOM 6561 O O . VAL A 1 853 ? -30.613 4.601 -13.522 1.00 93.44 853 VAL A O 1
ATOM 6564 N N . ASP A 1 854 ? -28.439 4.891 -13.011 1.00 93.00 854 ASP A N 1
ATOM 6565 C CA . ASP A 1 854 ? -28.129 5.668 -14.203 1.00 93.00 854 ASP A CA 1
ATOM 6566 C C . ASP A 1 854 ? -27.933 4.730 -15.407 1.00 93.00 854 ASP A C 1
ATOM 6568 O O . ASP A 1 854 ? -27.139 3.784 -15.368 1.00 93.00 854 ASP A O 1
ATOM 6572 N N . ASP A 1 855 ? -28.675 4.990 -16.478 1.00 92.38 855 ASP A N 1
ATOM 6573 C CA . ASP A 1 855 ? -28.716 4.186 -17.693 1.00 92.38 855 ASP A CA 1
ATOM 6574 C C . ASP A 1 855 ? -27.389 4.180 -18.471 1.00 92.38 855 ASP A C 1
ATOM 6576 O O . ASP A 1 855 ? -27.164 3.269 -19.270 1.00 92.38 855 ASP A O 1
ATOM 6580 N N . GLN A 1 856 ? -26.476 5.126 -18.208 1.00 91.62 856 GLN A N 1
ATOM 6581 C CA . GLN A 1 856 ? -25.132 5.150 -18.817 1.00 91.62 856 GLN A CA 1
ATOM 6582 C C . GLN A 1 856 ? -24.233 3.963 -18.400 1.00 91.62 856 GLN A C 1
ATOM 6584 O O . GLN A 1 856 ? -23.146 3.749 -18.948 1.00 91.62 856 GLN A O 1
ATOM 6589 N N . TYR A 1 857 ? -24.655 3.205 -17.385 1.00 95.19 857 TYR A N 1
ATOM 6590 C CA . TYR A 1 857 ? -23.962 2.006 -16.908 1.00 95.19 857 TYR A CA 1
ATOM 6591 C C . TYR A 1 857 ? -24.645 0.709 -17.342 1.00 95.19 857 TYR A C 1
ATOM 6593 O O . TYR A 1 857 ? -24.227 -0.369 -16.916 1.00 95.19 857 TYR A O 1
ATOM 6601 N N . LEU A 1 858 ? -25.687 0.783 -18.176 1.00 95.19 858 LEU A N 1
ATOM 6602 C CA . LEU A 1 858 ? -26.429 -0.378 -18.657 1.00 95.19 858 LEU A CA 1
ATOM 6603 C C . LEU A 1 858 ? -26.347 -0.517 -20.176 1.00 95.19 858 LEU A C 1
ATOM 6605 O O . LEU A 1 858 ? -26.379 0.465 -20.910 1.00 95.19 858 LEU A O 1
ATOM 6609 N N . THR A 1 859 ? -26.347 -1.749 -20.668 1.00 95.44 859 THR A N 1
ATOM 6610 C CA . THR A 1 859 ? -26.424 -2.064 -22.104 1.00 95.44 859 THR A CA 1
ATOM 6611 C C . THR A 1 859 ? -27.279 -3.306 -22.340 1.00 95.44 859 THR A C 1
ATOM 6613 O O . THR A 1 859 ? -27.455 -4.104 -21.414 1.00 95.44 859 THR A O 1
ATOM 6616 N N . GLU A 1 860 ? -27.813 -3.491 -23.547 1.00 95.75 860 GLU A N 1
ATOM 6617 C CA . GLU A 1 860 ? -28.502 -4.736 -23.900 1.00 95.75 860 GLU A CA 1
ATOM 6618 C C . GLU A 1 860 ? -27.526 -5.912 -23.856 1.00 95.75 860 GLU A C 1
ATOM 6620 O O . GLU A 1 860 ? -26.434 -5.883 -24.430 1.00 95.75 860 GLU A O 1
ATOM 6625 N N . TYR A 1 861 ? -27.918 -6.974 -23.162 1.00 96.12 861 TYR A N 1
ATOM 6626 C CA . TYR A 1 861 ? -27.075 -8.140 -22.991 1.00 96.12 861 TYR A CA 1
ATOM 6627 C C . TYR A 1 861 ? -27.298 -9.145 -24.117 1.00 96.12 861 TYR A C 1
ATOM 6629 O O . TYR A 1 861 ? -28.292 -9.866 -24.153 1.00 96.12 861 TYR A O 1
ATOM 6637 N N . ILE A 1 862 ? -26.317 -9.259 -25.005 1.00 96.56 862 ILE A N 1
ATOM 6638 C CA . ILE A 1 862 ? -26.277 -10.314 -26.017 1.00 96.56 862 ILE A CA 1
ATOM 6639 C C . ILE A 1 862 ? -25.301 -11.394 -25.558 1.00 96.56 862 ILE A C 1
ATOM 6641 O O . ILE A 1 862 ? -24.138 -11.121 -25.257 1.00 96.56 862 ILE A O 1
ATOM 6645 N N . THR A 1 863 ? -25.749 -12.648 -25.497 1.00 95.75 863 THR A N 1
ATOM 6646 C CA . THR A 1 863 ? -24.838 -13.755 -25.169 1.00 95.75 863 THR A CA 1
ATOM 6647 C C . THR A 1 863 ? -23.812 -13.959 -26.293 1.00 95.75 863 THR A C 1
ATOM 6649 O O . THR A 1 863 ? -24.143 -13.736 -27.460 1.00 95.75 863 THR A O 1
ATOM 6652 N N . PRO A 1 864 ? -22.597 -14.465 -26.003 1.00 95.44 864 PRO A N 1
ATOM 6653 C CA . PRO A 1 864 ? -21.607 -14.757 -27.043 1.00 95.44 864 PRO A CA 1
ATOM 6654 C C . PRO A 1 864 ? -22.150 -15.633 -28.179 1.00 95.44 864 PRO A C 1
ATOM 6656 O O . PRO A 1 864 ? -21.865 -15.380 -29.343 1.00 95.44 864 PRO A O 1
ATOM 6659 N N . ALA A 1 865 ? -22.999 -16.616 -27.861 1.00 94.88 865 ALA A N 1
ATOM 6660 C CA . ALA A 1 865 ? -23.620 -17.485 -28.858 1.00 94.88 865 ALA A CA 1
ATOM 6661 C C . ALA A 1 865 ? -24.594 -16.732 -29.783 1.00 94.88 865 ALA A C 1
ATOM 6663 O O . ALA A 1 865 ? -24.564 -16.939 -30.995 1.00 94.88 865 ALA A O 1
ATOM 6664 N N . GLN A 1 866 ? -25.433 -15.844 -29.233 1.00 96.12 866 GLN A N 1
ATOM 6665 C CA . GLN A 1 866 ? -26.323 -14.993 -30.034 1.00 96.12 866 GLN A CA 1
ATOM 6666 C C . GLN A 1 866 ? -25.523 -14.021 -30.904 1.00 96.12 866 GLN A C 1
ATOM 6668 O O . GLN A 1 866 ? -25.836 -13.861 -32.079 1.00 96.12 866 GLN A O 1
ATOM 6673 N N . PHE A 1 867 ? -24.460 -13.431 -30.354 1.00 97.25 867 PHE A N 1
ATOM 6674 C CA . PHE A 1 867 ? -23.584 -12.517 -31.081 1.00 97.25 867 PHE A CA 1
ATOM 6675 C C . PHE A 1 867 ? -22.881 -13.196 -32.264 1.00 97.25 867 PHE A C 1
ATOM 6677 O O . PHE A 1 867 ? -22.826 -12.634 -33.353 1.00 97.25 867 PHE A O 1
ATOM 6684 N N . THR A 1 868 ? -22.376 -14.420 -32.080 1.00 95.00 868 THR A N 1
ATOM 6685 C CA . THR A 1 868 ? -21.754 -15.200 -33.163 1.00 95.00 868 THR A CA 1
ATOM 6686 C C . THR A 1 868 ? -22.759 -15.626 -34.237 1.00 95.00 868 THR A C 1
ATOM 6688 O O . THR A 1 868 ? -22.382 -15.767 -35.399 1.00 95.00 868 THR A O 1
ATOM 6691 N N . ALA A 1 869 ? -24.026 -15.837 -33.872 1.00 95.62 869 ALA A N 1
ATOM 6692 C CA . ALA A 1 869 ? -25.083 -16.201 -34.814 1.00 95.62 869 ALA A CA 1
ATOM 6693 C C . ALA A 1 869 ? -25.644 -15.002 -35.604 1.00 95.62 869 ALA A C 1
ATOM 6695 O O . ALA A 1 869 ? -26.238 -15.204 -36.664 1.00 95.62 869 ALA A O 1
ATOM 6696 N N . ASP A 1 870 ? -25.470 -13.773 -35.111 1.00 97.00 870 ASP A N 1
ATOM 6697 C CA . ASP A 1 870 ? -25.946 -12.554 -35.766 1.00 97.00 870 ASP A CA 1
ATOM 6698 C C . ASP A 1 870 ? -24.988 -12.116 -36.896 1.00 97.00 870 ASP A C 1
ATOM 6700 O O . ASP A 1 870 ? -23.813 -11.835 -36.636 1.00 97.00 870 ASP A O 1
ATOM 6704 N N . PRO A 1 871 ? -25.444 -12.025 -38.162 1.00 96.00 871 PRO A N 1
ATOM 6705 C CA . PRO A 1 871 ? -24.598 -11.568 -39.265 1.00 96.00 871 PRO A CA 1
ATOM 6706 C C . PRO A 1 871 ? -24.350 -10.050 -39.254 1.00 96.00 871 PRO A C 1
ATOM 6708 O O . PRO A 1 871 ? -23.343 -9.592 -39.802 1.00 96.00 871 PRO A O 1
ATOM 6711 N N . ARG A 1 872 ? -25.222 -9.257 -38.618 1.00 97.75 872 ARG A N 1
ATOM 6712 C CA . ARG A 1 872 ? -25.228 -7.787 -38.718 1.00 97.75 872 ARG A CA 1
ATOM 6713 C C . ARG A 1 872 ? -23.952 -7.130 -38.178 1.00 97.75 872 ARG A C 1
ATOM 6715 O O . ARG A 1 872 ? -23.450 -6.228 -38.843 1.00 97.75 872 ARG A O 1
ATOM 6722 N N . PRO A 1 873 ? -23.345 -7.559 -37.050 1.00 97.81 873 PRO A N 1
ATOM 6723 C CA . PRO A 1 873 ? -22.044 -7.034 -36.630 1.00 97.81 873 PRO A CA 1
ATOM 6724 C C . PRO A 1 873 ? -20.955 -7.167 -37.703 1.00 97.81 873 PRO A C 1
ATOM 6726 O O . PRO A 1 873 ? -20.160 -6.251 -37.887 1.00 97.81 873 PRO A O 1
ATOM 6729 N N . ARG A 1 874 ? -20.932 -8.266 -38.472 1.00 95.31 874 ARG A N 1
ATOM 6730 C CA . ARG A 1 874 ? -19.958 -8.440 -39.564 1.00 95.31 874 ARG A CA 1
ATOM 6731 C C . ARG A 1 874 ? -20.244 -7.507 -40.739 1.00 95.31 874 ARG A C 1
ATOM 6733 O O . ARG A 1 874 ? -19.305 -6.969 -41.316 1.00 95.31 874 ARG A O 1
ATOM 6740 N N . GLU A 1 875 ? -21.513 -7.274 -41.064 1.00 96.56 875 GLU A N 1
ATOM 6741 C CA . GLU A 1 875 ? -21.914 -6.272 -42.063 1.00 96.56 875 GLU A CA 1
ATOM 6742 C C . GLU A 1 875 ? -21.487 -4.858 -41.629 1.00 96.56 875 GLU A C 1
ATOM 6744 O O . GLU A 1 875 ? -20.944 -4.097 -42.429 1.00 96.56 875 GLU A O 1
ATOM 6749 N N . ARG A 1 876 ? -21.630 -4.527 -40.338 1.00 97.75 876 ARG A N 1
ATOM 6750 C CA . ARG A 1 876 ? -21.138 -3.264 -39.761 1.00 97.75 876 ARG A CA 1
ATOM 6751 C C . ARG A 1 876 ? -19.618 -3.121 -39.875 1.00 97.75 876 ARG A C 1
ATOM 6753 O O . ARG A 1 876 ? -19.147 -2.028 -40.171 1.00 97.75 876 ARG A O 1
ATOM 6760 N N . LEU A 1 877 ? -18.845 -4.199 -39.707 1.00 97.62 877 LEU A N 1
ATOM 6761 C CA . LEU A 1 877 ? -17.389 -4.178 -39.935 1.00 97.62 877 LEU A CA 1
ATOM 6762 C C . LEU A 1 877 ? -17.031 -3.900 -41.400 1.00 97.62 877 LEU A C 1
ATOM 6764 O O . LEU A 1 877 ? -16.074 -3.178 -41.670 1.00 97.62 877 LEU A O 1
ATOM 6768 N N . GLN A 1 878 ? -17.806 -4.426 -42.351 1.00 96.12 878 GLN A N 1
ATOM 6769 C CA . GLN A 1 878 ? -17.618 -4.129 -43.776 1.00 96.12 878 GLN A CA 1
ATOM 6770 C C . GLN A 1 878 ? -17.943 -2.663 -44.095 1.00 96.12 878 GLN A C 1
ATOM 6772 O O . GLN A 1 878 ? -17.207 -2.014 -44.837 1.00 96.12 878 GLN A O 1
ATOM 6777 N N . GLN A 1 879 ? -19.001 -2.114 -43.491 1.00 97.69 879 GLN A N 1
ATOM 6778 C CA . GLN A 1 879 ? -19.336 -0.690 -43.595 1.00 97.69 879 GLN A CA 1
ATOM 6779 C C . GLN A 1 879 ? -18.264 0.196 -42.949 1.00 97.69 879 GLN A C 1
ATOM 6781 O O . GLN A 1 879 ? -17.914 1.231 -43.511 1.00 97.69 879 GLN A O 1
ATOM 6786 N N . LEU A 1 880 ? -17.688 -0.224 -41.817 1.00 98.00 880 LEU A N 1
ATOM 6787 C CA . LEU A 1 880 ? -16.553 0.460 -41.199 1.00 98.00 880 LEU A CA 1
ATOM 6788 C C . LEU A 1 880 ? -15.359 0.486 -42.157 1.00 98.00 880 LEU A C 1
ATOM 6790 O O . LEU A 1 880 ? -14.809 1.554 -42.406 1.00 98.00 880 LEU A O 1
ATOM 6794 N N . ALA A 1 881 ? -15.000 -0.652 -42.757 1.00 97.12 881 ALA A N 1
ATOM 6795 C CA . ALA A 1 881 ? -13.930 -0.719 -43.750 1.00 97.12 881 ALA A CA 1
ATOM 6796 C C . ALA A 1 881 ? -14.171 0.250 -44.923 1.00 97.12 881 ALA A C 1
ATOM 6798 O O . ALA A 1 881 ? -13.260 0.976 -45.322 1.00 97.12 881 ALA A O 1
ATOM 6799 N N . GLN A 1 882 ? -15.408 0.320 -45.429 1.00 97.50 882 GLN A N 1
ATOM 6800 C CA . GLN A 1 882 ? -15.804 1.274 -46.468 1.00 97.50 882 GLN A CA 1
ATOM 6801 C C . GLN A 1 882 ? -15.650 2.731 -46.003 1.00 97.50 882 GLN A C 1
ATOM 6803 O O . GLN A 1 882 ? -15.112 3.550 -46.750 1.00 97.50 882 GLN A O 1
ATOM 6808 N N . ALA A 1 883 ? -16.083 3.050 -44.780 1.00 97.88 883 ALA A N 1
ATOM 6809 C CA . ALA A 1 883 ? -15.978 4.391 -44.213 1.00 97.88 883 ALA A CA 1
ATOM 6810 C C . ALA A 1 883 ? -14.516 4.840 -44.083 1.00 97.88 883 ALA A C 1
ATOM 6812 O O . ALA A 1 883 ? -14.160 5.930 -44.527 1.00 97.88 883 ALA A O 1
ATOM 6813 N N . ILE A 1 884 ? -13.651 3.972 -43.547 1.00 97.75 884 ILE A N 1
ATOM 6814 C CA . ILE A 1 884 ? -12.215 4.241 -43.401 1.00 97.75 884 ILE A CA 1
ATOM 6815 C C . ILE A 1 884 ? -11.535 4.398 -44.773 1.00 97.75 884 ILE A C 1
ATOM 6817 O O . ILE A 1 884 ? -10.757 5.336 -44.959 1.00 97.75 884 ILE A O 1
ATOM 6821 N N . ASN A 1 885 ? -11.839 3.522 -45.740 1.00 96.00 885 ASN A N 1
ATOM 6822 C CA . ASN A 1 885 ? -11.234 3.540 -47.079 1.00 96.00 885 ASN A CA 1
ATOM 6823 C C . ASN A 1 885 ? -11.603 4.785 -47.893 1.00 96.00 885 ASN A C 1
ATOM 6825 O O . ASN A 1 885 ? -10.768 5.328 -48.611 1.00 96.00 885 ASN A O 1
ATOM 6829 N N . ASN A 1 886 ? -12.844 5.250 -47.766 1.00 96.69 886 ASN A N 1
ATOM 6830 C CA . ASN A 1 886 ? -13.344 6.393 -48.527 1.00 96.69 886 ASN A CA 1
ATOM 6831 C C . ASN A 1 886 ? -13.248 7.720 -47.759 1.00 96.69 886 ASN A C 1
ATOM 6833 O O . ASN A 1 886 ? -13.658 8.749 -48.295 1.00 96.69 886 ASN A O 1
ATOM 6837 N N . ALA A 1 887 ? -12.731 7.700 -46.523 1.00 97.19 887 ALA A N 1
ATOM 6838 C CA . ALA A 1 887 ? -12.760 8.836 -45.602 1.00 97.19 887 ALA A CA 1
ATOM 6839 C C . ALA A 1 887 ? -14.184 9.419 -45.429 1.00 97.19 887 ALA A C 1
ATOM 6841 O O . ALA A 1 887 ? -14.391 10.637 -45.429 1.00 97.19 887 ALA A O 1
ATOM 6842 N N . ASP A 1 888 ? -15.177 8.531 -45.321 1.00 98.06 888 ASP A N 1
ATOM 6843 C CA . ASP A 1 888 ? -16.601 8.862 -45.236 1.00 98.06 888 ASP A CA 1
ATOM 6844 C C . ASP A 1 888 ? -17.041 8.984 -43.770 1.00 98.06 888 ASP A C 1
ATOM 6846 O O . ASP A 1 888 ? -17.346 7.999 -43.091 1.00 98.06 888 ASP A O 1
ATOM 6850 N N . GLY A 1 889 ? -17.039 10.222 -43.271 1.00 96.56 889 GLY A N 1
ATOM 6851 C CA . GLY A 1 889 ? -17.438 10.533 -41.900 1.00 96.56 889 GLY A CA 1
ATOM 6852 C C . GLY A 1 889 ? -18.928 10.312 -41.632 1.00 96.56 889 GLY A C 1
ATOM 6853 O O . GLY A 1 889 ? -19.283 9.925 -40.523 1.00 96.56 889 GLY A O 1
ATOM 6854 N N . GLU A 1 890 ? -19.805 10.495 -42.626 1.00 97.62 890 GLU A N 1
ATOM 6855 C CA . GLU A 1 890 ? -21.248 10.266 -42.453 1.00 97.62 890 GLU A CA 1
ATOM 6856 C C . GLU A 1 890 ? -21.541 8.783 -42.250 1.00 97.62 890 GLU A C 1
ATOM 6858 O O . GLU A 1 890 ? -22.280 8.408 -41.334 1.00 97.62 890 GLU A O 1
ATOM 6863 N N . LEU A 1 891 ? -20.899 7.928 -43.053 1.00 97.94 891 LEU A N 1
ATOM 6864 C CA . LEU A 1 891 ? -20.994 6.490 -42.862 1.00 97.94 891 LEU A CA 1
ATOM 6865 C C . LEU A 1 891 ? -20.413 6.083 -41.505 1.00 97.94 891 LEU A C 1
ATOM 6867 O O . LEU A 1 891 ? -21.081 5.345 -40.786 1.00 97.94 891 LEU A O 1
ATOM 6871 N N . LEU A 1 892 ? -19.240 6.596 -41.107 1.00 97.75 892 LEU A N 1
ATOM 6872 C CA . LEU A 1 892 ? -18.653 6.309 -39.791 1.00 97.75 892 LEU A CA 1
ATOM 6873 C C . LEU A 1 892 ? -19.595 6.700 -38.641 1.00 97.75 892 LEU A C 1
ATOM 6875 O O . LEU A 1 892 ? -19.836 5.885 -37.753 1.00 97.75 892 LEU A O 1
ATOM 6879 N N . ALA A 1 893 ? -20.170 7.904 -38.684 1.00 97.44 893 ALA A N 1
ATOM 6880 C CA . ALA A 1 893 ? -21.116 8.393 -37.683 1.00 97.44 893 ALA A CA 1
ATOM 6881 C C . ALA A 1 893 ? -22.341 7.477 -37.537 1.00 97.44 893 ALA A C 1
ATOM 6883 O O . ALA A 1 893 ? -22.783 7.212 -36.422 1.00 97.44 893 ALA A O 1
ATOM 6884 N N . SER A 1 894 ? -22.848 6.927 -38.647 1.00 97.50 894 SER A N 1
ATOM 6885 C CA . SER A 1 894 ? -24.007 6.019 -38.640 1.00 97.50 894 SER A CA 1
ATOM 6886 C C . SER A 1 894 ? -23.752 4.657 -37.974 1.00 97.50 894 SER A C 1
ATOM 6888 O O . SER A 1 894 ? -24.702 3.931 -37.669 1.00 97.50 894 SER A O 1
ATOM 6890 N N . LEU A 1 895 ? -22.481 4.288 -37.770 1.00 97.75 895 LEU A N 1
ATOM 6891 C CA . LEU A 1 895 ? -22.075 3.005 -37.188 1.00 97.75 895 LEU A CA 1
ATOM 6892 C C . LEU A 1 895 ? -21.849 3.081 -35.678 1.00 97.75 895 LEU A C 1
ATOM 6894 O O . LEU A 1 895 ? -21.767 2.037 -35.036 1.00 97.75 895 LEU A O 1
ATOM 6898 N N . ILE A 1 896 ? -21.719 4.280 -35.117 1.00 97.56 896 ILE A N 1
ATOM 6899 C CA . ILE A 1 896 ? -21.342 4.501 -33.719 1.00 97.56 896 ILE A CA 1
ATOM 6900 C C . ILE A 1 896 ? -22.552 4.369 -32.799 1.00 97.56 896 ILE A C 1
ATOM 6902 O O . ILE A 1 896 ? -23.659 4.758 -33.165 1.00 97.56 896 ILE A O 1
ATOM 6906 N N . SER A 1 897 ? -22.333 3.826 -31.596 1.00 96.69 897 SER A N 1
ATOM 6907 C CA . SER A 1 897 ? -23.385 3.699 -30.589 1.00 96.69 897 SER A CA 1
ATOM 6908 C C . SER A 1 897 ? -23.998 5.067 -30.284 1.00 96.69 897 SER A C 1
ATOM 6910 O O . SER A 1 897 ? -23.284 5.955 -29.807 1.00 96.69 897 SER A O 1
ATOM 6912 N N . PRO A 1 898 ? -25.316 5.243 -30.483 1.00 93.44 898 PRO A N 1
ATOM 6913 C CA . PRO A 1 898 ? -25.994 6.472 -30.090 1.00 93.44 898 PRO A CA 1
ATOM 6914 C C . PRO A 1 898 ? -26.096 6.611 -28.563 1.00 93.44 898 PRO A C 1
ATOM 6916 O O . PRO A 1 898 ? -26.422 7.692 -28.082 1.00 93.44 898 PRO A O 1
ATOM 6919 N N . LYS A 1 899 ? -25.828 5.536 -27.803 1.00 91.38 899 LYS A N 1
ATOM 6920 C CA . LYS A 1 899 ? -25.910 5.520 -26.339 1.00 91.38 899 LYS A CA 1
ATOM 6921 C C . LYS A 1 899 ? -24.585 5.886 -25.670 1.00 91.38 899 LYS A C 1
ATOM 6923 O O . LYS A 1 899 ? -24.564 6.756 -24.807 1.00 91.38 899 LYS A O 1
ATOM 6928 N N . HIS A 1 900 ? -23.482 5.246 -26.064 1.00 93.25 900 HIS A N 1
ATOM 6929 C CA . HIS A 1 900 ? -22.179 5.418 -25.398 1.00 93.25 900 HIS A CA 1
ATOM 6930 C C . HIS A 1 900 ? -21.064 5.968 -26.294 1.00 93.25 900 HIS A C 1
ATOM 6932 O O . HIS A 1 900 ? -19.936 6.142 -25.823 1.00 93.25 900 HIS A O 1
ATOM 6938 N N . GLY A 1 901 ? -21.352 6.244 -27.568 1.00 95.25 901 GLY A N 1
ATOM 6939 C CA . GLY A 1 901 ? -20.333 6.633 -28.537 1.00 95.25 901 GLY A CA 1
ATOM 6940 C C . GLY A 1 901 ? -19.308 5.523 -28.793 1.00 95.25 901 GLY A C 1
ATOM 6941 O O . GLY A 1 901 ? -19.488 4.368 -28.400 1.00 95.25 901 GLY A O 1
ATOM 6942 N N . LEU A 1 902 ? -18.219 5.892 -29.466 1.00 96.06 902 LEU A N 1
ATOM 6943 C CA . LEU A 1 902 ? -17.093 5.032 -29.817 1.00 96.06 902 LEU A CA 1
ATOM 6944 C C . LEU A 1 902 ? -15.841 5.465 -29.056 1.00 96.06 902 LEU A C 1
ATOM 6946 O O . LEU A 1 902 ? -15.306 6.545 -29.310 1.00 96.06 902 LEU A O 1
ATOM 6950 N N . ARG A 1 903 ? -15.343 4.620 -28.150 1.00 93.69 903 ARG A N 1
ATOM 6951 C CA . ARG A 1 903 ? -14.072 4.855 -27.450 1.00 93.69 903 ARG A CA 1
ATOM 6952 C C . ARG A 1 903 ? -12.917 4.175 -28.172 1.00 93.69 903 ARG A C 1
ATOM 6954 O O . ARG A 1 903 ? -12.981 2.983 -28.464 1.00 93.69 903 ARG A O 1
ATOM 6961 N N . ILE A 1 904 ? -11.852 4.923 -28.437 1.00 92.94 904 ILE A N 1
ATOM 6962 C CA . ILE A 1 904 ? -10.677 4.432 -29.162 1.00 92.94 904 ILE A CA 1
ATOM 6963 C C . ILE A 1 904 ? -9.487 4.345 -28.204 1.00 92.94 904 ILE A C 1
ATOM 6965 O O . ILE A 1 904 ? -9.132 5.328 -27.555 1.00 92.94 904 ILE A O 1
ATOM 6969 N N . PHE A 1 905 ? -8.868 3.165 -28.145 1.00 88.88 905 PHE A N 1
ATOM 6970 C CA . PHE A 1 905 ? -7.684 2.860 -27.348 1.00 88.88 905 PHE A CA 1
ATOM 6971 C C . PHE A 1 905 ? -6.528 2.482 -28.277 1.00 88.88 905 PHE A C 1
ATOM 6973 O O . PHE A 1 905 ? -6.607 1.512 -29.038 1.00 88.88 905 PHE A O 1
ATOM 6980 N N . TYR A 1 906 ? -5.431 3.229 -28.201 1.00 85.94 906 TYR A N 1
ATOM 6981 C CA . TYR A 1 906 ? -4.248 3.007 -29.027 1.00 85.94 906 TYR A CA 1
ATOM 6982 C C . TYR A 1 906 ? -3.187 2.186 -28.268 1.00 85.94 906 TYR A C 1
ATOM 6984 O O . TYR A 1 906 ? -2.869 2.475 -27.109 1.00 85.94 906 TYR A O 1
ATOM 6992 N N . HIS A 1 907 ? -2.656 1.138 -28.914 1.00 75.88 907 HIS A N 1
ATOM 6993 C CA . HIS A 1 907 ? -1.589 0.255 -28.400 1.00 75.88 907 HIS A CA 1
ATOM 6994 C C . HIS A 1 907 ? -1.855 -0.383 -27.024 1.00 75.88 907 HIS A C 1
ATOM 6996 O O . HIS A 1 907 ? -0.922 -0.683 -26.279 1.00 75.88 907 HIS A O 1
ATOM 7002 N N . GLY A 1 908 ? -3.121 -0.600 -26.656 1.00 62.53 908 GLY A N 1
ATOM 7003 C CA . GLY A 1 908 ? -3.479 -1.232 -25.381 1.00 62.53 908 GLY A CA 1
ATOM 7004 C C . GLY A 1 908 ? -2.896 -0.542 -24.136 1.00 62.53 908 GLY A C 1
ATOM 7005 O O . GLY A 1 908 ? -2.659 -1.214 -23.131 1.00 62.53 908 GLY A O 1
ATOM 7006 N N . SER A 1 909 ? -2.604 0.763 -24.203 1.00 54.75 909 SER A N 1
ATOM 7007 C CA . SER A 1 909 ? -1.925 1.494 -23.129 1.00 54.75 909 SER A CA 1
ATOM 7008 C C . SER A 1 909 ? -2.856 1.755 -21.933 1.00 54.75 909 SER A C 1
ATOM 7010 O O . SER A 1 909 ? -3.824 2.506 -22.008 1.00 54.75 909 SER A O 1
ATOM 7012 N N . TRP A 1 910 ? -2.543 1.128 -20.796 1.00 46.84 910 TRP A N 1
ATOM 7013 C CA . TRP A 1 910 ? -3.203 1.351 -19.508 1.00 46.84 910 TRP A CA 1
ATOM 7014 C C . TRP A 1 910 ? -2.605 2.595 -18.844 1.00 46.84 910 TRP A C 1
ATOM 7016 O O . TRP A 1 910 ? -1.511 2.542 -18.283 1.00 46.84 910 TRP A O 1
ATOM 7026 N N . GLY A 1 911 ? -3.310 3.723 -18.959 1.00 48.78 911 GLY A N 1
ATOM 7027 C CA . GLY A 1 911 ? -2.919 5.013 -18.377 1.00 48.78 911 GLY A CA 1
ATOM 7028 C C . GLY A 1 911 ? -3.225 6.243 -19.241 1.00 48.78 911 GLY A C 1
ATOM 7029 O O . GLY A 1 911 ? -3.056 7.360 -18.761 1.00 48.78 911 GLY A O 1
ATOM 7030 N N . SER A 1 912 ? -3.681 6.070 -20.485 1.00 53.69 912 SER A N 1
ATOM 7031 C CA . SER A 1 912 ? -4.154 7.155 -21.356 1.00 53.69 912 SER A CA 1
ATOM 7032 C C . SER A 1 912 ? -5.685 7.285 -21.288 1.00 53.69 912 SER A C 1
ATOM 7034 O O . SER A 1 912 ? -6.407 6.296 -21.160 1.00 53.69 912 SER A O 1
ATOM 7036 N N . ASN A 1 913 ? -6.195 8.519 -21.340 1.00 65.62 913 ASN A N 1
ATOM 7037 C CA . ASN A 1 913 ? -7.633 8.790 -21.428 1.00 65.62 913 ASN A CA 1
ATOM 7038 C C . ASN A 1 913 ? -8.130 8.378 -22.828 1.00 65.62 913 ASN A C 1
ATOM 7040 O O . ASN A 1 913 ? -7.706 9.011 -23.796 1.00 65.62 913 ASN A O 1
ATOM 7044 N N . PRO A 1 914 ? -9.007 7.364 -22.980 1.00 83.81 914 PRO A N 1
ATOM 7045 C CA . PRO A 1 914 ? -9.509 6.981 -24.294 1.00 83.81 914 PRO A CA 1
ATOM 7046 C C . PRO A 1 914 ? -10.282 8.134 -24.932 1.00 83.81 914 PRO A C 1
ATOM 7048 O O . PRO A 1 914 ? -11.090 8.803 -24.280 1.00 83.81 914 PRO A O 1
ATOM 7051 N N . ILE A 1 915 ? -10.072 8.344 -26.229 1.00 90.44 915 ILE A N 1
ATOM 7052 C CA . ILE A 1 915 ? -10.793 9.380 -26.964 1.00 90.44 915 ILE A CA 1
ATOM 7053 C C . ILE A 1 915 ? -12.172 8.843 -27.340 1.00 90.44 915 ILE A C 1
ATOM 7055 O O . ILE A 1 915 ? -12.290 7.787 -27.964 1.00 90.44 915 ILE A O 1
ATOM 7059 N N . THR A 1 916 ? -13.215 9.584 -26.962 1.00 91.75 916 THR A N 1
ATOM 7060 C CA . THR A 1 916 ? -14.608 9.250 -27.282 1.00 91.75 916 THR A CA 1
ATOM 7061 C C . THR A 1 916 ? -15.091 10.064 -28.481 1.00 91.75 916 THR A C 1
ATOM 7063 O O . THR A 1 916 ? -14.957 11.291 -28.503 1.00 91.75 916 THR A O 1
ATOM 7066 N N . TYR A 1 917 ? -15.658 9.372 -29.465 1.00 94.31 917 TYR A N 1
ATOM 7067 C CA . TYR A 1 917 ? -16.357 9.944 -30.610 1.00 94.31 917 TYR A CA 1
ATOM 7068 C C . TYR A 1 917 ? -17.852 9.662 -30.478 1.00 94.31 917 TYR A C 1
ATOM 7070 O O . TYR A 1 917 ? -18.267 8.505 -30.499 1.00 94.31 917 TYR A O 1
ATOM 7078 N N . ASP A 1 918 ? -18.659 10.711 -30.356 1.00 94.12 918 ASP A N 1
ATOM 7079 C CA . ASP A 1 918 ? -20.087 10.631 -30.655 1.00 94.12 918 ASP A CA 1
ATOM 7080 C C . ASP A 1 918 ? -20.316 10.720 -32.178 1.00 94.12 918 ASP A C 1
ATOM 7082 O O . ASP A 1 918 ? -19.371 10.846 -32.966 1.00 94.12 918 ASP A O 1
ATOM 7086 N N . ALA A 1 919 ? -21.576 10.625 -32.609 1.00 91.44 919 ALA A N 1
ATOM 7087 C CA . ALA A 1 919 ? -21.925 10.673 -34.026 1.00 91.44 919 ALA A CA 1
ATOM 7088 C C . ALA A 1 919 ? -21.517 12.002 -34.696 1.00 91.44 919 ALA A C 1
ATOM 7090 O O . ALA A 1 919 ? -21.051 11.993 -35.835 1.00 91.44 919 ALA A O 1
ATOM 7091 N N . GLU A 1 920 ? -21.637 13.136 -33.998 1.00 93.69 920 GLU A N 1
ATOM 7092 C CA . GLU A 1 920 ? -21.310 14.458 -34.547 1.00 93.69 920 GLU A CA 1
ATOM 7093 C C . GLU A 1 920 ? -19.799 14.611 -34.764 1.00 93.69 920 GLU A C 1
ATOM 7095 O O . GLU A 1 920 ? -19.342 14.951 -35.860 1.00 93.69 920 GLU A O 1
ATOM 7100 N N . ARG A 1 921 ? -19.000 14.272 -33.748 1.00 95.00 921 ARG A N 1
ATOM 7101 C CA . ARG A 1 921 ? -17.538 14.293 -33.831 1.00 95.00 921 ARG A CA 1
ATOM 7102 C C . ARG A 1 921 ? -17.027 13.309 -34.881 1.00 95.00 921 ARG A C 1
ATOM 7104 O O . ARG A 1 921 ? -16.073 13.612 -35.599 1.00 95.00 921 ARG A O 1
ATOM 7111 N N . ALA A 1 922 ? -17.661 12.142 -35.005 1.00 94.25 922 ALA A N 1
ATOM 7112 C CA . ALA A 1 922 ? -17.298 11.136 -35.999 1.00 94.25 922 ALA A CA 1
ATOM 7113 C C . ALA A 1 922 ? -17.587 11.569 -37.436 1.00 94.25 922 ALA A C 1
ATOM 7115 O O . ALA A 1 922 ? -16.788 11.274 -38.326 1.00 94.25 922 ALA A O 1
ATOM 7116 N N . GLN A 1 923 ? -18.658 12.339 -37.657 1.00 96.44 923 GLN A N 1
ATOM 7117 C CA . GLN A 1 923 ? -18.969 12.903 -38.971 1.00 96.44 923 GLN A CA 1
ATOM 7118 C C . GLN A 1 923 ? -17.823 13.769 -39.510 1.00 96.44 923 GLN A C 1
ATOM 7120 O O . GLN A 1 923 ? -17.574 13.809 -40.716 1.00 96.44 923 GLN A O 1
ATOM 7125 N N . GLN A 1 924 ? -17.084 14.426 -38.613 1.00 95.62 924 GLN A N 1
ATOM 7126 C CA . GLN A 1 924 ? -15.940 15.268 -38.953 1.00 95.62 924 GLN A CA 1
ATOM 7127 C C . GLN A 1 924 ? -14.585 14.559 -38.816 1.00 95.62 924 GLN A C 1
ATOM 7129 O O . GLN A 1 924 ? -13.565 15.186 -39.097 1.00 95.62 924 GLN A O 1
ATOM 7134 N N . ALA A 1 925 ? -14.532 13.276 -38.433 1.00 93.62 925 ALA A N 1
ATOM 7135 C CA . ALA A 1 925 ? -13.286 12.595 -38.055 1.00 93.62 925 ALA A CA 1
ATOM 7136 C C . ALA A 1 925 ? -12.172 12.727 -39.107 1.00 93.62 925 ALA A C 1
ATOM 7138 O O . ALA A 1 925 ? -11.029 13.001 -38.758 1.00 93.62 925 ALA A O 1
ATOM 7139 N N . PHE A 1 926 ? -12.511 12.620 -40.395 1.00 96.56 926 PHE A N 1
ATOM 7140 C CA . PHE A 1 926 ? -11.528 12.669 -41.482 1.00 96.56 926 PHE A CA 1
ATOM 7141 C C . PHE A 1 926 ? -11.101 14.080 -41.914 1.00 96.56 926 PHE A C 1
ATOM 7143 O O . PHE A 1 926 ? -10.148 14.230 -42.680 1.00 96.56 926 PHE A O 1
ATOM 7150 N N . ARG A 1 927 ? -11.830 15.113 -41.475 1.00 93.94 927 ARG A N 1
ATOM 7151 C CA . ARG A 1 927 ? -11.632 16.521 -41.871 1.00 93.94 927 ARG A CA 1
ATOM 7152 C C . ARG A 1 927 ? -11.235 17.419 -40.702 1.00 93.94 927 ARG A C 1
ATOM 7154 O O . ARG A 1 927 ? -10.813 18.551 -40.929 1.00 93.94 927 ARG A O 1
ATOM 7161 N N . SER A 1 928 ? -11.406 16.938 -39.474 1.00 93.31 928 SER A N 1
ATOM 7162 C CA . SER A 1 928 ? -11.105 17.683 -38.260 1.00 93.31 928 SER A CA 1
ATOM 7163 C C . SER A 1 928 ? -9.603 17.979 -38.171 1.00 93.31 928 SER A C 1
ATOM 7165 O O . SER A 1 928 ? -8.801 17.049 -38.269 1.00 93.31 928 SER A O 1
ATOM 7167 N N . PRO A 1 929 ? -9.201 19.243 -37.942 1.00 91.56 929 PRO A N 1
ATOM 7168 C CA . PRO A 1 929 ? -7.808 19.603 -37.685 1.00 91.56 929 PRO A CA 1
ATOM 7169 C C . PRO A 1 929 ? -7.396 19.359 -36.221 1.00 91.56 929 PRO A C 1
ATOM 7171 O O . PRO A 1 929 ? -6.334 19.812 -35.801 1.00 91.56 929 PRO A O 1
ATOM 7174 N N . GLU A 1 930 ? -8.250 18.721 -35.414 1.00 91.88 930 GLU A N 1
ATOM 7175 C CA . GLU A 1 930 ? -8.006 18.483 -33.993 1.00 91.88 930 GLU A CA 1
ATOM 7176 C C . GLU A 1 930 ? -6.817 17.534 -33.789 1.00 91.88 930 GLU A C 1
ATOM 7178 O O . GLU A 1 930 ? -6.872 16.356 -34.143 1.00 91.88 930 GLU A O 1
ATOM 7183 N N . ILE A 1 931 ? -5.743 18.058 -33.199 1.00 90.94 931 ILE A N 1
ATOM 7184 C CA . ILE A 1 931 ? -4.556 17.286 -32.833 1.00 90.94 931 ILE A CA 1
ATOM 7185 C C . ILE A 1 931 ? -4.801 16.661 -31.464 1.00 90.94 931 ILE A C 1
ATOM 7187 O O . ILE A 1 931 ? -4.968 17.371 -30.471 1.00 90.94 931 ILE A O 1
ATOM 7191 N N . LEU A 1 932 ? -4.799 15.333 -31.422 1.00 89.50 932 LEU A N 1
ATOM 7192 C CA . LEU A 1 932 ? -5.053 14.549 -30.224 1.00 89.50 932 LEU A CA 1
ATOM 7193 C C . LEU A 1 932 ? -3.812 13.762 -29.829 1.00 89.50 932 LEU A C 1
ATOM 7195 O O . LEU A 1 932 ? -3.033 13.331 -30.677 1.00 89.50 932 LEU A O 1
ATOM 7199 N N . ASP A 1 933 ? -3.651 13.578 -28.525 1.00 89.94 933 ASP A N 1
ATOM 7200 C CA . ASP A 1 933 ? -2.704 12.626 -27.963 1.00 89.94 933 ASP A CA 1
ATOM 7201 C C . ASP A 1 933 ? -3.409 11.273 -27.838 1.00 89.94 933 ASP A C 1
ATOM 7203 O O . ASP A 1 933 ? -4.327 11.107 -27.032 1.00 89.94 933 ASP A O 1
ATOM 7207 N N . TRP A 1 934 ? -3.006 10.321 -28.673 1.00 85.94 934 TRP A N 1
ATOM 7208 C CA . TRP A 1 934 ? -3.596 8.987 -28.724 1.00 85.94 934 TRP A CA 1
ATOM 7209 C C . TRP A 1 934 ? -2.962 8.027 -27.710 1.00 85.94 934 TRP A C 1
ATOM 7211 O O . TRP A 1 934 ? -3.433 6.902 -27.567 1.00 85.94 934 TRP A O 1
ATOM 7221 N N . GLY A 1 935 ? -1.936 8.459 -26.973 1.00 82.44 935 GLY A N 1
ATOM 7222 C CA . GLY A 1 935 ? -1.156 7.628 -26.062 1.00 82.44 935 GLY A CA 1
ATOM 7223 C C . GLY A 1 935 ? 0.131 7.098 -26.690 1.00 82.44 935 GLY A C 1
ATOM 7224 O O . GLY A 1 935 ? 0.496 7.447 -27.810 1.00 82.44 935 GLY A O 1
ATOM 7225 N N . VAL A 1 936 ? 0.854 6.269 -25.938 1.00 77.75 936 VAL A N 1
ATOM 7226 C CA . VAL A 1 936 ? 2.213 5.829 -26.288 1.00 77.75 936 VAL A CA 1
ATOM 7227 C C . VAL A 1 936 ? 2.223 4.999 -27.577 1.00 77.75 936 VAL A C 1
ATOM 7229 O O . VAL A 1 936 ? 1.521 3.995 -27.690 1.00 77.75 936 VAL A O 1
ATOM 7232 N N . GLU A 1 937 ? 3.062 5.400 -28.532 1.00 75.88 937 GLU A N 1
ATOM 7233 C CA . GLU A 1 937 ? 3.381 4.646 -29.737 1.00 75.88 937 GLU A CA 1
ATOM 7234 C C . GLU A 1 937 ? 4.529 3.682 -29.452 1.00 75.88 937 GLU A C 1
ATOM 7236 O O . GLU A 1 937 ? 5.711 4.051 -29.384 1.00 75.88 937 GLU A O 1
ATOM 7241 N N . GLY A 1 938 ? 4.156 2.421 -29.282 1.00 66.25 938 GLY A N 1
ATOM 7242 C CA . GLY A 1 938 ? 5.122 1.345 -29.281 1.00 66.25 938 GLY A CA 1
ATOM 7243 C C . GLY A 1 938 ? 6.106 1.313 -28.114 1.00 66.25 938 GLY A C 1
ATOM 7244 O O . GLY A 1 938 ? 5.891 1.912 -27.061 1.00 66.25 938 GLY A O 1
ATOM 7245 N N . ALA A 1 939 ? 7.230 0.621 -28.303 1.00 58.22 939 ALA A N 1
ATOM 7246 C CA . ALA A 1 939 ? 8.316 0.538 -27.317 1.00 58.22 939 ALA A CA 1
ATOM 7247 C C . ALA A 1 939 ? 9.146 1.835 -27.201 1.00 58.22 939 ALA A C 1
ATOM 7249 O O . ALA A 1 939 ? 10.051 1.924 -26.369 1.00 58.22 939 ALA A O 1
ATOM 7250 N N . SER A 1 940 ? 8.853 2.845 -28.029 1.00 62.78 940 SER A N 1
ATOM 7251 C CA . SER A 1 940 ? 9.601 4.106 -28.090 1.00 62.78 940 SER A CA 1
ATOM 7252 C C . SER A 1 940 ? 9.426 4.980 -26.840 1.00 62.78 940 SER A C 1
ATOM 7254 O O . SER A 1 940 ? 10.311 5.773 -26.515 1.00 62.78 940 SER A O 1
ATOM 7256 N N . GLY A 1 941 ? 8.293 4.836 -26.139 1.00 64.81 941 GLY A N 1
ATOM 7257 C CA . GLY A 1 941 ? 7.917 5.673 -24.998 1.00 64.81 941 GLY A CA 1
ATOM 7258 C C . GLY A 1 941 ? 7.420 7.078 -25.367 1.00 64.81 941 GLY A C 1
ATOM 7259 O O . GLY A 1 941 ? 7.148 7.865 -24.462 1.00 64.81 941 GLY A O 1
ATOM 7260 N N . TYR A 1 942 ? 7.292 7.405 -26.659 1.00 76.06 942 TYR A N 1
ATOM 7261 C CA . TYR A 1 942 ? 6.713 8.664 -27.138 1.00 76.06 942 TYR A CA 1
ATOM 7262 C C . TYR A 1 942 ? 5.224 8.514 -27.434 1.00 76.06 942 TYR A C 1
ATOM 7264 O O . TYR A 1 942 ? 4.781 7.452 -27.854 1.00 76.06 942 TYR A O 1
ATOM 7272 N N . ASN A 1 943 ? 4.455 9.586 -27.252 1.00 83.12 943 ASN A N 1
ATOM 7273 C CA . ASN A 1 943 ? 3.031 9.593 -27.575 1.00 83.12 943 ASN A CA 1
ATOM 7274 C C . ASN A 1 943 ? 2.796 9.802 -29.079 1.00 83.12 943 ASN A C 1
ATOM 7276 O O . ASN A 1 943 ? 3.436 10.658 -29.693 1.00 83.12 943 ASN A O 1
ATOM 7280 N N . ALA A 1 944 ? 1.843 9.062 -29.650 1.00 85.81 944 ALA A N 1
ATOM 7281 C CA . ALA A 1 944 ? 1.295 9.326 -30.974 1.00 85.81 944 ALA A CA 1
ATOM 7282 C C . ALA A 1 944 ? 0.406 10.572 -30.904 1.00 85.81 944 ALA A C 1
ATOM 7284 O O . ALA A 1 944 ? -0.710 10.529 -30.387 1.00 85.81 944 ALA A O 1
ATOM 7285 N N . ILE A 1 945 ? 0.910 11.689 -31.422 1.00 89.44 945 ILE A N 1
ATOM 7286 C CA . ILE A 1 945 ? 0.204 12.972 -31.441 1.00 89.44 945 ILE A CA 1
ATOM 7287 C C . ILE A 1 945 ? -0.162 13.310 -32.886 1.00 89.44 945 ILE A C 1
ATOM 7289 O O . ILE A 1 945 ? 0.718 13.403 -33.739 1.00 89.44 945 ILE A O 1
ATOM 7293 N N . GLY A 1 946 ? -1.450 13.518 -33.159 1.00 92.38 946 GLY A N 1
ATOM 7294 C CA . GLY A 1 946 ? -1.940 13.862 -34.495 1.00 92.38 946 GLY A CA 1
ATOM 7295 C C . GLY A 1 946 ? -3.460 13.802 -34.616 1.00 92.38 946 GLY A C 1
ATOM 7296 O O . GLY A 1 946 ? -4.170 13.488 -33.660 1.00 92.38 946 GLY A O 1
ATOM 7297 N N . THR A 1 947 ? -3.975 14.114 -35.800 1.00 95.75 947 THR A N 1
ATOM 7298 C CA . THR A 1 947 ? -5.405 13.982 -36.118 1.00 95.75 947 THR A CA 1
ATOM 7299 C C . THR A 1 947 ? -5.821 12.513 -36.279 1.00 95.75 947 THR A C 1
ATOM 7301 O O . THR A 1 947 ? -4.986 11.615 -36.421 1.00 95.75 947 THR A O 1
ATOM 7304 N N . PHE A 1 948 ? -7.131 12.244 -36.316 1.00 95.12 948 PHE A N 1
ATOM 7305 C CA . PHE A 1 948 ? -7.656 10.901 -36.603 1.00 95.12 948 PHE A CA 1
ATOM 7306 C C . PHE A 1 948 ? -7.143 10.353 -37.946 1.00 95.12 948 PHE A C 1
ATOM 7308 O O . PHE A 1 948 ? -6.757 9.185 -38.023 1.00 95.12 948 PHE A O 1
ATOM 7315 N N . SER A 1 949 ? -7.092 11.196 -38.983 1.00 96.00 949 SER A N 1
ATOM 7316 C CA . SER A 1 949 ? -6.607 10.827 -40.321 1.00 96.00 949 SER A CA 1
ATOM 7317 C C . SER A 1 949 ? -5.102 10.550 -40.371 1.00 96.00 949 SER A C 1
ATOM 7319 O O . SER A 1 949 ? -4.649 9.789 -41.221 1.00 96.00 949 SER A O 1
ATOM 7321 N N . GLU A 1 950 ? -4.319 11.154 -39.475 1.00 94.50 950 GLU A N 1
ATOM 7322 C CA . GLU A 1 950 ? -2.865 10.964 -39.415 1.00 94.50 950 GLU A CA 1
ATOM 7323 C C . GLU A 1 950 ? -2.467 9.737 -38.589 1.00 94.50 950 GLU A C 1
ATOM 7325 O O . GLU A 1 950 ? -1.483 9.079 -38.922 1.00 94.50 950 GLU A O 1
ATOM 7330 N N . VAL A 1 951 ? -3.226 9.410 -37.535 1.00 92.88 951 VAL A N 1
ATOM 7331 C CA . VAL A 1 951 ? -2.845 8.362 -36.571 1.00 92.88 951 VAL A CA 1
ATOM 7332 C C . VAL A 1 951 ? -3.715 7.112 -36.688 1.00 92.88 951 VAL A C 1
ATOM 7334 O O . VAL A 1 951 ? -3.197 6.012 -36.868 1.00 92.88 951 VAL A O 1
ATOM 7337 N N . ILE A 1 952 ? -5.041 7.249 -36.604 1.00 94.19 952 ILE A N 1
ATOM 7338 C CA . ILE A 1 952 ? -5.955 6.102 -36.485 1.00 94.19 952 ILE A CA 1
ATOM 7339 C C . ILE A 1 952 ? -6.349 5.534 -37.848 1.00 94.19 952 ILE A C 1
ATOM 7341 O O . ILE A 1 952 ? -6.286 4.318 -38.049 1.00 94.19 952 ILE A O 1
ATOM 7345 N N . GLN A 1 953 ? -6.721 6.392 -38.804 1.00 96.00 953 GLN A N 1
ATOM 7346 C CA . GLN A 1 953 ? -7.133 5.957 -40.140 1.00 96.00 953 GLN A CA 1
ATOM 7347 C C . GLN A 1 953 ? -6.076 5.062 -40.818 1.00 96.00 953 GLN A C 1
ATOM 7349 O O . GLN A 1 953 ? -6.457 3.986 -41.286 1.00 96.00 953 GLN A O 1
ATOM 7354 N N . PRO A 1 954 ? -4.767 5.398 -40.834 1.00 95.50 954 PRO A N 1
ATOM 7355 C CA . PRO A 1 954 ? -3.765 4.564 -41.499 1.00 95.50 954 PRO A CA 1
ATOM 7356 C C . PRO A 1 954 ? -3.635 3.165 -40.882 1.00 95.50 954 PRO A C 1
ATOM 7358 O O . PRO A 1 954 ? -3.419 2.194 -41.602 1.00 95.50 954 PRO A O 1
ATOM 7361 N N . LYS A 1 955 ? -3.825 3.035 -39.564 1.00 93.75 955 LYS A N 1
ATOM 7362 C CA . LYS A 1 955 ? -3.730 1.752 -38.843 1.00 93.75 955 LYS A CA 1
ATOM 7363 C C . LYS A 1 955 ? -4.945 0.855 -39.071 1.00 93.75 955 LYS A C 1
ATOM 7365 O O . LYS A 1 955 ? -4.819 -0.367 -39.110 1.00 93.75 955 LYS A O 1
ATOM 7370 N N . LEU A 1 956 ? -6.129 1.442 -39.251 1.00 95.44 956 LEU A N 1
ATOM 7371 C CA . LEU A 1 956 ? -7.313 0.698 -39.691 1.00 95.44 956 LEU A CA 1
ATOM 7372 C C . LEU A 1 956 ? -7.176 0.277 -41.162 1.00 95.44 956 LEU A C 1
ATOM 7374 O O . LEU A 1 956 ? -7.494 -0.864 -41.500 1.00 95.44 956 LEU A O 1
ATOM 7378 N N . LEU A 1 957 ? -6.651 1.155 -42.028 1.00 95.62 957 LEU A N 1
ATOM 7379 C CA . LEU A 1 957 ? -6.373 0.830 -43.432 1.00 95.62 957 LEU A CA 1
ATOM 7380 C C . LEU A 1 957 ? -5.378 -0.325 -43.567 1.00 95.62 957 LEU A C 1
ATOM 7382 O O . LEU A 1 957 ? -5.588 -1.194 -44.411 1.00 95.62 957 LEU A O 1
ATOM 7386 N N . GLU A 1 958 ? -4.344 -0.376 -42.725 1.00 92.25 958 GLU A N 1
ATOM 7387 C CA . GLU A 1 958 ? -3.352 -1.459 -42.727 1.00 92.25 958 GLU A CA 1
ATOM 7388 C C . GLU A 1 958 ? -3.997 -2.846 -42.571 1.00 92.25 958 GLU A C 1
ATOM 7390 O O . GLU A 1 958 ? -3.533 -3.811 -43.175 1.00 92.25 958 GLU A O 1
ATOM 7395 N N . VAL A 1 959 ? -5.097 -2.946 -41.817 1.00 93.81 959 VAL A N 1
ATOM 7396 C CA . VAL A 1 959 ? -5.854 -4.194 -41.656 1.00 93.81 959 VAL A CA 1
ATOM 7397 C C . VAL A 1 959 ? -6.880 -4.385 -42.767 1.00 93.81 959 VAL A C 1
ATOM 7399 O O . VAL A 1 959 ? -6.883 -5.423 -43.425 1.00 93.81 959 VAL A O 1
ATOM 7402 N N . PHE A 1 960 ? -7.736 -3.392 -43.015 1.00 94.69 960 PHE A N 1
ATOM 7403 C CA . PHE A 1 960 ? -8.872 -3.555 -43.927 1.00 94.69 960 PHE A CA 1
ATOM 7404 C C . PHE A 1 960 ? -8.487 -3.658 -45.409 1.00 94.69 960 PHE A C 1
ATOM 7406 O O . PHE A 1 960 ? -9.267 -4.189 -46.198 1.00 94.69 960 PHE A O 1
ATOM 7413 N N . THR A 1 961 ? -7.296 -3.189 -45.794 1.00 93.06 961 THR A N 1
ATOM 7414 C CA . THR A 1 961 ? -6.789 -3.295 -47.177 1.00 93.06 961 THR A CA 1
ATOM 7415 C C . THR A 1 961 ? -5.909 -4.529 -47.412 1.00 93.06 961 THR A C 1
ATOM 7417 O O . THR A 1 961 ? -5.527 -4.802 -48.550 1.00 93.06 961 THR A O 1
ATOM 7420 N N . ALA A 1 962 ? -5.625 -5.308 -46.362 1.00 90.50 962 ALA A N 1
ATOM 7421 C CA . ALA A 1 962 ? -4.880 -6.562 -46.428 1.00 90.50 962 ALA A CA 1
ATOM 7422 C C . ALA A 1 962 ? -5.814 -7.781 -46.268 1.00 90.50 962 ALA A C 1
ATOM 7424 O O . ALA A 1 962 ? -6.949 -7.636 -45.805 1.00 90.50 962 ALA A O 1
ATOM 7425 N N . PRO A 1 963 ? -5.362 -9.005 -46.613 1.00 89.50 963 PRO A N 1
ATOM 7426 C CA . PRO A 1 963 ? -6.062 -10.225 -46.218 1.00 89.50 963 PRO A CA 1
ATOM 7427 C C . PRO A 1 963 ? -6.215 -10.295 -44.692 1.00 89.50 963 PRO A C 1
ATOM 7429 O O . PRO A 1 963 ? -5.223 -10.315 -43.959 1.00 89.50 963 PRO A O 1
ATOM 7432 N N . HIS A 1 964 ? -7.460 -10.323 -44.220 1.00 92.56 964 HIS A N 1
ATOM 7433 C CA . HIS A 1 964 ? -7.794 -10.322 -42.798 1.00 92.56 964 HIS A CA 1
ATOM 7434 C C . HIS A 1 964 ? -8.912 -11.313 -42.471 1.00 92.56 964 HIS A C 1
ATOM 7436 O O . HIS A 1 964 ? -9.719 -11.679 -43.328 1.00 92.56 964 HIS A O 1
ATOM 7442 N N . GLU A 1 965 ? -8.964 -11.724 -41.208 1.00 93.38 965 GLU A N 1
ATOM 7443 C CA . GLU A 1 965 ? -9.937 -12.667 -40.667 1.00 93.38 965 GLU A CA 1
ATOM 7444 C C . GLU A 1 965 ? -10.695 -12.055 -39.483 1.00 93.38 965 GLU A C 1
ATOM 7446 O O . GLU A 1 965 ? -10.210 -11.141 -38.813 1.00 93.38 965 GLU A O 1
ATOM 7451 N N . PHE A 1 966 ? -11.904 -12.567 -39.240 1.00 93.38 966 PHE A N 1
ATOM 7452 C CA . PHE A 1 966 ? -12.800 -12.111 -38.178 1.00 93.38 966 PHE A CA 1
ATOM 7453 C C . PHE A 1 966 ? -13.016 -13.223 -37.157 1.00 93.38 966 PHE A C 1
ATOM 7455 O O . PHE A 1 966 ? -13.593 -14.259 -37.492 1.00 93.38 966 PHE A O 1
ATOM 7462 N N . TYR A 1 967 ? -12.636 -12.971 -35.907 1.00 93.69 967 TYR A N 1
ATOM 7463 C CA . TYR A 1 967 ? -12.810 -13.911 -34.803 1.00 93.69 967 TYR A CA 1
ATOM 7464 C C . TYR A 1 967 ? -13.695 -13.301 -33.702 1.00 93.69 967 TYR A C 1
ATOM 7466 O O . TYR A 1 967 ? -13.305 -12.306 -33.090 1.00 93.69 967 TYR A O 1
ATOM 7474 N N . PRO A 1 968 ? -14.904 -13.830 -33.444 1.00 95.44 968 PRO A N 1
ATOM 7475 C CA . PRO A 1 968 ? -15.773 -13.295 -32.400 1.00 95.44 968 PRO A CA 1
ATOM 7476 C C . PRO A 1 968 ? -15.241 -13.663 -31.009 1.00 95.44 968 PRO A C 1
ATOM 7478 O O . PRO A 1 968 ? -15.007 -14.836 -30.730 1.00 95.44 968 PRO A O 1
ATOM 7481 N N . ASN A 1 969 ? -15.117 -12.670 -30.124 1.00 93.75 969 ASN A N 1
ATOM 7482 C CA . ASN A 1 969 ? -14.714 -12.821 -28.720 1.00 93.75 969 ASN A CA 1
ATOM 7483 C C . ASN A 1 969 ? -13.403 -13.603 -28.502 1.00 93.75 969 ASN A C 1
ATOM 7485 O O . ASN A 1 969 ? -13.244 -14.281 -27.486 1.00 93.75 969 ASN A O 1
ATOM 7489 N N . ASP A 1 970 ? -12.472 -13.511 -29.451 1.00 91.38 970 ASP A N 1
ATOM 7490 C CA . ASP A 1 970 ? -11.190 -14.205 -29.398 1.00 91.38 970 ASP A CA 1
ATOM 7491 C C . ASP A 1 970 ? -10.025 -13.201 -29.321 1.00 91.38 970 ASP A C 1
ATOM 7493 O O . ASP A 1 970 ? -9.695 -12.557 -30.320 1.00 91.38 970 ASP A O 1
ATOM 7497 N N . PRO A 1 971 ? -9.364 -13.058 -28.159 1.00 86.50 971 PRO A N 1
ATOM 7498 C CA . PRO A 1 971 ? -8.228 -12.162 -28.003 1.00 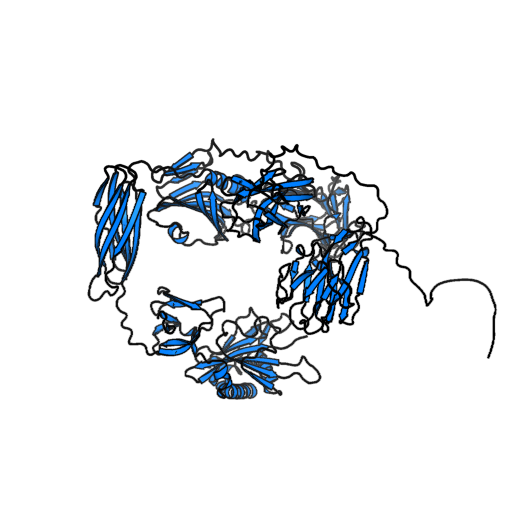86.50 971 PRO A CA 1
ATOM 7499 C C . PRO A 1 971 ? -6.883 -12.846 -28.300 1.00 86.50 971 PRO A C 1
ATOM 7501 O O . PRO A 1 971 ? -5.844 -12.295 -27.934 1.00 86.50 971 PRO A O 1
ATOM 7504 N N . SER A 1 972 ? -6.853 -14.037 -28.916 1.00 76.69 972 SER A N 1
ATOM 7505 C CA . SER A 1 972 ? -5.666 -14.911 -28.993 1.00 76.69 972 SER A CA 1
ATOM 7506 C C . SER A 1 972 ? -4.414 -14.297 -29.625 1.00 76.69 972 SER A C 1
ATOM 7508 O O . SER A 1 972 ? -3.338 -14.849 -29.430 1.00 76.69 972 SER A O 1
ATOM 7510 N N . TYR A 1 973 ? -4.503 -13.160 -30.326 1.00 76.19 973 TYR A N 1
ATOM 7511 C CA . TYR A 1 973 ? -3.350 -12.420 -30.870 1.00 76.19 973 TYR A CA 1
ATOM 7512 C C . TYR A 1 973 ? -2.919 -11.216 -30.010 1.00 76.19 973 TYR A C 1
ATOM 7514 O O . TYR A 1 973 ? -1.808 -10.719 -30.153 1.00 76.19 973 TYR A O 1
ATOM 7522 N N . ALA A 1 974 ? -3.739 -10.802 -29.042 1.00 74.44 974 ALA A N 1
ATOM 7523 C CA . ALA A 1 974 ? -3.426 -9.771 -28.049 1.00 74.44 974 ALA A CA 1
ATOM 7524 C C . ALA A 1 974 ? -2.944 -10.351 -26.700 1.00 74.44 974 ALA A C 1
ATOM 7526 O O . ALA A 1 974 ? -2.756 -9.608 -25.743 1.00 74.44 974 ALA A O 1
ATOM 7527 N N . TYR A 1 975 ? -2.678 -11.659 -26.606 1.00 67.81 975 TYR A N 1
ATOM 7528 C CA . TYR A 1 975 ? -2.242 -12.372 -25.385 1.00 67.81 975 TYR A CA 1
ATOM 7529 C C . TYR A 1 975 ? -0.959 -11.842 -24.710 1.00 67.81 975 TYR A C 1
ATOM 7531 O O . TYR A 1 975 ? -0.603 -12.259 -23.602 1.00 67.81 975 TYR A O 1
ATOM 7539 N N . MET A 1 976 ? -0.191 -10.995 -25.399 1.00 62.41 976 MET A N 1
ATOM 7540 C CA . MET A 1 976 ? 0.968 -10.312 -24.818 1.00 62.41 976 MET A CA 1
ATOM 7541 C C . MET A 1 976 ? 0.581 -9.175 -23.871 1.00 62.41 976 MET A C 1
ATOM 7543 O O . MET A 1 976 ? 1.392 -8.799 -23.029 1.00 62.41 976 MET A O 1
ATOM 7547 N N . TYR A 1 977 ? -0.657 -8.694 -23.954 1.00 67.75 977 TYR A N 1
ATOM 7548 C CA . TYR A 1 977 ? -1.222 -7.704 -23.053 1.00 67.75 977 TYR A CA 1
ATOM 7549 C C . TYR A 1 977 ? -1.954 -8.413 -21.903 1.00 67.75 977 TYR A C 1
ATOM 7551 O O . TYR A 1 977 ? -2.655 -9.400 -22.118 1.00 67.75 977 TYR A O 1
ATOM 7559 N N . TRP A 1 978 ? -1.756 -7.927 -20.670 1.00 60.53 978 TRP A N 1
ATOM 7560 C CA . TRP A 1 978 ? -2.327 -8.506 -19.440 1.00 60.53 978 TRP A CA 1
ATOM 7561 C C . TRP A 1 978 ? -3.861 -8.558 -19.463 1.00 60.53 978 TRP A C 1
ATOM 7563 O O . TRP A 1 978 ? -4.458 -9.517 -18.981 1.00 60.53 978 TRP A O 1
ATOM 7573 N N . GLU A 1 979 ? -4.480 -7.552 -20.079 1.00 75.94 979 GLU A N 1
ATOM 7574 C CA . GLU A 1 979 ? -5.925 -7.418 -20.219 1.00 75.94 979 GLU A CA 1
ATOM 7575 C C . GLU A 1 979 ? -6.250 -6.973 -21.657 1.00 75.94 979 GLU A C 1
ATOM 7577 O O . GLU A 1 979 ? -6.306 -5.778 -21.952 1.00 75.94 979 GLU A O 1
ATOM 7582 N N . PRO A 1 980 ? -6.388 -7.931 -22.594 1.00 83.69 980 PRO A N 1
ATOM 7583 C CA . PRO A 1 980 ? -6.668 -7.637 -24.000 1.00 83.69 980 PRO A CA 1
ATOM 7584 C C . PRO A 1 980 ? -8.032 -6.985 -24.233 1.00 83.69 980 PRO A C 1
ATOM 7586 O O . PRO A 1 980 ? -8.223 -6.291 -25.218 1.00 83.69 980 PRO A O 1
ATOM 7589 N N . TRP A 1 981 ? -8.998 -7.221 -23.347 1.00 89.44 981 TRP A N 1
ATOM 7590 C CA . TRP A 1 981 ? -10.322 -6.613 -23.405 1.00 89.44 981 TRP A CA 1
ATOM 7591 C C . TRP A 1 981 ? -10.641 -5.998 -22.036 1.00 89.44 981 TRP A C 1
ATOM 7593 O O . TRP A 1 981 ? -10.676 -6.753 -21.064 1.00 89.44 981 TRP A O 1
ATOM 7603 N N . PRO A 1 982 ? -10.840 -4.670 -21.927 1.00 87.12 982 PRO A N 1
ATOM 7604 C CA . PRO A 1 982 ? -10.994 -3.993 -20.646 1.00 87.12 982 PRO A CA 1
ATOM 7605 C C . PRO A 1 982 ? -12.178 -4.500 -19.821 1.00 87.12 982 PRO A C 1
ATOM 7607 O O . PRO A 1 982 ? -13.275 -4.695 -20.345 1.00 87.12 982 PRO A O 1
ATOM 7610 N N . GLY A 1 983 ? -12.000 -4.610 -18.506 1.00 86.69 983 GLY A N 1
ATOM 7611 C CA . GLY A 1 983 ? -13.000 -5.099 -17.559 1.00 86.69 983 GLY A CA 1
ATOM 7612 C C . GLY A 1 983 ? -14.268 -4.249 -17.534 1.00 86.69 983 GLY A C 1
ATOM 7613 O O . GLY A 1 983 ? -15.365 -4.784 -17.386 1.00 86.69 983 GLY A O 1
ATOM 7614 N N . ILE A 1 984 ? -14.148 -2.947 -17.820 1.00 88.12 984 ILE A N 1
ATOM 7615 C CA . ILE A 1 984 ? -15.294 -2.042 -18.012 1.00 88.12 984 ILE A CA 1
ATOM 7616 C C . ILE A 1 984 ? -16.209 -2.455 -19.183 1.00 88.12 984 ILE A C 1
ATOM 7618 O O . ILE A 1 984 ? -17.364 -2.036 -19.236 1.00 88.12 984 ILE A O 1
ATOM 7622 N N . TYR A 1 985 ? -15.714 -3.291 -20.102 1.00 92.06 985 TYR A N 1
ATOM 7623 C CA . TYR A 1 985 ? -16.424 -3.836 -21.260 1.00 92.06 985 TYR A CA 1
ATOM 7624 C C . TYR A 1 985 ? -16.640 -5.352 -21.182 1.00 92.06 985 TYR A C 1
ATOM 7626 O O . TYR A 1 985 ? -17.005 -5.969 -22.178 1.00 92.06 985 TYR A O 1
ATOM 7634 N N . GLN A 1 986 ? -16.486 -5.986 -20.018 1.00 89.75 986 GLN A N 1
ATOM 7635 C CA . GLN A 1 986 ? -16.602 -7.449 -19.875 1.00 89.75 986 GLN A CA 1
ATOM 7636 C C . GLN A 1 986 ? -17.953 -8.058 -20.308 1.00 89.75 986 GLN A C 1
ATOM 7638 O O . GLN A 1 986 ? -18.049 -9.268 -20.522 1.00 89.75 986 GLN A O 1
ATOM 7643 N N . ASN A 1 987 ? -19.007 -7.242 -20.409 1.00 95.06 987 ASN A N 1
ATOM 7644 C CA . ASN A 1 987 ? -20.331 -7.651 -20.890 1.00 95.06 987 ASN A CA 1
ATOM 7645 C C . ASN A 1 987 ? -20.627 -7.202 -22.336 1.00 95.06 987 ASN A C 1
ATOM 7647 O O . ASN A 1 987 ? -21.720 -7.462 -22.831 1.00 95.06 987 ASN A O 1
ATOM 7651 N N . ILE A 1 988 ? -19.662 -6.573 -23.015 1.00 96.31 988 ILE A N 1
ATOM 7652 C CA . ILE A 1 988 ? -19.714 -6.201 -24.434 1.00 96.31 988 ILE A CA 1
ATOM 7653 C C . ILE A 1 988 ? -18.987 -7.269 -25.253 1.00 96.31 988 ILE A C 1
ATOM 7655 O O . ILE A 1 988 ? -17.853 -7.635 -24.944 1.00 96.31 988 ILE A O 1
ATOM 7659 N N . ASN A 1 989 ? -19.632 -7.754 -26.316 1.00 97.56 989 ASN A N 1
ATOM 7660 C CA . ASN A 1 989 ? -18.996 -8.662 -27.271 1.00 97.56 989 ASN A CA 1
ATOM 7661 C C . ASN A 1 989 ? -18.172 -7.877 -28.295 1.00 97.56 989 ASN A C 1
ATOM 7663 O O . ASN A 1 989 ? -18.489 -6.729 -28.611 1.00 97.56 989 ASN A O 1
ATOM 7667 N N . TYR A 1 990 ? -17.152 -8.509 -28.865 1.00 97.44 990 TYR A N 1
ATOM 7668 C CA . TYR A 1 990 ? -16.291 -7.889 -29.868 1.00 97.44 990 TYR A CA 1
ATOM 7669 C C . TYR A 1 990 ? -15.903 -8.858 -30.985 1.00 97.44 990 TYR A C 1
ATOM 7671 O O . TYR A 1 990 ? -15.997 -10.078 -30.843 1.00 97.44 990 TYR A O 1
ATOM 7679 N N . TYR A 1 991 ? -15.429 -8.309 -32.102 1.00 97.19 991 TYR A N 1
ATOM 7680 C CA . TYR A 1 991 ? -14.678 -9.052 -33.111 1.00 97.19 991 TYR A CA 1
ATOM 7681 C C . TYR A 1 991 ? -13.203 -8.670 -33.052 1.00 97.19 991 TYR A C 1
ATOM 7683 O O . TYR A 1 991 ? -12.864 -7.488 -33.059 1.00 97.19 991 TYR A O 1
ATOM 7691 N N . ALA A 1 992 ? -12.334 -9.672 -33.046 1.00 95.19 992 ALA A N 1
ATOM 7692 C CA . ALA A 1 992 ? -10.944 -9.529 -33.437 1.00 95.19 992 ALA A CA 1
ATOM 7693 C C . ALA A 1 992 ? -10.864 -9.493 -34.967 1.00 95.19 992 ALA A C 1
ATOM 7695 O O . ALA A 1 992 ? -11.202 -10.470 -35.637 1.00 95.19 992 ALA A O 1
ATOM 7696 N N . VAL A 1 993 ? -10.439 -8.354 -35.509 1.00 95.69 993 VAL A N 1
ATOM 7697 C CA . VAL A 1 993 ? -10.145 -8.163 -36.932 1.00 95.69 993 VAL A CA 1
ATOM 7698 C C . VAL A 1 993 ? -8.639 -8.263 -37.107 1.00 95.69 993 VAL A C 1
ATOM 7700 O O . VAL A 1 993 ? -7.896 -7.351 -36.737 1.00 95.69 993 VAL A O 1
ATOM 7703 N N . LEU A 1 994 ? -8.190 -9.405 -37.615 1.00 93.62 994 LEU A N 1
ATOM 7704 C CA . LEU A 1 994 ? -6.782 -9.770 -37.659 1.00 93.62 994 LEU A CA 1
ATOM 7705 C C . LEU A 1 994 ? -6.258 -9.721 -39.092 1.00 93.62 994 LEU A C 1
ATOM 7707 O O . LEU A 1 994 ? -6.675 -10.524 -39.923 1.00 93.62 994 LEU A O 1
ATOM 7711 N N . LYS A 1 995 ? -5.275 -8.857 -39.355 1.00 92.81 995 LYS A N 1
ATOM 7712 C CA . LYS A 1 995 ? -4.365 -9.025 -40.497 1.00 92.81 995 LYS A CA 1
ATOM 7713 C C . LYS A 1 995 ? -3.404 -10.165 -40.176 1.00 92.81 995 LYS A C 1
ATOM 7715 O O . LYS A 1 995 ? -2.657 -10.081 -39.197 1.00 92.81 995 LYS A O 1
ATOM 7720 N N . LEU A 1 996 ? -3.402 -11.199 -41.013 1.00 85.81 996 LEU A N 1
ATOM 7721 C CA . LEU A 1 996 ? -2.501 -12.339 -40.854 1.00 85.81 996 LEU A CA 1
ATOM 7722 C C . LEU A 1 996 ? -1.033 -11.941 -41.109 1.00 85.81 996 LEU A C 1
ATOM 7724 O O . LEU A 1 996 ? -0.780 -11.062 -41.939 1.00 85.81 996 LEU A O 1
ATOM 7728 N N . PRO A 1 997 ? -0.060 -12.598 -40.442 1.00 83.38 997 PRO A N 1
ATOM 7729 C CA . PRO A 1 997 ? 1.355 -12.417 -40.748 1.00 83.38 997 PRO A CA 1
ATOM 7730 C C . PRO A 1 997 ? 1.661 -12.721 -42.215 1.00 83.38 997 PRO A C 1
ATOM 7732 O O . PRO A 1 997 ? 1.128 -13.676 -42.789 1.00 83.38 997 PRO A O 1
ATOM 7735 N N . THR A 1 998 ? 2.571 -11.957 -42.815 1.00 81.69 998 THR A N 1
ATOM 7736 C CA . THR A 1 998 ? 3.139 -12.335 -44.112 1.00 81.69 998 THR A CA 1
ATOM 7737 C C . THR A 1 998 ? 3.944 -13.637 -43.957 1.00 81.69 998 THR A C 1
ATOM 7739 O O . THR A 1 998 ? 4.610 -13.819 -42.935 1.00 81.69 998 THR A O 1
ATOM 7742 N N . PRO A 1 999 ? 3.917 -14.574 -44.932 1.00 75.50 999 PRO A N 1
ATOM 7743 C CA . PRO A 1 999 ? 4.567 -15.887 -44.792 1.00 75.50 999 PRO A CA 1
ATOM 7744 C C . PRO A 1 999 ? 6.058 -15.834 -44.424 1.00 75.50 999 PRO A C 1
ATOM 7746 O O . PRO A 1 999 ? 6.585 -16.768 -43.823 1.00 75.50 999 PRO A O 1
ATOM 7749 N N . GLU A 1 1000 ? 6.733 -14.741 -44.778 1.00 75.19 1000 GLU A N 1
ATOM 7750 C CA . GLU A 1 1000 ? 8.156 -14.506 -44.531 1.00 75.19 1000 GLU A CA 1
ATOM 7751 C C . GLU A 1 1000 ? 8.446 -13.851 -43.166 1.00 75.19 1000 GLU A C 1
ATOM 7753 O O . GLU A 1 1000 ? 9.575 -13.937 -42.682 1.00 75.19 1000 GLU A O 1
ATOM 7758 N N . ILE A 1 1001 ? 7.453 -13.220 -42.523 1.00 77.38 1001 ILE A N 1
ATOM 7759 C CA . ILE A 1 1001 ? 7.610 -12.464 -41.272 1.00 77.38 1001 ILE A CA 1
ATOM 7760 C C . ILE A 1 1001 ? 6.470 -12.832 -40.313 1.00 77.38 1001 ILE A C 1
ATOM 7762 O O . ILE A 1 1001 ? 5.406 -12.216 -40.306 1.00 77.38 1001 ILE A O 1
ATOM 7766 N N . GLN A 1 1002 ? 6.714 -13.815 -39.438 1.00 74.19 1002 GLN A N 1
ATOM 7767 C CA . GLN A 1 1002 ? 5.716 -14.349 -38.488 1.00 74.19 1002 GLN A CA 1
ATOM 7768 C C . GLN A 1 1002 ? 5.097 -13.305 -37.543 1.00 74.19 1002 GLN A C 1
ATOM 7770 O O . GLN A 1 1002 ? 4.052 -13.554 -36.947 1.00 74.19 1002 GLN A O 1
ATOM 7775 N N . LEU A 1 1003 ? 5.739 -12.149 -37.396 1.00 79.19 1003 LEU A N 1
ATOM 7776 C CA . LEU A 1 1003 ? 5.352 -11.102 -36.458 1.00 79.19 1003 LEU A CA 1
ATOM 7777 C C . LEU A 1 1003 ? 4.720 -9.881 -37.153 1.00 79.19 1003 LEU A C 1
ATOM 7779 O O . LEU A 1 1003 ? 4.355 -8.913 -36.496 1.00 79.19 1003 LEU A O 1
ATOM 7783 N N . ASP A 1 1004 ? 4.520 -9.935 -38.473 1.00 84.12 1004 ASP A N 1
ATOM 7784 C CA . ASP A 1 1004 ? 3.856 -8.883 -39.255 1.00 84.12 1004 ASP A CA 1
ATOM 7785 C C . ASP A 1 1004 ? 2.315 -8.990 -39.219 1.00 84.12 1004 ASP A C 1
ATOM 7787 O O . ASP A 1 1004 ? 1.627 -8.972 -40.244 1.00 84.12 1004 ASP A O 1
ATOM 7791 N N . TRP A 1 1005 ? 1.746 -9.122 -38.024 1.00 89.44 1005 TRP A N 1
ATOM 7792 C CA . TRP A 1 1005 ? 0.296 -9.083 -37.825 1.00 89.44 1005 TRP A CA 1
ATOM 7793 C C . TRP A 1 1005 ? -0.146 -7.733 -37.250 1.00 89.44 1005 TRP A C 1
ATOM 7795 O O . TRP A 1 1005 ? 0.625 -7.008 -36.613 1.00 89.44 1005 TRP A O 1
ATOM 7805 N N . ARG A 1 1006 ? -1.410 -7.388 -37.494 1.00 90.25 1006 ARG A N 1
ATOM 7806 C CA . ARG A 1 1006 ? -2.099 -6.227 -36.911 1.00 90.25 1006 ARG A CA 1
ATOM 7807 C C . ARG A 1 1006 ? -3.470 -6.676 -36.450 1.00 90.25 1006 ARG A C 1
ATOM 7809 O O . ARG A 1 1006 ? -4.122 -7.450 -37.150 1.00 90.25 1006 ARG A O 1
ATOM 7816 N N . LEU A 1 1007 ? -3.900 -6.202 -35.293 1.00 92.44 1007 LEU A N 1
ATOM 7817 C CA . LEU A 1 1007 ? -5.148 -6.623 -34.685 1.00 92.44 1007 LEU A CA 1
ATOM 7818 C C . LEU A 1 1007 ? -5.931 -5.410 -34.198 1.00 92.44 1007 LEU A C 1
ATOM 7820 O O . LEU A 1 1007 ? -5.404 -4.555 -33.488 1.00 92.44 1007 LEU A O 1
ATOM 7824 N N . TRP A 1 1008 ? -7.219 -5.401 -34.519 1.00 94.75 1008 TRP A N 1
ATOM 7825 C CA . TRP A 1 1008 ? -8.194 -4.537 -33.869 1.00 94.75 1008 TRP A CA 1
ATOM 7826 C C . TRP A 1 1008 ? -9.216 -5.381 -33.123 1.00 94.75 1008 TRP A C 1
ATOM 7828 O O . TRP A 1 1008 ? -9.819 -6.274 -33.716 1.00 94.75 1008 TRP A O 1
ATOM 7838 N N . LEU A 1 1009 ? -9.442 -5.088 -31.842 1.00 95.56 1009 LEU A N 1
ATOM 7839 C CA . LEU A 1 1009 ? -10.627 -5.578 -31.139 1.00 95.56 1009 LEU A CA 1
ATOM 7840 C C . LEU A 1 1009 ? -11.718 -4.516 -31.242 1.00 95.56 1009 LEU A C 1
ATOM 7842 O O . LEU A 1 1009 ? -11.522 -3.373 -30.826 1.00 95.56 1009 LEU A O 1
ATOM 7846 N N . ILE A 1 1010 ? -12.849 -4.891 -31.832 1.00 97.25 1010 ILE A N 1
ATOM 7847 C CA . ILE A 1 1010 ? -13.936 -3.974 -32.179 1.00 97.25 1010 ILE A CA 1
ATOM 7848 C C . ILE A 1 1010 ? -15.204 -4.398 -31.444 1.00 97.25 1010 ILE A C 1
ATOM 7850 O O . ILE A 1 1010 ? -15.785 -5.438 -31.760 1.00 97.25 1010 ILE A O 1
ATOM 7854 N N . GLY A 1 1011 ? -15.599 -3.609 -30.445 1.00 97.31 1011 GLY A N 1
ATOM 7855 C CA . GLY A 1 1011 ? -16.728 -3.873 -29.552 1.00 97.31 1011 GLY A CA 1
ATOM 7856 C C . GLY A 1 1011 ? -18.070 -3.435 -30.116 1.00 97.31 1011 GLY A C 1
ATOM 7857 O O . GLY A 1 1011 ? -18.171 -2.367 -30.724 1.00 97.31 1011 GLY A O 1
ATOM 7858 N N . PHE A 1 1012 ? -19.098 -4.235 -29.838 1.00 98.12 1012 PHE A N 1
ATOM 7859 C CA . PHE A 1 1012 ? -20.464 -4.027 -30.300 1.00 98.12 1012 PHE A CA 1
ATOM 7860 C C . PHE A 1 1012 ? -21.448 -3.882 -29.144 1.00 98.12 1012 PHE A C 1
ATOM 7862 O O . PHE A 1 1012 ? -21.660 -4.815 -28.368 1.00 98.12 1012 PHE A O 1
ATOM 7869 N N . GLU A 1 1013 ? -22.095 -2.725 -29.090 1.00 96.38 1013 GLU A N 1
ATOM 7870 C CA . GLU A 1 1013 ? -23.250 -2.464 -28.239 1.00 96.38 1013 GLU A CA 1
ATOM 7871 C C . GLU A 1 1013 ? -24.538 -2.637 -29.048 1.00 96.38 1013 GLU A C 1
ATOM 7873 O O . GLU A 1 1013 ? -24.598 -2.248 -30.214 1.00 96.38 1013 GLU A O 1
ATOM 7878 N N . TYR A 1 1014 ? -25.568 -3.213 -28.429 1.00 96.50 1014 TYR A N 1
ATOM 7879 C CA . TYR A 1 1014 ? -26.898 -3.305 -29.020 1.00 96.50 1014 TYR A CA 1
ATOM 7880 C C . TYR A 1 1014 ? -27.790 -2.224 -28.412 1.00 96.50 1014 TYR A C 1
ATOM 7882 O O . TYR A 1 1014 ? -27.858 -2.080 -27.192 1.00 96.50 1014 TYR A O 1
ATOM 7890 N N . VAL A 1 1015 ? -28.441 -1.456 -29.283 1.00 93.75 1015 VAL A N 1
ATOM 7891 C CA . VAL A 1 1015 ? -29.444 -0.454 -28.914 1.00 93.75 1015 VAL A CA 1
ATOM 7892 C C . VAL A 1 1015 ? -30.682 -0.722 -29.755 1.00 93.75 1015 VAL A C 1
ATOM 7894 O O . VAL A 1 1015 ? -30.604 -0.738 -30.985 1.00 93.75 1015 VAL A O 1
ATOM 7897 N N . ASP A 1 1016 ? -31.793 -1.010 -29.090 1.00 92.00 1016 ASP A N 1
ATOM 7898 C CA . ASP A 1 1016 ? -33.049 -1.476 -29.671 1.00 92.00 1016 ASP A CA 1
ATOM 7899 C C . ASP A 1 1016 ? -32.843 -2.681 -30.609 1.00 92.00 1016 ASP A C 1
ATOM 7901 O O . ASP A 1 1016 ? -33.401 -2.774 -31.707 1.00 92.00 1016 ASP A O 1
ATOM 7905 N N . GLY A 1 1017 ? -31.978 -3.615 -30.194 1.00 93.50 1017 GLY A N 1
ATOM 7906 C CA . GLY A 1 1017 ? -31.629 -4.811 -30.961 1.00 93.50 1017 GLY A CA 1
ATOM 7907 C C . GLY A 1 1017 ? -30.775 -4.568 -32.213 1.00 93.50 1017 GLY A C 1
ATOM 7908 O O . GLY A 1 1017 ? -30.561 -5.512 -32.989 1.00 93.50 1017 GLY A O 1
ATOM 7909 N N . VAL A 1 1018 ? -30.278 -3.346 -32.437 1.00 96.12 1018 VAL A N 1
ATOM 7910 C CA . VAL A 1 1018 ? -29.377 -2.992 -33.547 1.00 96.12 1018 VAL A CA 1
ATOM 7911 C C . VAL A 1 1018 ? -27.928 -2.911 -33.045 1.00 96.12 1018 VAL A C 1
ATOM 7913 O O . VAL A 1 1018 ? -27.673 -2.187 -32.086 1.00 96.12 1018 VAL A O 1
ATOM 7916 N N . PRO A 1 1019 ? -26.961 -3.606 -33.681 1.00 97.56 1019 PRO A N 1
ATOM 7917 C CA . PRO A 1 1019 ? -25.557 -3.531 -33.288 1.00 97.56 1019 PRO A CA 1
ATOM 7918 C C . PRO A 1 1019 ? -24.875 -2.259 -33.810 1.00 97.56 1019 PRO A C 1
ATOM 7920 O O . PRO A 1 1019 ? -24.915 -1.966 -35.014 1.00 97.56 1019 PRO A O 1
ATOM 7923 N N . TYR A 1 1020 ? -24.176 -1.579 -32.905 1.00 98.31 1020 TYR A N 1
ATOM 7924 C CA . TYR A 1 1020 ? -23.362 -0.389 -33.133 1.00 98.31 1020 TYR A CA 1
ATOM 7925 C C . TYR A 1 1020 ? -21.952 -0.555 -32.556 1.00 98.31 1020 TYR A C 1
ATOM 7927 O O . TYR A 1 1020 ? -21.735 -1.295 -31.599 1.00 98.31 1020 TYR A O 1
ATOM 7935 N N . LEU A 1 1021 ? -20.986 0.162 -33.123 1.00 98.12 1021 LEU A N 1
ATOM 7936 C CA . LEU A 1 1021 ? -19.607 0.215 -32.646 1.00 98.12 1021 LEU A CA 1
ATOM 7937 C C . LEU A 1 1021 ? -19.531 1.036 -31.356 1.00 98.12 1021 LEU A C 1
ATOM 7939 O O . LEU A 1 1021 ? -20.000 2.174 -31.324 1.00 98.12 1021 LEU A O 1
ATOM 7943 N N . THR A 1 1022 ? -18.893 0.493 -30.318 1.00 96.44 1022 THR A N 1
ATOM 7944 C CA . THR A 1 1022 ? -18.692 1.218 -29.047 1.00 96.44 1022 THR A CA 1
ATOM 7945 C C . THR A 1 1022 ? -17.241 1.276 -28.573 1.00 96.44 1022 THR A C 1
ATOM 7947 O O . THR A 1 1022 ? -16.862 2.185 -27.834 1.00 96.44 1022 THR A O 1
ATOM 7950 N N . ALA A 1 1023 ? -16.387 0.364 -29.041 1.00 95.12 1023 ALA A N 1
ATOM 7951 C CA . ALA A 1 1023 ? -14.975 0.359 -28.677 1.00 95.12 1023 ALA A CA 1
ATOM 7952 C C . ALA A 1 1023 ? -14.084 -0.084 -29.846 1.00 95.12 1023 ALA A C 1
ATOM 7954 O O . ALA A 1 1023 ? -14.437 -1.010 -30.576 1.00 95.12 1023 ALA A O 1
ATOM 7955 N N . LEU A 1 1024 ? -12.921 0.555 -29.994 1.00 94.62 1024 LEU A N 1
ATOM 7956 C CA . LEU A 1 1024 ? -11.845 0.165 -30.909 1.00 94.62 1024 LEU A CA 1
ATOM 7957 C C . LEU A 1 1024 ? -10.529 0.085 -30.145 1.00 94.62 1024 LEU A C 1
ATOM 7959 O O . LEU A 1 1024 ? -10.092 1.081 -29.574 1.00 94.62 1024 LEU A O 1
ATOM 7963 N N . LEU A 1 1025 ? -9.889 -1.080 -30.147 1.00 92.88 1025 LEU A N 1
ATOM 7964 C CA . LEU A 1 1025 ? -8.614 -1.289 -29.468 1.00 92.88 1025 LEU A CA 1
ATOM 7965 C C . LEU A 1 1025 ? -7.572 -1.780 -30.467 1.00 92.88 1025 LEU A C 1
ATOM 7967 O O . LEU A 1 1025 ? -7.766 -2.821 -31.095 1.00 92.88 1025 LEU A O 1
ATOM 7971 N N . HIS A 1 1026 ? -6.479 -1.031 -30.603 1.00 91.06 1026 HIS A N 1
ATOM 7972 C CA . HIS A 1 1026 ? -5.386 -1.343 -31.521 1.00 91.06 1026 HIS A CA 1
ATOM 7973 C C . HIS A 1 1026 ? -4.283 -2.155 -30.838 1.00 91.06 1026 HIS A C 1
ATOM 7975 O O . HIS A 1 1026 ? -3.768 -1.747 -29.794 1.00 91.06 1026 HIS A O 1
ATOM 7981 N N . TYR A 1 1027 ? -3.867 -3.245 -31.483 1.00 88.50 1027 TYR A N 1
ATOM 7982 C CA . TYR A 1 1027 ? -2.752 -4.089 -31.072 1.00 88.50 1027 TYR A CA 1
ATOM 7983 C C . TYR A 1 1027 ? -1.853 -4.415 -32.264 1.00 88.50 1027 TYR A C 1
ATOM 7985 O O . TYR A 1 1027 ? -2.314 -4.766 -33.353 1.00 88.50 1027 TYR A O 1
ATOM 7993 N N . VAL A 1 1028 ? -0.549 -4.352 -32.037 1.00 85.62 1028 VAL A N 1
ATOM 7994 C CA . VAL A 1 1028 ? 0.473 -4.662 -33.035 1.00 85.62 1028 VAL A CA 1
ATOM 7995 C C . VAL A 1 1028 ? 1.691 -5.236 -32.329 1.00 85.62 1028 VAL A C 1
ATOM 7997 O O . VAL A 1 1028 ? 2.001 -4.849 -31.204 1.00 85.62 1028 VAL A O 1
ATOM 8000 N N . TRP A 1 1029 ? 2.372 -6.171 -32.984 1.00 73.75 1029 TRP A N 1
ATOM 8001 C CA . TRP A 1 1029 ? 3.682 -6.606 -32.530 1.00 73.75 1029 TRP A CA 1
ATOM 8002 C C . TRP A 1 1029 ? 4.758 -5.598 -32.934 1.00 73.75 1029 TRP A C 1
ATOM 8004 O O . TRP A 1 1029 ? 4.842 -5.208 -34.100 1.00 73.75 1029 TRP A O 1
ATOM 8014 N N . GLU A 1 1030 ? 5.617 -5.244 -31.983 1.00 63.50 1030 GLU A N 1
ATOM 8015 C CA . GLU A 1 1030 ? 6.822 -4.458 -32.222 1.00 63.50 1030 GLU A CA 1
ATOM 8016 C C . GLU A 1 1030 ? 8.068 -5.207 -31.714 1.00 63.50 1030 GLU A C 1
ATOM 8018 O O . GLU A 1 1030 ? 7.975 -5.881 -30.682 1.00 63.50 1030 GLU A O 1
ATOM 8023 N N . PRO A 1 1031 ? 9.201 -5.130 -32.439 1.00 50.06 1031 PRO A N 1
ATOM 8024 C CA . PRO A 1 1031 ? 10.455 -5.802 -32.090 1.00 50.06 1031 PRO A CA 1
ATOM 8025 C C . PRO A 1 1031 ? 11.140 -5.304 -30.816 1.00 50.06 1031 PRO A C 1
ATOM 8027 O O . PRO A 1 1031 ? 11.117 -4.080 -30.551 1.00 50.06 1031 PRO A O 1
#

Secondary structure (DSSP, 8-state):
--------------------------------GGGEEEETTTTGGGSEEEETTEE--SSPPTT-TT-EEEEESSPBBTTSPBPSSEEEEEPPSSBT-EEEEEEEEEE--TT-EEEEEEEEBTT-TT-EEEEEEEEE-TTS-EEEEEEEEEE-SS--EEEEEE-GGGTT-EEEEEEEEEESSB-TT--EEEEEEEEE-PPP---PPP----------PPPPPPP-TT--EEEEEESSS-TTEEE-TT-EEEEEEEEEE-SSSPB-TT-EEEEEEE--TT--SEEE-SS-B-TT-EEEEEEEEE--SSSEEEEEEEEEE-TTS-EE-BTTTT-B-EEEEEEE-SPPPPTTT-EETTTTGGGSEEEETTEEE-SSPPTT-TT-EEEEEEEEBTTS-EEEEEEEEE--SSBT-EEEEEEEEEEPPTT-EEEEEEEEBTT---EEEEEEEEE-TT---EEEEEEEEE-SS--EEEEEE-GGGTT-EEEEEEEEEESSB-TT--EEEEEEEEE--------------TTSPEEEETTTTEEEE--TT-EEEEE-SSEEEEE---SSTTSSEEEEEEEEEEEES-SS--HHHHH---TTEEEEEEEEETTEEEEEEEEEEEETTEEEEEEEEEEEETTEEEEEEEEEEEE-TTSSSSPPPPP-HHHHHHHHHHHHHT-EEPPPPTT-EEEEEEEEEEPPSB--SSPEEEEEEEEEEESSSEEEEEEEEEEESS-EEEPPPEEEEESSS-EEEEEEEEEE-SEEEEEEEEEEESS-EEEEEEEEEBPPP----PPEEEEEEE-SS-TT-EEEEESSSSTTSPEEEEEETT--SEEEEEEEEEETTEEEEEEE-TTS-EEEEEGGGEEE---HHHHHH-SHHHHHHHHHHHHHHHT-HHHHHHHB-TTT-EEEESTT-TTS-PEEE-HHHHHTTTT----EEEEEEGGGTEEEEE-HHHHHHHHHHHHHTS-EEEEET--TTSTTSS-SS-GGGTTSEEEEEEEPPBTTBTT--EEEEEEEEEETTEEEEEEEEEEE---

Radius of gyration: 38.15 Å; chains: 1; bounding box: 123×80×96 Å

Foldseek 3Di:
DDDDDDDDDDDDDYDDDDDDDDDDDDDDDDDDPVWFDWWCLVQVQQWQKAKPVGTAHPQGDPPPLRWGKYWDQWFQFLLRHTFHIWIFTQFRQDFFIKMKTWHAWDADAAQKKKKWKKGFGHPLQAAWKKKWKWKQFPVRDIDTQDMDTYHRPNDMDMDIGGCNVRHRTTIIIMTMMTGNTGSPPHTMITGGTGMTGDDDDDDDDDDPDAPDDDDPQPDFAAQPAQWEKAWDDFPFADAAAEDAAFDKDKTKTKIAGQGQDKAAQLKWKAFRDWDCQPWDRIGGFPGIHHHGGMGIDMIIGTHHRDFHKGKTWIWMAGNVRGTADHDPRRGGTDMHIYGHDDHDPDFWDFFWCLVCVQQWFKAKPVGTDHPPDDPPPLQKHWDWAWFQFLLRDIFGTKIKIFFRQAFFIKMKTKHAWDADAAQWKKKWKKGAGHPQQAWKKKFKWKAAPDDDTHTPDMDTYGRPSDMDIDIGGPLVRHRGTIIIMIMITGPTRRVRNTMITGRTGTTRNDPPDPPPDPDLPPPFDKDALQAQFKIWGAHPPWDWPDDDNFKTWIWHDDPDPFAQFPTWIKMKGKDFAAQDDDCCVGPNDDPAWDDWDWDAAPNFIWTWIWGWDDDVQKIKTKIWTWGDQQRMIMIMITITIGGDQVPDVPRTHHGRPVVSCVSVVSGVNRMDGGDHPAADWRHKEKDKDFDDQACPPFFGKIKIKMKIWGQFWYWWWKWKWKDWPPDTDIDPIDIDTDHTGDMDMDIDIDTHHATKIKMKIWIDPPDTHMYIDIRHRHHDDPDDPFDWDDDKAFFQAAQPDWFFFFADQDPPGDGPDTHGNGDITKIWGPDWDDDPPFIKIWIDDDVGDIGIGTCLGMFHFDDLVNVVVDCQVVVLVVLVLVCLVVVQLQSQLVQFDQRQAEWEAEALDDPDDTDGDHSVNSRCQSPDQDWDFRQDDPPPRDTDTGGCNVPVSVLSCLQSVADWDKDKQDQPVVVVDPPSDGSSCPRWIWIWIKRQDDPVGNQAMWIWTWTWTADPNHTHTHYIYTHGDDD